Protein AF-0000000078807551 (afdb_homodimer)

Nearest PDB structures (foldseek):
  4gvl-assembly1_A  TM=4.756E-01  e=4.650E-05  Geobacter sulfurreducens PCA
  4gx5-assembly1_B  TM=4.744E-01  e=2.468E-04  Geobacter sulfurreducens PCA
  4gx2-assembly1_B  TM=4.753E-01  e=3.356E-04  Geobacter sulfurreducens PCA
  6s5e-assembly1_E-4  TM=8.526E-01  e=1.601E-02  Bacillus subtilis subsp. subtilis str. 168
  6s5o-assembly2_F-2  TM=6.908E-01  e=1.078E-02  Bacillus subtilis subsp. subtilis str. 168

InterPro domains:
  IPR006037 Regulator of K+ conductance, C-terminal [PF02080] (195-259)
  IPR006037 Regulator of K+ conductance, C-terminal [PF02080] (284-345)
  IPR006037 Regulator of K+ conductance, C-terminal [PS51202] (179-262)
  IPR006037 Regulator of K+ conductance, C-terminal [PS51202] (263-346)
  IPR006512 YidE/YbjL duplication [PF06826] (12-165)
  IPR006512 YidE/YbjL duplication [PF06826] (359-528)
  IPR006512 YidE/YbjL duplication [TIGR01625] (18-152)
  IPR006512 YidE/YbjL duplication [TIGR01625] (363-515)
  IPR036721 Regulator of K+ conductance, C-terminal domain superfamily [G3DSA:3.30.70.1450] (195-266)
  IPR036721 Regulator of K+ conductance, C-terminal domain superfamily [G3DSA:3.30.70.1450] (277-354)
  IPR036721 Regulator of K+ conductance, C-terminal domain superfamily [SSF116726] (196-261)
  IPR036721 Regulator of K+ conductance, C-terminal domain superfamily [SSF116726] (270-345)
  IPR050144 AAE Transporter [PTHR30445] (17-507)

Solvent-accessible surface area (backbone atoms only — not comparable to full-atom values): 51864 Å² total; per-residue (Å²): 107,67,69,64,42,46,67,33,48,54,50,39,48,27,44,30,47,29,52,5,46,59,55,8,66,48,63,58,95,84,45,56,52,36,78,54,26,20,30,58,43,13,22,55,42,2,55,74,67,38,65,44,55,64,63,52,15,51,41,11,42,53,42,22,40,31,38,50,15,38,69,26,11,71,54,36,65,61,45,43,70,75,47,31,66,64,46,43,50,45,25,50,47,24,46,50,42,24,50,49,48,38,54,52,48,26,70,74,68,70,51,56,51,39,34,44,36,5,21,52,16,10,13,30,45,31,67,69,31,35,54,50,29,30,67,67,52,72,36,72,47,9,58,52,26,17,61,56,6,28,55,36,20,48,53,46,40,31,52,47,61,68,43,44,41,63,77,67,70,50,59,59,61,59,51,51,48,50,50,47,48,52,52,38,58,74,39,46,67,66,44,73,45,25,30,37,30,67,36,72,89,40,48,75,34,27,44,56,76,65,35,51,42,82,75,31,62,24,41,69,62,35,32,33,51,98,88,42,65,44,70,63,48,60,76,39,61,40,45,81,72,25,35,34,31,32,29,21,28,67,68,16,46,51,45,40,31,73,57,38,24,50,76,43,89,66,76,81,77,69,48,95,60,41,44,78,45,78,36,36,29,57,34,70,87,50,44,66,37,32,50,46,77,63,39,44,45,82,75,38,53,26,44,68,60,30,32,31,48,97,87,38,61,37,76,68,37,54,78,40,56,35,49,80,64,28,31,35,33,35,38,22,35,55,68,23,46,51,51,50,31,61,66,29,44,44,40,71,67,62,53,50,57,74,71,62,51,50,55,25,43,47,46,40,51,3,46,55,51,5,66,44,72,48,71,44,94,90,77,49,71,48,55,57,33,62,68,42,13,21,26,51,42,22,24,52,44,18,48,64,35,57,61,88,91,42,57,37,72,70,33,68,58,56,37,51,47,46,25,51,52,8,42,52,37,22,35,35,17,54,16,7,57,42,19,53,44,47,64,59,42,50,68,68,64,35,67,61,57,45,51,52,15,43,45,33,35,48,49,16,53,51,51,37,51,49,45,36,50,70,71,66,58,52,55,68,52,46,46,54,10,28,50,20,11,31,34,44,24,64,66,23,40,52,42,54,50,73,69,33,99,56,62,53,28,56,32,31,18,62,66,24,27,63,55,28,52,54,51,45,41,51,49,41,50,48,43,52,72,69,47,128,110,66,70,63,42,46,68,33,49,54,48,38,50,28,43,32,48,29,51,5,45,59,54,7,67,47,65,57,96,83,43,56,52,37,78,54,26,20,31,57,42,14,23,55,41,3,55,74,66,38,64,44,55,64,62,51,15,53,42,10,41,53,42,22,40,30,37,50,15,39,69,25,11,70,54,35,66,60,44,43,70,74,47,31,66,63,47,44,51,45,24,50,47,24,47,50,42,23,50,49,48,39,54,52,47,25,68,73,68,70,52,55,52,40,34,42,38,5,21,51,16,9,13,29,46,32,68,70,31,36,54,50,29,29,68,67,53,73,36,73,48,9,58,54,26,18,62,58,6,28,56,38,20,47,53,47,42,31,51,47,60,68,43,44,41,65,76,66,70,50,58,60,60,59,50,51,50,50,50,48,49,52,51,38,57,74,39,45,67,65,44,72,45,26,29,37,31,66,35,72,89,39,49,74,33,28,42,55,76,64,35,50,42,83,74,32,62,23,42,70,61,34,33,34,50,97,89,44,65,45,72,64,51,59,75,38,63,39,45,80,72,24,35,34,31,32,30,21,28,67,67,17,45,52,46,40,31,72,57,38,22,50,76,43,90,63,74,82,78,70,46,95,60,39,44,77,46,80,36,35,28,55,33,71,86,50,45,68,37,33,51,47,76,62,40,43,46,80,76,38,52,25,45,68,60,30,32,31,49,96,86,38,61,37,76,68,40,53,77,40,57,36,48,81,65,26,30,36,33,34,39,24,35,55,67,22,46,52,51,48,31,61,65,28,45,45,40,71,66,63,53,52,57,74,70,62,51,50,55,25,42,46,45,40,52,3,45,57,52,5,65,43,73,48,72,44,94,89,77,49,71,47,53,57,34,62,68,43,13,21,26,51,42,22,24,52,44,17,49,64,35,58,61,87,90,41,56,38,72,70,32,69,56,57,36,51,47,46,25,49,52,9,43,52,35,22,35,35,16,53,17,7,57,41,19,53,45,47,64,59,43,50,70,68,63,35,68,61,57,45,50,51,14,44,46,33,36,48,49,18,51,52,50,37,52,51,45,37,50,70,72,66,58,53,56,68,50,44,45,53,10,28,49,20,12,30,33,45,24,64,64,23,40,51,42,53,51,72,68,33,98,56,61,51,28,58,32,31,18,62,66,26,29,62,55,28,52,54,50,45,39,51,49,41,50,47,43,55,72,68,47,126

pLDDT: mean 85.62, std 8.62, range [52.19, 97.56]

Secondary structure (DSSP, 8-state):
-HHHHTTSHHHHHHHHHHHHHHHHT-EETTEE-GGGHHHHHHHHHHHTT----HHHHHHHHHHHHHHHHHHHHHHHHHHHHHHHHHHHHHHHHHHHHHHHHHHHHHHHHT--HHHHHHHHHHHTT-HHHHHHHHHHH--THHHHHHHHHHHHHHHHHHHHHHHHHHHHT--HHHHHHHHHHHHHHHS---EEEEEEE--GGGTT-BHHHHTHHHHH--EEEEEEETTEEE---TTPBP-TT-EEEEEE-HHHHHHHHHHHEEEESS-PPPPTTEEEEEEEB--GGGTT-BGGGG-HHHHHS-EEEEEEETTEEE---TT-B--TT-EEEEEEEHHHHHHHHHHHB--HHHHH---SHHHHHHHHHHHHHHT--EEPTTS-EE--HHHHHHHHHHHHHHHH-EETTEE----HHHHHHHHHHHHHHHHHHHHHHHHHHHHHHHHHHHHHHHHHHHHHHHHHHHHHHHHHHHTS---HHHHHHHHHHHTT-HHHHHHHHHH-S-SHHHHHHHHHHHHHHHHHHHHHHHHHHH--/-HHHHHTSHHHHHHHHHHHHHHHHT-EETTEE-GGGHHHHHHHHHHHTT----HHHHHHHHHHHHHHHHHHHHHHHHHHHHHHHHHHHHHHHHHHHHHHHHHHHHHHHHT--HHHHHHHHHHHTT-HHHHHHHHHHH--THHHHHHHHHHHHHHHHHHHHHHHHHHHHT--HHHHHHHHHHHHHHHS---EEEEEEE--GGGTT-BHHHHTHHHHH--EEEEEEETTEEE---TTPBP-TT-EEEEEE-HHHHHHHHHHHEEEESS-PPPPTTEEEEEEEB--GGGTT-BGGGG-HHHHHS-EEEEEEETTEEE---TT-B--TT-EEEEEEEHHHHHHHHHHHB--HHHHH---SHHHHHHHHHHHHHHT--EEPTTS-EE--HHHHHHHHHHHHHHHH-EETTEE----HHHHHHHHHHHHHHHHHHHHHHHHHHHHHHHHHHHHHHHHHHHHHHHHHHHHHHHHHHHTS---HHHHHHHHHHHTT-HHHHHHHHHH-S-SHHHHHHHHHHHHHHHHHHHHHHHHHHH--

Organism: NCBI:txid997884

Sequence (1064 aa):
MLTDLLNSSYFALFLIVALGFMLGRIKIKGLSLDVSAVIFIALLFGHFGVIIPKELGNFGLVLFIFTIGIQAGPGFFDSFRSKGKTLILITMLIICSASLTAVGLKYAFDIDTPSVVGLIAGALTSTPGLAVAIDSTNSPMASIAYGIAYPFGVIGVILFVKLLPKIMRVNLDQEARRLEIERRGQFPELGTCIYRVTNPSVFGRSLMQINARAMTGAVISRLKHDEEISIPTAHTVLREGDYIQAVGSDESLNQLAVLIGKREEGELPLDKTQEIESLLLTKKDMINKQLGDLNLQRNFGCTVTRVRRSGIDLSPSPDLALKFGDKLMVVGEKEGIQGVARLLGNDAKKLSDTDFFPIAMGIVLGVLFGKLNISFPGGLSFSPGLTGGVLIVALVLSAVGKTGPILWSMSGPANQLLRQLGLLLFLAEVGTSAGKTLVATFQESGLLMFGVGAAITIVPMLVAVLVGRLVFKINVLDLLGTITGGMTSTPGLAAADSMVDSNIPSVAYATVYPIAMVFLILFIQIISTVVYMLTDLLNSSYFALFLIVALGFMLGRIKIKGLSLDVSAVIFIALLFGHFGVIIPKELGNFGLVLFIFTIGIQAGPGFFDSFRSKGKTLILITMLIICSASLTAVGLKYAFDIDTPSVVGLIAGALTSTPGLAVAIDSTNSPMASIAYGIAYPFGVIGVILFVKLLPKIMRVNLDQEARRLEIERRGQFPELGTCIYRVTNPSVFGRSLMQINARAMTGAVISRLKHDEEISIPTAHTVLREGDYIQAVGSDESLNQLAVLIGKREEGELPLDKTQEIESLLLTKKDMINKQLGDLNLQRNFGCTVTRVRRSGIDLSPSPDLALKFGDKLMVVGEKEGIQGVARLLGNDAKKLSDTDFFPIAMGIVLGVLFGKLNISFPGGLSFSPGLTGGVLIVALVLSAVGKTGPILWSMSGPANQLLRQLGLLLFLAEVGTSAGKTLVATFQESGLLMFGVGAAITIVPMLVAVLVGRLVFKINVLDLLGTITGGMTSTPGLAAADSMVDSNIPSVAYATVYPIAMVFLILFIQIISTVVY

Foldseek 3Di:
DVVVQLQDLVSVLVVLQVVQQVQQPDADPNFGLHSLSSLVSLLVVLLVPRFHDVVLQLVLLLLQLLLLLLVLQQCQVVCCVPCVVVLQVLLLLLLVQLLVLLLVVCVVPVPDLLLSQLLLCQLLVHPVSLVLSCVLQVDCNSVLSSLLLNVCSFVVLLVCLRCVCVVVVHAQAVLQVVVVVVVLVVVAPKDKWKFAFADPVQAFHFCLVLVLCVVQVKAWQWKDDPNDIAGGDRGDGDHHGIMIMIIGGPRSVVVVCVSGHDIDDDDDDDDPFKDKDKFFQADPVQAQQFPLVVPLCVPLVKDFRWKADPRHTDRRDRRDGDAHGIITTIIGGPRSVVVVNVVRVRDPVSQADDDCVLVVVLLVQLQVQQPDWDADPPGDTDGCHNSRSSSVSSSNQSNVQDDVPDGSHHHPVVSVVSNSSSLSSNSSNSSSVSSNCNVVSCVPVHPSSNVSSNCSNVVSLVVSVCCCCPPVNDDSLLSQLSSCLSSLHPSSLVSSCVSYVDSNSSSSSSSNNSVSNVVSSVSSSCSSPPPD/DVVVQLQDLVSVLVVLQVVQQVQQPDADPNFGLHNLSSLVSLLVVLLVPRFHDVVLQLVLLLLQLLLLLLVLQQCQVVCCVPCVVVLQVLLVLLLVQLLVLLLVVCVVPVPDLLLSQLLLCQLLVHPVSLVLSCVLQVDCNSVLSSLLLNVCSFVVLLVCLRCVCVVVVHQQAVLQVVVVVVVLVVVAPKDKWKFAFADPVQAFHFCLVLVLCVVQVKAWQWKDDPNDIAGGDRGDGDHHGIMIMIIGGPRSVVVVCVSGHDIDDDDDDADPQKDKDKFFQADPVQAQQFPLVVPLCVPLVKDFQWKADPRHTDRRDRRDGDAHGIITTIIGGPRSVVVVNVVRVRDPVSQADDDCVLVVVLLVQLQVQQPDWDADPPGDTDGCHNSRSSSVSSSNQSNVQDDVPDGSHHHPVVSVVSNSSSLSSNSSNSSSVSSNCNVVSCVPVHPSSNVSSNCSNVVSLVVSVCCCCPPVNDDSLLSQLSSCLSSLHPSSLVSSCVSYVDSNSSSSSSSNNSVSNVVSSVSSSCSSPPPD

Structure (mmCIF, N/CA/C/O backbone):
data_AF-0000000078807551-model_v1
#
loop_
_entity.id
_entity.type
_entity.pdbx_description
1 polymer 'AspT/YidE/YbjL antiporter duplication domain-containing protein'
#
loop_
_atom_site.group_PDB
_atom_site.id
_atom_site.type_symbol
_atom_site.label_atom_id
_atom_site.label_alt_id
_atom_site.label_comp_id
_atom_site.label_asym_id
_atom_site.label_entity_id
_atom_site.label_seq_id
_atom_site.pdbx_PDB_ins_code
_atom_site.Cartn_x
_atom_site.Cartn_y
_atom_site.Cartn_z
_atom_site.occupancy
_atom_site.B_iso_or_equiv
_atom_site.auth_seq_id
_atom_site.auth_comp_id
_atom_site.auth_asym_id
_atom_site.auth_atom_id
_atom_site.pdbx_PDB_model_num
ATOM 1 N N . MET A 1 1 ? 8.367 -13.047 -29.609 1 55.53 1 MET A N 1
ATOM 2 C CA . MET A 1 1 ? 8.883 -12.367 -28.422 1 55.53 1 MET A CA 1
ATOM 3 C C . MET A 1 1 ? 7.742 -11.977 -27.484 1 55.53 1 MET A C 1
ATOM 5 O O . MET A 1 1 ? 7.738 -12.352 -26.312 1 55.53 1 MET A O 1
ATOM 9 N N . LEU A 1 2 ? 6.77 -11.391 -28.062 1 61.69 2 LEU A N 1
ATOM 10 C CA . LEU A 1 2 ? 5.641 -10.977 -27.234 1 61.69 2 LEU A CA 1
ATOM 11 C C . LEU A 1 2 ? 4.836 -12.18 -26.766 1 61.69 2 LEU A C 1
ATOM 13 O O . LEU A 1 2 ? 4.383 -12.219 -25.625 1 61.69 2 LEU A O 1
ATOM 17 N N . THR A 1 3 ? 4.797 -13.125 -27.609 1 61.91 3 THR A N 1
ATOM 18 C CA . THR A 1 3 ? 4.027 -14.312 -27.234 1 61.91 3 THR A CA 1
ATOM 19 C C . THR A 1 3 ? 4.699 -15.062 -26.094 1 61.91 3 THR A C 1
ATOM 21 O O . THR A 1 3 ? 4.023 -15.578 -25.203 1 61.91 3 THR A O 1
ATOM 24 N N . ASP A 1 4 ? 5.988 -15.078 -26.125 1 70.25 4 ASP A N 1
ATOM 25 C CA . ASP A 1 4 ? 6.727 -15.727 -25.047 1 70.25 4 ASP A CA 1
ATOM 26 C C . ASP A 1 4 ? 6.613 -14.938 -23.75 1 70.25 4 ASP A C 1
ATOM 28 O O . ASP A 1 4 ? 6.547 -15.516 -22.656 1 70.25 4 ASP A O 1
ATOM 32 N N . LEU A 1 5 ? 6.504 -13.742 -24 1 73.69 5 LEU A N 1
ATOM 33 C CA . LEU A 1 5 ? 6.395 -12.867 -22.844 1 73.69 5 LEU A CA 1
ATOM 34 C C . LEU A 1 5 ? 5.027 -13 -22.172 1 73.69 5 LEU A C 1
ATOM 36 O O . LEU A 1 5 ? 4.918 -12.953 -20.953 1 73.69 5 LEU A O 1
ATOM 40 N N . LEU A 1 6 ? 4.141 -13.242 -23 1 77.19 6 LEU A N 1
ATOM 41 C CA . LEU A 1 6 ? 2.779 -13.359 -22.5 1 77.19 6 LEU A CA 1
ATOM 42 C C . LEU A 1 6 ? 2.594 -14.664 -21.719 1 77.19 6 LEU A C 1
ATOM 44 O O . LEU A 1 6 ? 1.623 -14.812 -20.984 1 77.19 6 LEU A O 1
ATOM 48 N N . ASN A 1 7 ? 3.576 -15.453 -21.797 1 73.5 7 ASN A N 1
ATOM 49 C CA . ASN A 1 7 ? 3.533 -16.688 -21.016 1 73.5 7 ASN A CA 1
ATOM 50 C C . ASN A 1 7 ? 4.039 -16.469 -19.594 1 73.5 7 ASN A C 1
ATOM 52 O O . ASN A 1 7 ? 3.822 -17.297 -18.719 1 73.5 7 ASN A O 1
ATOM 56 N N . SER A 1 8 ? 4.633 -15.359 -19.5 1 81.25 8 SER A N 1
ATOM 57 C CA . SER A 1 8 ? 5 -14.992 -18.125 1 81.25 8 SER A CA 1
ATOM 58 C C . SER A 1 8 ? 3.83 -14.344 -17.406 1 81.25 8 SER A C 1
ATOM 60 O O . SER A 1 8 ? 3.355 -13.273 -17.797 1 81.25 8 SER A O 1
ATOM 62 N N . SER A 1 9 ? 3.422 -14.945 -16.344 1 86.44 9 SER A N 1
ATOM 63 C CA . SER A 1 9 ? 2.215 -14.539 -15.633 1 86.44 9 SER A CA 1
ATOM 64 C C . SER A 1 9 ? 2.338 -13.109 -15.102 1 86.44 9 SER A C 1
ATOM 66 O O . SER A 1 9 ? 1.372 -12.352 -15.125 1 86.44 9 SER A O 1
ATOM 68 N N . TYR A 1 10 ? 3.557 -12.852 -14.68 1 86.44 10 TYR A N 1
ATOM 69 C CA . TYR A 1 10 ? 3.703 -11.523 -14.109 1 86.44 10 TYR A CA 1
ATOM 70 C C . TYR A 1 10 ? 3.637 -10.453 -15.188 1 86.44 10 TYR A C 1
ATOM 72 O O . TYR A 1 10 ? 3.049 -9.391 -14.984 1 86.44 10 TYR A O 1
ATOM 80 N N . PHE A 1 11 ? 4.176 -10.727 -16.328 1 91.12 11 PHE A N 1
ATOM 81 C CA . PHE A 1 11 ? 4.117 -9.758 -17.422 1 91.12 11 PHE A CA 1
ATOM 82 C C . PHE A 1 11 ? 2.688 -9.578 -17.906 1 91.12 11 PHE A C 1
ATOM 84 O O . PHE A 1 11 ? 2.221 -8.453 -18.078 1 91.12 11 PHE A O 1
ATOM 91 N N . ALA A 1 12 ? 2.08 -10.703 -18.188 1 93.44 12 ALA A N 1
ATOM 92 C CA . ALA A 1 12 ? 0.694 -10.656 -18.656 1 93.44 12 ALA A CA 1
ATOM 93 C C . ALA A 1 12 ? -0.189 -9.906 -17.656 1 93.44 12 ALA A C 1
ATOM 95 O O . ALA A 1 12 ? -1.047 -9.109 -18.062 1 93.44 12 ALA A O 1
ATOM 96 N N . LEU A 1 13 ? 0.034 -10.141 -16.391 1 94.38 13 LEU A N 1
ATOM 97 C CA . LEU A 1 13 ? -0.757 -9.516 -15.344 1 94.38 13 LEU A CA 1
ATOM 98 C C . LEU A 1 13 ? -0.626 -7.996 -15.398 1 94.38 13 LEU A C 1
ATOM 100 O O . LEU A 1 13 ? -1.632 -7.281 -15.438 1 94.38 13 LEU A O 1
ATOM 104 N N . PHE A 1 14 ? 0.566 -7.477 -15.438 1 94.44 14 PHE A N 1
ATOM 105 C CA . PHE A 1 14 ? 0.776 -6.035 -15.398 1 94.44 14 PHE A CA 1
ATOM 106 C C . PHE A 1 14 ? 0.363 -5.391 -16.719 1 94.44 14 PHE A C 1
ATOM 108 O O . PHE A 1 14 ? -0.115 -4.254 -16.734 1 94.44 14 PHE A O 1
ATOM 115 N N . LEU A 1 15 ? 0.512 -6.145 -17.766 1 94.75 15 LEU A N 1
ATOM 116 C CA . LEU A 1 15 ? 0.048 -5.633 -19.047 1 94.75 15 LEU A CA 1
ATOM 117 C C . LEU A 1 15 ? -1.472 -5.496 -19.062 1 94.75 15 LEU A C 1
ATOM 119 O O . LEU A 1 15 ? -2.004 -4.492 -19.547 1 94.75 15 LEU A O 1
ATOM 123 N N . ILE A 1 16 ? -2.146 -6.469 -18.594 1 95.19 16 ILE A N 1
ATOM 124 C CA . ILE A 1 16 ? -3.602 -6.445 -18.5 1 95.19 16 ILE A CA 1
ATOM 125 C C . ILE A 1 16 ? -4.047 -5.262 -17.641 1 95.19 16 ILE A C 1
ATOM 127 O O . ILE A 1 16 ? -4.977 -4.539 -18 1 95.19 16 ILE A O 1
ATOM 131 N N . VAL A 1 17 ? -3.377 -5.09 -16.531 1 94 17 VAL A N 1
ATOM 132 C CA . VAL A 1 17 ? -3.713 -4.008 -15.617 1 94 17 VAL A CA 1
ATOM 133 C C . VAL A 1 17 ? -3.469 -2.66 -16.297 1 94 17 VAL A C 1
ATOM 135 O O . VAL A 1 17 ? -4.316 -1.768 -16.234 1 94 17 VAL A O 1
ATOM 138 N N . ALA A 1 18 ? -2.334 -2.52 -16.969 1 93.75 18 ALA A N 1
ATOM 139 C CA . ALA A 1 18 ? -1.996 -1.268 -17.641 1 93.75 18 ALA A CA 1
ATOM 140 C C . ALA A 1 18 ? -3.004 -0.945 -18.75 1 93.75 18 ALA A C 1
ATOM 142 O O . ALA A 1 18 ? -3.51 0.177 -18.828 1 93.75 18 ALA A O 1
ATOM 143 N N . LEU A 1 19 ? -3.309 -1.896 -19.531 1 94.5 19 LEU A N 1
ATOM 144 C CA . LEU A 1 19 ? -4.266 -1.699 -20.609 1 94.5 19 LEU A CA 1
ATOM 145 C C . LEU A 1 19 ? -5.668 -1.467 -20.062 1 94.5 19 LEU A C 1
ATOM 147 O O . LEU A 1 19 ? -6.453 -0.717 -20.641 1 94.5 19 LEU A O 1
ATOM 151 N N . GLY A 1 20 ? -5.977 -2.148 -19 1 92.5 20 GLY A N 1
ATOM 152 C CA . GLY A 1 20 ? -7.262 -1.929 -18.359 1 92.5 20 GLY A CA 1
ATOM 153 C C . GLY A 1 20 ? -7.453 -0.5 -17.875 1 92.5 20 GLY A C 1
ATOM 154 O O . GLY A 1 20 ? -8.516 0.088 -18.094 1 92.5 20 GLY A O 1
ATOM 155 N N . PHE A 1 21 ? -6.434 0.027 -17.281 1 88.38 21 PHE A N 1
ATOM 156 C CA . PHE A 1 21 ? -6.508 1.411 -16.828 1 88.38 21 PHE A CA 1
ATOM 157 C C . PHE A 1 21 ? -6.641 2.361 -18.016 1 88.38 21 PHE A C 1
ATOM 159 O O . PHE A 1 21 ? -7.359 3.361 -17.938 1 88.38 21 PHE A O 1
ATOM 166 N N . MET A 1 22 ? -5.973 2.082 -19.062 1 90.44 22 MET A N 1
ATOM 167 C CA . MET A 1 22 ? -6.07 2.912 -20.266 1 90.44 22 MET A CA 1
ATOM 168 C C . MET A 1 22 ? -7.484 2.889 -20.828 1 90.44 22 MET A C 1
ATOM 170 O O . MET A 1 22 ? -8.039 3.934 -21.172 1 90.44 22 MET A O 1
ATOM 174 N N . LEU A 1 23 ? -8.039 1.742 -20.828 1 89.31 23 LEU A N 1
ATOM 175 C CA . LEU A 1 23 ? -9.414 1.6 -21.297 1 89.31 23 LEU A CA 1
ATOM 176 C C . LEU A 1 23 ? -10.391 2.254 -20.328 1 89.31 23 LEU A C 1
ATOM 178 O O . LEU A 1 23 ? -11.391 2.838 -20.75 1 89.31 23 LEU A O 1
ATOM 182 N N . GLY A 1 24 ? -10.148 2.119 -19.078 1 85.88 24 GLY A N 1
ATOM 183 C CA . GLY A 1 24 ? -11.039 2.629 -18.047 1 85.88 24 GLY A CA 1
ATOM 184 C C . GLY A 1 24 ? -11.125 4.145 -18.031 1 85.88 24 GLY A C 1
ATOM 185 O O . GLY A 1 24 ? -12.109 4.711 -17.547 1 85.88 24 GLY A O 1
ATOM 186 N N . ARG A 1 25 ? -10.148 4.816 -18.594 1 82.38 25 ARG A N 1
ATOM 187 C CA . ARG A 1 25 ? -10.117 6.277 -18.594 1 82.38 25 ARG A CA 1
ATOM 188 C C . ARG A 1 25 ? -10.953 6.844 -19.734 1 82.38 25 ARG A C 1
ATOM 190 O O . ARG A 1 25 ? -11.305 8.023 -19.719 1 82.38 25 ARG A O 1
ATOM 197 N N . ILE A 1 26 ? -11.273 6.023 -20.609 1 85.31 26 ILE A N 1
ATOM 198 C CA . ILE A 1 26 ? -12.078 6.465 -21.75 1 85.31 26 ILE A CA 1
ATOM 199 C C . ILE A 1 26 ? -13.531 6.629 -21.312 1 85.31 26 ILE A C 1
ATOM 201 O O . ILE A 1 26 ? -14.125 5.711 -20.734 1 85.31 26 ILE A O 1
ATOM 205 N N . LYS A 1 27 ? -14.016 7.801 -21.5 1 80.69 27 LYS A N 1
ATOM 206 C CA . LYS A 1 27 ? -15.406 8.086 -21.141 1 80.69 27 LYS A CA 1
ATOM 207 C C . LYS A 1 27 ? -16.328 7.949 -22.344 1 80.69 27 LYS A C 1
ATOM 209 O O . LYS A 1 27 ? -16.047 8.5 -23.406 1 80.69 27 LYS A O 1
ATOM 214 N N . ILE A 1 28 ? -17.203 7.035 -22.234 1 78.25 28 ILE A N 1
ATOM 215 C CA . ILE A 1 28 ? -18.234 6.891 -23.266 1 78.25 28 ILE A CA 1
ATOM 216 C C . ILE A 1 28 ? -19.578 7.363 -22.719 1 78.25 28 ILE A C 1
ATOM 218 O O . ILE A 1 28 ? -20.141 6.734 -21.828 1 78.25 28 ILE A O 1
ATOM 222 N N . 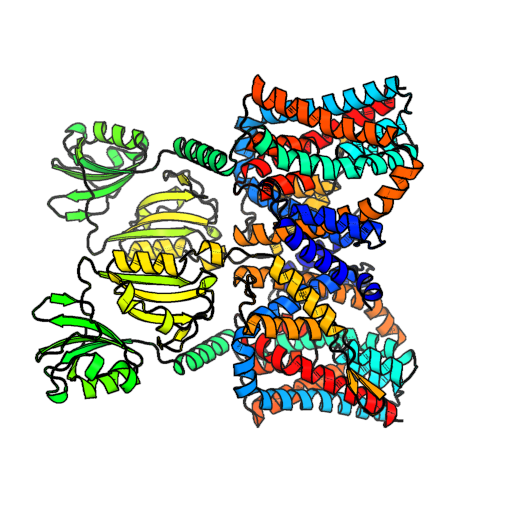LYS A 1 29 ? -20.125 8.398 -23.25 1 75.06 29 LYS A N 1
ATOM 223 C CA . LYS A 1 29 ? -21.391 9 -22.844 1 75.06 29 LYS A CA 1
ATOM 224 C C . LYS A 1 29 ? -21.375 9.336 -21.344 1 75.06 29 LYS A C 1
ATOM 226 O O . LYS A 1 29 ? -22.328 9.023 -20.625 1 75.06 29 LYS A O 1
ATOM 231 N N . GLY A 1 30 ? -20.25 9.703 -20.922 1 68.5 30 GLY A N 1
ATOM 232 C CA . GLY A 1 30 ? -20.125 10.172 -19.547 1 68.5 30 GLY A CA 1
ATOM 233 C C . GLY A 1 30 ? -19.828 9.055 -18.562 1 68.5 30 GLY A C 1
ATOM 234 O O . GLY A 1 30 ? -19.734 9.289 -17.359 1 68.5 30 GLY A O 1
ATOM 235 N N . LEU A 1 31 ? -19.734 7.848 -19.062 1 74.31 31 LEU A N 1
ATOM 236 C CA . LEU A 1 31 ? -19.484 6.711 -18.188 1 74.31 31 LEU A CA 1
ATOM 237 C C . LEU A 1 31 ? -18.062 6.168 -18.391 1 74.31 31 LEU A C 1
ATOM 239 O O . LEU A 1 31 ? -17.625 6.004 -19.516 1 74.31 31 LEU A O 1
ATOM 243 N N . SER A 1 32 ? -17.391 6.121 -17.312 1 80.19 32 SER A N 1
ATOM 244 C CA . SER A 1 32 ? -16.078 5.484 -17.344 1 80.19 32 SER A CA 1
ATOM 245 C C . SER A 1 32 ? -16.078 4.168 -16.578 1 80.19 32 SER A C 1
ATOM 247 O O . SER A 1 32 ? -16.75 4.047 -15.547 1 80.19 32 SER A O 1
ATOM 249 N N . LEU A 1 33 ? -15.43 3.154 -17.031 1 80.25 33 LEU A N 1
ATOM 250 C CA . LEU A 1 33 ? -15.367 1.856 -16.375 1 80.25 33 LEU A CA 1
ATOM 251 C C . LEU A 1 33 ? -14.32 1.86 -15.266 1 80.25 33 LEU A C 1
ATOM 253 O O . LEU A 1 33 ? -14.359 1.017 -14.367 1 80.25 33 LEU A O 1
ATOM 257 N N . ASP A 1 34 ? -13.422 2.77 -15.336 1 78.56 34 ASP A N 1
ATOM 258 C CA . ASP A 1 34 ? -12.367 2.887 -14.336 1 78.56 34 ASP A CA 1
ATOM 259 C C . ASP A 1 34 ? -11.664 1.548 -14.117 1 78.56 34 ASP A C 1
ATOM 261 O O . ASP A 1 34 ? -11.258 0.888 -15.078 1 78.56 34 ASP A O 1
ATOM 265 N N . VAL A 1 35 ? -11.531 1.117 -12.875 1 79.69 35 VAL A N 1
ATOM 266 C CA . VAL A 1 35 ? -10.766 -0.071 -12.508 1 79.69 35 VAL A CA 1
ATOM 267 C C . VAL A 1 35 ? -11.477 -1.319 -13.039 1 79.69 35 VAL A C 1
ATOM 269 O O . VAL A 1 35 ? -10.828 -2.334 -13.32 1 79.69 35 VAL A O 1
ATOM 272 N N . SER A 1 36 ? -12.766 -1.256 -13.289 1 81 36 SER A N 1
ATOM 273 C CA . SER A 1 36 ? -13.531 -2.406 -13.758 1 81 36 SER A CA 1
ATOM 274 C C . SER A 1 36 ? -13.172 -2.76 -15.195 1 81 36 SER A C 1
ATOM 276 O O . SER A 1 36 ? -13.453 -3.869 -15.656 1 81 36 SER A O 1
ATOM 278 N N . ALA A 1 37 ? -12.602 -1.865 -15.922 1 87.12 37 ALA A N 1
ATOM 279 C CA . ALA A 1 37 ? -12.203 -2.115 -17.312 1 87.12 37 ALA A CA 1
ATOM 280 C C . ALA A 1 37 ? -11.164 -3.229 -17.391 1 87.12 37 ALA A C 1
ATOM 282 O O . ALA A 1 37 ? -11.008 -3.859 -18.438 1 87.12 37 ALA A O 1
ATOM 283 N N . VAL A 1 38 ? -10.492 -3.461 -16.297 1 90.06 38 VAL A N 1
ATOM 284 C CA . VAL A 1 38 ? -9.445 -4.48 -16.25 1 90.06 38 VAL A CA 1
ATOM 285 C C . VAL A 1 38 ? -10.047 -5.852 -16.562 1 90.06 38 VAL A C 1
ATOM 287 O O . VAL A 1 38 ? -9.414 -6.684 -17.219 1 90.06 38 VAL A O 1
ATOM 290 N N . ILE A 1 39 ? -11.281 -6.051 -16.156 1 86.69 39 ILE A N 1
ATOM 291 C CA . ILE A 1 39 ? -11.898 -7.352 -16.375 1 86.69 39 ILE A CA 1
ATOM 292 C C . ILE A 1 39 ? -12.117 -7.586 -17.859 1 86.69 39 ILE A C 1
ATOM 294 O O . ILE A 1 39 ? -11.992 -8.719 -18.344 1 86.69 39 ILE A O 1
ATOM 298 N N . PHE A 1 40 ? -12.422 -6.621 -18.609 1 88.12 40 PHE A N 1
ATOM 299 C CA . PHE A 1 40 ? -12.688 -6.746 -20.047 1 88.12 40 PHE A CA 1
ATOM 300 C C . PHE A 1 40 ? -11.406 -7.047 -20.797 1 88.12 40 PHE A C 1
ATOM 302 O O . PHE A 1 40 ? -11.398 -7.863 -21.734 1 88.12 40 PHE A O 1
ATOM 309 N N . ILE A 1 41 ? -10.367 -6.367 -20.406 1 92.94 41 ILE A N 1
ATOM 310 C CA . ILE A 1 41 ? -9.078 -6.656 -21.016 1 92.94 41 ILE A CA 1
ATOM 311 C C . ILE A 1 41 ? -8.648 -8.078 -20.672 1 92.94 41 ILE A C 1
ATOM 313 O O . ILE A 1 41 ? -8.102 -8.797 -21.5 1 92.94 41 ILE A O 1
ATOM 317 N N . ALA A 1 42 ? -8.883 -8.422 -19.453 1 93 42 ALA A N 1
ATOM 318 C CA . ALA A 1 42 ? -8.547 -9.773 -19.016 1 93 42 ALA A CA 1
ATOM 319 C C . ALA A 1 42 ? -9.328 -10.82 -19.797 1 93 42 ALA A C 1
ATOM 321 O O . ALA A 1 42 ? -8.789 -11.867 -20.156 1 93 42 ALA A O 1
ATOM 322 N N . LEU A 1 43 ? -10.57 -10.531 -20.094 1 89.12 43 LEU A N 1
ATOM 323 C CA . LEU A 1 43 ? -11.406 -11.422 -20.891 1 89.12 43 LEU A CA 1
ATOM 324 C C . LEU A 1 43 ? -10.82 -11.602 -22.297 1 89.12 43 LEU A C 1
ATOM 326 O O . LEU A 1 43 ? -10.789 -12.719 -22.812 1 89.12 43 LEU A O 1
ATOM 330 N N . LEU A 1 44 ? -10.422 -10.539 -22.828 1 91.56 44 LEU A N 1
ATOM 331 C CA . LEU A 1 44 ? -9.828 -10.562 -24.172 1 91.56 44 LEU A CA 1
ATOM 332 C C . LEU A 1 44 ? -8.555 -11.406 -24.188 1 91.56 44 LEU A C 1
ATOM 334 O O . LEU A 1 44 ? -8.367 -12.234 -25.078 1 91.56 44 LEU A O 1
ATOM 338 N N . PHE A 1 45 ? -7.699 -11.227 -23.188 1 93.69 45 PHE A N 1
ATOM 339 C CA . PHE A 1 45 ? -6.457 -11.992 -23.109 1 93.69 45 PHE A CA 1
ATOM 340 C C . PHE A 1 45 ? -6.742 -13.461 -22.844 1 93.69 45 PHE A C 1
ATOM 342 O O . PHE A 1 45 ? -6.055 -14.336 -23.375 1 93.69 45 PHE A O 1
ATOM 349 N N . GLY A 1 46 ? -7.734 -13.688 -22 1 91.19 46 GLY A N 1
ATOM 350 C CA . GLY A 1 46 ? -8.141 -15.062 -21.766 1 91.19 46 GLY A CA 1
ATOM 351 C C . GLY A 1 46 ? -8.609 -15.773 -23.016 1 91.19 46 GLY A C 1
ATOM 352 O O . GLY A 1 46 ? -8.32 -16.953 -23.219 1 91.19 46 GLY A O 1
ATOM 353 N N . HIS A 1 47 ? -9.266 -15.07 -23.859 1 89.38 47 HIS A N 1
ATOM 354 C CA . HIS A 1 47 ? -9.734 -15.617 -25.125 1 89.38 47 HIS A CA 1
ATOM 355 C C . HIS A 1 47 ? -8.57 -16.031 -26.016 1 89.38 47 HIS A C 1
ATOM 357 O O . HIS A 1 47 ? -8.664 -17.016 -26.75 1 89.38 47 HIS A O 1
ATOM 363 N N . PHE A 1 48 ? -7.484 -15.328 -25.859 1 90.81 48 PHE A N 1
ATOM 364 C CA . PHE A 1 48 ? -6.316 -15.641 -26.672 1 90.81 48 PHE A CA 1
ATOM 365 C C . PHE A 1 48 ? -5.398 -16.625 -25.953 1 90.81 48 PHE A C 1
ATOM 367 O O . PHE A 1 48 ? -4.262 -16.844 -26.375 1 90.81 48 PHE A O 1
ATOM 374 N N . GLY A 1 49 ? -5.852 -17.094 -24.844 1 88.25 49 GLY A N 1
ATOM 375 C CA . GLY A 1 49 ? -5.16 -18.219 -24.234 1 88.25 49 GLY A CA 1
ATOM 376 C C . GLY A 1 49 ? -4.301 -17.828 -23.062 1 88.25 49 GLY A C 1
ATOM 377 O O . GLY A 1 49 ? -3.621 -18.672 -22.469 1 88.25 49 GLY A O 1
ATOM 378 N N . VAL A 1 50 ? -4.266 -16.609 -22.656 1 90.94 50 VAL A N 1
ATOM 379 C CA . VAL A 1 50 ? -3.49 -16.156 -21.516 1 90.94 50 VAL A CA 1
ATOM 380 C C . VAL A 1 50 ? -4.246 -16.484 -20.219 1 90.94 50 VAL A C 1
ATOM 382 O O . VAL A 1 50 ? -5.434 -16.172 -20.094 1 90.94 50 VAL A O 1
ATOM 385 N N . ILE A 1 51 ? -3.564 -17.156 -19.281 1 90.25 51 ILE A N 1
ATOM 386 C CA . ILE A 1 51 ? -4.211 -17.516 -18.031 1 90.25 51 ILE A CA 1
ATOM 387 C C . ILE A 1 51 ? -3.375 -17.016 -16.859 1 90.25 51 ILE A C 1
ATOM 389 O O . ILE A 1 51 ? -2.18 -17.297 -16.766 1 90.25 51 ILE A O 1
ATOM 393 N N . ILE A 1 52 ? -3.99 -16.234 -16.031 1 92.69 52 ILE A N 1
ATOM 394 C CA . ILE A 1 52 ? -3.365 -15.82 -14.781 1 92.69 52 ILE A CA 1
ATOM 395 C C . ILE A 1 52 ? -3.568 -16.906 -13.727 1 92.69 52 ILE A C 1
ATOM 397 O O . ILE A 1 52 ? -4.691 -17.359 -13.508 1 92.69 52 ILE A O 1
ATOM 401 N N . PRO A 1 53 ? -2.521 -17.297 -13.102 1 91.25 53 PRO A N 1
ATOM 402 C CA . PRO A 1 53 ? -2.623 -18.375 -12.125 1 91.25 53 PRO A CA 1
AT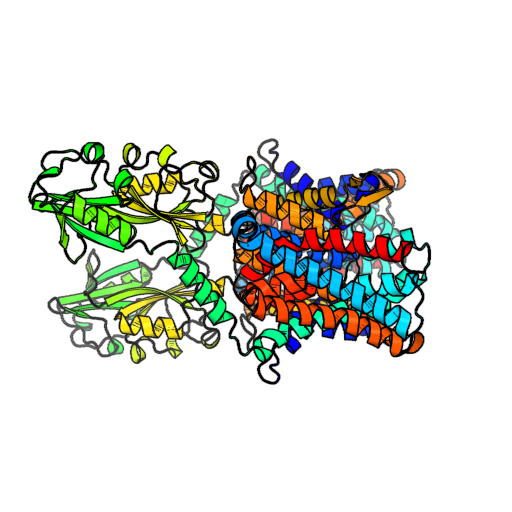OM 403 C C . PRO A 1 53 ? -3.609 -18.062 -11 1 91.25 53 PRO A C 1
ATOM 405 O O . PRO A 1 53 ? -3.674 -16.922 -10.531 1 91.25 53 PRO A O 1
ATOM 408 N N . LYS A 1 54 ? -4.312 -19.094 -10.555 1 90 54 LYS A N 1
ATOM 409 C CA . LYS A 1 54 ? -5.34 -18.969 -9.523 1 90 54 LYS A CA 1
ATOM 410 C C . LYS A 1 54 ? -4.742 -18.484 -8.203 1 90 54 LYS A C 1
ATOM 412 O O . LYS A 1 54 ? -5.406 -17.781 -7.438 1 90 54 LYS A O 1
ATOM 417 N N . GLU A 1 55 ? -3.496 -18.781 -7.992 1 91.25 55 GLU A N 1
ATOM 418 C CA . GLU A 1 55 ? -2.83 -18.391 -6.754 1 91.25 55 GLU A CA 1
ATOM 419 C C . GLU A 1 55 ? -2.727 -16.875 -6.641 1 91.25 55 GLU A C 1
ATOM 421 O O . GLU A 1 55 ? -2.873 -16.312 -5.551 1 91.25 55 GLU A O 1
ATOM 426 N N . LEU A 1 56 ? -2.484 -16.266 -7.773 1 92.88 56 LEU A N 1
ATOM 427 C CA . LEU A 1 56 ? -2.406 -14.805 -7.785 1 92.88 56 LEU A CA 1
ATOM 428 C C . LEU A 1 56 ? -3.779 -14.188 -7.555 1 92.88 56 LEU A C 1
ATOM 430 O O . LEU A 1 56 ? -3.902 -13.18 -6.848 1 92.88 56 LEU A O 1
ATOM 434 N N . GLY A 1 57 ? -4.785 -14.805 -8.172 1 91.94 57 GLY A N 1
ATOM 435 C CA . GLY A 1 57 ? -6.148 -14.336 -7.988 1 91.94 57 GLY A CA 1
ATOM 436 C C . GLY A 1 57 ? -6.645 -14.484 -6.562 1 91.94 57 GLY A C 1
ATOM 437 O O . GLY A 1 57 ? -7.246 -13.555 -6.012 1 91.94 57 GLY A O 1
ATOM 438 N N . ASN A 1 58 ? -6.402 -15.633 -5.969 1 90.88 58 ASN A N 1
ATOM 439 C CA . ASN A 1 58 ? -6.82 -15.883 -4.594 1 90.88 58 ASN A CA 1
ATOM 440 C C . ASN A 1 58 ? -6.094 -14.961 -3.615 1 90.88 58 ASN A C 1
ATOM 442 O O . ASN A 1 58 ? -6.688 -14.492 -2.645 1 90.88 58 ASN A O 1
ATOM 446 N N . PHE A 1 59 ? -4.855 -14.797 -3.908 1 93.69 59 PHE A N 1
ATOM 447 C CA . PHE A 1 59 ? -4.086 -13.859 -3.104 1 93.69 59 PHE A CA 1
ATOM 448 C C . PHE A 1 59 ? -4.695 -12.461 -3.172 1 93.69 59 PHE A C 1
ATOM 450 O O . PHE A 1 59 ? -4.863 -11.797 -2.146 1 93.69 59 PHE A O 1
ATOM 457 N N . GLY A 1 60 ? -5 -12.016 -4.371 1 93.12 60 GLY A N 1
ATOM 458 C CA . GLY A 1 60 ? -5.625 -10.719 -4.562 1 93.12 60 GLY A CA 1
ATOM 459 C C . GLY A 1 60 ? -6.984 -10.609 -3.896 1 93.12 60 GLY A C 1
ATOM 460 O O . GLY A 1 60 ? -7.293 -9.594 -3.266 1 93.12 60 GLY A O 1
ATOM 461 N N . LEU A 1 61 ? -7.746 -11.625 -3.982 1 90.19 61 LEU A N 1
ATOM 462 C CA . LEU A 1 61 ? -9.094 -11.656 -3.414 1 90.19 61 LEU A CA 1
ATOM 463 C C . LEU A 1 61 ? -9.039 -11.508 -1.897 1 90.19 61 LEU A C 1
ATOM 465 O O . LEU A 1 61 ? -9.805 -10.734 -1.318 1 90.19 61 LEU A O 1
ATOM 469 N N . VAL A 1 62 ? -8.156 -12.258 -1.302 1 92.44 62 VAL A N 1
ATOM 470 C CA . VAL A 1 62 ? -8.055 -12.242 0.154 1 92.44 62 VAL A CA 1
ATOM 471 C C . VAL A 1 62 ? -7.621 -10.852 0.622 1 92.44 62 VAL A C 1
ATOM 473 O O . VAL A 1 62 ? -8.148 -10.336 1.611 1 92.44 62 VAL A O 1
ATOM 476 N N . LEU A 1 63 ? -6.703 -10.273 -0.114 1 93.12 63 LEU A N 1
ATOM 477 C CA . LEU A 1 63 ? -6.242 -8.93 0.227 1 93.12 63 LEU A CA 1
ATOM 478 C C . LEU A 1 63 ? -7.371 -7.914 0.071 1 93.12 63 LEU A C 1
ATOM 480 O O . LEU A 1 63 ? -7.555 -7.047 0.929 1 93.12 63 LEU A O 1
ATOM 484 N N . PHE A 1 64 ? -8.086 -7.996 -0.976 1 90.5 64 PHE A N 1
ATOM 485 C CA . PHE A 1 64 ? -9.18 -7.086 -1.278 1 90.5 64 PHE A CA 1
ATOM 486 C C . PHE A 1 64 ? -10.266 -7.172 -0.209 1 90.5 64 PHE A C 1
ATOM 488 O O . PHE A 1 64 ? -10.68 -6.148 0.344 1 90.5 64 PHE A O 1
ATOM 495 N N . ILE A 1 65 ? -10.664 -8.336 0.084 1 89.31 65 ILE A N 1
ATOM 496 C CA . ILE A 1 65 ? -11.773 -8.555 1.005 1 89.31 65 ILE A CA 1
ATOM 497 C C . ILE A 1 65 ? -11.359 -8.164 2.42 1 89.31 65 ILE A C 1
ATOM 499 O O . ILE A 1 65 ? -12.156 -7.605 3.176 1 89.31 65 ILE A O 1
ATOM 503 N N . PHE A 1 66 ? -10.164 -8.516 2.764 1 92.69 66 PHE A N 1
ATOM 504 C CA . PHE A 1 66 ? -9.688 -8.156 4.094 1 92.69 66 PHE A CA 1
ATOM 505 C C . PHE A 1 66 ? -9.695 -6.648 4.285 1 92.69 66 PHE A C 1
ATOM 507 O O . PHE A 1 66 ? -10.109 -6.152 5.336 1 92.69 66 PHE A O 1
ATOM 514 N N . THR A 1 67 ? -9.25 -5.875 3.309 1 90.31 67 THR A N 1
ATOM 515 C CA . THR A 1 67 ? -9.195 -4.422 3.406 1 90.31 67 THR A CA 1
ATOM 516 C C . THR A 1 67 ? -10.602 -3.832 3.465 1 90.31 67 THR A C 1
ATOM 518 O O . THR A 1 67 ? -10.828 -2.824 4.137 1 90.31 67 THR A O 1
ATOM 521 N N . ILE A 1 68 ? -11.5 -4.426 2.783 1 84.88 68 ILE A N 1
ATOM 522 C CA . ILE A 1 68 ? -12.891 -4.004 2.846 1 84.88 68 ILE A CA 1
ATOM 523 C C . ILE A 1 68 ? -13.43 -4.203 4.262 1 84.88 68 ILE A C 1
ATOM 525 O O . ILE A 1 68 ? -14.125 -3.336 4.797 1 84.88 68 ILE A O 1
ATOM 529 N N . GLY A 1 69 ? -13.141 -5.363 4.789 1 87.88 69 GLY A N 1
ATOM 530 C CA . GLY A 1 69 ? -13.578 -5.648 6.148 1 87.88 69 GLY A CA 1
ATOM 531 C C . GLY A 1 69 ? -13.008 -4.684 7.168 1 87.88 69 GLY A C 1
ATOM 532 O O . GLY A 1 69 ? -13.727 -4.207 8.047 1 87.88 69 GLY A O 1
ATOM 533 N N . ILE A 1 70 ? -11.734 -4.406 7.02 1 87.5 70 ILE A N 1
ATOM 534 C CA . ILE A 1 70 ? -11.07 -3.5 7.949 1 87.5 70 ILE A CA 1
ATOM 535 C C . ILE A 1 70 ? -11.68 -2.107 7.844 1 87.5 70 ILE A C 1
ATOM 537 O O . ILE A 1 70 ? -11.844 -1.418 8.852 1 87.5 70 ILE A O 1
ATOM 541 N N . GLN A 1 71 ? -11.977 -1.69 6.699 1 81.56 71 GLN A N 1
ATOM 542 C CA . GLN A 1 71 ? -12.547 -0.367 6.477 1 81.56 71 GLN A CA 1
ATOM 543 C C . GLN A 1 71 ? -13.977 -0.288 7.02 1 81.56 71 GLN A C 1
ATOM 545 O O . GLN A 1 71 ? -14.383 0.748 7.547 1 81.56 71 GLN A O 1
ATOM 550 N N . ALA A 1 72 ? -14.719 -1.275 6.895 1 80.06 72 ALA A N 1
ATOM 551 C CA . ALA A 1 72 ? -16.141 -1.286 7.262 1 80.06 72 ALA A CA 1
ATOM 552 C C . ALA A 1 72 ? -16.312 -1.641 8.734 1 80.06 72 ALA A C 1
ATOM 554 O O . ALA A 1 72 ? -17.391 -1.406 9.305 1 80.06 72 ALA A O 1
ATOM 555 N N . GLY A 1 73 ? -15.336 -2.18 9.359 1 79.69 73 GLY A N 1
ATOM 556 C CA . GLY A 1 73 ? -15.422 -2.754 10.688 1 79.69 73 GLY A CA 1
ATOM 557 C C . GLY A 1 73 ? -15.984 -1.791 11.719 1 79.69 73 GLY A C 1
ATOM 558 O O . GLY A 1 73 ? -16.969 -2.104 12.398 1 79.69 73 GLY A O 1
ATOM 559 N N . PRO A 1 74 ? -15.469 -0.616 11.883 1 71.5 74 PRO A N 1
ATOM 560 C CA . PRO A 1 74 ? -15.898 0.312 12.93 1 71.5 74 PRO A CA 1
ATOM 561 C C . PRO A 1 74 ? -17.375 0.699 12.797 1 71.5 74 PRO A C 1
ATOM 563 O O . PRO A 1 74 ? -18.062 0.873 13.805 1 71.5 74 PRO A O 1
ATOM 566 N N . GLY A 1 75 ? -17.938 0.763 11.609 1 67.81 75 GLY A N 1
ATOM 567 C CA . GLY A 1 75 ? -19.328 1.161 11.43 1 67.81 75 GLY A CA 1
ATOM 568 C C . GLY A 1 75 ? -20.25 -0.01 11.164 1 67.81 75 GLY A C 1
ATOM 569 O O . GLY A 1 75 ? -21.469 0.167 11.031 1 67.81 75 GLY A O 1
ATOM 570 N N . PHE A 1 76 ? -19.766 -1.162 11.188 1 79.81 76 PHE A N 1
ATOM 571 C CA . PHE A 1 76 ? -20.531 -2.33 10.758 1 79.81 76 PHE A CA 1
ATOM 572 C C . PHE A 1 76 ? -21.656 -2.641 11.742 1 79.81 76 PHE A C 1
ATOM 574 O O . PHE A 1 76 ? -22.812 -2.801 11.352 1 79.81 76 PHE A O 1
ATOM 581 N N . PHE A 1 77 ? -21.422 -2.684 12.977 1 76.81 77 PHE A N 1
ATOM 582 C CA . PHE A 1 77 ? -22.406 -3.119 13.961 1 76.81 77 PHE A CA 1
ATOM 583 C C . PHE A 1 77 ? -23.484 -2.064 14.148 1 76.81 77 PHE A C 1
ATOM 585 O O . PHE A 1 77 ? -24.641 -2.396 14.383 1 76.81 77 PHE A O 1
ATOM 592 N N . ASP A 1 78 ? -23.078 -0.833 14.008 1 70.94 78 ASP A N 1
ATOM 593 C CA . ASP A 1 78 ? -24.062 0.242 14.055 1 70.94 78 ASP A CA 1
ATOM 594 C C . ASP A 1 78 ? -25 0.183 12.852 1 70.94 78 ASP A C 1
ATOM 596 O O . ASP A 1 78 ? -26.203 0.354 13 1 70.94 78 ASP A O 1
ATOM 600 N N . SER A 1 79 ? -24.406 -0.04 11.75 1 73.25 79 SER A N 1
ATOM 601 C CA . SER A 1 79 ? -25.203 -0.15 10.531 1 73.25 79 SER A CA 1
ATOM 602 C C . SER A 1 79 ? -26.109 -1.381 10.57 1 73.25 79 SER A C 1
ATOM 604 O O . SER A 1 79 ? -27.234 -1.345 10.086 1 73.25 79 SER A O 1
ATOM 606 N N . PHE A 1 80 ? -25.641 -2.455 11.047 1 83.44 80 PHE A N 1
ATOM 607 C CA . PHE A 1 80 ? -26.391 -3.697 11.156 1 83.44 80 PHE A CA 1
ATOM 608 C C . PHE A 1 80 ? -27.609 -3.521 12.062 1 83.44 80 PHE A C 1
ATOM 610 O O . PHE A 1 80 ? -28.688 -4.039 11.773 1 83.44 80 PHE A O 1
ATOM 617 N N . ARG A 1 81 ? -27.422 -2.758 13.078 1 82.12 81 ARG A N 1
ATOM 618 C CA . ARG A 1 81 ? -28.516 -2.523 14.031 1 82.12 81 ARG A CA 1
ATOM 619 C C . ARG A 1 81 ? -29.547 -1.561 13.453 1 82.12 81 ARG A C 1
ATOM 621 O O . ARG A 1 81 ? -30.75 -1.739 13.656 1 82.12 81 ARG A O 1
ATOM 628 N N . SER A 1 82 ? -29.109 -0.582 12.758 1 81.19 82 SER A N 1
ATOM 629 C CA . SER A 1 82 ? -30 0.468 12.289 1 81.19 82 SER A CA 1
ATOM 630 C C . SER A 1 82 ? -30.688 0.064 10.984 1 81.19 82 SER A C 1
ATOM 632 O O . SER A 1 82 ? -31.906 0.259 10.836 1 81.19 82 SER A O 1
ATOM 634 N N . LYS A 1 83 ? -29.938 -0.533 10.062 1 87.06 83 LYS A N 1
ATOM 635 C CA . LYS A 1 83 ? -30.484 -0.786 8.727 1 87.06 83 LYS A CA 1
ATOM 636 C C . LYS A 1 83 ? -30.406 -2.27 8.383 1 87.06 83 LYS A C 1
ATOM 638 O O . LYS A 1 83 ? -30.812 -2.674 7.285 1 87.06 83 LYS A O 1
ATOM 643 N N . GLY A 1 84 ? -29.984 -3.062 9.203 1 90.38 84 GLY A N 1
ATOM 644 C CA . GLY A 1 84 ? -29.719 -4.465 8.922 1 90.38 84 GLY A CA 1
ATOM 645 C C . GLY A 1 84 ? -30.969 -5.223 8.477 1 90.38 84 GLY A C 1
ATOM 646 O O . GLY A 1 84 ? -30.906 -6.012 7.535 1 90.38 84 GLY A O 1
ATOM 647 N N . LYS A 1 85 ? -32 -4.938 9.086 1 92.88 85 LYS A N 1
ATOM 648 C CA . LYS A 1 85 ? -33.219 -5.66 8.773 1 92.88 85 LYS A CA 1
ATOM 649 C C . LYS A 1 85 ? -33.688 -5.383 7.348 1 92.88 85 LYS A C 1
ATOM 651 O O . LYS A 1 85 ? -34.031 -6.309 6.609 1 92.88 85 LYS A O 1
ATOM 656 N N . THR A 1 86 ? -33.656 -4.18 6.996 1 94.75 86 THR A N 1
ATOM 657 C CA . THR A 1 86 ? -34.094 -3.785 5.66 1 94.75 86 THR A CA 1
ATOM 658 C C . THR A 1 86 ? -33.156 -4.367 4.594 1 94.75 86 THR A C 1
ATOM 660 O O . THR A 1 86 ? -33.625 -4.891 3.582 1 94.75 86 THR A O 1
ATOM 663 N N . LEU A 1 87 ? -31.922 -4.273 4.84 1 95 87 LEU A N 1
ATOM 664 C CA . LEU A 1 87 ? -30.938 -4.758 3.869 1 95 87 LEU A CA 1
ATOM 665 C C . LEU A 1 87 ? -31.016 -6.273 3.727 1 95 87 LEU A C 1
ATOM 667 O O . LEU A 1 87 ? -30.891 -6.805 2.621 1 95 87 LEU A O 1
ATOM 671 N N . ILE A 1 88 ? -31.281 -6.949 4.816 1 94.5 88 ILE A N 1
ATOM 672 C CA . ILE A 1 88 ? -31.406 -8.398 4.809 1 94.5 88 ILE A CA 1
ATOM 673 C C . ILE A 1 88 ? -32.656 -8.812 4.027 1 94.5 88 ILE A C 1
ATOM 675 O O . ILE A 1 88 ? -32.625 -9.781 3.271 1 94.5 88 ILE A O 1
ATOM 679 N N . LEU A 1 89 ? -33.656 -8.109 4.195 1 96 89 LEU A N 1
ATOM 680 C CA . LEU A 1 89 ? -34.906 -8.414 3.479 1 96 89 LEU A CA 1
ATOM 681 C C . LEU A 1 89 ? -34.719 -8.258 1.975 1 96 89 LEU A C 1
ATOM 683 O O . LEU A 1 89 ? -35.219 -9.062 1.192 1 96 89 LEU A O 1
ATOM 687 N N . ILE A 1 90 ? -34.094 -7.246 1.606 1 96.44 90 ILE A N 1
ATOM 688 C CA . ILE A 1 90 ? -33.812 -7.031 0.188 1 96.44 90 ILE A CA 1
ATOM 689 C C . ILE A 1 90 ? -32.938 -8.156 -0.343 1 96.44 90 ILE A C 1
ATOM 691 O O . ILE A 1 90 ? -33.125 -8.625 -1.469 1 96.44 90 ILE A O 1
ATOM 695 N N . THR A 1 91 ? -31.969 -8.57 0.454 1 96.12 91 THR A N 1
ATOM 696 C CA . THR A 1 91 ? -31.078 -9.664 0.076 1 96.12 91 THR A CA 1
ATOM 697 C C . THR A 1 91 ? -31.875 -10.961 -0.106 1 96.12 91 THR A C 1
ATOM 699 O O . THR A 1 91 ? -31.641 -11.703 -1.062 1 96.12 91 THR A O 1
ATOM 702 N N . MET A 1 92 ? -32.781 -11.195 0.764 1 96 92 MET A N 1
ATOM 703 C CA . MET A 1 92 ? -33.625 -12.359 0.642 1 96 92 MET A CA 1
ATOM 704 C C . MET A 1 92 ? -34.469 -12.289 -0.63 1 96 92 MET A C 1
ATOM 706 O O . MET A 1 92 ? -34.688 -13.305 -1.294 1 96 92 MET A O 1
ATOM 710 N N . LEU A 1 93 ? -34.875 -11.141 -0.89 1 96.56 93 LEU A N 1
ATOM 711 C CA . LEU A 1 93 ? -35.656 -10.945 -2.105 1 96.56 93 LEU A CA 1
ATOM 712 C C . LEU A 1 93 ? -34.812 -11.234 -3.346 1 96.56 93 LEU A C 1
ATOM 714 O O . LEU A 1 93 ? -35.344 -11.789 -4.324 1 96.56 93 LEU A O 1
ATOM 718 N N . ILE A 1 94 ? -33.625 -10.82 -3.367 1 97.19 94 ILE A N 1
ATOM 719 C CA . ILE A 1 94 ? -32.688 -11.062 -4.48 1 97.19 94 ILE A CA 1
ATOM 720 C C . ILE A 1 94 ? -32.531 -12.57 -4.695 1 97.19 94 ILE A C 1
ATOM 722 O O . ILE A 1 94 ? -32.719 -13.062 -5.809 1 97.19 94 ILE A O 1
ATOM 726 N N . ILE A 1 95 ? -32.281 -13.297 -3.641 1 96.44 95 ILE A N 1
ATOM 727 C CA . ILE A 1 95 ? -32.031 -14.734 -3.727 1 96.44 95 ILE A CA 1
ATOM 728 C C . ILE A 1 95 ? -33.312 -15.453 -4.121 1 96.44 95 ILE A C 1
ATOM 730 O O . ILE A 1 95 ? -33.312 -16.344 -4.98 1 96.44 95 ILE A O 1
ATOM 734 N N . CYS A 1 96 ? -34.406 -15.039 -3.547 1 96.75 96 CYS A N 1
ATOM 735 C CA . CYS A 1 96 ? -35.719 -15.648 -3.867 1 96.75 96 CYS A CA 1
ATOM 736 C C . CYS A 1 96 ? -36.094 -15.391 -5.32 1 96.75 96 CYS A C 1
ATOM 738 O O . CYS A 1 96 ? -36.562 -16.297 -6.012 1 96.75 96 CYS A O 1
ATOM 740 N N . SER A 1 97 ? -35.906 -14.195 -5.715 1 97.5 97 SER A N 1
ATOM 741 C CA . SER A 1 97 ? -36.25 -13.852 -7.094 1 97.5 97 SER A CA 1
ATOM 742 C C . SER A 1 97 ? -35.344 -14.578 -8.086 1 97.5 97 SER A C 1
ATOM 744 O O . SER A 1 97 ? -35.781 -14.992 -9.156 1 97.5 97 SER A O 1
ATOM 746 N N . ALA A 1 98 ? -34.062 -14.664 -7.797 1 97.31 98 ALA A N 1
ATOM 747 C CA . ALA A 1 98 ? -33.156 -15.422 -8.648 1 97.31 98 ALA A CA 1
ATOM 748 C C . ALA A 1 98 ? -33.562 -16.875 -8.758 1 97.31 98 ALA A C 1
ATOM 750 O O . ALA A 1 98 ? -33.594 -17.438 -9.852 1 97.31 98 ALA A O 1
ATOM 751 N N . SER A 1 99 ? -33.938 -17.484 -7.633 1 96.62 99 SER A N 1
ATOM 752 C CA . SER A 1 99 ? -34.375 -18.875 -7.586 1 96.62 99 SER A CA 1
ATOM 753 C C . SER A 1 99 ? -35.688 -19.078 -8.336 1 96.62 99 SER A C 1
ATOM 755 O O . SER A 1 99 ? -35.812 -20.047 -9.086 1 96.62 99 SER A O 1
ATOM 757 N N . LEU A 1 100 ? -36.562 -18.141 -8.141 1 96.81 100 LEU A N 1
ATOM 758 C CA . LEU A 1 100 ? -37.875 -18.234 -8.812 1 96.81 100 LEU A CA 1
ATOM 759 C C . LEU A 1 100 ? -37.688 -18.078 -10.32 1 96.81 100 LEU A C 1
ATOM 761 O O . LEU A 1 100 ? -38.375 -18.75 -11.102 1 96.81 100 LEU A O 1
ATOM 765 N N . THR A 1 101 ? -36.875 -17.156 -10.703 1 97.44 101 THR A N 1
ATOM 766 C CA . THR A 1 101 ? -36.594 -16.969 -12.117 1 97.44 101 THR A CA 1
ATOM 767 C C . THR A 1 101 ? -35.969 -18.234 -12.719 1 97.44 101 THR A C 1
ATOM 769 O O . THR A 1 101 ? -36.375 -18.656 -13.805 1 97.44 101 THR A O 1
ATOM 772 N N . ALA A 1 102 ? -35.062 -18.828 -12.039 1 96.88 102 ALA A N 1
ATOM 773 C CA . ALA A 1 102 ? -34.375 -20.031 -12.516 1 96.88 102 ALA A CA 1
ATOM 774 C C . ALA A 1 102 ? -35.375 -21.188 -12.633 1 96.88 102 ALA A C 1
ATOM 776 O O . ALA A 1 102 ? -35.375 -21.906 -13.641 1 96.88 102 ALA A O 1
ATOM 777 N N . VAL A 1 103 ? -36.188 -21.375 -11.57 1 96.19 103 VAL A N 1
ATOM 778 C CA . VAL A 1 103 ? -37.156 -22.469 -11.562 1 96.19 103 VAL A CA 1
ATOM 779 C C . VAL A 1 103 ? -38.219 -22.25 -12.641 1 96.19 103 VAL A C 1
ATOM 781 O O . VAL A 1 103 ? -38.625 -23.188 -13.312 1 96.19 103 VAL A O 1
ATOM 784 N N . GLY A 1 104 ? -38.656 -21 -12.766 1 96.56 104 GLY A N 1
ATOM 785 C CA . GLY A 1 104 ? -39.594 -20.688 -13.828 1 96.56 104 GLY A CA 1
ATOM 786 C C . GLY A 1 104 ? -39.062 -21 -15.211 1 96.56 104 GLY A C 1
ATOM 787 O O . GLY A 1 104 ? -39.781 -21.578 -16.047 1 96.56 104 GLY A O 1
ATOM 788 N N . LEU A 1 105 ? -37.844 -20.688 -15.461 1 95.56 105 LEU A N 1
ATOM 789 C CA . LEU A 1 105 ? -37.219 -20.922 -16.766 1 95.56 105 LEU A CA 1
ATOM 790 C C . LEU A 1 105 ? -36.906 -22.391 -16.969 1 95.56 105 LEU A C 1
ATOM 792 O O . LEU A 1 105 ? -36.875 -22.891 -18.094 1 95.56 105 LEU A O 1
ATOM 796 N N . LYS A 1 106 ? -36.594 -23.062 -15.844 1 95.12 106 LYS A N 1
ATOM 797 C CA . LYS A 1 106 ? -36.406 -24.516 -15.906 1 95.12 106 LYS A CA 1
ATOM 798 C C . LYS A 1 106 ? -37.594 -25.188 -16.547 1 95.12 106 LYS A C 1
ATOM 800 O O . LYS A 1 106 ? -37.469 -26.016 -17.453 1 95.12 106 LYS A O 1
ATOM 805 N N . TYR A 1 107 ? -38.781 -24.828 -16.078 1 94.88 107 TYR A N 1
ATOM 806 C CA . TYR A 1 107 ? -40.031 -25.453 -16.562 1 94.88 107 TYR A CA 1
ATOM 807 C C . TYR A 1 107 ? -40.406 -24.922 -17.938 1 94.88 107 TYR A C 1
ATOM 809 O O . TYR A 1 107 ? -40.969 -25.656 -18.75 1 94.88 107 TYR A O 1
ATOM 817 N N . ALA A 1 108 ? -40.062 -23.719 -18.25 1 94.81 108 ALA A N 1
ATOM 818 C CA . ALA A 1 108 ? -40.406 -23.125 -19.531 1 94.81 108 ALA A CA 1
ATOM 819 C C . ALA A 1 108 ? -39.562 -23.719 -20.656 1 94.81 108 ALA A C 1
ATOM 821 O O . ALA A 1 108 ? -40.031 -23.891 -21.781 1 94.81 108 ALA A O 1
ATOM 822 N N . PHE A 1 109 ? -38.281 -24.094 -20.375 1 93.19 109 PHE A N 1
ATOM 823 C CA . PHE A 1 109 ? -37.406 -24.531 -21.438 1 93.19 109 PHE A CA 1
ATOM 824 C C . PHE A 1 109 ? -36.906 -25.953 -21.188 1 93.19 109 PHE A C 1
ATOM 826 O O . PHE A 1 109 ? -36.031 -26.453 -21.875 1 93.19 109 PHE A O 1
ATOM 833 N N . ASP A 1 110 ? -37.375 -26.641 -20.172 1 91.81 110 ASP A N 1
ATOM 834 C CA . ASP A 1 110 ? -37.094 -28.031 -19.828 1 91.81 110 ASP A CA 1
ATOM 835 C C . ASP A 1 110 ? -35.594 -28.234 -19.578 1 91.81 110 ASP A C 1
ATOM 837 O O . ASP A 1 110 ? -34.969 -29.094 -20.188 1 91.81 110 ASP A O 1
ATOM 841 N N . ILE A 1 111 ? -35.094 -27.5 -18.672 1 93.06 111 ILE A N 1
ATOM 842 C CA . ILE A 1 111 ? -33.719 -27.594 -18.25 1 93.06 111 ILE A CA 1
ATOM 843 C C . ILE A 1 111 ? -33.594 -28.547 -17.047 1 93.06 111 ILE A C 1
ATOM 845 O O . ILE A 1 111 ? -34.469 -28.562 -16.188 1 93.06 111 ILE A O 1
ATOM 849 N N . ASP A 1 112 ? -32.625 -29.375 -17.031 1 93.06 112 ASP A N 1
ATOM 850 C CA . ASP A 1 112 ? -32.469 -30.328 -15.938 1 93.06 112 ASP A CA 1
ATOM 851 C C . ASP A 1 112 ? -32.094 -29.609 -14.633 1 93.06 112 ASP A C 1
ATOM 853 O O . ASP A 1 112 ? -31.562 -28.5 -14.648 1 93.06 112 ASP A O 1
ATOM 857 N N . THR A 1 113 ? -32.375 -30.219 -13.531 1 93.94 113 THR A N 1
ATOM 858 C CA . THR A 1 113 ? -32.219 -29.641 -12.203 1 93.94 113 THR A CA 1
ATOM 859 C C . THR A 1 113 ? -30.75 -29.328 -11.914 1 93.94 113 THR A C 1
ATOM 861 O O . THR A 1 113 ? -30.422 -28.25 -11.414 1 93.94 113 THR A O 1
ATOM 864 N N . PRO A 1 114 ? -29.828 -30.297 -12.25 1 93.25 114 PRO A N 1
ATOM 865 C CA . PRO A 1 114 ? -28.406 -29.984 -12 1 93.25 114 PRO A CA 1
ATOM 866 C C . PRO A 1 114 ? -27.953 -28.734 -12.75 1 93.25 114 PRO A C 1
ATOM 868 O O . PRO A 1 114 ? -27.203 -27.922 -12.195 1 93.25 114 PRO A O 1
ATOM 871 N N . SER A 1 115 ? -28.438 -28.516 -13.93 1 93.44 115 SER A N 1
ATOM 872 C CA . SER A 1 115 ? -28.062 -27.328 -14.711 1 93.44 115 SER A CA 1
ATOM 873 C C . SER A 1 115 ? -28.672 -26.062 -14.117 1 93.44 115 SER A C 1
ATOM 875 O O . SER A 1 115 ? -28.031 -25.016 -14.102 1 93.44 115 SER A O 1
ATOM 877 N N . VAL A 1 116 ? -29.812 -26.156 -13.617 1 94.75 116 VAL A N 1
ATOM 878 C CA . VAL A 1 116 ? -30.5 -24.984 -13.086 1 94.75 116 VAL A CA 1
ATOM 879 C C . VAL A 1 116 ? -29.781 -24.5 -11.828 1 94.75 116 VAL A C 1
ATOM 881 O O . VAL A 1 116 ? -29.562 -23.297 -11.656 1 94.75 116 VAL A O 1
ATOM 884 N N . VAL A 1 117 ? -29.484 -25.406 -10.945 1 94.38 117 VAL A N 1
ATOM 885 C CA . VAL A 1 117 ? -28.812 -25 -9.719 1 94.38 117 VAL A CA 1
ATOM 886 C C . VAL A 1 117 ? -27.391 -24.5 -10.031 1 94.38 117 VAL A C 1
ATOM 888 O O . VAL A 1 117 ? -26.875 -23.625 -9.352 1 94.38 117 VAL A O 1
ATOM 891 N N . GLY A 1 118 ? -26.766 -25.094 -10.992 1 92.88 118 GLY A N 1
ATOM 892 C CA . GLY A 1 118 ? -25.484 -24.578 -11.469 1 92.88 118 GLY A CA 1
ATOM 893 C C . GLY A 1 118 ? -25.594 -23.172 -12.039 1 92.88 118 GLY A C 1
ATOM 894 O O . GLY A 1 118 ? -24.719 -22.328 -11.805 1 92.88 118 GLY A O 1
ATOM 895 N N . LEU A 1 119 ? -26.672 -22.953 -12.797 1 94.44 119 LEU A N 1
ATOM 896 C CA . LEU A 1 119 ? -26.906 -21.625 -13.375 1 94.44 119 LEU A CA 1
ATOM 897 C C . LEU A 1 119 ? -27.109 -20.578 -12.281 1 94.44 119 LEU A C 1
ATOM 899 O O . LEU A 1 119 ? -26.625 -19.453 -12.391 1 94.44 119 LEU A O 1
ATOM 903 N N . ILE A 1 120 ? -27.781 -20.922 -11.25 1 95.69 120 ILE A N 1
ATOM 904 C CA . ILE A 1 120 ? -28.031 -20 -10.141 1 95.69 120 ILE A CA 1
ATOM 905 C C . ILE A 1 120 ? -26.703 -19.641 -9.477 1 95.69 120 ILE A C 1
ATOM 907 O O . ILE A 1 120 ? -26.406 -18.469 -9.25 1 95.69 120 ILE A O 1
ATOM 911 N N . ALA A 1 121 ? -25.906 -20.656 -9.195 1 93.25 121 ALA A N 1
ATOM 912 C CA . ALA A 1 121 ? -24.625 -20.453 -8.539 1 93.25 121 ALA A CA 1
ATOM 913 C C . ALA A 1 121 ? -23.703 -19.578 -9.391 1 93.25 121 ALA A C 1
ATOM 915 O O . ALA A 1 121 ? -23 -18.719 -8.875 1 93.25 121 ALA A O 1
ATOM 916 N N . GLY A 1 122 ? -23.734 -19.844 -10.664 1 92.12 122 GLY A N 1
ATOM 917 C CA . GLY A 1 122 ? -22.906 -19.062 -11.578 1 92.12 122 GLY A CA 1
ATOM 918 C C . GLY A 1 122 ? -23.391 -17.625 -11.742 1 92.12 122 GLY A C 1
ATOM 919 O O . GLY A 1 122 ? -22.594 -16.688 -11.703 1 92.12 122 GLY A O 1
ATOM 920 N N . ALA A 1 123 ? -24.688 -17.438 -11.906 1 94.69 123 ALA A N 1
ATOM 921 C CA . ALA A 1 123 ? -25.297 -16.125 -12.117 1 94.69 123 ALA A CA 1
ATOM 922 C C . ALA A 1 123 ? -25.109 -15.234 -10.891 1 94.69 123 ALA A C 1
ATOM 924 O O . ALA A 1 123 ? -24.969 -14.016 -11.016 1 94.69 123 ALA A O 1
ATOM 925 N N . LEU A 1 124 ? -25.047 -15.844 -9.758 1 94.62 124 LEU A N 1
ATOM 926 C CA . LEU A 1 124 ? -24.875 -15.086 -8.523 1 94.62 124 LEU A CA 1
ATOM 927 C C . LEU A 1 124 ? -23.438 -15.156 -8.039 1 94.62 124 LEU A C 1
ATOM 929 O O . LEU A 1 124 ? -23.125 -14.727 -6.926 1 94.62 124 LEU A O 1
ATOM 933 N N . THR A 1 125 ? -22.609 -15.711 -8.828 1 89.31 125 THR A N 1
ATOM 934 C CA . THR A 1 125 ? -21.172 -15.773 -8.617 1 89.31 125 THR A CA 1
ATOM 935 C C . THR A 1 125 ? -20.844 -16.359 -7.25 1 89.31 125 THR A C 1
ATOM 937 O O . THR A 1 125 ? -20.047 -15.805 -6.496 1 89.31 125 THR A O 1
ATOM 940 N N . SER A 1 126 ? -21.469 -17.5 -6.93 1 88.44 126 SER A N 1
ATOM 941 C CA . SER A 1 126 ? -21.266 -18.156 -5.641 1 88.44 126 SER A CA 1
ATOM 942 C C . SER A 1 126 ? -20.547 -19.484 -5.797 1 88.44 126 SER A C 1
ATOM 944 O O . SER A 1 126 ? -21.156 -20.5 -6.172 1 88.44 126 SER A O 1
ATOM 946 N N . THR A 1 127 ? -19.312 -19.547 -5.395 1 81.12 127 THR A N 1
ATOM 947 C CA . THR A 1 127 ? -18.531 -20.781 -5.449 1 81.12 127 THR A CA 1
ATOM 948 C C . THR A 1 127 ? -19.016 -21.781 -4.398 1 81.12 127 THR A C 1
ATOM 950 O O . THR A 1 127 ? -19.156 -22.969 -4.68 1 81.12 127 THR A O 1
ATOM 953 N N . PRO A 1 128 ? -19.312 -21.312 -3.225 1 80 128 PRO A N 1
ATOM 954 C CA . PRO A 1 128 ? -19.891 -22.266 -2.27 1 80 128 PRO A CA 1
ATOM 955 C C . PRO A 1 128 ? -21.234 -22.828 -2.74 1 80 128 PRO A C 1
ATOM 957 O O . PRO A 1 128 ? -21.531 -24 -2.473 1 80 128 PRO A O 1
ATOM 960 N N . GLY A 1 129 ? -21.984 -22.031 -3.367 1 86.5 129 GLY A N 1
ATOM 961 C CA . GLY A 1 129 ? -23.219 -22.531 -3.955 1 86.5 129 GLY A CA 1
ATOM 962 C C . GLY A 1 129 ? -23 -23.625 -4.98 1 86.5 129 GLY A C 1
ATOM 963 O O . GLY A 1 129 ? -23.75 -24.594 -5.039 1 86.5 129 GLY A O 1
ATOM 964 N N . LEU A 1 130 ? -21.969 -23.516 -5.73 1 87.12 130 LEU A N 1
ATOM 965 C CA . LEU A 1 130 ? -21.625 -24.531 -6.715 1 87.12 130 LEU A CA 1
ATOM 966 C C . LEU A 1 130 ? -21.266 -25.844 -6.031 1 87.12 130 LEU A C 1
ATOM 968 O O . LEU A 1 130 ? -21.656 -26.922 -6.484 1 87.12 130 LEU A O 1
ATOM 972 N N . ALA A 1 131 ? -20.531 -25.75 -4.988 1 80.5 131 ALA A N 1
ATOM 973 C CA . ALA A 1 131 ? -20.141 -26.938 -4.25 1 80.5 131 ALA A CA 1
ATOM 974 C C . ALA A 1 131 ? -21.359 -27.719 -3.775 1 80.5 131 ALA A C 1
ATOM 976 O O . ALA A 1 131 ? -21.391 -28.953 -3.9 1 80.5 131 ALA A O 1
ATOM 977 N N . VAL A 1 132 ? -22.297 -27.031 -3.295 1 83.06 132 VAL A N 1
ATOM 978 C CA . VAL A 1 132 ? -23.516 -27.672 -2.812 1 83.06 132 VAL A CA 1
ATOM 979 C C . VAL A 1 132 ? -24.312 -28.234 -3.99 1 83.06 132 VAL A C 1
ATOM 981 O O . VAL A 1 132 ? -24.906 -29.312 -3.887 1 83.06 132 VAL A O 1
ATOM 984 N N . ALA A 1 133 ? -24.281 -27.5 -5.055 1 88.69 133 ALA A N 1
ATOM 985 C CA . ALA A 1 133 ? -24.969 -27.969 -6.254 1 88.69 133 ALA A CA 1
ATOM 986 C C . ALA A 1 133 ? -24.375 -29.281 -6.742 1 88.69 133 ALA A C 1
ATOM 988 O O . ALA A 1 133 ? -25.109 -30.203 -7.109 1 88.69 133 ALA A O 1
ATOM 989 N N . ILE A 1 134 ? -23.141 -29.359 -6.773 1 85.69 134 ILE A N 1
ATOM 990 C CA . ILE A 1 134 ? -22.453 -30.578 -7.219 1 85.69 134 ILE A CA 1
ATOM 991 C C . ILE A 1 134 ? -22.734 -31.719 -6.246 1 85.69 134 ILE A C 1
ATOM 993 O O . ILE A 1 134 ? -23.078 -32.812 -6.66 1 85.69 134 ILE A O 1
ATOM 997 N N . ASP A 1 135 ? -22.672 -31.469 -4.984 1 81.31 135 ASP A N 1
ATOM 998 C CA . ASP A 1 135 ? -22.859 -32.469 -3.951 1 81.31 135 ASP A CA 1
ATOM 999 C C . ASP A 1 135 ? -24.297 -32.969 -3.92 1 81.31 135 ASP A C 1
ATOM 1001 O O . ASP A 1 135 ? -24.547 -34.156 -3.664 1 81.31 135 ASP A O 1
ATOM 1005 N N . SER A 1 136 ? -25.219 -32.156 -4.098 1 84.94 136 SER A N 1
ATOM 1006 C CA . SER A 1 136 ? -26.625 -32.5 -3.977 1 84.94 136 SER A CA 1
ATOM 1007 C C . SER A 1 136 ? -27.141 -33.219 -5.23 1 84.94 136 SER A C 1
ATOM 1009 O O . SER A 1 136 ? -28.047 -34.062 -5.152 1 84.94 136 SER A O 1
ATOM 1011 N N . THR A 1 137 ? -26.547 -32.875 -6.328 1 88.56 137 THR A N 1
ATOM 1012 C CA . THR A 1 137 ? -27.047 -33.438 -7.574 1 88.56 137 THR A CA 1
ATOM 1013 C C . THR A 1 137 ? -26.141 -34.594 -8.055 1 88.56 137 THR A C 1
ATOM 1015 O O . THR A 1 137 ? -26.547 -35.406 -8.891 1 88.56 137 THR A O 1
ATOM 1018 N N . ASN A 1 138 ? -24.875 -34.594 -7.645 1 83.25 138 ASN A N 1
ATOM 1019 C CA . ASN A 1 138 ? -23.859 -35.562 -8.078 1 83.25 138 ASN A CA 1
ATOM 1020 C C . ASN A 1 138 ? -23.75 -35.594 -9.594 1 83.25 138 ASN A C 1
ATOM 1022 O O . ASN A 1 138 ? -23.656 -36.688 -10.18 1 83.25 138 ASN A O 1
ATOM 1026 N N . SER A 1 139 ? -23.938 -34.438 -10.195 1 86.19 139 SER A N 1
ATOM 1027 C CA . SER A 1 139 ? -23.906 -34.344 -11.648 1 86.19 139 SER A CA 1
ATOM 1028 C C . SER A 1 139 ? -22.859 -33.312 -12.102 1 86.19 139 SER A C 1
ATOM 1030 O O . SER A 1 139 ? -22.703 -32.25 -11.477 1 86.19 139 SER A O 1
ATOM 1032 N N . PRO A 1 140 ? -22.141 -33.656 -13.156 1 85.44 140 PRO A N 1
ATOM 1033 C CA . PRO A 1 140 ? -21.203 -32.688 -13.719 1 85.44 140 PRO A CA 1
ATOM 1034 C C . PRO A 1 140 ? -21.891 -31.516 -14.422 1 85.44 140 PRO A C 1
ATOM 1036 O O . PRO A 1 140 ? -21.25 -30.5 -14.695 1 85.44 140 PRO A O 1
ATOM 1039 N N . MET A 1 141 ? -23.156 -31.656 -14.664 1 86.69 141 MET A N 1
ATOM 1040 C CA . MET A 1 141 ? -23.906 -30.625 -15.375 1 86.69 141 MET A CA 1
ATOM 1041 C C . MET A 1 141 ? -23.984 -29.344 -14.547 1 86.69 141 MET A C 1
ATOM 1043 O O . MET A 1 141 ? -24.047 -28.25 -15.102 1 86.69 141 MET A O 1
ATOM 1047 N N . ALA A 1 142 ? -23.906 -29.484 -13.273 1 89.5 142 ALA A N 1
ATOM 1048 C CA . ALA A 1 142 ? -23.938 -28.328 -12.391 1 89.5 142 ALA A CA 1
ATOM 1049 C C . ALA A 1 142 ? -22.703 -27.453 -12.609 1 89.5 142 ALA A C 1
ATOM 1051 O O . ALA A 1 142 ? -22.812 -26.219 -12.68 1 89.5 142 ALA A O 1
ATOM 1052 N N . SER A 1 143 ? -21.609 -28.094 -12.766 1 86.75 143 SER A N 1
ATOM 1053 C CA . SER A 1 143 ? -20.359 -27.375 -12.969 1 86.75 143 SER A CA 1
ATOM 1054 C C . SER A 1 143 ? -20.328 -26.703 -14.336 1 86.75 143 SER A C 1
ATOM 1056 O O . SER A 1 143 ? -19.844 -25.578 -14.469 1 86.75 143 SER A O 1
ATOM 1058 N N . ILE A 1 144 ? -20.797 -27.391 -15.273 1 83.19 144 ILE A N 1
ATOM 1059 C CA . ILE A 1 144 ? -20.828 -26.859 -16.625 1 83.19 144 ILE A CA 1
ATOM 1060 C C . ILE A 1 144 ? -21.75 -25.641 -16.688 1 83.19 144 ILE A C 1
ATOM 1062 O O . ILE A 1 144 ? -21.391 -24.594 -17.234 1 83.19 144 ILE A O 1
ATOM 1066 N N . ALA A 1 145 ? -22.875 -25.75 -16.109 1 89.62 145 ALA A N 1
ATOM 1067 C CA . ALA A 1 145 ? -23.859 -24.672 -16.094 1 89.62 145 ALA A CA 1
ATOM 1068 C C . ALA A 1 145 ? -23.328 -23.453 -15.328 1 89.62 145 ALA A C 1
ATOM 1070 O O . ALA A 1 145 ? -23.594 -22.312 -15.695 1 89.62 145 ALA A O 1
ATOM 1071 N N . TYR A 1 146 ? -22.625 -23.688 -14.273 1 88.69 146 TYR A N 1
ATOM 1072 C CA . TYR A 1 146 ? -21.953 -22.609 -13.547 1 88.69 146 TYR A CA 1
ATOM 1073 C C . TYR A 1 146 ? -21.047 -21.812 -14.469 1 88.69 146 TYR A C 1
ATOM 1075 O O . TYR A 1 146 ? -21.078 -20.578 -14.469 1 88.69 146 TYR A O 1
ATOM 1083 N N . GLY A 1 147 ? -20.297 -22.578 -15.227 1 83.38 147 GLY A N 1
ATOM 1084 C CA . GLY A 1 147 ? -19.375 -21.938 -16.156 1 83.38 147 GLY A CA 1
ATOM 1085 C C . GLY A 1 147 ? -20.062 -21.078 -17.203 1 83.38 147 GLY A C 1
ATOM 1086 O O . GLY A 1 147 ? -19.516 -20.047 -17.609 1 83.38 147 GLY A O 1
ATOM 1087 N N . ILE A 1 148 ? -21.188 -21.453 -17.562 1 86.25 148 ILE A N 1
ATOM 1088 C CA . ILE A 1 148 ? -21.953 -20.734 -18.578 1 86.25 148 ILE A CA 1
ATOM 1089 C C . ILE A 1 148 ? -22.484 -19.438 -18.016 1 86.25 148 ILE A C 1
ATOM 1091 O O . ILE A 1 148 ? -22.453 -18.391 -18.672 1 86.25 148 ILE A O 1
ATOM 1095 N N . ALA A 1 149 ? -22.922 -19.484 -16.844 1 91.12 149 ALA A N 1
ATOM 1096 C CA . ALA A 1 149 ? -23.609 -18.328 -16.266 1 91.12 149 ALA A CA 1
ATOM 1097 C C . ALA A 1 149 ? -22.625 -17.391 -15.586 1 91.12 149 ALA A C 1
ATOM 1099 O O . ALA A 1 149 ? -22.906 -16.188 -15.438 1 91.12 149 ALA A O 1
ATOM 1100 N N . TYR A 1 150 ? -21.484 -17.875 -15.234 1 86.06 150 TYR A N 1
ATOM 1101 C CA . TYR A 1 150 ? -20.531 -17.141 -14.406 1 86.06 150 TYR A CA 1
ATOM 1102 C C . TYR A 1 150 ? -20.109 -15.852 -15.094 1 86.06 150 TYR A C 1
ATOM 1104 O O . TYR A 1 150 ? -20.078 -14.789 -14.469 1 86.06 150 TYR A O 1
ATOM 1112 N N . PRO A 1 151 ? -19.766 -15.836 -16.406 1 83.69 151 PRO A N 1
ATOM 1113 C CA . PRO A 1 151 ? -19.359 -14.594 -17.062 1 83.69 151 PRO A CA 1
ATOM 1114 C C . PRO A 1 151 ? -20.422 -13.508 -16.984 1 83.69 151 PRO A C 1
ATOM 1116 O O . PRO A 1 151 ? -20.109 -12.328 -16.812 1 83.69 151 PRO A O 1
ATOM 1119 N N . PHE A 1 152 ? -21.609 -13.852 -16.984 1 84.75 152 PHE A N 1
ATOM 1120 C CA . PHE A 1 152 ? -22.688 -12.883 -16.891 1 84.75 152 PHE A CA 1
ATOM 1121 C C . PHE A 1 152 ? -22.859 -12.398 -15.461 1 84.75 152 PHE A C 1
ATOM 1123 O O . PHE A 1 152 ? -23.219 -11.242 -15.234 1 84.75 152 PHE A O 1
ATOM 1130 N N . GLY A 1 153 ? -22.672 -13.344 -14.602 1 88.31 153 GLY A N 1
ATOM 1131 C CA . GLY A 1 153 ? -22.719 -12.938 -13.203 1 88.31 153 GLY A CA 1
ATOM 1132 C C . GLY A 1 153 ? -21.656 -11.906 -12.852 1 88.31 153 GLY A C 1
ATOM 1133 O O . GLY A 1 153 ? -21.891 -11.055 -11.992 1 88.31 153 GLY A O 1
ATOM 1134 N N . VAL A 1 154 ? -20.609 -12.016 -13.562 1 87.31 154 VAL A N 1
ATOM 1135 C CA . VAL A 1 154 ? -19.516 -11.094 -13.273 1 87.31 154 VAL A CA 1
ATOM 1136 C C . VAL A 1 154 ? -19.703 -9.805 -14.062 1 87.31 154 VAL A C 1
ATOM 1138 O O . VAL A 1 154 ? -19.875 -8.727 -13.484 1 87.31 154 VAL A O 1
ATOM 1141 N N . ILE A 1 155 ? -19.844 -9.891 -15.398 1 87.5 155 ILE A N 1
ATOM 1142 C CA . ILE A 1 155 ? -19.938 -8.734 -16.281 1 87.5 155 ILE A CA 1
ATOM 1143 C C . ILE A 1 155 ? -21.281 -8.039 -16.094 1 87.5 155 ILE A C 1
ATOM 1145 O O . ILE A 1 155 ? -21.344 -6.809 -16.047 1 87.5 155 ILE A O 1
ATOM 1149 N N . GLY A 1 156 ? -22.281 -8.805 -16.031 1 91.38 156 GLY A N 1
ATOM 1150 C CA . GLY A 1 156 ? -23.625 -8.266 -15.891 1 91.38 156 GLY A CA 1
ATOM 1151 C C . GLY A 1 156 ? -23.797 -7.43 -14.641 1 91.38 156 GLY A C 1
ATOM 1152 O O . GLY A 1 156 ? -24.391 -6.352 -14.688 1 91.38 156 GLY A O 1
ATOM 1153 N N . VAL A 1 157 ? -23.297 -7.922 -13.586 1 93.44 157 VAL A N 1
ATOM 1154 C CA . VAL A 1 157 ? -23.422 -7.188 -12.328 1 93.44 157 VAL A CA 1
ATOM 1155 C C . VAL A 1 157 ? -22.609 -5.902 -12.391 1 93.44 157 VAL A C 1
ATOM 1157 O O . VAL A 1 157 ? -23.062 -4.848 -11.945 1 93.44 157 VAL A O 1
ATOM 1160 N N . ILE A 1 158 ? -21.391 -5.969 -12.93 1 91 158 ILE A N 1
ATOM 1161 C CA . ILE A 1 158 ? -20.531 -4.797 -13.047 1 91 158 ILE A CA 1
ATOM 1162 C C . ILE A 1 158 ? -21.234 -3.725 -13.875 1 91 158 ILE A C 1
ATOM 1164 O O . ILE A 1 158 ? -21.328 -2.566 -13.461 1 91 158 ILE A O 1
ATOM 1168 N N . LEU A 1 159 ? -21.781 -4.109 -14.992 1 91.31 159 LEU A N 1
ATOM 1169 C CA . LEU A 1 159 ? -22.422 -3.162 -15.883 1 91.31 159 LEU A CA 1
ATOM 1170 C C . LEU A 1 159 ? -23.688 -2.596 -15.25 1 91.31 159 LEU A C 1
ATOM 1172 O O . LEU A 1 159 ? -23.984 -1.407 -15.398 1 91.31 159 LEU A O 1
ATOM 1176 N N . PHE A 1 160 ? -24.406 -3.414 -14.609 1 94.56 160 PHE A N 1
ATOM 1177 C CA . PHE A 1 160 ? -25.641 -2.98 -13.945 1 94.56 160 PHE A CA 1
ATOM 1178 C C . PHE A 1 160 ? -25.328 -1.93 -12.883 1 94.56 160 PHE A C 1
ATOM 1180 O O . PHE A 1 160 ? -26 -0.893 -12.82 1 94.56 160 PHE A O 1
ATOM 1187 N N . VAL A 1 161 ? -24.344 -2.24 -12.094 1 93.38 161 VAL A N 1
ATOM 1188 C CA . VAL A 1 161 ? -23.953 -1.354 -11 1 93.38 161 VAL A CA 1
ATOM 1189 C C . VAL A 1 161 ? -23.438 -0.03 -11.57 1 93.38 161 VAL A C 1
ATOM 1191 O O . VAL A 1 161 ? -23.75 1.039 -11.031 1 93.38 161 VAL A O 1
ATOM 1194 N N . LYS A 1 162 ? -22.719 -0.059 -12.641 1 90.81 162 LYS A N 1
ATOM 1195 C CA . LYS A 1 162 ? -22.156 1.142 -13.242 1 90.81 162 LYS A CA 1
ATOM 1196 C C . LYS A 1 162 ? -23.234 1.987 -13.906 1 90.81 162 LYS A C 1
ATOM 1198 O O . LYS A 1 162 ? -23.156 3.217 -13.922 1 90.81 162 LYS A O 1
ATOM 1203 N N . LEU A 1 163 ? -24.281 1.37 -14.383 1 92.12 163 LEU A N 1
ATOM 1204 C CA . LEU A 1 163 ? -25.297 2.061 -15.148 1 92.12 163 LEU A CA 1
ATOM 1205 C C . LEU A 1 163 ? -26.438 2.525 -14.242 1 92.12 163 LEU A C 1
ATOM 1207 O O . LEU A 1 163 ? -27.172 3.463 -14.586 1 92.12 163 LEU A O 1
ATOM 1211 N N . LEU A 1 164 ? -26.578 1.951 -13.156 1 93.5 164 LEU A N 1
ATOM 1212 C CA . LEU A 1 164 ? -27.719 2.178 -12.281 1 93.5 164 LEU A CA 1
ATOM 1213 C C . LEU A 1 164 ? -27.828 3.646 -11.883 1 93.5 164 LEU A C 1
ATOM 1215 O O . LEU A 1 164 ? -28.891 4.25 -11.977 1 93.5 164 LEU A O 1
ATOM 1219 N N . PRO A 1 165 ? -26.719 4.293 -11.422 1 91.62 165 PRO A N 1
ATOM 1220 C CA . PRO A 1 165 ? -26.828 5.699 -11.031 1 91.62 165 PRO A CA 1
ATOM 1221 C C . PRO A 1 165 ? -27.25 6.602 -12.188 1 91.62 165 PRO A C 1
ATOM 1223 O O . PRO A 1 165 ? -27.969 7.582 -11.984 1 91.62 165 PRO A O 1
ATOM 1226 N N . LYS A 1 166 ? -26.859 6.281 -13.344 1 89.75 166 LYS A N 1
ATOM 1227 C CA . LYS A 1 166 ? -27.219 7.066 -14.516 1 89.75 166 LYS A CA 1
ATOM 1228 C C . LYS A 1 166 ? -28.688 6.883 -14.859 1 89.75 166 LYS A C 1
ATOM 1230 O O . LYS A 1 166 ? -29.375 7.844 -15.227 1 89.75 166 LYS A O 1
ATOM 1235 N N . ILE A 1 167 ? -29.109 5.66 -14.828 1 90.75 167 ILE A N 1
ATOM 1236 C CA . ILE A 1 167 ? -30.516 5.355 -15.125 1 90.75 167 ILE A CA 1
ATOM 1237 C C . ILE A 1 167 ? -31.422 6.047 -14.109 1 90.75 167 ILE A C 1
ATOM 1239 O O . ILE A 1 167 ? -32.469 6.562 -14.461 1 90.75 167 ILE A O 1
ATOM 1243 N N . MET A 1 168 ? -30.938 6.086 -12.898 1 91.69 168 MET A N 1
ATOM 1244 C CA . MET A 1 168 ? -31.719 6.711 -11.828 1 91.69 168 MET A CA 1
ATOM 1245 C C . MET A 1 168 ? -31.484 8.219 -11.797 1 91.69 168 MET A C 1
ATOM 1247 O O . MET A 1 168 ? -32.156 8.938 -11.078 1 91.69 168 MET A O 1
ATOM 1251 N N . ARG A 1 169 ? -30.562 8.773 -12.461 1 89.56 169 ARG A N 1
ATOM 1252 C CA . ARG A 1 169 ? -30.203 10.188 -12.539 1 89.56 169 ARG A CA 1
ATOM 1253 C C . ARG A 1 169 ? -29.797 10.719 -11.172 1 89.56 169 ARG A C 1
ATOM 1255 O O . ARG A 1 169 ? -30.297 11.758 -10.727 1 89.56 169 ARG A O 1
ATOM 1262 N N . VAL A 1 170 ? -29.016 9.906 -10.555 1 90.88 170 VAL A N 1
ATOM 1263 C CA . VAL A 1 170 ? -28.531 10.305 -9.234 1 90.88 170 VAL A CA 1
ATOM 1264 C C . VAL A 1 170 ? -27.016 10.5 -9.289 1 90.88 170 VAL A C 1
ATOM 1266 O O . VAL A 1 170 ? -26.297 9.727 -9.93 1 90.88 170 VAL A O 1
ATOM 1269 N N . ASN A 1 171 ? -26.562 11.555 -8.695 1 90.38 171 ASN A N 1
ATOM 1270 C CA . ASN A 1 171 ? -25.141 11.789 -8.508 1 90.38 171 ASN A CA 1
ATOM 1271 C C . ASN A 1 171 ? -24.641 11.172 -7.203 1 90.38 171 ASN A C 1
ATOM 1273 O O . ASN A 1 171 ? -24.984 11.633 -6.117 1 90.38 171 ASN A O 1
ATOM 1277 N N . LEU A 1 172 ? -23.797 10.195 -7.324 1 90.62 172 LEU A N 1
ATOM 1278 C CA . LEU A 1 172 ? -23.375 9.398 -6.176 1 90.62 172 LEU A CA 1
ATOM 1279 C C . LEU A 1 172 ? -22.562 10.242 -5.195 1 90.62 172 LEU A C 1
ATOM 1281 O O . LEU A 1 172 ? -22.688 10.07 -3.979 1 90.62 172 LEU A O 1
ATOM 1285 N N . ASP A 1 173 ? -21.828 11.141 -5.691 1 87.38 173 ASP A N 1
ATOM 1286 C CA . ASP A 1 173 ? -21.031 12 -4.82 1 87.38 173 ASP A CA 1
ATOM 1287 C C . ASP A 1 173 ? -21.906 12.938 -4.004 1 87.38 173 ASP A C 1
ATOM 1289 O O . ASP A 1 173 ? -21.656 13.164 -2.82 1 87.38 173 ASP A O 1
ATOM 1293 N N . GLN A 1 174 ? -22.828 13.461 -4.641 1 86.44 174 GLN A N 1
ATOM 1294 C CA . GLN A 1 174 ? -23.766 14.344 -3.951 1 86.44 174 GLN A CA 1
ATOM 1295 C C . GLN A 1 174 ? -24.562 13.578 -2.898 1 86.44 174 GLN A C 1
ATOM 1297 O O . GLN A 1 174 ? -24.828 14.102 -1.811 1 86.44 174 GLN A O 1
ATOM 1302 N N . GLU A 1 175 ? -24.906 12.383 -3.318 1 89.06 175 GLU A N 1
ATOM 1303 C CA . GLU A 1 175 ? -25.641 11.547 -2.373 1 89.06 175 GLU A CA 1
ATOM 1304 C C . GLU A 1 175 ? -24.797 11.203 -1.159 1 89.06 175 GLU A C 1
ATOM 1306 O O . GLU A 1 175 ? -25.281 11.195 -0.028 1 89.06 175 GLU A O 1
ATOM 1311 N N . ALA A 1 176 ? -23.578 10.906 -1.357 1 86.69 176 ALA A N 1
ATOM 1312 C CA . ALA A 1 176 ? -22.656 10.586 -0.273 1 86.69 176 ALA A CA 1
ATOM 1313 C C . ALA A 1 176 ? -22.469 11.781 0.659 1 86.69 176 ALA A C 1
ATOM 1315 O O . ALA A 1 176 ? -22.438 11.617 1.882 1 86.69 176 ALA A O 1
ATOM 1316 N N . ARG A 1 177 ? -22.391 12.93 0.065 1 79.5 177 ARG A N 1
ATOM 1317 C CA . ARG A 1 177 ? -22.219 14.156 0.845 1 79.5 177 ARG A CA 1
ATOM 1318 C C . ARG A 1 177 ? -23.484 14.445 1.664 1 79.5 177 ARG A C 1
ATOM 1320 O O . ARG A 1 177 ? -23.391 14.867 2.82 1 79.5 177 ARG A O 1
ATOM 1327 N N . ARG A 1 178 ? -24.531 14.273 1.019 1 81.06 178 ARG A N 1
ATOM 1328 C CA . ARG A 1 178 ? -25.797 14.492 1.707 1 81.06 178 ARG A CA 1
ATOM 1329 C C . ARG A 1 178 ? -25.938 13.562 2.912 1 81.06 178 ARG A C 1
ATOM 1331 O O . ARG A 1 178 ? -26.328 14 3.994 1 81.06 178 ARG A O 1
ATOM 1338 N N . LEU A 1 179 ? -25.578 12.383 2.721 1 79.81 179 LEU A N 1
ATOM 1339 C CA . LEU A 1 179 ? -25.688 11.398 3.791 1 79.81 179 LEU A CA 1
ATOM 1340 C C . LEU A 1 179 ? -24.688 11.695 4.902 1 79.81 179 LEU A C 1
ATOM 1342 O O . LEU A 1 179 ? -24.969 11.445 6.078 1 79.81 179 LEU A O 1
ATOM 1346 N N . GLU A 1 180 ? -23.594 12.148 4.477 1 73.38 180 GLU A N 1
ATOM 1347 C CA . GLU A 1 180 ? -22.594 12.562 5.457 1 73.38 180 GLU A CA 1
ATOM 1348 C C . GLU A 1 180 ? -23.094 13.734 6.293 1 73.38 180 GLU A C 1
ATOM 1350 O O . GLU A 1 180 ? -22.859 13.781 7.504 1 73.38 180 GLU A O 1
ATOM 1355 N N . ILE A 1 181 ? -23.703 14.664 5.613 1 64.81 181 ILE A N 1
ATOM 1356 C CA . ILE A 1 181 ? -24.266 15.828 6.289 1 64.81 181 ILE A CA 1
ATOM 1357 C C . ILE A 1 181 ? -25.391 15.383 7.23 1 64.81 181 ILE A C 1
ATOM 1359 O O . ILE A 1 181 ? -25.484 15.883 8.352 1 64.81 181 ILE A O 1
ATOM 1363 N N . GLU A 1 182 ? -26.109 14.477 6.711 1 67.5 182 GLU A N 1
ATOM 1364 C CA . GLU A 1 182 ? -27.188 13.953 7.539 1 67.5 182 GLU A CA 1
ATOM 1365 C C . GLU A 1 182 ? -26.641 13.234 8.766 1 67.5 182 GLU A C 1
ATOM 1367 O O . GLU A 1 182 ? -27.219 13.336 9.859 1 67.5 182 GLU A O 1
ATOM 1372 N N . ARG A 1 183 ? -25.625 12.539 8.539 1 63.47 183 ARG A N 1
ATOM 1373 C CA . ARG A 1 183 ? -24.984 11.828 9.648 1 63.47 183 ARG A CA 1
ATOM 1374 C C . ARG A 1 183 ? -24.359 12.805 10.633 1 63.47 183 ARG A C 1
ATOM 1376 O O . ARG A 1 183 ? -24.438 12.609 11.844 1 63.47 183 ARG A O 1
ATOM 1383 N N . ARG A 1 184 ? -23.719 13.727 10.031 1 57.72 184 ARG A N 1
ATOM 1384 C CA . ARG A 1 184 ? -23.109 14.773 10.852 1 57.72 184 ARG A CA 1
ATOM 1385 C C . ARG A 1 184 ? -24.172 15.539 11.625 1 57.72 184 ARG A C 1
ATOM 1387 O O . ARG A 1 184 ? -23.938 15.992 12.75 1 57.72 184 ARG A O 1
ATOM 1394 N N . GLY A 1 185 ? -25.172 15.742 10.867 1 52.38 185 GLY A N 1
ATOM 1395 C CA . GLY A 1 185 ? -26.281 16.406 11.516 1 52.38 185 GLY A CA 1
ATOM 1396 C C . GLY A 1 185 ? -26.766 15.703 12.766 1 52.38 185 GLY A C 1
ATOM 1397 O O . GLY A 1 185 ? -27.297 16.328 13.68 1 52.38 185 GLY A O 1
ATOM 1398 N N . GLN A 1 186 ? -26.625 14.375 12.711 1 53.84 186 GLN A N 1
ATOM 1399 C CA . GLN A 1 186 ? -26.984 13.625 13.914 1 53.84 186 GLN A CA 1
ATOM 1400 C C . GLN A 1 186 ? -25.984 13.898 15.047 1 53.84 186 GLN A C 1
ATOM 1402 O O . GLN A 1 186 ? -26.297 13.664 16.219 1 53.84 186 GLN A O 1
ATOM 1407 N N . PHE A 1 187 ? -24.828 14.211 14.555 1 52.31 187 PHE A N 1
ATOM 1408 C CA . PHE A 1 187 ? -23.844 14.68 15.523 1 52.31 187 PHE A CA 1
ATOM 1409 C C . PHE A 1 187 ? -23.672 16.188 15.422 1 52.31 187 PHE A C 1
ATOM 1411 O O . PHE A 1 187 ? -23.031 16.688 14.492 1 52.31 187 PHE A O 1
ATOM 1418 N N . PRO A 1 188 ? -24.484 16.922 16.031 1 54.12 188 PRO A N 1
ATOM 1419 C CA . PRO A 1 188 ? -24.5 18.375 15.891 1 54.12 188 PRO A CA 1
ATOM 1420 C C . PRO A 1 188 ? -23.109 19 15.938 1 54.12 188 PRO A C 1
ATOM 1422 O O . PRO A 1 188 ? -22.219 18.469 16.625 1 54.12 188 PRO A O 1
ATOM 1425 N N . GLU A 1 189 ? -22.75 19.734 14.852 1 62.22 189 GLU A N 1
ATOM 1426 C CA . GLU A 1 189 ? -21.5 20.469 14.883 1 62.22 189 GLU A CA 1
ATOM 1427 C C . GLU A 1 189 ? -21.312 21.188 16.219 1 62.22 189 GLU A C 1
ATOM 1429 O O . GLU A 1 189 ? -22.266 21.703 16.797 1 62.22 189 GLU A O 1
ATOM 1434 N N . LEU A 1 190 ? -20.203 20.875 16.797 1 71.75 190 LEU A N 1
ATOM 1435 C CA . LEU A 1 190 ? -19.922 21.547 18.062 1 71.75 190 LEU A CA 1
ATOM 1436 C C . LEU A 1 190 ? -19.5 23 17.828 1 71.75 190 LEU A C 1
ATOM 1438 O O . LEU A 1 190 ? -18.625 23.266 16.984 1 71.75 190 LEU A O 1
ATOM 1442 N N . GLY A 1 191 ? -20.312 23.891 18.203 1 74.94 191 GLY A N 1
ATOM 1443 C CA . GLY A 1 191 ? -19.984 25.297 18.109 1 74.94 191 GLY A CA 1
ATOM 1444 C C . GLY A 1 191 ? -19.422 25.859 19.406 1 74.94 191 GLY A C 1
ATOM 1445 O O . GLY A 1 191 ? -19.406 25.188 20.422 1 74.94 191 GLY A O 1
ATOM 1446 N N . THR A 1 192 ? -18.781 26.984 19.266 1 81.62 192 THR A N 1
ATOM 1447 C CA . THR A 1 192 ? -18.266 27.734 20.406 1 81.62 192 THR A CA 1
ATOM 1448 C C . THR A 1 192 ? -19.109 28.969 20.656 1 81.62 192 THR A C 1
ATOM 1450 O O . THR A 1 192 ? -19.5 29.672 19.719 1 81.62 192 THR A O 1
ATOM 1453 N N . CYS A 1 193 ? -19.562 29.125 21.875 1 86.44 193 CYS A N 1
ATOM 1454 C CA . CYS A 1 193 ? -20.359 30.297 22.266 1 86.44 193 CYS A CA 1
ATOM 1455 C C . CYS A 1 193 ? -19.844 30.891 23.578 1 86.44 193 CYS A C 1
ATOM 1457 O O . CYS A 1 193 ? -19.297 30.172 24.422 1 86.44 193 CYS A O 1
ATOM 1459 N N . ILE A 1 194 ? -19.984 32.188 23.703 1 91.5 194 ILE A N 1
ATOM 1460 C CA . ILE A 1 194 ? -19.641 32.875 24.922 1 91.5 194 ILE A CA 1
ATOM 1461 C C . ILE A 1 194 ? -20.922 33.188 25.703 1 91.5 194 ILE A C 1
ATOM 1463 O O . ILE A 1 194 ? -21.953 33.531 25.125 1 91.5 194 ILE A O 1
ATOM 1467 N N . TYR A 1 195 ? -20.766 33.031 26.984 1 92.44 195 TYR A N 1
ATOM 1468 C CA . TYR A 1 195 ? -21.891 33.344 27.875 1 92.44 195 TYR A CA 1
ATOM 1469 C C . TYR A 1 195 ? -21.469 34.312 28.969 1 92.44 195 TYR A C 1
ATOM 1471 O O . TYR A 1 195 ? -20.359 34.219 29.5 1 92.44 195 TYR A O 1
ATOM 1479 N N . ARG A 1 196 ? -22.328 35.281 29.203 1 93.31 196 ARG A N 1
ATOM 1480 C CA . ARG A 1 196 ? -22.172 36.094 30.391 1 93.31 196 ARG A CA 1
ATOM 1481 C C . ARG A 1 196 ? -22.984 35.531 31.562 1 93.31 196 ARG A C 1
ATOM 1483 O O . ARG A 1 196 ? -24.172 35.25 31.406 1 93.31 196 ARG A O 1
ATOM 1490 N N . VAL A 1 197 ? -22.312 35.375 32.656 1 93.94 197 VAL A N 1
ATOM 1491 C CA . VAL A 1 197 ? -22.969 34.781 33.812 1 93.94 197 VAL A CA 1
ATOM 1492 C C . VAL A 1 197 ? -23.938 35.812 34.406 1 93.94 197 VAL A C 1
ATOM 1494 O O . VAL A 1 197 ? -23.516 36.75 35.062 1 93.94 197 VAL A O 1
ATOM 1497 N N . THR A 1 198 ? -25.219 35.562 34.219 1 93.06 198 THR A N 1
ATOM 1498 C CA . THR A 1 198 ? -26.234 36.5 34.719 1 93.06 198 THR A CA 1
ATOM 1499 C C . THR A 1 198 ? -27.266 35.75 35.562 1 93.06 198 THR A C 1
ATOM 1501 O O . THR A 1 198 ? -28.094 36.375 36.25 1 93.06 198 THR A O 1
ATOM 1504 N N . ASN A 1 199 ? -27.25 34.469 35.562 1 91.94 199 ASN A N 1
ATOM 1505 C CA . ASN A 1 199 ? -28.203 33.719 36.344 1 91.94 199 ASN A CA 1
ATOM 1506 C C . ASN A 1 199 ? -27.781 33.625 37.812 1 91.94 199 ASN A C 1
ATOM 1508 O O . ASN A 1 199 ? -26.734 33.062 38.125 1 91.94 199 ASN A O 1
ATOM 1512 N N . PRO A 1 200 ? -28.578 34.062 38.656 1 90.69 200 PRO A N 1
ATOM 1513 C CA . PRO A 1 200 ? -28.219 34.094 40.094 1 90.69 200 PRO A CA 1
ATOM 1514 C C . PRO A 1 200 ? -28.078 32.688 40.688 1 90.69 200 PRO A C 1
ATOM 1516 O O . PRO A 1 200 ? -27.422 32.5 41.719 1 90.69 200 PRO A O 1
ATOM 1519 N N . SER A 1 201 ? -28.656 31.703 40.094 1 89.38 201 SER A N 1
ATOM 1520 C CA . SER A 1 201 ? -28.609 30.344 40.594 1 89.38 201 SER A CA 1
ATOM 1521 C C . SER A 1 201 ? -27.188 29.797 40.562 1 89.38 201 SER A C 1
ATOM 1523 O O . SER A 1 201 ? -26.859 28.844 41.281 1 89.38 201 SER A O 1
ATOM 1525 N N . VAL A 1 202 ? -26.406 30.344 39.781 1 90.81 202 VAL A N 1
ATOM 1526 C CA . VAL A 1 202 ? -25.078 29.781 39.625 1 90.81 202 VAL A CA 1
ATOM 1527 C C . VAL A 1 202 ? -24.047 30.688 40.312 1 90.81 202 VAL A C 1
ATOM 1529 O O . VAL A 1 202 ? -22.859 30.344 40.375 1 90.81 202 VAL A O 1
ATOM 1532 N N . PHE A 1 203 ? -24.5 31.797 40.875 1 90.25 203 PHE A N 1
ATOM 1533 C CA . PHE A 1 203 ? -23.578 32.719 41.531 1 90.25 203 PHE A CA 1
ATOM 1534 C C . PHE A 1 203 ? -22.938 32.062 42.75 1 90.25 203 PHE A C 1
ATOM 1536 O O . PHE A 1 203 ? -23.641 31.5 43.594 1 90.25 203 PHE A O 1
ATOM 1543 N N . GLY A 1 204 ? -21.609 32.094 42.781 1 89.56 204 GLY A N 1
ATOM 1544 C CA . GLY A 1 204 ? -20.891 31.609 43.938 1 89.56 204 GLY A CA 1
ATOM 1545 C C . GLY A 1 204 ? -20.781 30.094 43.969 1 89.56 204 GLY A C 1
ATOM 1546 O O . GLY A 1 204 ? -20.328 29.516 44.969 1 89.56 204 GLY A O 1
ATOM 1547 N N . ARG A 1 205 ? -21.156 29.453 43 1 90.88 205 ARG A N 1
ATOM 1548 C CA . ARG A 1 205 ? -21.062 28 42.906 1 90.88 205 ARG A CA 1
ATOM 1549 C C . ARG A 1 205 ? -19.906 27.562 42.031 1 90.88 205 ARG A C 1
ATOM 1551 O O . ARG A 1 205 ? -19.562 28.25 41.062 1 90.88 205 ARG A O 1
ATOM 1558 N N . SER A 1 206 ? -19.375 26.469 42.438 1 91.12 206 SER A N 1
ATOM 1559 C CA . SER A 1 206 ? -18.281 25.922 41.656 1 91.12 206 SER A CA 1
ATOM 1560 C C . SER A 1 206 ? -18.797 25.156 40.438 1 91.12 206 SER A C 1
ATOM 1562 O O . SER A 1 206 ? -19.953 24.734 40.406 1 91.12 206 SER A O 1
ATOM 1564 N N . LEU A 1 207 ? -17.953 25 39.469 1 87.31 207 LEU A N 1
ATOM 1565 C CA . LEU A 1 207 ? -18.344 24.297 38.25 1 87.31 207 LEU A CA 1
ATOM 1566 C C . LEU A 1 207 ? -18.703 22.844 38.562 1 87.31 207 LEU A C 1
ATOM 1568 O O . LEU A 1 207 ? -19.578 22.266 37.906 1 87.31 207 LEU A O 1
ATOM 1572 N N . MET A 1 208 ? -18.031 22.312 39.5 1 84.06 208 MET A N 1
ATOM 1573 C CA . MET A 1 208 ? -18.328 20.938 39.938 1 84.06 208 MET A CA 1
ATOM 1574 C C . MET A 1 208 ? -19.75 20.859 40.5 1 84.06 208 MET A C 1
ATOM 1576 O O . MET A 1 208 ? -20.469 19.891 40.25 1 84.06 208 MET A O 1
ATOM 1580 N N . GLN A 1 209 ? -20.125 21.859 41.219 1 85.88 209 GLN A N 1
ATOM 1581 C CA . GLN A 1 209 ? -21.453 21.906 41.812 1 85.88 209 GLN A CA 1
ATOM 1582 C C . GLN A 1 209 ? -22.531 22.125 40.781 1 85.88 209 GLN A C 1
ATOM 1584 O O . GLN A 1 209 ? -23.609 21.531 40.844 1 85.88 209 GLN A O 1
ATOM 1589 N N . ILE A 1 210 ? -22.219 22.891 39.844 1 85.31 210 ILE A N 1
ATOM 1590 C CA . ILE A 1 210 ? -23.172 23.188 38.781 1 85.31 210 ILE A CA 1
ATOM 1591 C C . ILE A 1 210 ? -23.312 22 37.844 1 85.31 210 ILE A C 1
ATOM 1593 O O . ILE A 1 210 ? -24.391 21.719 37.344 1 85.31 210 ILE A O 1
ATOM 1597 N N . ASN A 1 211 ? -22.234 21.188 37.688 1 82.38 211 ASN A N 1
ATOM 1598 C CA . ASN A 1 211 ? -22.156 20.031 36.812 1 82.38 211 ASN A CA 1
ATOM 1599 C C . ASN A 1 211 ? -22.766 20.328 35.438 1 82.38 211 ASN A C 1
ATOM 1601 O O . ASN A 1 211 ? -23.641 19.594 34.969 1 82.38 211 ASN A O 1
ATOM 1605 N N . ALA A 1 212 ? -22.375 21.422 34.906 1 80.31 212 ALA A N 1
ATOM 1606 C CA . ALA A 1 212 ? -22.938 21.922 33.625 1 80.31 212 ALA A CA 1
ATOM 1607 C C . ALA A 1 212 ? -22.766 20.906 32.531 1 80.31 212 ALA A C 1
ATOM 1609 O O . ALA A 1 212 ? -23.672 20.719 31.688 1 80.31 212 ALA A O 1
ATOM 1610 N N . ARG A 1 213 ? -21.703 20.219 32.5 1 80.31 213 ARG A N 1
ATOM 1611 C CA . ARG A 1 213 ? -21.438 19.25 31.438 1 80.31 213 ARG A CA 1
ATOM 1612 C C . ARG A 1 213 ? -22.453 18.109 31.484 1 80.31 213 ARG A C 1
ATOM 1614 O O . ARG A 1 213 ? -22.953 17.672 30.453 1 80.31 213 ARG A O 1
ATOM 1621 N N . ALA A 1 214 ? -22.625 17.625 32.656 1 77.38 214 ALA A N 1
ATOM 1622 C CA . ALA A 1 214 ? -23.562 16.516 32.812 1 77.38 214 ALA A CA 1
ATOM 1623 C C . ALA A 1 214 ? -24.984 16.938 32.469 1 77.38 214 ALA A C 1
ATOM 1625 O O . ALA A 1 214 ? -25.766 16.156 31.938 1 77.38 214 ALA A O 1
ATOM 1626 N N . MET A 1 215 ? -25.281 18.156 32.75 1 77.12 215 MET A N 1
ATOM 1627 C CA . MET A 1 215 ? -26.656 18.641 32.594 1 77.12 215 MET A CA 1
ATOM 1628 C C . MET A 1 215 ? -26.922 19.031 31.156 1 77.12 215 MET A C 1
ATOM 1630 O O . MET A 1 215 ? -28.016 18.797 30.625 1 77.12 215 MET A O 1
ATOM 1634 N N . THR A 1 216 ? -25.984 19.656 30.547 1 78.94 216 THR A N 1
ATOM 1635 C CA . THR A 1 216 ? -26.25 20.25 29.234 1 78.94 216 THR A CA 1
ATOM 1636 C C . THR A 1 216 ? -25.453 19.562 28.141 1 78.94 216 THR A C 1
ATOM 1638 O O . THR A 1 216 ? -25.797 19.625 26.969 1 78.94 216 THR A O 1
ATOM 1641 N N . GLY A 1 217 ? -24.375 18.922 28.516 1 77.38 217 GLY A N 1
ATOM 1642 C CA . GLY A 1 217 ? -23.484 18.328 27.547 1 77.38 217 GLY A CA 1
ATOM 1643 C C . GLY A 1 217 ? -22.438 19.297 27.016 1 77.38 217 GLY A C 1
ATOM 1644 O O . GLY A 1 217 ? -21.547 18.906 26.266 1 77.38 217 GLY A O 1
ATOM 1645 N N . ALA A 1 218 ? -22.531 20.547 27.375 1 83.5 218 ALA A N 1
ATOM 1646 C CA . ALA A 1 218 ? -21.562 21.547 26.922 1 83.5 218 ALA A CA 1
ATOM 1647 C C . ALA A 1 218 ? -20.312 21.547 27.797 1 83.5 218 ALA A C 1
ATOM 1649 O O . ALA A 1 218 ? -20.375 21.25 28.984 1 83.5 218 ALA A O 1
ATOM 1650 N N . VAL A 1 219 ? -19.219 21.797 27.156 1 84.44 219 VAL A N 1
ATOM 1651 C CA . VAL A 1 219 ? -17.953 21.844 27.859 1 84.44 219 VAL A CA 1
ATOM 1652 C C . VAL A 1 219 ? -17.469 23.281 27.969 1 84.44 219 VAL A C 1
ATOM 1654 O O . VAL A 1 219 ? -17.375 24 26.969 1 84.44 219 VAL A O 1
ATOM 1657 N N . ILE A 1 220 ? -17.266 23.703 29.156 1 87.12 220 ILE A N 1
ATOM 1658 C CA . ILE A 1 220 ? -16.719 25.031 29.391 1 87.12 220 ILE A CA 1
ATOM 1659 C C . ILE A 1 220 ? -15.203 25.016 29.203 1 87.12 220 ILE A C 1
ATOM 1661 O O . ILE A 1 220 ? -14.492 24.344 29.953 1 87.12 220 ILE A O 1
ATOM 1665 N N . SER A 1 221 ? -14.75 25.734 28.297 1 85.75 221 SER A N 1
ATOM 1666 C CA . SER A 1 221 ? -13.344 25.672 27.922 1 85.75 221 SER A CA 1
ATOM 1667 C C . SER A 1 221 ? -12.539 26.797 28.547 1 85.75 221 SER A C 1
ATOM 1669 O O . SER A 1 221 ? -11.344 26.641 28.812 1 85.75 221 SER A O 1
ATOM 1671 N N . ARG A 1 222 ? -13.227 28.016 28.688 1 88.62 222 ARG A N 1
ATOM 1672 C CA . ARG A 1 222 ? -12.516 29.188 29.203 1 88.62 222 ARG A CA 1
ATOM 1673 C C . ARG A 1 222 ? -13.43 30.047 30.078 1 88.62 222 ARG A C 1
ATOM 1675 O O . ARG A 1 222 ? -14.656 30.016 29.922 1 88.62 222 ARG A O 1
ATOM 1682 N N . LEU A 1 223 ? -12.789 30.734 31 1 89.5 223 LEU A N 1
ATOM 1683 C CA . LEU A 1 223 ? -13.484 31.656 31.891 1 89.5 223 LEU A CA 1
ATOM 1684 C C . LEU A 1 223 ? -12.734 32.969 32 1 89.5 223 LEU A C 1
ATOM 1686 O O . LEU A 1 223 ? -11.508 33 32.125 1 89.5 223 LEU A O 1
ATOM 1690 N N . LYS A 1 224 ? -13.391 34 31.734 1 89.56 224 LYS A N 1
ATOM 1691 C CA . LYS A 1 224 ? -12.828 35.344 31.891 1 89.56 224 LYS A CA 1
ATOM 1692 C C . LYS A 1 224 ? -13.43 36.062 33.094 1 89.56 224 LYS A C 1
ATOM 1694 O O . LYS A 1 224 ? -14.641 36.25 33.156 1 89.56 224 LYS A O 1
ATOM 1699 N N . HIS A 1 225 ? -12.578 36.281 34.125 1 88 225 HIS A N 1
ATOM 1700 C CA . HIS A 1 225 ? -12.938 37.062 35.312 1 88 225 HIS A CA 1
ATOM 1701 C C . HIS A 1 225 ? -12.141 38.344 35.344 1 88 225 HIS A C 1
ATOM 1703 O O . HIS A 1 225 ? -10.914 38.344 35.438 1 88 225 HIS A O 1
ATOM 1709 N N . ASP A 1 226 ? -12.742 39.469 35.5 1 81.88 226 ASP A N 1
ATOM 1710 C CA . ASP A 1 226 ? -12.086 40.781 35.594 1 81.88 226 ASP A CA 1
ATOM 1711 C C . ASP A 1 226 ? -10.953 40.906 34.594 1 81.88 226 ASP A C 1
ATOM 1713 O O . ASP A 1 226 ? -9.828 41.25 34.938 1 81.88 226 ASP A O 1
ATOM 1717 N N . GLU A 1 227 ? -10.977 40.5 33.406 1 79.88 227 GLU A N 1
ATOM 1718 C CA . GLU A 1 227 ? -10.086 40.656 32.281 1 79.88 227 GLU A CA 1
ATOM 1719 C C . GLU A 1 227 ? -9.062 39.5 32.219 1 79.88 227 GLU A C 1
ATOM 1721 O O . GLU A 1 227 ? -8.258 39.438 31.281 1 79.88 227 GLU A O 1
ATOM 1726 N N . GLU A 1 228 ? -9.102 38.688 33.25 1 83.31 228 GLU A N 1
ATOM 1727 C CA . GLU A 1 228 ? -8.188 37.562 33.25 1 83.31 228 GLU A CA 1
ATOM 1728 C C . GLU A 1 228 ? -8.867 36.312 32.688 1 83.31 228 GLU A C 1
ATOM 1730 O O . GLU A 1 228 ? -9.945 35.938 33.125 1 83.31 228 GLU A O 1
ATOM 1735 N N . ILE A 1 229 ? -8.242 35.812 31.75 1 84.06 229 ILE A N 1
ATOM 1736 C CA . ILE A 1 229 ? -8.773 34.625 31.109 1 84.06 229 ILE A CA 1
ATOM 1737 C C . ILE A 1 229 ? -8.047 33.406 31.656 1 84.06 229 ILE A C 1
ATOM 1739 O O . ILE A 1 229 ? -6.812 33.375 31.719 1 84.06 229 ILE A O 1
ATOM 1743 N N . SER A 1 230 ? -8.805 32.406 32.188 1 82.75 230 SER A N 1
ATOM 1744 C CA . SER A 1 230 ? -8.227 31.172 32.688 1 82.75 230 SER A CA 1
ATOM 1745 C C . SER A 1 230 ? -9 29.953 32.219 1 82.75 230 SER A C 1
ATOM 1747 O O . SER A 1 230 ? -10.125 30.078 31.75 1 82.75 230 SER A O 1
ATOM 1749 N N . ILE A 1 231 ? -8.344 28.859 32.344 1 83.44 231 ILE A N 1
ATOM 1750 C CA . ILE A 1 231 ? -8.992 27.578 32.094 1 83.44 231 ILE A CA 1
ATOM 1751 C C . ILE A 1 231 ? -9.695 27.078 33.344 1 83.44 231 ILE A C 1
ATOM 1753 O O . ILE A 1 231 ? -9.055 26.875 34.375 1 83.44 231 ILE A O 1
ATOM 1757 N N . PRO A 1 232 ? -10.938 26.891 33.156 1 83.88 232 PRO A N 1
ATOM 1758 C CA . PRO A 1 232 ? -11.695 26.531 34.375 1 83.88 232 PRO A CA 1
ATOM 1759 C C . PRO A 1 232 ? -11.398 25.125 34.844 1 83.88 232 PRO A C 1
ATOM 1761 O O . PRO A 1 232 ? -11.086 24.25 34.031 1 83.88 232 PRO A O 1
ATOM 1764 N N . THR A 1 233 ? -11.375 24.984 36.125 1 81.19 233 THR A N 1
ATOM 1765 C CA . THR A 1 233 ? -11.289 23.688 36.781 1 81.19 233 THR A CA 1
ATOM 1766 C C . THR A 1 233 ? -12.594 23.359 37.5 1 81.19 233 THR A C 1
ATOM 1768 O O . THR A 1 233 ? -13.523 24.172 37.531 1 81.19 233 THR A O 1
ATOM 1771 N N . ALA A 1 234 ? -12.594 22.125 38.062 1 80.94 234 ALA A N 1
ATOM 1772 C CA . ALA A 1 234 ? -13.789 21.703 38.781 1 80.94 234 ALA A CA 1
ATOM 1773 C C . ALA A 1 234 ? -14.07 22.641 39.969 1 80.94 234 ALA A C 1
ATOM 1775 O O . ALA A 1 234 ? -15.227 22.828 40.344 1 80.94 234 ALA A O 1
ATOM 1776 N N . HIS A 1 235 ? -13.086 23.328 40.438 1 83.88 235 HIS A N 1
ATOM 1777 C CA . HIS A 1 235 ? -13.219 24.141 41.656 1 83.88 235 HIS A CA 1
ATOM 1778 C C . HIS A 1 235 ? -13.422 25.609 41.281 1 83.88 235 HIS A C 1
ATOM 1780 O O . HIS A 1 235 ? -13.617 26.453 42.188 1 83.88 235 HIS A O 1
ATOM 1786 N N . THR A 1 236 ? -13.469 25.891 40.062 1 87.75 236 THR A N 1
ATOM 1787 C CA . THR A 1 236 ? -13.656 27.281 39.656 1 87.75 236 THR A CA 1
ATOM 1788 C C . THR A 1 236 ? -15.062 27.766 40 1 87.75 236 THR A C 1
ATOM 1790 O O . THR A 1 236 ? -16.047 27.094 39.688 1 87.75 236 THR A O 1
ATOM 1793 N N . VAL A 1 237 ? -15.133 28.906 40.688 1 91.38 237 VAL A N 1
ATOM 1794 C CA . VAL A 1 237 ? -16.406 29.469 41.125 1 91.38 237 VAL A CA 1
ATOM 1795 C C . VAL A 1 237 ? -16.859 30.547 40.125 1 91.38 237 VAL A C 1
ATOM 1797 O O . VAL A 1 237 ? -16.047 31.375 39.719 1 91.38 237 VAL A O 1
ATOM 1800 N N . LEU A 1 238 ? -18.078 30.469 39.812 1 92.25 238 LEU A N 1
ATOM 1801 C CA . LEU A 1 238 ? -18.641 31.438 38.875 1 92.25 238 LEU A CA 1
ATOM 1802 C C . LEU A 1 238 ? -19.188 32.656 39.625 1 92.25 238 LEU A C 1
ATOM 1804 O O . LEU A 1 238 ? -19.797 32.5 40.688 1 92.25 238 LEU A O 1
ATOM 1808 N N . ARG A 1 239 ? -18.891 33.812 39.125 1 93.06 239 ARG A N 1
ATOM 1809 C CA . ARG A 1 239 ? -19.359 35.062 39.688 1 93.06 239 ARG A CA 1
ATOM 1810 C C . ARG A 1 239 ? -20.188 35.844 38.688 1 93.06 239 ARG A C 1
ATOM 1812 O O . ARG A 1 239 ? -20.094 35.625 37.5 1 93.06 239 ARG A O 1
ATOM 1819 N N . GLU A 1 240 ? -20.953 36.688 39.344 1 91.19 240 GLU A N 1
ATOM 1820 C CA . GLU A 1 240 ? -21.766 37.562 38.5 1 91.19 240 GLU A CA 1
ATOM 1821 C C . GLU A 1 240 ? -20.906 38.375 37.562 1 91.19 240 GLU A C 1
ATOM 1823 O O . GLU A 1 240 ? -19.938 39 38 1 91.19 240 GLU A O 1
ATOM 1828 N N . GLY A 1 241 ? -21.234 38.344 36.25 1 90 241 GLY A N 1
ATOM 1829 C CA . GLY A 1 241 ? -20.531 39.156 35.281 1 90 241 GLY A CA 1
ATOM 1830 C C . GLY A 1 241 ? -19.375 38.438 34.594 1 90 241 GLY A C 1
ATOM 1831 O O . GLY A 1 241 ? -18.781 38.969 33.656 1 90 241 GLY A O 1
ATOM 1832 N N . ASP A 1 242 ? -19.125 37.25 35.094 1 91.88 242 ASP A N 1
ATOM 1833 C CA . ASP A 1 242 ? -18.078 36.469 34.438 1 91.88 242 ASP A CA 1
ATOM 1834 C C . ASP A 1 242 ? -18.469 36.062 33.031 1 91.88 242 ASP A C 1
ATOM 1836 O O . ASP A 1 242 ? -19.656 36 32.719 1 91.88 242 ASP A O 1
ATOM 1840 N N . TYR A 1 243 ? -17.438 35.906 32.156 1 92.31 243 TYR A N 1
ATOM 1841 C CA . TYR A 1 243 ? -17.656 35.375 30.828 1 92.31 243 TYR A CA 1
ATOM 1842 C C . TYR A 1 243 ? -17.109 33.969 30.703 1 92.31 243 TYR A C 1
ATOM 1844 O O . TYR A 1 243 ? -16.016 33.656 31.172 1 92.31 243 TYR A O 1
ATOM 1852 N N . ILE A 1 244 ? -17.969 33.125 30.188 1 91.31 244 ILE A N 1
ATOM 1853 C CA . ILE A 1 244 ? -17.5 31.75 29.984 1 91.31 244 ILE A CA 1
ATOM 1854 C C . ILE A 1 244 ? -17.641 31.375 28.516 1 91.31 244 ILE A C 1
ATOM 1856 O O . ILE A 1 244 ? -18.594 31.781 27.844 1 91.31 244 ILE A O 1
ATOM 1860 N N . GLN A 1 245 ? -16.625 30.734 28.016 1 90.81 245 GLN A N 1
ATOM 1861 C CA . GLN A 1 245 ? -16.688 30.156 26.688 1 90.81 245 GLN A CA 1
ATOM 1862 C C . GLN A 1 245 ? -16.938 28.641 26.75 1 90.81 245 GLN A C 1
ATOM 1864 O O . GLN A 1 245 ? -16.281 27.938 27.516 1 90.81 245 GLN A O 1
ATOM 1869 N N . ALA A 1 246 ? -17.922 28.203 26.094 1 88.5 246 ALA A N 1
ATOM 1870 C CA . ALA A 1 246 ? -18.281 26.797 26.109 1 88.5 246 ALA A CA 1
ATOM 1871 C C . ALA A 1 246 ? -18.375 26.234 24.688 1 88.5 246 ALA A C 1
ATOM 1873 O O . ALA A 1 246 ? -18.562 26.984 23.734 1 88.5 246 ALA A O 1
ATOM 1874 N N . VAL A 1 247 ? -18.078 24.969 24.578 1 85.62 247 VAL A N 1
ATOM 1875 C CA . VAL A 1 247 ? -18.156 24.234 23.328 1 85.62 247 VAL A CA 1
ATOM 1876 C C . VAL A 1 247 ? -19.203 23.125 23.422 1 85.62 247 VAL A C 1
ATOM 1878 O O . VAL A 1 247 ? -19.297 22.453 24.438 1 85.62 247 VAL A O 1
ATOM 1881 N N . GLY A 1 248 ? -20.078 23 22.453 1 80.12 248 GLY A N 1
ATOM 1882 C CA . GLY A 1 248 ? -21.109 21.969 22.438 1 80.12 248 GLY A CA 1
ATOM 1883 C C . GLY A 1 248 ? -22.031 22.078 21.25 1 80.12 248 GLY A C 1
ATOM 1884 O O . GLY A 1 248 ? -21.828 22.891 20.344 1 80.12 248 GLY A O 1
ATOM 1885 N N . SER A 1 249 ? -23.016 21.156 21.266 1 78.88 249 SER A N 1
ATOM 1886 C CA . SER A 1 249 ? -24.062 21.234 20.25 1 78.88 249 SER A CA 1
ATOM 1887 C C . SER A 1 249 ? -24.984 22.438 20.484 1 78.88 249 SER A C 1
ATOM 1889 O O . SER A 1 249 ? -24.984 23.016 21.578 1 78.88 249 SER A O 1
ATOM 1891 N N . ASP A 1 250 ? -25.703 22.781 19.453 1 81.69 250 ASP A N 1
ATOM 1892 C CA . ASP A 1 250 ? -26.641 23.891 19.594 1 81.69 250 ASP A CA 1
ATOM 1893 C C . ASP A 1 250 ? -27.609 23.656 20.734 1 81.69 250 ASP A C 1
ATOM 1895 O O . ASP A 1 250 ? -27.938 24.578 21.484 1 81.69 250 ASP A O 1
ATOM 1899 N N . GLU A 1 251 ? -27.984 22.438 20.812 1 82 251 GLU A N 1
ATOM 1900 C CA . GLU A 1 251 ? -28.906 22.094 21.891 1 82 251 GLU A CA 1
ATOM 1901 C C . GLU A 1 251 ? -28.219 22.234 23.25 1 82 251 GLU A C 1
ATOM 1903 O O . GLU A 1 251 ? -28.812 22.781 24.188 1 82 251 GLU A O 1
ATOM 1908 N N . SER A 1 252 ? -27.062 21.781 23.297 1 84.88 252 SER A N 1
ATOM 1909 C CA . SER A 1 252 ? -26.312 21.828 24.547 1 84.88 252 SER A CA 1
ATOM 1910 C C . SER A 1 252 ? -26.016 23.266 24.938 1 84.88 252 SER A C 1
ATOM 1912 O O . SER A 1 252 ? -26.109 23.625 26.125 1 84.88 252 SER A O 1
ATOM 1914 N N . LEU A 1 253 ? -25.656 24.031 23.984 1 87.88 253 LEU A N 1
ATOM 1915 C CA . LEU A 1 253 ? -25.312 25.422 24.25 1 87.88 253 LEU A CA 1
ATOM 1916 C C . LEU A 1 253 ? -26.547 26.219 24.641 1 87.88 253 LEU A C 1
ATOM 1918 O O . LEU A 1 253 ? -26.453 27.125 25.484 1 87.88 253 LEU A O 1
ATOM 1922 N N . ASN A 1 254 ? -27.641 25.859 24.078 1 87.81 254 ASN A N 1
ATOM 1923 C CA . ASN A 1 254 ? -28.891 26.5 24.484 1 87.81 254 ASN A CA 1
ATOM 1924 C C . ASN A 1 254 ? -29.266 26.156 25.922 1 87.81 254 ASN A C 1
ATOM 1926 O O . ASN A 1 254 ? -29.734 27.016 26.672 1 87.81 254 ASN A O 1
ATOM 1930 N N . GLN A 1 255 ? -29.062 25 26.234 1 89.19 255 GLN A N 1
ATOM 1931 C CA . GLN A 1 255 ? -29.344 24.578 27.594 1 89.19 255 GLN A CA 1
ATOM 1932 C C . GLN A 1 255 ? -28.391 25.266 28.578 1 89.19 255 GLN A C 1
ATOM 1934 O O . GLN A 1 255 ? -28.797 25.609 29.688 1 89.19 255 GLN A O 1
ATOM 1939 N N . LEU A 1 256 ? -27.234 25.391 28.156 1 91 256 LEU A N 1
ATOM 1940 C CA . LEU A 1 256 ? -26.266 26.062 29 1 91 256 LEU A CA 1
ATOM 1941 C C . LEU A 1 256 ? -26.656 27.531 29.219 1 91 256 LEU A C 1
ATOM 1943 O O . LEU A 1 256 ? -26.438 28.078 30.297 1 91 256 LEU A O 1
ATOM 1947 N N . ALA A 1 257 ? -27.188 28.125 28.219 1 90.75 257 ALA A N 1
ATOM 1948 C CA . ALA A 1 257 ? -27.641 29.5 28.312 1 90.75 257 ALA A CA 1
ATOM 1949 C C . ALA A 1 257 ? -28.703 29.656 29.391 1 90.75 257 ALA A C 1
ATOM 1951 O O . ALA A 1 257 ? -28.734 30.656 30.125 1 90.75 257 ALA A O 1
ATOM 1952 N N . VAL A 1 258 ? -29.531 28.688 29.469 1 89.69 258 VAL A N 1
ATOM 1953 C CA . VAL A 1 258 ? -30.594 28.688 30.469 1 89.69 258 VAL A CA 1
ATOM 1954 C C . VAL A 1 258 ? -30 28.531 31.859 1 89.69 258 VAL A C 1
ATOM 1956 O O . VAL A 1 258 ? -30.469 29.156 32.812 1 89.69 258 VAL A O 1
ATOM 1959 N N . LEU A 1 259 ? -28.984 27.828 31.906 1 90.31 259 LEU A N 1
ATOM 1960 C CA . LEU A 1 259 ? -28.375 27.5 33.188 1 90.31 259 LEU A CA 1
ATOM 1961 C C . LEU A 1 259 ? -27.484 28.641 33.656 1 90.31 259 LEU A C 1
ATOM 1963 O O . LEU A 1 259 ? -27.453 28.953 34.875 1 90.31 259 LEU A O 1
ATOM 1967 N N . ILE A 1 260 ? -26.719 29.25 32.781 1 90.62 260 ILE A N 1
ATOM 1968 C CA . ILE A 1 260 ? -25.641 30.156 33.156 1 90.62 260 ILE A CA 1
ATOM 1969 C C . ILE A 1 260 ? -26.078 31.594 32.938 1 90.62 260 ILE A C 1
ATOM 1971 O O . ILE A 1 260 ? -25.781 32.469 33.781 1 90.62 260 ILE A O 1
ATOM 1975 N N . GLY A 1 261 ? -26.625 31.844 31.734 1 88.88 261 GLY A N 1
ATOM 1976 C CA . GLY A 1 261 ? -26.984 33.25 31.484 1 88.88 261 GLY A CA 1
ATOM 1977 C C . GLY A 1 261 ? -27.125 33.562 30.016 1 88.88 261 GLY A C 1
ATOM 1978 O O . GLY A 1 261 ? -27.531 32.719 29.219 1 88.88 261 GLY A O 1
ATOM 1979 N N . LYS A 1 262 ? -26.797 34.844 29.703 1 89.56 262 LYS A N 1
ATOM 1980 C CA . LYS A 1 262 ? -27.062 35.406 28.375 1 89.56 262 LYS A CA 1
ATOM 1981 C C . LYS A 1 262 ? -25.969 35.031 27.391 1 89.56 262 LYS A C 1
ATOM 1983 O O . LYS A 1 262 ? -24.781 35.156 27.688 1 89.56 262 LYS A O 1
ATOM 1988 N N . ARG A 1 263 ? -26.375 34.562 26.234 1 89.62 263 ARG A N 1
ATOM 1989 C CA . ARG A 1 263 ? -25.453 34.219 25.141 1 89.62 263 ARG A CA 1
ATOM 1990 C C . ARG A 1 263 ? -24.953 35.5 24.453 1 89.62 263 ARG A C 1
ATOM 1992 O O . ARG A 1 263 ? -25.734 36.438 24.203 1 89.62 263 ARG A O 1
ATOM 1999 N N . GLU A 1 264 ? -23.688 35.594 24.359 1 84.75 264 GLU A N 1
ATOM 2000 C CA . GLU A 1 264 ? -23.078 36.719 23.656 1 84.75 264 GLU A CA 1
ATOM 2001 C C . GLU A 1 264 ? -22.312 36.25 22.422 1 84.75 264 GLU A C 1
ATOM 2003 O O . GLU A 1 264 ? -21.922 35.094 22.344 1 84.75 264 GLU A O 1
ATOM 2008 N N . GLU A 1 265 ? -22.234 37.156 21.469 1 77.25 265 GLU A N 1
ATOM 2009 C CA . GLU A 1 265 ? -21.484 36.844 20.266 1 77.25 265 GLU A CA 1
ATOM 2010 C C . GLU A 1 265 ? -20 37.125 20.438 1 77.25 265 GLU A C 1
ATOM 2012 O O . GLU A 1 265 ? -19.625 38.031 21.156 1 77.25 265 GLU A O 1
ATOM 2017 N N . GLY A 1 266 ? -19.188 36.219 19.938 1 72.81 266 GLY A N 1
ATOM 2018 C CA . GLY A 1 266 ? -17.75 36.438 19.922 1 72.81 266 GLY A CA 1
ATOM 2019 C C . GLY A 1 266 ? -16.969 35.25 20.453 1 72.81 266 GLY A C 1
ATOM 2020 O O . GLY A 1 266 ? -17.484 34.125 20.5 1 72.81 266 GLY A O 1
ATOM 2021 N N . GLU A 1 267 ? -15.602 35.344 20.547 1 74.88 267 GLU A N 1
ATOM 2022 C CA . GLU A 1 267 ? -14.688 34.375 21.125 1 74.88 267 GLU A CA 1
ATOM 2023 C C . GLU A 1 267 ? -13.75 35 22.141 1 74.88 267 GLU A C 1
ATOM 2025 O O . GLU A 1 267 ? -13.336 36.156 21.969 1 74.88 267 GLU A O 1
ATOM 2030 N N . LEU A 1 268 ? -13.727 34.344 23.266 1 77 268 LEU A N 1
ATOM 2031 C CA . LEU A 1 268 ? -12.742 34.812 24.25 1 77 268 LEU A CA 1
ATOM 2032 C C . LEU A 1 268 ? -11.32 34.562 23.734 1 77 268 LEU A C 1
ATOM 2034 O O . LEU A 1 268 ? -10.992 33.469 23.266 1 77 268 LEU A O 1
ATOM 2038 N N . PRO A 1 269 ? -10.555 35.688 23.609 1 70.94 269 PRO A N 1
ATOM 2039 C CA . PRO A 1 269 ? -9.172 35.5 23.156 1 70.94 269 PRO A CA 1
ATOM 2040 C C . PRO A 1 269 ? -8.375 34.562 24.047 1 70.94 269 PRO A C 1
ATOM 2042 O O . PRO A 1 269 ? -8.789 34.281 25.188 1 70.94 269 PRO A O 1
ATOM 2045 N N . LEU A 1 270 ? -7.383 33.844 23.453 1 67.12 270 LEU A N 1
ATOM 2046 C CA . LEU A 1 270 ? -6.461 33 24.219 1 67.12 270 LEU A CA 1
ATOM 2047 C C . LEU A 1 270 ? -5.383 33.844 24.875 1 67.12 270 LEU A C 1
ATOM 2049 O O . LEU A 1 270 ? -4.891 34.812 24.297 1 67.12 270 LEU A O 1
ATOM 2053 N N . ASP A 1 271 ? -5.336 33.594 26.172 1 63.12 271 ASP A N 1
ATOM 2054 C CA . ASP A 1 271 ? -4.191 34.25 26.812 1 63.12 271 ASP A CA 1
ATOM 2055 C C . ASP A 1 271 ? -2.883 33.812 26.172 1 63.12 271 ASP A C 1
ATOM 2057 O O . ASP A 1 271 ? -2.832 32.781 25.484 1 63.12 271 ASP A O 1
ATOM 2061 N N . LYS A 1 272 ? -1.832 34.594 26.203 1 61.69 272 LYS A N 1
ATOM 2062 C CA . LYS A 1 272 ? -0.518 34.406 25.594 1 61.69 272 LYS A CA 1
ATOM 2063 C C . LYS A 1 272 ? 0.025 33 25.859 1 61.69 272 LYS A C 1
ATOM 2065 O O . LYS A 1 272 ? 0.76 32.469 25.031 1 61.69 272 LYS A O 1
ATOM 2070 N N . THR A 1 273 ? -0.392 32.406 27.016 1 68.69 273 THR A N 1
ATOM 2071 C CA . THR A 1 273 ? 0.206 31.125 27.391 1 68.69 273 THR A CA 1
ATOM 2072 C C . THR A 1 273 ? -0.716 29.969 27.016 1 68.69 273 THR A C 1
ATOM 2074 O O . THR A 1 273 ? -0.331 28.812 27.125 1 68.69 273 THR A O 1
ATOM 2077 N N . GLN A 1 274 ? -1.901 30.359 26.609 1 77.88 274 GLN A N 1
ATOM 2078 C CA . GLN A 1 274 ? -2.869 29.312 26.297 1 77.88 274 GLN A CA 1
ATOM 2079 C C . GLN A 1 274 ? -2.941 29.062 24.797 1 77.88 274 GLN A C 1
ATOM 2081 O O . GLN A 1 274 ? -2.732 29.984 24 1 77.88 274 GLN A O 1
ATOM 2086 N N . GLU A 1 275 ? -3.07 27.766 24.438 1 81.19 275 GLU A N 1
ATOM 2087 C CA . GLU A 1 275 ? -3.166 27.391 23.031 1 81.19 275 GLU A CA 1
ATOM 2088 C C . GLU A 1 275 ? -4.242 26.328 22.812 1 81.19 275 GLU A C 1
ATOM 2090 O O . GLU A 1 275 ? -4.68 25.688 23.766 1 81.19 275 GLU A O 1
ATOM 2095 N N . ILE A 1 276 ? -4.82 26.344 21.703 1 81.19 276 ILE A N 1
ATOM 2096 C CA . ILE A 1 276 ? -5.676 25.281 21.219 1 81.19 276 ILE A CA 1
ATOM 2097 C C . ILE A 1 276 ? -4.922 24.438 20.188 1 81.19 276 ILE A C 1
ATOM 2099 O O . ILE A 1 276 ? -4.367 24.969 19.234 1 81.19 276 ILE A O 1
ATOM 2103 N N . GLU A 1 277 ? -4.824 23.094 20.5 1 85.69 277 GLU A N 1
ATOM 2104 C CA . GLU A 1 277 ? -4.117 22.234 19.562 1 85.69 277 GLU A CA 1
ATOM 2105 C C . GLU A 1 277 ? -4.906 20.953 19.281 1 85.69 277 GLU A C 1
ATOM 2107 O O . GLU A 1 277 ? -5.652 20.484 20.141 1 85.69 277 GLU A O 1
ATOM 2112 N N . SER A 1 278 ? -4.832 20.531 18.109 1 87.31 278 SER A N 1
ATOM 2113 C CA . SER A 1 278 ? -5.363 19.234 17.719 1 87.31 278 SER A CA 1
ATOM 2114 C C . SER A 1 278 ? -4.305 18.141 17.859 1 87.31 278 SER A C 1
ATOM 2116 O O . SER A 1 278 ? -3.271 18.188 17.188 1 87.31 278 SER A O 1
ATOM 2118 N N . LEU A 1 279 ? -4.574 17.219 18.828 1 89.06 279 LEU A N 1
ATOM 2119 C CA . LEU A 1 279 ? -3.602 16.156 19.094 1 89.06 279 LEU A CA 1
ATOM 2120 C C . LEU A 1 279 ? -4.09 14.82 18.562 1 89.06 279 LEU A C 1
ATOM 2122 O O . LEU A 1 279 ? -5.254 14.453 18.766 1 89.06 279 LEU A O 1
ATOM 2126 N N . LEU A 1 280 ? -3.141 14.102 17.953 1 85.56 280 LEU A N 1
ATOM 2127 C CA . LEU A 1 280 ? -3.455 12.82 17.344 1 85.56 280 LEU A CA 1
ATOM 2128 C C . LEU A 1 280 ? -3.123 11.664 18.281 1 85.56 280 LEU A C 1
ATOM 2130 O O . LEU A 1 280 ? -2.018 11.602 18.828 1 85.56 280 LEU A O 1
ATOM 2134 N N . LEU A 1 281 ? -4.121 10.844 18.469 1 87.62 281 LEU A N 1
ATOM 2135 C CA . LEU A 1 281 ? -3.852 9.672 19.281 1 87.62 281 LEU A CA 1
ATOM 2136 C C . LEU A 1 281 ? -3.113 8.602 18.484 1 87.62 281 LEU A C 1
ATOM 2138 O O . LEU A 1 281 ? -3.682 8.008 17.562 1 87.62 281 LEU A O 1
ATOM 2142 N N . THR A 1 282 ? -1.908 8.312 18.812 1 83.31 282 THR A N 1
ATOM 2143 C CA . THR A 1 282 ? -1.108 7.328 18.094 1 83.31 282 THR A CA 1
ATOM 2144 C C . THR A 1 282 ? -0.444 6.355 19.062 1 83.31 282 THR A C 1
ATOM 2146 O O . THR A 1 282 ? 0.149 5.359 18.641 1 83.31 282 THR A O 1
ATOM 2149 N N . LYS A 1 283 ? -0.546 6.707 20.281 1 84.38 283 LYS A N 1
ATOM 2150 C CA . LYS A 1 283 ? 0.023 5.797 21.266 1 84.38 283 LYS A CA 1
ATOM 2151 C C . LYS A 1 283 ? -0.904 4.609 21.516 1 84.38 283 LYS A C 1
ATOM 2153 O O . LYS A 1 283 ? -2.062 4.789 21.906 1 84.38 283 LYS A O 1
ATOM 2158 N N . LYS A 1 284 ? -0.466 3.438 21.469 1 79.94 284 LYS A N 1
ATOM 2159 C CA . LYS A 1 284 ? -1.257 2.211 21.531 1 79.94 284 LYS A CA 1
ATOM 2160 C C . LYS A 1 284 ? -1.829 1.996 22.922 1 79.94 284 LYS A C 1
ATOM 2162 O O . LYS A 1 284 ? -2.932 1.464 23.078 1 79.94 284 LYS A O 1
ATOM 2167 N N . ASP A 1 285 ? -1.127 2.445 23.891 1 83.62 285 ASP A N 1
ATOM 2168 C CA . ASP A 1 285 ? -1.529 2.197 25.266 1 83.62 285 ASP A CA 1
ATOM 2169 C C . ASP A 1 285 ? -2.799 2.971 25.625 1 83.62 285 ASP A C 1
ATOM 2171 O O . ASP A 1 285 ? -3.494 2.631 26.578 1 83.62 285 ASP A O 1
ATOM 2175 N N . MET A 1 286 ? -3.057 3.953 24.875 1 85.38 286 MET A N 1
ATOM 2176 C CA . MET A 1 286 ? -4.195 4.812 25.188 1 85.38 286 MET A CA 1
ATOM 2177 C C . MET A 1 286 ? -5.438 4.363 24.422 1 85.38 286 MET A C 1
ATOM 2179 O O . MET A 1 286 ? -6.539 4.859 24.672 1 85.38 286 MET A O 1
ATOM 2183 N N . ILE A 1 287 ? -5.242 3.398 23.609 1 82.62 287 ILE A N 1
ATOM 2184 C CA . ILE A 1 287 ? -6.355 2.936 22.781 1 82.62 287 ILE A CA 1
ATOM 2185 C C . ILE A 1 287 ? -7.363 2.188 23.656 1 82.62 287 ILE A C 1
ATOM 2187 O O . ILE A 1 287 ? -6.984 1.376 24.5 1 82.62 287 ILE A O 1
ATOM 2191 N N . ASN A 1 288 ? -8.641 2.447 23.469 1 81.06 288 ASN A N 1
ATOM 2192 C CA . ASN A 1 288 ? -9.797 1.848 24.141 1 81.06 288 ASN A CA 1
ATOM 2193 C C . ASN A 1 288 ? -9.93 2.332 25.578 1 81.06 288 ASN A C 1
ATOM 2195 O O . ASN A 1 288 ? -10.82 1.891 26.312 1 81.06 288 ASN A O 1
ATOM 2199 N N . LYS A 1 289 ? -9.031 3.25 25.984 1 85.94 289 LYS A N 1
ATOM 2200 C CA . LYS A 1 289 ? -9.234 3.898 27.281 1 85.94 289 LYS A CA 1
ATOM 2201 C C . LYS A 1 289 ? -10.305 4.977 27.188 1 85.94 289 LYS A C 1
ATOM 2203 O O . LYS A 1 289 ? -10.477 5.605 26.141 1 85.94 289 LYS A O 1
ATOM 2208 N N . GLN A 1 290 ? -10.93 5.051 28.219 1 89.69 290 GLN A N 1
ATOM 2209 C CA . GLN A 1 290 ? -11.961 6.082 28.25 1 89.69 290 GLN A CA 1
ATOM 2210 C C . GLN A 1 290 ? -11.352 7.457 28.5 1 89.69 290 GLN A C 1
ATOM 2212 O O . GLN A 1 290 ? -10.375 7.59 29.234 1 89.69 290 GLN A O 1
ATOM 2217 N N . LEU A 1 291 ? -11.891 8.422 27.875 1 86.81 291 LEU A N 1
ATOM 2218 C CA . LEU A 1 291 ? -11.391 9.789 27.984 1 86.81 291 LEU A CA 1
ATOM 2219 C C . LEU A 1 291 ? -11.352 10.234 29.438 1 86.81 291 LEU A C 1
ATOM 2221 O O . LEU A 1 291 ? -10.406 10.906 29.859 1 86.81 291 LEU A O 1
ATOM 2225 N N . GLY A 1 292 ? -12.344 9.859 30.203 1 83.56 292 GLY A N 1
ATOM 2226 C CA . GLY A 1 292 ? -12.414 10.211 31.609 1 83.56 292 GLY A CA 1
ATOM 2227 C C . GLY A 1 292 ? -11.273 9.641 32.438 1 83.56 292 GLY A C 1
ATOM 2228 O O . GLY A 1 292 ? -10.82 10.266 33.375 1 83.56 292 GLY A O 1
ATOM 2229 N N . ASP A 1 293 ? -10.812 8.508 32 1 85.88 293 ASP A N 1
ATOM 2230 C CA . ASP A 1 293 ? -9.758 7.812 32.75 1 85.88 293 ASP A CA 1
ATOM 2231 C C . ASP A 1 293 ? -8.422 8.539 32.594 1 85.88 293 ASP A C 1
ATOM 2233 O O . ASP A 1 293 ? -7.527 8.359 33.438 1 85.88 293 ASP A O 1
ATOM 2237 N N . LEU A 1 294 ? -8.305 9.328 31.641 1 87.25 294 LEU A N 1
ATOM 2238 C CA . LEU A 1 294 ? -7.043 10.023 31.391 1 87.25 294 LEU A CA 1
ATOM 2239 C C . LEU A 1 294 ? -6.922 11.25 32.281 1 87.25 294 LEU A C 1
ATOM 2241 O O . LEU A 1 294 ? -5.824 11.773 32.5 1 87.25 294 LEU A O 1
ATOM 2245 N N . ASN A 1 295 ? -7.965 11.711 32.906 1 81.69 295 ASN A N 1
ATOM 2246 C CA . ASN A 1 295 ? -7.992 12.867 33.781 1 81.69 295 ASN A CA 1
ATOM 2247 C C . ASN A 1 295 ? -7.066 13.977 33.281 1 81.69 295 ASN A C 1
ATOM 2249 O O . ASN A 1 295 ? -6.199 14.445 34.031 1 81.69 295 ASN A O 1
ATOM 2253 N N . LEU A 1 296 ? -7.301 14.438 32.125 1 86.44 296 LEU A N 1
ATOM 2254 C CA . LEU A 1 296 ? -6.414 15.375 31.438 1 86.44 296 LEU A CA 1
ATOM 2255 C C . LEU A 1 296 ? -6.457 16.75 32.125 1 86.44 296 LEU A C 1
ATOM 2257 O O . LEU A 1 296 ? -5.461 17.469 32.125 1 86.44 296 LEU A O 1
ATOM 2261 N N . GLN A 1 297 ? -7.586 17.078 32.656 1 81.56 297 GLN A N 1
ATOM 2262 C CA . GLN A 1 297 ? -7.723 18.359 33.344 1 81.56 297 GLN A CA 1
ATOM 2263 C C . GLN A 1 297 ? -6.934 18.391 34.625 1 81.56 297 GLN A C 1
ATOM 2265 O O . GLN A 1 297 ? -6.219 19.344 34.938 1 81.56 297 GLN A O 1
ATOM 2270 N N . ARG A 1 298 ? -7.078 17.344 35.281 1 78.62 298 ARG A N 1
ATOM 2271 C CA . ARG A 1 298 ? -6.418 17.266 36.594 1 78.62 298 ARG A CA 1
ATOM 2272 C C . ARG A 1 298 ? -4.91 17.109 36.438 1 78.62 298 ARG A C 1
ATOM 2274 O O . ARG A 1 298 ? -4.129 17.734 37.156 1 78.62 298 ARG A O 1
ATOM 2281 N N . ASN A 1 299 ? -4.504 16.312 35.531 1 84.12 299 ASN A N 1
ATOM 2282 C CA . ASN A 1 299 ? -3.1 15.93 35.438 1 84.12 299 ASN A CA 1
ATOM 2283 C C . ASN A 1 299 ? -2.311 16.938 34.594 1 84.12 299 ASN A C 1
ATOM 2285 O O . ASN A 1 299 ? -1.119 17.141 34.844 1 84.12 299 ASN A O 1
ATOM 2289 N N . PHE A 1 300 ? -2.941 17.547 33.625 1 87.81 300 PHE A N 1
ATOM 2290 C CA . PHE A 1 300 ? -2.188 18.359 32.688 1 87.81 300 PHE A CA 1
ATOM 2291 C C . PHE A 1 300 ? -2.789 19.766 32.594 1 87.81 300 PHE A C 1
ATOM 2293 O O . PHE A 1 300 ? -2.211 20.641 31.938 1 87.81 300 PHE A O 1
ATOM 2300 N N . GLY A 1 301 ? -3.953 19.984 33.156 1 82.19 301 GLY A N 1
ATOM 2301 C CA . GLY A 1 301 ? -4.617 21.266 33.031 1 82.19 301 GLY A CA 1
ATOM 2302 C C . GLY A 1 301 ? -5.184 21.531 31.656 1 82.19 301 GLY A C 1
ATOM 2303 O O . GLY A 1 301 ? -5.18 22.656 31.188 1 82.19 301 GLY A O 1
ATOM 2304 N N . CYS A 1 302 ? -5.508 20.484 30.984 1 87.5 302 CYS A N 1
ATOM 2305 C CA . CYS A 1 302 ? -6.027 20.609 29.625 1 87.5 302 CYS A CA 1
ATOM 2306 C C . CYS A 1 302 ? -7.461 20.094 29.547 1 87.5 302 CYS A C 1
ATOM 2308 O O . CYS A 1 302 ? -7.859 19.234 30.344 1 87.5 302 CYS A O 1
ATOM 2310 N N . THR A 1 303 ? -8.234 20.719 28.734 1 85.12 303 THR A N 1
ATOM 2311 C CA . THR A 1 303 ? -9.617 20.297 28.5 1 85.12 303 THR A CA 1
ATOM 2312 C C . THR A 1 303 ? -9.82 19.906 27.031 1 85.12 303 THR A C 1
ATOM 2314 O O . THR A 1 303 ? -9.375 20.625 26.125 1 85.12 303 THR A O 1
ATOM 2317 N N . VAL A 1 304 ? -10.445 18.734 26.875 1 88.81 304 VAL A N 1
ATOM 2318 C CA . VAL A 1 304 ? -10.781 18.297 25.516 1 88.81 304 VAL A CA 1
ATOM 2319 C C . VAL A 1 304 ? -12.141 18.859 25.109 1 88.81 304 VAL A C 1
ATOM 2321 O O . VAL A 1 304 ? -13.133 18.656 25.828 1 88.81 304 VAL A O 1
ATOM 2324 N N . THR A 1 305 ? -12.148 19.531 24.047 1 81.75 305 THR A N 1
ATOM 2325 C CA . THR A 1 305 ? -13.391 20.188 23.641 1 81.75 305 THR A CA 1
ATOM 2326 C C . THR A 1 305 ? -14.117 19.344 22.594 1 81.75 305 THR A C 1
ATOM 2328 O O . THR A 1 305 ? -15.344 19.422 22.469 1 81.75 305 THR A O 1
ATOM 2331 N N . ARG A 1 306 ? -13.336 18.625 21.828 1 84.12 306 ARG A N 1
ATOM 2332 C CA . ARG A 1 306 ? -13.914 17.781 20.797 1 84.12 306 ARG A CA 1
ATOM 2333 C C . ARG A 1 306 ? -12.984 16.625 20.438 1 84.12 306 ARG A C 1
ATOM 2335 O O . ARG A 1 306 ? -11.766 16.734 20.594 1 84.12 306 ARG A O 1
ATOM 2342 N N . VAL A 1 307 ? -13.609 15.523 20.109 1 83.44 307 VAL A N 1
ATOM 2343 C CA . VAL A 1 307 ? -12.883 14.375 19.594 1 83.44 307 VAL A CA 1
ATOM 2344 C C . VAL A 1 307 ? -13.352 14.078 18.172 1 83.44 307 VAL A C 1
ATOM 2346 O O . VAL A 1 307 ? -14.523 13.766 17.938 1 83.44 307 VAL A O 1
ATOM 2349 N N . ARG A 1 308 ? -12.461 14.266 17.281 1 78.25 308 ARG A N 1
ATOM 2350 C CA . ARG A 1 308 ? -12.789 13.992 15.891 1 78.25 308 ARG A CA 1
ATOM 2351 C C . ARG A 1 308 ? -12.367 12.578 15.5 1 78.25 308 ARG A C 1
ATOM 2353 O O . ARG A 1 308 ? -11.188 12.227 15.609 1 78.25 308 ARG A O 1
ATOM 2360 N N . ARG A 1 309 ? -13.406 11.852 15.141 1 71.69 309 ARG A N 1
ATOM 2361 C CA . ARG A 1 309 ? -13.195 10.477 14.695 1 71.69 309 ARG A CA 1
ATOM 2362 C C . ARG A 1 309 ? -13.75 10.266 13.289 1 71.69 309 ARG A C 1
ATOM 2364 O O . ARG A 1 309 ? -14.945 10.43 13.055 1 71.69 309 ARG A O 1
ATOM 2371 N N . SER A 1 310 ? -12.758 9.906 12.484 1 58.62 310 SER A N 1
ATOM 2372 C CA . SER A 1 310 ? -13.164 9.625 11.109 1 58.62 310 SER A CA 1
ATOM 2373 C C . SER A 1 310 ? -13.984 10.773 10.531 1 58.62 310 SER A C 1
ATOM 2375 O O . SER A 1 310 ? -15.047 10.555 9.945 1 58.62 310 SER A O 1
ATOM 2377 N N . GLY A 1 311 ? -13.602 12.016 10.953 1 57.06 311 GLY A N 1
ATOM 2378 C CA . GLY A 1 311 ? -14.211 13.203 10.383 1 57.06 311 GLY A CA 1
ATOM 2379 C C . GLY A 1 311 ? -15.414 13.695 11.164 1 57.06 311 GLY A C 1
ATOM 2380 O O . GLY A 1 311 ? -16 14.719 10.82 1 57.06 311 GLY A O 1
ATOM 2381 N N . ILE A 1 312 ? -15.828 12.969 12.203 1 60.66 312 ILE A N 1
ATOM 2382 C CA . ILE A 1 312 ? -16.984 13.352 13.016 1 60.66 312 ILE A CA 1
ATOM 2383 C C . ILE A 1 312 ? -16.5 13.898 14.359 1 60.66 312 ILE A C 1
ATOM 2385 O O . ILE A 1 312 ? -15.578 13.359 14.961 1 60.66 312 ILE A O 1
ATOM 2389 N N . ASP A 1 313 ? -17.062 15.039 14.648 1 67.25 313 ASP A N 1
ATOM 2390 C CA . ASP A 1 313 ? -16.766 15.594 15.969 1 67.25 313 ASP A CA 1
ATOM 2391 C C . ASP A 1 313 ? -17.656 14.961 17.047 1 67.25 313 ASP A C 1
ATOM 2393 O O . ASP A 1 313 ? -18.875 15.039 16.969 1 67.25 313 ASP A O 1
ATOM 2397 N N . LEU A 1 314 ? -17.031 14.258 17.906 1 73.81 314 LEU A N 1
ATOM 2398 C CA . LEU A 1 314 ? -17.703 13.656 19.047 1 73.81 314 LEU A CA 1
ATOM 2399 C C . LEU A 1 314 ? -17.547 14.523 20.297 1 73.81 314 LEU A C 1
ATOM 2401 O O . LEU A 1 314 ? -16.484 15.109 20.516 1 73.81 314 LEU A O 1
ATOM 2405 N N . SER A 1 315 ? -18.703 14.742 20.953 1 75.31 315 SER A N 1
ATOM 2406 C CA . SER A 1 315 ? -18.594 15.414 22.25 1 75.31 315 SER A CA 1
ATOM 2407 C C . SER A 1 315 ? -17.766 14.609 23.234 1 75.31 315 SER A C 1
ATOM 2409 O O . SER A 1 315 ? -17.953 13.398 23.359 1 75.31 315 SER A O 1
ATOM 2411 N N . PRO A 1 316 ? -16.859 15.281 23.734 1 78.62 316 PRO A N 1
ATOM 2412 C CA . PRO A 1 316 ? -16.031 14.562 24.703 1 78.62 316 PRO A CA 1
ATOM 2413 C C . PRO A 1 316 ? -16.812 14.133 25.953 1 78.62 316 PRO A C 1
ATOM 2415 O O . PRO A 1 316 ? -17.422 14.961 26.625 1 78.62 316 PRO A O 1
ATOM 2418 N N . SER A 1 317 ? -17.078 12.836 26.062 1 77.56 317 SER A N 1
ATOM 2419 C CA . SER A 1 317 ? -17.672 12.25 27.25 1 77.56 317 SER A CA 1
ATOM 2420 C C . SER A 1 317 ? -16.672 11.383 28 1 77.56 317 SER A C 1
ATOM 2422 O O . SER A 1 317 ? -15.75 10.82 27.391 1 77.56 317 SER A O 1
ATOM 2424 N N . PRO A 1 318 ? -16.859 11.43 29.344 1 77.88 318 PRO A N 1
ATOM 2425 C CA . PRO A 1 318 ? -15.938 10.594 30.125 1 77.88 318 PRO A CA 1
ATOM 2426 C C . PRO A 1 318 ? -15.953 9.133 29.703 1 77.88 318 PRO A C 1
ATOM 2428 O O . PRO A 1 318 ? -14.938 8.438 29.812 1 77.88 318 PRO A O 1
ATOM 2431 N N . ASP A 1 319 ? -17.031 8.695 29.141 1 79.44 319 ASP A N 1
ATOM 2432 C CA . ASP A 1 319 ? -17.172 7.289 28.781 1 79.44 319 ASP A CA 1
ATOM 2433 C C . ASP A 1 319 ? -16.734 7.043 27.344 1 79.44 319 ASP A C 1
ATOM 2435 O O . ASP A 1 319 ? -16.734 5.902 26.875 1 79.44 319 ASP A O 1
ATOM 2439 N N . LEU A 1 320 ? -16.297 8.078 26.719 1 82.75 320 LEU A N 1
ATOM 2440 C CA . LEU A 1 320 ? -15.875 7.918 25.328 1 82.75 320 LEU A CA 1
ATOM 2441 C C . LEU A 1 320 ? -14.562 7.152 25.25 1 82.75 320 LEU A C 1
ATOM 2443 O O . LEU A 1 320 ? -13.539 7.598 25.781 1 82.75 320 LEU A O 1
ATOM 2447 N N . ALA A 1 321 ? -14.633 5.969 24.641 1 84.56 321 ALA A N 1
ATOM 2448 C CA . ALA A 1 321 ? -13.422 5.176 24.438 1 84.56 321 ALA A CA 1
ATOM 2449 C C . ALA A 1 321 ? -12.602 5.73 23.281 1 84.56 321 ALA A C 1
ATOM 2451 O O . ALA A 1 321 ? -13.133 5.973 22.188 1 84.56 321 ALA A O 1
ATOM 2452 N N . LEU A 1 322 ? -11.375 5.898 23.562 1 86.19 322 LEU A N 1
ATOM 2453 C CA . LEU A 1 322 ? -10.492 6.473 22.562 1 86.19 322 LEU A CA 1
ATOM 2454 C C . LEU A 1 322 ? -10.039 5.414 21.562 1 86.19 322 LEU A C 1
ATOM 2456 O O . LEU A 1 322 ? -9.852 4.254 21.922 1 86.19 322 LEU A O 1
ATOM 2460 N N . LYS A 1 323 ? -9.953 5.773 20.406 1 78.44 323 LYS A N 1
ATOM 2461 C CA . LYS A 1 323 ? -9.523 4.891 19.328 1 78.44 323 LYS A CA 1
ATOM 2462 C C . LYS A 1 323 ? -8.305 5.461 18.609 1 78.44 323 LYS A C 1
ATOM 2464 O O . LYS A 1 323 ? -8.086 6.676 18.609 1 78.44 323 LYS A O 1
ATOM 2469 N N . PHE A 1 324 ? -7.555 4.531 17.984 1 76.56 324 PHE A N 1
ATOM 2470 C CA . PHE A 1 324 ? -6.379 4.941 17.234 1 76.56 324 PHE A CA 1
ATOM 2471 C C . PHE A 1 324 ? -6.762 5.906 16.109 1 76.56 324 PHE A C 1
ATOM 2473 O O . PHE A 1 324 ? -7.715 5.66 15.375 1 76.56 324 PHE A O 1
ATOM 2480 N N . GLY A 1 325 ? -6.023 7.047 16.078 1 77.25 325 GLY A N 1
ATOM 2481 C CA . GLY A 1 325 ? -6.262 8.016 15.016 1 77.25 325 GLY A CA 1
ATOM 2482 C C . GLY A 1 325 ? -7.234 9.109 15.414 1 77.25 325 GLY A C 1
ATOM 2483 O O . GLY A 1 325 ? -7.461 10.055 14.656 1 77.25 325 GLY A O 1
ATOM 2484 N N . ASP A 1 326 ? -7.801 9.016 16.594 1 80.69 326 ASP A N 1
ATOM 2485 C CA . ASP A 1 326 ? -8.656 10.086 17.094 1 80.69 326 ASP A CA 1
ATOM 2486 C C . ASP A 1 326 ? -7.883 11.391 17.219 1 80.69 326 ASP A C 1
ATOM 2488 O O . ASP A 1 326 ? -6.723 11.398 17.625 1 80.69 326 ASP A O 1
ATOM 2492 N N . LYS A 1 327 ? -8.523 12.391 16.734 1 84.56 327 LYS A N 1
ATOM 2493 C CA . LYS A 1 327 ? -7.961 13.727 16.938 1 84.56 327 LYS A CA 1
ATOM 2494 C C . LYS A 1 327 ? -8.656 14.445 18.078 1 84.56 327 LYS A C 1
ATOM 2496 O O . LYS A 1 327 ? -9.844 14.781 17.984 1 84.56 327 LYS A O 1
ATOM 2501 N N . LEU A 1 328 ? -7.898 14.68 19.078 1 89.06 328 LEU A N 1
ATOM 2502 C CA . LEU A 1 328 ? -8.445 15.383 20.25 1 89.06 328 LEU A CA 1
ATOM 2503 C C . LEU A 1 328 ? -8.102 16.859 20.203 1 89.06 328 LEU A C 1
ATOM 2505 O O . LEU A 1 328 ? -6.93 17.234 20.109 1 89.06 328 LEU A O 1
ATOM 2509 N N . MET A 1 329 ? -9.133 17.688 20.156 1 87.75 329 MET A N 1
ATOM 2510 C CA . MET A 1 329 ? -8.906 19.125 20.297 1 87.75 329 MET A CA 1
ATOM 2511 C C . MET A 1 329 ? -8.758 19.5 21.781 1 87.75 329 MET A C 1
ATOM 2513 O O . MET A 1 329 ? -9.703 19.359 22.547 1 87.75 329 MET A O 1
ATOM 2517 N N . VAL A 1 330 ? -7.582 20 22.062 1 89.25 330 VAL A N 1
ATOM 2518 C CA . VAL A 1 330 ? -7.238 20.234 23.453 1 89.25 330 VAL A CA 1
ATOM 2519 C C . VAL A 1 330 ? -6.941 21.719 23.672 1 89.25 330 VAL A C 1
ATOM 2521 O O . VAL A 1 330 ? -6.293 22.344 22.844 1 89.25 330 VAL A O 1
ATOM 2524 N N . VAL A 1 331 ? -7.555 22.297 24.703 1 86.12 331 VAL A N 1
ATOM 2525 C CA . VAL A 1 331 ? -7.289 23.656 25.141 1 86.12 331 VAL A CA 1
ATOM 2526 C C . VAL A 1 331 ? -6.547 23.641 26.469 1 86.12 331 VAL A C 1
ATOM 2528 O O . VAL A 1 331 ? -6.938 22.922 27.406 1 86.12 331 VAL A O 1
ATOM 2531 N N . GLY A 1 332 ? -5.441 24.297 26.5 1 85.5 332 GLY A N 1
ATOM 2532 C CA . GLY A 1 332 ? -4.656 24.359 27.719 1 85.5 332 GLY A CA 1
ATOM 2533 C C . GLY A 1 332 ? -3.387 25.188 27.578 1 85.5 332 GLY A C 1
ATOM 2534 O O . GLY A 1 332 ? -3.219 25.906 26.594 1 85.5 332 GLY A O 1
ATOM 2535 N N . GLU A 1 333 ? -2.666 25.125 28.672 1 81.81 333 GLU A N 1
ATOM 2536 C CA . GLU A 1 333 ? -1.361 25.781 28.625 1 81.81 333 GLU A CA 1
ATOM 2537 C C . GLU A 1 333 ? -0.388 25.016 27.734 1 81.81 333 GLU A C 1
ATOM 2539 O O . GLU A 1 333 ? -0.512 23.797 27.578 1 81.81 333 GLU A O 1
ATOM 2544 N N . LYS A 1 334 ? 0.516 25.703 27.203 1 84.62 334 LYS A N 1
ATOM 2545 C CA . LYS A 1 334 ? 1.475 25.109 26.266 1 84.62 334 LYS A CA 1
ATOM 2546 C C . LYS A 1 334 ? 2.17 23.906 26.875 1 84.62 334 LYS A C 1
ATOM 2548 O O . LYS A 1 334 ? 2.316 22.875 26.219 1 84.62 334 LYS A O 1
ATOM 2553 N N . GLU A 1 335 ? 2.533 24.031 28.078 1 84.56 335 GLU A N 1
ATOM 2554 C CA . GLU A 1 335 ? 3.225 22.938 28.734 1 84.56 335 GLU A CA 1
ATOM 2555 C C . GLU A 1 335 ? 2.301 21.734 28.922 1 84.56 335 GLU A C 1
ATOM 2557 O O . GLU A 1 335 ? 2.727 20.578 28.781 1 84.56 335 GLU A O 1
ATOM 2562 N N . GLY A 1 336 ? 1.14 22.062 29.359 1 88.06 336 GLY A N 1
ATOM 2563 C CA . GLY A 1 336 ? 0.164 20.984 29.516 1 88.06 336 GLY A CA 1
ATOM 2564 C C . GLY A 1 336 ? -0.141 20.266 28.203 1 88.06 336 GLY A C 1
ATOM 2565 O O . GLY A 1 336 ? -0.228 19.047 28.172 1 88.06 336 GLY A O 1
ATOM 2566 N N . ILE A 1 337 ? -0.227 21.047 27.203 1 89.5 337 ILE A N 1
ATOM 2567 C CA . ILE A 1 337 ? -0.543 20.484 25.891 1 89.5 337 ILE A CA 1
ATOM 2568 C C . ILE A 1 337 ? 0.597 19.578 25.422 1 89.5 337 ILE A C 1
ATOM 2570 O O . ILE A 1 337 ? 0.36 18.516 24.844 1 89.5 337 ILE A O 1
ATOM 2574 N N . GLN A 1 338 ? 1.74 19.953 25.734 1 89.12 338 GLN A N 1
ATOM 2575 C CA . GLN A 1 338 ? 2.889 19.125 25.391 1 89.12 338 GLN A CA 1
ATOM 2576 C C . GLN A 1 338 ? 2.865 17.797 26.156 1 89.12 338 GLN A C 1
ATOM 2578 O O . GLN A 1 338 ? 3.234 16.75 25.609 1 89.12 338 GLN A O 1
ATOM 2583 N N . GLY A 1 339 ? 2.479 17.938 27.344 1 89.38 339 GLY A N 1
ATOM 2584 C CA . GLY A 1 339 ? 2.32 16.719 28.125 1 89.38 339 GLY A CA 1
ATOM 2585 C C . GLY A 1 339 ? 1.273 15.781 27.562 1 89.38 339 GLY A C 1
ATOM 2586 O O . GLY A 1 339 ? 1.495 14.57 27.5 1 89.38 339 GLY A O 1
ATOM 2587 N N . VAL A 1 340 ? 0.179 16.375 27.172 1 90.88 340 VAL A N 1
ATOM 2588 C CA . VAL A 1 340 ? -0.898 15.578 26.594 1 90.88 340 VAL A CA 1
ATOM 2589 C C . VAL A 1 340 ? -0.447 14.992 25.266 1 90.88 340 VAL A C 1
ATOM 2591 O O . VAL A 1 340 ? -0.783 13.852 24.938 1 90.88 340 VAL A O 1
ATOM 2594 N N . ALA A 1 341 ? 0.255 15.719 24.531 1 89.88 341 ALA A N 1
ATOM 2595 C CA . ALA A 1 341 ? 0.769 15.258 23.234 1 89.88 341 ALA A CA 1
ATOM 2596 C C . ALA A 1 341 ? 1.666 14.031 23.422 1 89.88 341 ALA A C 1
ATOM 2598 O O . ALA A 1 341 ? 1.597 13.086 22.625 1 89.88 341 ALA A O 1
ATOM 2599 N N . ARG A 1 342 ? 2.436 14.047 24.453 1 89.19 342 ARG A N 1
ATOM 2600 C CA . ARG A 1 342 ? 3.301 12.914 24.75 1 89.19 342 ARG A CA 1
ATOM 2601 C C . ARG A 1 342 ? 2.482 11.695 25.172 1 89.19 342 ARG A C 1
ATOM 2603 O O . ARG A 1 342 ? 2.809 10.562 24.812 1 89.19 342 ARG A O 1
ATOM 2610 N N . LEU A 1 343 ? 1.518 12.047 25.922 1 89.31 343 LEU A N 1
ATOM 2611 C CA . LEU A 1 343 ? 0.649 10.977 26.406 1 89.31 343 LEU A CA 1
ATOM 2612 C C . LEU A 1 343 ? -0.078 10.305 25.25 1 89.31 343 LEU A C 1
ATOM 2614 O O . LEU A 1 343 ? -0.234 9.078 25.234 1 89.31 343 LEU A O 1
ATOM 2618 N N . LEU A 1 344 ? -0.463 11.094 24.25 1 90.31 344 LEU A N 1
ATOM 2619 C CA . LEU A 1 344 ? -1.264 10.594 23.141 1 90.31 344 LEU A CA 1
ATOM 2620 C C . LEU A 1 344 ? -0.372 10.133 21.984 1 90.31 344 LEU A C 1
ATOM 2622 O O . LEU A 1 344 ? -0.828 9.422 21.094 1 90.31 344 LEU A O 1
ATOM 2626 N N . GLY A 1 345 ? 0.969 10.375 22.047 1 85.31 345 GLY A N 1
ATOM 2627 C CA . GLY A 1 345 ? 1.897 10.047 20.969 1 85.31 345 GLY A CA 1
ATOM 2628 C C . GLY A 1 345 ? 1.995 11.133 19.922 1 85.31 345 GLY A C 1
ATOM 2629 O O . GLY A 1 345 ? 3.084 11.641 19.641 1 85.31 345 GLY A O 1
ATOM 2630 N N . ASN A 1 346 ? 0.845 11.672 19.344 1 84.56 346 ASN A N 1
ATOM 2631 C CA . ASN A 1 346 ? 0.713 12.773 18.391 1 84.56 346 ASN A CA 1
ATOM 2632 C C . ASN A 1 346 ? 1.729 12.656 17.266 1 84.56 346 ASN A C 1
ATOM 2634 O O . ASN A 1 346 ? 2.461 13.609 16.984 1 84.56 346 ASN A O 1
ATOM 2638 N N . ASP A 1 347 ? 1.908 11.492 16.703 1 76.19 347 ASP A N 1
ATOM 2639 C CA . ASP A 1 347 ? 2.848 11.211 15.625 1 76.19 347 ASP A CA 1
ATOM 2640 C C . ASP A 1 347 ? 2.109 10.828 14.344 1 76.19 347 ASP A C 1
ATOM 2642 O O . ASP A 1 347 ? 1.696 9.68 14.172 1 76.19 347 ASP A O 1
ATOM 2646 N N . ALA A 1 348 ? 2.062 11.82 13.508 1 64.44 348 ALA A N 1
ATOM 2647 C CA . ALA A 1 348 ? 1.331 11.609 12.258 1 64.44 348 ALA A CA 1
ATOM 2648 C C . ALA A 1 348 ? 1.994 10.531 11.406 1 64.44 348 ALA A C 1
ATOM 2650 O O . ALA A 1 348 ? 1.324 9.844 10.633 1 64.44 348 ALA A O 1
ATOM 2651 N N . LYS A 1 349 ? 3.26 10.43 11.562 1 62.03 349 LYS A N 1
ATOM 2652 C CA . LYS A 1 349 ? 3.986 9.43 10.781 1 62.03 349 LYS A CA 1
ATOM 2653 C C . LYS A 1 349 ? 3.539 8.016 11.148 1 62.03 349 LYS A C 1
ATOM 2655 O O . LYS A 1 349 ? 3.477 7.141 10.281 1 62.03 349 LYS A O 1
ATOM 2660 N N . LYS A 1 350 ? 3.219 7.855 12.344 1 65.44 350 LYS A N 1
ATOM 2661 C CA . LYS A 1 350 ? 2.826 6.535 12.82 1 65.44 350 LYS A CA 1
ATOM 2662 C C . LYS A 1 350 ? 1.465 6.129 12.266 1 65.44 350 LYS A C 1
ATOM 2664 O O . LYS A 1 350 ? 1.145 4.941 12.203 1 65.44 350 LYS A O 1
ATOM 2669 N N . LEU A 1 351 ? 0.726 7.16 11.984 1 61.12 351 LEU A N 1
ATOM 2670 C CA . LEU A 1 351 ? -0.583 6.871 11.406 1 61.12 351 LEU A CA 1
ATOM 2671 C C . LEU A 1 351 ? -0.443 6.234 10.023 1 61.12 351 LEU A C 1
ATOM 2673 O O . LEU A 1 351 ? -1.298 5.449 9.609 1 61.12 351 LEU A O 1
ATOM 2677 N N . SER A 1 352 ? 0.643 6.598 9.445 1 58.66 352 SER A N 1
ATOM 2678 C CA . SER A 1 352 ? 0.807 6.195 8.047 1 58.66 352 SER A CA 1
ATOM 2679 C C . SER A 1 352 ? 1.569 4.879 7.941 1 58.66 352 SER A C 1
ATOM 2681 O O . SER A 1 352 ? 1.48 4.184 6.926 1 58.66 352 SER A O 1
ATOM 2683 N N . ASP A 1 353 ? 2.217 4.59 9.008 1 61.41 353 ASP A N 1
ATOM 2684 C CA . ASP A 1 353 ? 3.064 3.408 8.906 1 61.41 353 ASP A CA 1
ATOM 2685 C C . ASP A 1 353 ? 2.23 2.129 8.961 1 61.41 353 ASP A C 1
ATOM 2687 O O . ASP A 1 353 ? 1.317 2.012 9.781 1 61.41 353 ASP A O 1
ATOM 2691 N N . THR A 1 354 ? 2.279 1.429 7.871 1 64.19 354 THR A N 1
ATOM 2692 C CA . THR A 1 354 ? 1.51 0.19 7.844 1 64.19 354 THR A CA 1
ATOM 2693 C C . THR A 1 354 ? 2.398 -1.006 8.172 1 64.19 354 THR A C 1
ATOM 2695 O O . THR A 1 354 ? 3.441 -1.202 7.547 1 64.19 354 THR A O 1
ATOM 2698 N N . ASP A 1 355 ? 2.027 -1.58 9.312 1 76 355 ASP A N 1
ATOM 2699 C CA . ASP A 1 355 ? 2.576 -2.879 9.688 1 76 355 ASP A CA 1
ATOM 2700 C C . ASP A 1 355 ? 1.847 -4.012 8.969 1 76 355 ASP A C 1
ATOM 2702 O O . ASP A 1 355 ? 0.615 -4.062 8.969 1 76 355 ASP A O 1
ATOM 2706 N N . PHE A 1 356 ? 2.637 -4.906 8.328 1 87.38 356 PHE A N 1
ATOM 2707 C CA . PHE A 1 356 ? 2.006 -5.965 7.547 1 87.38 356 PHE A CA 1
ATOM 2708 C C . PHE A 1 356 ? 1.631 -7.141 8.438 1 87.38 356 PHE A C 1
ATOM 2710 O O . PHE A 1 356 ? 0.88 -8.031 8.023 1 87.38 356 PHE A O 1
ATOM 2717 N N . PHE A 1 357 ? 2.129 -7.137 9.695 1 88.06 357 PHE A N 1
ATOM 2718 C CA . PHE A 1 357 ? 1.894 -8.266 10.586 1 88.06 357 PHE A CA 1
ATOM 2719 C C . PHE A 1 357 ? 0.406 -8.422 10.875 1 88.06 357 PHE A C 1
ATOM 2721 O O . PHE A 1 357 ? -0.148 -9.516 10.734 1 88.06 357 PHE A O 1
ATOM 2728 N N . PRO A 1 358 ? -0.263 -7.379 11.242 1 90.19 358 PRO A N 1
ATOM 2729 C CA . PRO A 1 358 ? -1.696 -7.527 11.508 1 90.19 358 PRO A CA 1
ATOM 2730 C C . PRO A 1 358 ? -2.475 -7.992 10.273 1 90.19 358 PRO A C 1
ATOM 2732 O O . PRO A 1 358 ? -3.467 -8.711 10.406 1 90.19 358 PRO A O 1
ATOM 2735 N N . ILE A 1 359 ? -2.08 -7.602 9.148 1 92.81 359 ILE A N 1
ATOM 2736 C CA . ILE A 1 359 ? -2.744 -8 7.914 1 92.81 359 ILE A CA 1
ATOM 2737 C C . ILE A 1 359 ? -2.572 -9.5 7.695 1 92.81 359 ILE A C 1
ATOM 2739 O O . ILE A 1 359 ? -3.547 -10.219 7.449 1 92.81 359 ILE A O 1
ATOM 2743 N N . ALA A 1 360 ? -1.331 -9.945 7.805 1 93.94 360 ALA A N 1
ATOM 2744 C CA . ALA A 1 360 ? -1.025 -11.359 7.609 1 93.94 360 ALA A CA 1
ATOM 2745 C C . ALA A 1 360 ? -1.758 -12.227 8.625 1 93.94 360 ALA A C 1
ATOM 2747 O O . ALA A 1 360 ? -2.367 -13.234 8.273 1 93.94 360 ALA A O 1
ATOM 2748 N N . MET A 1 361 ? -1.725 -11.797 9.836 1 93.69 361 MET A N 1
ATOM 2749 C CA . MET A 1 361 ? -2.365 -12.562 10.906 1 93.69 361 MET A CA 1
ATOM 2750 C C . MET A 1 361 ? -3.881 -12.57 10.734 1 93.69 361 MET A C 1
ATOM 2752 O O . MET A 1 361 ? -4.527 -13.602 10.93 1 93.69 361 MET A O 1
ATOM 2756 N N . GLY A 1 362 ? -4.414 -11.422 10.461 1 94.81 362 GLY A N 1
ATOM 2757 C CA . GLY A 1 362 ? -5.848 -11.344 10.227 1 94.81 362 GLY A CA 1
ATOM 2758 C C . GLY A 1 362 ? -6.32 -12.25 9.102 1 94.81 362 GLY A C 1
ATOM 2759 O O . GLY A 1 362 ? -7.359 -12.898 9.219 1 94.81 362 GLY A O 1
ATOM 2760 N N . ILE A 1 363 ? -5.598 -12.312 8.039 1 94.5 363 ILE A N 1
ATOM 2761 C CA . ILE A 1 363 ? -5.953 -13.141 6.895 1 94.5 363 ILE A CA 1
ATOM 2762 C C . ILE A 1 363 ? -5.848 -14.617 7.273 1 94.5 363 ILE A C 1
ATOM 2764 O O . ILE A 1 363 ? -6.707 -15.422 6.91 1 94.5 363 ILE A O 1
ATOM 2768 N N . VAL A 1 364 ? -4.758 -14.992 8.023 1 94.69 364 VAL A N 1
ATOM 2769 C CA . VAL A 1 364 ? -4.598 -16.375 8.469 1 94.69 364 VAL A CA 1
ATOM 2770 C C . VAL A 1 364 ? -5.812 -16.797 9.289 1 94.69 364 VAL A C 1
ATOM 2772 O O . VAL A 1 364 ? -6.391 -17.859 9.062 1 94.69 364 VAL A O 1
ATOM 2775 N N . LEU A 1 365 ? -6.195 -15.969 10.172 1 95.19 365 LEU A N 1
ATOM 2776 C CA . LEU A 1 365 ? -7.359 -16.25 11 1 95.19 365 LEU A CA 1
ATOM 2777 C C . LEU A 1 365 ? -8.625 -16.328 10.156 1 95.19 365 LEU A C 1
ATOM 2779 O O . LEU A 1 365 ? -9.5 -17.156 10.414 1 95.19 365 LEU A O 1
ATOM 2783 N N . GLY A 1 366 ? -8.734 -15.43 9.227 1 93.56 366 GLY A N 1
ATOM 2784 C CA . GLY A 1 366 ? -9.883 -15.43 8.336 1 93.56 366 GLY A CA 1
ATOM 2785 C C . GLY A 1 366 ? -10 -16.703 7.512 1 93.56 366 GLY A C 1
ATOM 2786 O O . GLY A 1 366 ? -11.086 -17.266 7.375 1 93.56 366 GLY A O 1
ATOM 2787 N N . VAL A 1 367 ? -8.891 -17.141 6.98 1 91.44 367 VAL A N 1
ATOM 2788 C CA . VAL A 1 367 ? -8.883 -18.359 6.18 1 91.44 367 VAL A CA 1
ATOM 2789 C C . VAL A 1 367 ? -9.234 -19.562 7.055 1 91.44 367 VAL A C 1
ATOM 2791 O O . VAL A 1 367 ? -9.984 -20.438 6.637 1 91.44 367 VAL A O 1
ATOM 2794 N N . LEU A 1 368 ? -8.719 -19.609 8.266 1 92.19 368 LEU A N 1
ATOM 2795 C CA . LEU A 1 368 ? -9.023 -20.688 9.195 1 92.19 368 LEU A CA 1
ATOM 2796 C C . LEU A 1 368 ? -10.508 -20.688 9.539 1 92.19 368 LEU A C 1
ATOM 2798 O O . LEU A 1 368 ? -11.133 -21.75 9.578 1 92.19 368 LEU A O 1
ATOM 2802 N N . PHE A 1 369 ? -11.016 -19.531 9.734 1 91.19 369 PHE A N 1
ATOM 2803 C CA . PHE A 1 369 ? -12.438 -19.422 10.031 1 91.19 369 PHE A CA 1
ATOM 2804 C C . PHE A 1 369 ? -13.273 -19.828 8.828 1 91.19 369 PHE A C 1
ATOM 2806 O O . PHE A 1 369 ? -14.352 -20.406 8.984 1 91.19 369 PHE A O 1
ATOM 2813 N N . GLY A 1 370 ? -12.852 -19.453 7.688 1 86.62 370 GLY A N 1
ATOM 2814 C CA . GLY A 1 370 ? -13.57 -19.781 6.465 1 86.62 370 GLY A CA 1
ATOM 2815 C C . GLY A 1 370 ? -13.656 -21.281 6.207 1 86.62 370 GLY A C 1
ATOM 2816 O O . GLY A 1 370 ? -14.57 -21.75 5.527 1 86.62 370 GLY A O 1
ATOM 2817 N N . LYS A 1 371 ? -12.766 -22.016 6.73 1 86.06 371 LYS A N 1
ATOM 2818 C CA . LYS A 1 371 ? -12.727 -23.453 6.484 1 86.06 371 LYS A CA 1
ATOM 2819 C C . LYS A 1 371 ? -13.469 -24.219 7.57 1 86.06 371 LYS A C 1
ATOM 2821 O O . LYS A 1 371 ? -13.648 -25.438 7.473 1 86.06 371 LYS A O 1
ATOM 2826 N N . LEU A 1 372 ? -13.938 -23.547 8.555 1 84.75 372 LEU A N 1
ATOM 2827 C CA . LEU A 1 372 ? -14.727 -24.203 9.594 1 84.75 372 LEU A CA 1
ATOM 2828 C C . LEU A 1 372 ? -16.062 -24.703 9.039 1 84.75 372 LEU A C 1
ATOM 2830 O O . LEU A 1 372 ? -16.75 -23.969 8.336 1 84.75 372 LEU A O 1
ATOM 2834 N N . ASN A 1 373 ? -16.266 -26.031 9.117 1 80.69 373 ASN A N 1
ATOM 2835 C CA . ASN A 1 373 ? -17.516 -26.641 8.672 1 80.69 373 ASN A CA 1
ATOM 2836 C C . ASN A 1 373 ? -18.516 -26.766 9.812 1 80.69 373 ASN A C 1
ATOM 2838 O O . ASN A 1 373 ? -18.266 -27.453 10.805 1 80.69 373 ASN A O 1
ATOM 2842 N N . ILE A 1 374 ? -19.578 -25.938 9.695 1 77.06 374 ILE A N 1
ATOM 2843 C CA . ILE A 1 374 ? -20.641 -26.016 10.688 1 77.06 374 ILE A CA 1
ATOM 2844 C C . ILE A 1 374 ? -21.734 -26.969 10.188 1 77.06 374 ILE A C 1
ATOM 2846 O O . ILE A 1 374 ? -22.328 -26.734 9.133 1 77.06 374 ILE A O 1
ATOM 2850 N N . SER A 1 375 ? -21.859 -28.125 10.82 1 76.75 375 SER A N 1
ATOM 2851 C CA . SER A 1 375 ? -22.844 -29.125 10.422 1 76.75 375 SER A CA 1
ATOM 2852 C C . SER A 1 375 ? -24.172 -28.906 11.164 1 76.75 375 SER A C 1
ATOM 2854 O O . SER A 1 375 ? -24.172 -28.672 12.375 1 76.75 375 SER A O 1
ATOM 2856 N N . PHE A 1 376 ? -25.172 -28.609 10.453 1 71.62 376 PHE A N 1
ATOM 2857 C CA . PHE A 1 376 ? -26.516 -28.5 11.023 1 71.62 376 PHE A CA 1
ATOM 2858 C C . PHE A 1 376 ? -27.203 -29.859 11.039 1 71.62 376 PHE A C 1
ATOM 2860 O O . PHE A 1 376 ? -26.844 -30.766 10.281 1 71.62 376 PHE A O 1
ATOM 2867 N N . PRO A 1 377 ? -28.156 -29.984 12.078 1 72.25 377 PRO A N 1
ATOM 2868 C CA . PRO A 1 377 ? -28.953 -31.219 12.062 1 72.25 377 PRO A CA 1
ATOM 2869 C C . PRO A 1 377 ? -29.719 -31.406 10.75 1 72.25 377 PRO A C 1
ATOM 2871 O O . PRO A 1 377 ? -30.203 -30.438 10.172 1 72.25 377 PRO A O 1
ATOM 2874 N N . GLY A 1 378 ? -29.656 -32.562 10.016 1 65 378 GLY A N 1
ATOM 2875 C CA . GLY A 1 378 ? -30.312 -32.844 8.75 1 65 378 GLY A CA 1
ATOM 2876 C C . GLY A 1 378 ? -29.344 -32.969 7.59 1 65 378 GLY A C 1
ATOM 2877 O O . GLY A 1 378 ? -29.766 -33.062 6.434 1 65 378 GLY A O 1
ATOM 2878 N N . GLY A 1 379 ? -28.031 -32.875 7.891 1 64.19 379 GLY A N 1
ATOM 2879 C CA . GLY A 1 379 ? -27.031 -33.188 6.875 1 64.19 379 GLY A CA 1
ATOM 2880 C C . GLY A 1 379 ? -26.516 -31.938 6.168 1 64.19 379 GLY A C 1
ATOM 2881 O O . GLY A 1 379 ? -25.703 -32.031 5.234 1 64.19 379 GLY A O 1
ATOM 2882 N N . LEU A 1 380 ? -27.062 -30.75 6.574 1 66.88 380 LEU A N 1
ATOM 2883 C CA . LEU A 1 380 ? -26.594 -29.531 5.922 1 66.88 380 LEU A CA 1
ATOM 2884 C C . LEU A 1 380 ? -25.281 -29.047 6.523 1 66.88 380 LEU A C 1
ATOM 2886 O O . LEU A 1 380 ? -25.109 -29.062 7.746 1 66.88 380 LEU A O 1
ATOM 2890 N N . SER A 1 381 ? -24.203 -29 5.707 1 73.25 381 SER A N 1
ATOM 2891 C CA . SER A 1 381 ? -22.938 -28.438 6.172 1 73.25 381 SER A CA 1
ATOM 2892 C C . SER A 1 381 ? -22.656 -27.078 5.527 1 73.25 381 SER A C 1
ATOM 2894 O O . SER A 1 381 ? -23 -26.859 4.359 1 73.25 381 SER A O 1
ATOM 2896 N N . PHE A 1 382 ? -22.359 -26.078 6.406 1 74.94 382 PHE A N 1
ATOM 2897 C CA . PHE A 1 382 ? -22.078 -24.719 5.93 1 74.94 382 PHE A CA 1
ATOM 2898 C C . PHE A 1 382 ? -20.656 -24.312 6.262 1 74.94 382 PHE A C 1
ATOM 2900 O O . PHE A 1 382 ? -20.156 -24.594 7.355 1 74.94 382 PHE A O 1
ATOM 2907 N N . SER A 1 383 ? -19.969 -23.844 5.258 1 80.25 383 SER A N 1
ATOM 2908 C CA . SER A 1 383 ? -18.688 -23.172 5.465 1 80.25 383 SER A CA 1
ATOM 2909 C C . SER A 1 383 ? -18.688 -21.766 4.867 1 80.25 383 SER A C 1
ATOM 2911 O O . SER A 1 383 ? -19.141 -21.578 3.74 1 80.25 383 SER A O 1
ATOM 2913 N N . PRO A 1 384 ? -18.281 -20.75 5.555 1 79.12 384 PRO A N 1
ATOM 2914 C CA . PRO A 1 384 ? -18.266 -19.375 5.027 1 79.12 384 PRO A CA 1
ATOM 2915 C C . PRO A 1 384 ? -17.391 -19.234 3.781 1 79.12 384 PRO A C 1
ATOM 2917 O O . PRO A 1 384 ? -17.562 -18.297 3 1 79.12 384 PRO A O 1
ATOM 2920 N N . GLY A 1 385 ? -16.516 -20.219 3.646 1 80.44 385 GLY A N 1
ATOM 2921 C CA . GLY A 1 385 ? -15.633 -20.109 2.502 1 80.44 385 GLY A CA 1
ATOM 2922 C C . GLY A 1 385 ? -14.531 -19.094 2.693 1 80.44 385 GLY A C 1
ATOM 2923 O O . GLY A 1 385 ? -14.445 -18.453 3.742 1 80.44 385 GLY A O 1
ATOM 2924 N N . LEU A 1 386 ? -13.742 -18.906 1.689 1 83.75 386 LEU A N 1
ATOM 2925 C CA . LEU A 1 386 ? -12.586 -18.016 1.746 1 83.75 386 LEU A CA 1
ATOM 2926 C C . LEU A 1 386 ? -13.016 -16.562 1.912 1 83.75 386 LEU A C 1
ATOM 2928 O O . LEU A 1 386 ? -12.547 -15.867 2.818 1 83.75 386 LEU A O 1
ATOM 2932 N N . THR A 1 387 ? -13.938 -16.094 1.061 1 82.94 387 THR A N 1
ATOM 2933 C CA . THR A 1 387 ? -14.383 -14.711 1.069 1 82.94 387 THR A CA 1
ATOM 2934 C C . THR A 1 387 ? -15.148 -14.391 2.352 1 82.94 387 THR A C 1
ATOM 2936 O O . THR A 1 387 ? -14.867 -13.398 3.018 1 82.94 387 THR A O 1
ATOM 2939 N N . GLY A 1 388 ? -16.062 -15.25 2.678 1 85.31 388 GLY A N 1
ATOM 2940 C CA . GLY A 1 388 ? -16.844 -15.039 3.883 1 85.31 388 GLY A CA 1
ATOM 2941 C C . GLY A 1 388 ? -16.016 -15.07 5.152 1 85.31 388 GLY A C 1
ATOM 2942 O O . GLY A 1 388 ? -16.219 -14.258 6.055 1 85.31 388 GLY A O 1
ATOM 2943 N N . GLY A 1 389 ? -15.172 -16 5.273 1 88.81 389 GLY A N 1
ATOM 2944 C CA . GLY A 1 389 ? -14.32 -16.109 6.449 1 88.81 389 GLY A CA 1
ATOM 2945 C C . GLY A 1 389 ? -13.43 -14.906 6.66 1 88.81 389 GLY A C 1
ATOM 2946 O O . GLY A 1 389 ? -13.398 -14.336 7.754 1 88.81 389 GLY A O 1
ATOM 2947 N N . VAL A 1 390 ? -12.734 -14.477 5.609 1 91.5 390 VAL A N 1
ATOM 2948 C CA . VAL A 1 390 ? -11.82 -13.344 5.695 1 91.5 390 VAL A CA 1
ATOM 2949 C C . VAL A 1 390 ? -12.602 -12.07 5.984 1 91.5 390 VAL A C 1
ATOM 2951 O O . VAL A 1 390 ? -12.156 -11.227 6.777 1 91.5 390 VAL A O 1
ATOM 2954 N N . LEU A 1 391 ? -13.742 -11.953 5.391 1 89.38 391 LEU A N 1
ATOM 2955 C CA . LEU A 1 391 ? -14.562 -10.758 5.59 1 89.38 391 LEU A CA 1
ATOM 2956 C C . LEU A 1 391 ? -15.031 -10.656 7.035 1 89.38 391 LEU A C 1
ATOM 2958 O O . LEU A 1 391 ? -14.867 -9.609 7.676 1 89.38 391 LEU A O 1
ATOM 2962 N N . ILE A 1 392 ? -15.555 -11.703 7.562 1 89.88 392 ILE A N 1
ATOM 2963 C CA . ILE A 1 392 ? -16.125 -11.703 8.906 1 89.88 392 ILE A CA 1
ATOM 2964 C C . ILE A 1 392 ? -15.023 -11.43 9.93 1 89.88 392 ILE A C 1
ATOM 2966 O O . ILE A 1 392 ? -15.203 -10.602 10.828 1 89.88 392 ILE A O 1
ATOM 2970 N N . VAL A 1 393 ? -13.969 -12.086 9.781 1 93.38 393 VAL A N 1
ATOM 2971 C CA . VAL A 1 393 ? -12.867 -11.922 10.734 1 93.38 393 VAL A CA 1
ATOM 2972 C C . VAL A 1 393 ? -12.336 -10.492 10.648 1 93.38 393 VAL A C 1
ATOM 2974 O O . VAL A 1 393 ? -12.047 -9.867 11.68 1 93.38 393 VAL A O 1
ATOM 2977 N N . ALA A 1 394 ? -12.172 -9.984 9.453 1 92.62 394 ALA A N 1
ATOM 2978 C CA . ALA A 1 394 ? -11.695 -8.617 9.273 1 92.62 394 ALA A CA 1
ATOM 2979 C C . ALA A 1 394 ? -12.641 -7.613 9.938 1 92.62 394 ALA A C 1
ATOM 2981 O O . ALA A 1 394 ? -12.195 -6.668 10.586 1 92.62 394 ALA A O 1
ATOM 2982 N N . LEU A 1 395 ? -13.922 -7.867 9.82 1 88.31 395 LEU A N 1
ATOM 2983 C CA . LEU A 1 395 ? -14.938 -7 10.414 1 88.31 395 LEU A CA 1
ATOM 2984 C C . LEU A 1 395 ? -14.844 -7.016 11.938 1 88.31 395 LEU A C 1
ATOM 2986 O O . LEU A 1 395 ? -14.852 -5.961 12.57 1 88.31 395 LEU A O 1
ATOM 2990 N N . VAL A 1 396 ? -14.711 -8.156 12.453 1 91.12 396 VAL A N 1
ATOM 2991 C CA . VAL A 1 396 ? -14.688 -8.328 13.906 1 91.12 396 VAL A CA 1
ATOM 2992 C C . VAL A 1 396 ? -13.406 -7.723 14.477 1 91.12 396 VAL A C 1
ATOM 2994 O O . VAL A 1 396 ? -13.445 -6.984 15.461 1 91.12 396 VAL A O 1
ATOM 2997 N N . LEU A 1 397 ? -12.305 -8.031 13.836 1 90.19 397 LEU A N 1
ATOM 2998 C CA . LEU A 1 397 ? -11.023 -7.52 14.32 1 90.19 397 LEU A CA 1
ATOM 2999 C C . LEU A 1 397 ? -10.984 -6 14.242 1 90.19 397 LEU A C 1
ATOM 3001 O O . LEU A 1 397 ? -10.484 -5.336 15.148 1 90.19 397 LEU A O 1
ATOM 3005 N N . SER A 1 398 ? -11.422 -5.496 13.18 1 86.75 398 SER A N 1
ATOM 3006 C CA . SER A 1 398 ? -11.438 -4.047 13 1 86.75 398 SER A CA 1
ATOM 3007 C C . SER A 1 398 ? -12.375 -3.373 14 1 86.75 398 SER A C 1
ATOM 3009 O O . SER A 1 398 ? -12.094 -2.273 14.477 1 86.75 398 SER A O 1
ATOM 3011 N N . ALA A 1 399 ? -13.477 -3.941 14.297 1 82.5 399 ALA A N 1
ATOM 3012 C CA . ALA A 1 399 ? -14.43 -3.41 15.266 1 82.5 399 ALA A CA 1
ATOM 3013 C C . ALA A 1 399 ? -13.828 -3.393 16.672 1 82.5 399 ALA A C 1
ATOM 3015 O O . ALA A 1 399 ? -14.062 -2.457 17.438 1 82.5 399 ALA A O 1
ATOM 3016 N N . VAL A 1 400 ? -13.102 -4.473 16.969 1 82.81 400 VAL A N 1
ATOM 3017 C CA . VAL A 1 400 ? -12.453 -4.547 18.266 1 82.81 400 VAL A CA 1
ATOM 3018 C C . VAL A 1 400 ? -11.336 -3.51 18.344 1 82.81 400 VAL A C 1
ATOM 3020 O O . VAL A 1 400 ? -11.109 -2.916 19.406 1 82.81 400 VAL A O 1
ATOM 3023 N N . GLY A 1 401 ? -10.672 -3.312 17.219 1 78.38 401 GLY A N 1
ATOM 3024 C CA . GLY A 1 401 ? -9.703 -2.234 17.125 1 78.38 401 GLY A CA 1
ATOM 3025 C C . GLY A 1 401 ? -8.305 -2.652 17.516 1 78.38 401 GLY A C 1
ATOM 3026 O O . GLY A 1 401 ? -7.34 -2.371 16.797 1 78.38 401 GLY A O 1
ATOM 3027 N N . LYS A 1 402 ? -8.125 -3.166 18.734 1 81.5 402 LYS A N 1
ATOM 3028 C CA . LYS A 1 402 ? -6.809 -3.564 19.219 1 81.5 402 LYS A CA 1
ATOM 3029 C C . LYS A 1 402 ? -6.902 -4.824 20.078 1 81.5 402 LYS A C 1
ATOM 3031 O O . LYS A 1 402 ? -7.836 -4.98 20.859 1 81.5 402 LYS A O 1
ATOM 3036 N N . THR A 1 403 ? -6.051 -5.773 19.781 1 83.88 403 THR A N 1
ATOM 3037 C CA . THR A 1 403 ? -5.902 -6.965 20.609 1 83.88 403 THR A CA 1
ATOM 3038 C C . THR A 1 403 ? -4.461 -7.121 21.078 1 83.88 403 THR A C 1
ATOM 3040 O O . THR A 1 403 ? -3.58 -7.48 20.297 1 83.88 403 THR A O 1
ATOM 3043 N N . GLY A 1 404 ? -4.238 -6.812 22.328 1 79.38 404 GLY A N 1
ATOM 3044 C CA . GLY A 1 404 ? -2.861 -6.801 22.797 1 79.38 404 GLY A CA 1
ATOM 3045 C C . GLY A 1 404 ? -2.014 -5.738 22.125 1 79.38 404 GLY A C 1
ATOM 3046 O O . GLY A 1 404 ? -2.389 -4.566 22.094 1 79.38 404 GLY A O 1
ATOM 3047 N N . PRO A 1 405 ? -0.925 -6.246 21.516 1 77.38 405 PRO A N 1
ATOM 3048 C CA . PRO A 1 405 ? -0.058 -5.27 20.859 1 77.38 405 PRO A CA 1
ATOM 3049 C C . PRO A 1 405 ? -0.427 -5.055 19.391 1 77.38 405 PRO A C 1
ATOM 3051 O O . PRO A 1 405 ? 0.152 -4.191 18.719 1 77.38 405 PRO A O 1
ATOM 3054 N N . ILE A 1 406 ? -1.411 -5.727 19 1 84.12 406 ILE A N 1
ATOM 3055 C CA . ILE A 1 406 ? -1.733 -5.703 17.578 1 84.12 406 ILE A CA 1
ATOM 3056 C C . ILE A 1 406 ? -2.855 -4.695 17.312 1 84.12 406 ILE A C 1
ATOM 3058 O O . ILE A 1 406 ? -3.912 -4.762 17.953 1 84.12 406 ILE A O 1
ATOM 3062 N N . LEU A 1 407 ? -2.598 -3.764 16.484 1 82 407 LEU A N 1
ATOM 3063 C CA . LEU A 1 407 ? -3.598 -2.795 16.047 1 82 407 LEU A CA 1
ATOM 3064 C C . LEU A 1 407 ? -4.277 -3.258 14.758 1 82 407 LEU A C 1
ATOM 3066 O O . LEU A 1 407 ? -3.607 -3.516 13.758 1 82 407 LEU A O 1
ATOM 3070 N N . TRP A 1 408 ? -5.582 -3.42 14.805 1 84.38 408 TRP A N 1
ATOM 3071 C CA . TRP A 1 408 ? -6.348 -3.908 13.656 1 84.38 408 TRP A CA 1
ATOM 3072 C C . TRP A 1 408 ? -6.926 -2.748 12.859 1 84.38 408 TRP A C 1
ATOM 3074 O O . TRP A 1 408 ? -8.141 -2.648 12.688 1 84.38 408 TRP A O 1
ATOM 3084 N N . SER A 1 409 ? -6.125 -1.851 12.43 1 79.06 409 SER A N 1
ATOM 3085 C CA . SER A 1 409 ? -6.508 -0.698 11.617 1 79.06 409 SER A CA 1
ATOM 3086 C C . SER A 1 409 ? -5.43 -0.365 10.586 1 79.06 409 SER A C 1
ATOM 3088 O O . SER A 1 409 ? -4.289 -0.816 10.711 1 79.06 409 SER A O 1
ATOM 3090 N N . MET A 1 410 ? -5.871 0.231 9.523 1 80.62 410 MET A N 1
ATOM 3091 C CA . MET A 1 410 ? -4.973 0.681 8.461 1 80.62 410 MET A CA 1
ATOM 3092 C C . MET A 1 410 ? -5.254 2.133 8.086 1 80.62 410 MET A C 1
ATOM 3094 O O . MET A 1 410 ? -6.395 2.592 8.18 1 80.62 410 MET A O 1
ATOM 3098 N N . SER A 1 411 ? -4.176 2.795 7.723 1 76.5 411 SER A N 1
ATOM 3099 C CA . SER A 1 411 ? -4.379 4.145 7.211 1 76.5 411 SER A CA 1
ATOM 3100 C C . SER A 1 411 ? -5.203 4.129 5.93 1 76.5 411 SER A C 1
ATOM 3102 O O . SER A 1 411 ? -5.223 3.131 5.207 1 76.5 411 SER A O 1
ATOM 3104 N N . GLY A 1 412 ? -5.879 5.219 5.707 1 77.94 412 GLY A N 1
ATOM 3105 C CA . GLY A 1 412 ? -6.723 5.324 4.523 1 77.94 412 GLY A CA 1
ATOM 3106 C C . GLY A 1 412 ? -5.984 5.02 3.236 1 77.94 412 GLY A C 1
ATOM 3107 O O . GLY A 1 412 ? -6.367 4.109 2.498 1 77.94 412 GLY A O 1
ATOM 3108 N N . PRO A 1 413 ? -4.887 5.695 3.07 1 77.06 413 PRO A N 1
ATOM 3109 C CA . PRO A 1 413 ? -4.145 5.477 1.827 1 77.06 413 PRO A CA 1
ATOM 3110 C C . PRO A 1 413 ? -3.596 4.055 1.709 1 77.06 413 PRO A C 1
ATOM 3112 O O . PRO A 1 413 ? -3.611 3.473 0.621 1 77.06 413 PRO A O 1
ATOM 3115 N N . ALA A 1 414 ? -3.15 3.518 2.789 1 83.75 414 ALA A N 1
ATOM 3116 C CA . ALA A 1 414 ? -2.625 2.154 2.77 1 83.75 414 ALA A CA 1
ATOM 3117 C C . ALA A 1 414 ? -3.721 1.148 2.432 1 83.75 414 ALA A C 1
ATOM 3119 O O . ALA A 1 414 ? -3.504 0.225 1.645 1 83.75 414 ALA A O 1
ATOM 3120 N N . ASN A 1 415 ? -4.836 1.316 3.059 1 87 415 ASN A N 1
ATOM 3121 C CA . ASN A 1 415 ? -5.973 0.44 2.801 1 87 415 ASN A CA 1
ATOM 3122 C C . ASN A 1 415 ? -6.414 0.506 1.342 1 87 415 ASN A C 1
ATOM 3124 O O . ASN A 1 415 ? -6.652 -0.527 0.713 1 87 415 ASN A O 1
ATOM 3128 N N . GLN A 1 416 ? -6.465 1.697 0.854 1 83.25 416 GLN A N 1
ATOM 3129 C CA . GLN A 1 416 ? -6.891 1.895 -0.526 1 83.25 416 GLN A CA 1
ATOM 3130 C C . GLN A 1 416 ? -5.914 1.25 -1.504 1 83.25 416 GLN A C 1
ATOM 3132 O O . GLN A 1 416 ? -6.324 0.659 -2.504 1 83.25 416 GLN A O 1
ATOM 3137 N N . LEU A 1 417 ? -4.699 1.396 -1.215 1 87.19 417 LEU A N 1
ATOM 3138 C CA . LEU A 1 417 ? -3.662 0.857 -2.09 1 87.19 417 LEU A CA 1
ATOM 3139 C C . LEU A 1 417 ? -3.723 -0.666 -2.131 1 87.19 417 LEU A C 1
ATOM 3141 O O . LEU A 1 417 ? -3.695 -1.265 -3.209 1 87.19 417 LEU A O 1
ATOM 3145 N N . LEU A 1 418 ? -3.77 -1.32 -1.01 1 90.75 418 LEU A N 1
ATOM 3146 C CA . LEU A 1 418 ? -3.822 -2.775 -0.94 1 90.75 418 LEU A CA 1
ATOM 3147 C C . LEU A 1 418 ? -5.125 -3.303 -1.529 1 90.75 418 LEU A C 1
ATOM 3149 O O . LEU A 1 418 ? -5.145 -4.359 -2.162 1 90.75 418 LEU A O 1
ATOM 3153 N N . ARG A 1 419 ? -6.164 -2.564 -1.259 1 87.75 419 ARG A N 1
ATOM 3154 C CA . ARG A 1 419 ? -7.465 -2.928 -1.811 1 87.75 419 ARG A CA 1
ATOM 3155 C C . ARG A 1 419 ? -7.434 -2.912 -3.336 1 87.75 419 ARG A C 1
ATOM 3157 O O . ARG A 1 419 ? -7.926 -3.842 -3.98 1 87.75 419 ARG A O 1
ATOM 3164 N N . GLN A 1 420 ? -6.891 -1.872 -3.846 1 87.5 420 GLN A N 1
ATOM 3165 C CA . GLN A 1 420 ? -6.805 -1.749 -5.297 1 87.5 420 GLN A CA 1
ATOM 3166 C C . GLN A 1 420 ? -5.914 -2.836 -5.891 1 87.5 420 GLN A C 1
ATOM 3168 O O . GLN A 1 420 ? -6.25 -3.426 -6.922 1 87.5 420 GLN A O 1
ATOM 3173 N N . LEU A 1 421 ? -4.816 -3.041 -5.281 1 92.38 421 LEU A N 1
ATOM 3174 C CA . LEU A 1 421 ? -3.918 -4.094 -5.738 1 92.38 421 LEU A CA 1
ATOM 3175 C C . LEU A 1 421 ? -4.617 -5.449 -5.727 1 92.38 421 LEU A C 1
ATOM 3177 O O . LEU A 1 421 ? -4.551 -6.199 -6.703 1 92.38 421 LEU A O 1
ATOM 3181 N N . GLY A 1 422 ? -5.227 -5.738 -4.594 1 92.56 422 GLY A N 1
ATOM 3182 C CA . GLY A 1 422 ? -5.953 -6.996 -4.484 1 92.56 422 GLY A CA 1
ATOM 3183 C C . GLY A 1 422 ? -7.031 -7.152 -5.539 1 92.56 422 GLY A C 1
ATOM 3184 O O . GLY A 1 422 ? -7.176 -8.219 -6.133 1 92.56 422 GLY A O 1
ATOM 3185 N N . LEU A 1 423 ? -7.738 -6.105 -5.781 1 88.06 423 LEU A N 1
ATOM 3186 C CA . LEU A 1 423 ? -8.812 -6.113 -6.766 1 88.06 423 LEU A CA 1
ATOM 3187 C C . LEU A 1 423 ? -8.266 -6.367 -8.164 1 88.06 423 LEU A C 1
ATOM 3189 O O . LEU A 1 423 ? -8.828 -7.164 -8.922 1 88.06 423 LEU A O 1
ATOM 3193 N N . LEU A 1 424 ? -7.246 -5.719 -8.508 1 91.19 424 LEU A N 1
ATOM 3194 C CA . LEU A 1 424 ? -6.664 -5.844 -9.836 1 91.19 424 LEU A CA 1
ATOM 3195 C C . LEU A 1 424 ? -6.188 -7.27 -10.094 1 91.19 424 LEU A C 1
ATOM 3197 O O . LEU A 1 424 ? -6.414 -7.82 -11.172 1 91.19 424 LEU A O 1
ATOM 3201 N N . LEU A 1 425 ? -5.52 -7.867 -9.094 1 93.25 425 LEU A N 1
ATOM 3202 C CA . LEU A 1 425 ? -5.059 -9.25 -9.219 1 93.25 425 LEU A CA 1
ATOM 3203 C C . LEU A 1 425 ? -6.238 -10.203 -9.367 1 93.25 425 LEU A C 1
ATOM 3205 O O . LEU A 1 425 ? -6.207 -11.109 -10.211 1 93.25 425 LEU A O 1
ATOM 3209 N N . PHE A 1 426 ? -7.199 -9.93 -8.586 1 89.56 426 PHE A N 1
ATOM 3210 C CA . PHE A 1 426 ? -8.391 -10.766 -8.586 1 89.56 426 PHE A CA 1
ATOM 3211 C C . PHE A 1 426 ? -9.125 -10.672 -9.914 1 89.56 426 PHE A C 1
ATOM 3213 O O . PHE A 1 426 ? -9.461 -11.695 -10.523 1 89.56 426 PHE A O 1
ATOM 3220 N N . LEU A 1 427 ? -9.375 -9.492 -10.445 1 87.12 427 LEU A N 1
ATOM 3221 C CA . LEU A 1 427 ? -10.109 -9.273 -11.688 1 87.12 427 LEU A CA 1
ATOM 3222 C C . LEU A 1 427 ? -9.344 -9.836 -12.883 1 87.12 427 LEU A C 1
ATOM 3224 O O . LEU A 1 427 ? -9.945 -10.352 -13.828 1 87.12 427 LEU A O 1
ATOM 3228 N N . ALA A 1 428 ? -8.047 -9.672 -12.828 1 92.69 428 ALA A N 1
ATOM 3229 C CA . ALA A 1 428 ? -7.234 -10.211 -13.914 1 92.69 428 ALA A CA 1
ATOM 3230 C C . ALA A 1 428 ? -7.359 -11.734 -13.992 1 92.69 428 ALA A C 1
ATOM 3232 O O . ALA A 1 428 ? -7.453 -12.297 -15.086 1 92.69 428 ALA A O 1
ATOM 3233 N N . GLU A 1 429 ? -7.312 -12.375 -12.836 1 91.12 429 GLU A N 1
ATOM 3234 C CA . GLU A 1 429 ? -7.426 -13.836 -12.789 1 91.12 429 GLU A CA 1
ATOM 3235 C C . GLU A 1 429 ? -8.812 -14.289 -13.219 1 91.12 429 GLU A C 1
ATOM 3237 O O . GLU A 1 429 ? -8.953 -15.18 -14.062 1 91.12 429 GLU A O 1
ATOM 3242 N N . VAL A 1 430 ? -9.859 -13.695 -12.68 1 85.31 430 VAL A N 1
ATOM 3243 C CA . VAL A 1 430 ? -11.234 -14.07 -12.977 1 85.31 430 VAL A CA 1
ATOM 3244 C C . VAL A 1 430 ? -11.539 -13.797 -14.453 1 85.31 430 VAL A C 1
ATOM 3246 O O . VAL A 1 430 ? -12.172 -14.609 -15.125 1 85.31 430 VAL A O 1
ATOM 3249 N N . GLY A 1 431 ? -11.102 -12.727 -14.945 1 87.62 431 GLY A N 1
ATOM 3250 C CA . GLY A 1 431 ? -11.328 -12.359 -16.328 1 87.62 431 GLY A CA 1
ATOM 3251 C C . GLY A 1 431 ? -10.68 -13.32 -17.312 1 87.62 431 GLY A C 1
ATOM 3252 O O . GLY A 1 431 ? -11.32 -13.758 -18.281 1 87.62 431 GLY A O 1
ATOM 3253 N N . THR A 1 432 ? -9.422 -13.633 -17.109 1 91.31 432 THR A N 1
ATOM 3254 C CA . THR A 1 432 ? -8.727 -14.523 -18.031 1 91.31 432 THR A CA 1
ATOM 3255 C C . THR A 1 432 ? -9.32 -15.922 -17.984 1 91.31 432 THR A C 1
ATOM 3257 O O . THR A 1 432 ? -9.414 -16.609 -19.016 1 91.31 432 THR A O 1
ATOM 3260 N N . SER A 1 433 ? -9.672 -16.344 -16.781 1 86.5 433 SER A N 1
ATOM 3261 C CA . SER A 1 433 ? -10.297 -17.656 -16.641 1 86.5 433 SER A CA 1
ATOM 3262 C C . SER A 1 433 ? -11.633 -17.703 -17.375 1 86.5 433 SER A C 1
ATOM 3264 O O . SER A 1 433 ? -11.953 -18.719 -18.016 1 86.5 433 SER A O 1
ATOM 3266 N N . ALA A 1 434 ? -12.414 -16.703 -17.25 1 81.62 434 ALA A N 1
ATOM 3267 C CA . ALA A 1 434 ? -13.711 -16.625 -17.922 1 81.62 434 ALA A CA 1
ATOM 3268 C C . ALA A 1 434 ? -13.523 -16.484 -19.438 1 81.62 434 ALA A C 1
ATOM 3270 O O . ALA A 1 434 ? -14.297 -17.047 -20.219 1 81.62 434 ALA A O 1
ATOM 3271 N N . GLY A 1 435 ? -12.57 -15.742 -19.859 1 85.38 435 GLY A N 1
ATOM 3272 C CA . GLY A 1 435 ? -12.328 -15.5 -21.266 1 85.38 435 GLY A CA 1
ATOM 3273 C C . GLY A 1 435 ? -11.922 -16.75 -22.031 1 85.38 435 GLY A C 1
ATOM 3274 O O . GLY A 1 435 ? -12.234 -16.891 -23.219 1 85.38 435 GLY A O 1
ATOM 3275 N N . LYS A 1 436 ? -11.219 -17.594 -21.344 1 85.38 436 LYS A N 1
ATOM 3276 C CA . LYS A 1 436 ? -10.75 -18.812 -21.984 1 85.38 436 LYS A CA 1
ATOM 3277 C C . LYS A 1 436 ? -11.914 -19.703 -22.422 1 85.38 436 LYS A C 1
ATOM 3279 O O . LYS A 1 436 ? -11.859 -20.359 -23.453 1 85.38 436 LYS A O 1
ATOM 3284 N N . THR A 1 437 ? -13.047 -19.688 -21.703 1 78.38 437 THR A N 1
ATOM 3285 C CA . THR A 1 437 ? -14.133 -20.625 -21.953 1 78.38 437 THR A CA 1
ATOM 3286 C C . THR A 1 437 ? -15.336 -19.906 -22.562 1 78.38 437 THR A C 1
ATOM 3288 O O . THR A 1 437 ? -16.266 -20.562 -23.062 1 78.38 437 THR A O 1
ATOM 3291 N N . LEU A 1 438 ? -15.336 -18.625 -22.562 1 79.81 438 LEU A N 1
ATOM 3292 C CA . LEU A 1 438 ? -16.516 -17.844 -22.922 1 79.81 438 LEU A CA 1
ATOM 3293 C C . LEU A 1 438 ? -16.984 -18.203 -24.328 1 79.81 438 LEU A C 1
ATOM 3295 O O . LEU A 1 438 ? -18.156 -18.531 -24.531 1 79.81 438 LEU A O 1
ATOM 3299 N N . VAL A 1 439 ? -16.156 -18.203 -25.312 1 79.88 439 VAL A N 1
ATOM 3300 C CA . VAL A 1 439 ? -16.531 -18.422 -26.703 1 79.88 439 VAL A CA 1
ATOM 3301 C C . VAL A 1 439 ? -16.891 -19.875 -26.922 1 79.88 439 VAL A C 1
ATOM 3303 O O . VAL A 1 439 ? -17.891 -20.188 -27.578 1 79.88 439 VAL A O 1
ATOM 3306 N N . ALA A 1 440 ? -16.109 -20.75 -26.328 1 78.56 440 ALA A N 1
ATOM 3307 C CA . ALA A 1 440 ? -16.375 -22.172 -26.469 1 78.56 440 ALA A CA 1
ATOM 3308 C C . ALA A 1 440 ? -17.719 -22.547 -25.844 1 78.56 440 ALA A C 1
ATOM 3310 O O . ALA A 1 440 ? -18.484 -23.344 -26.406 1 78.56 440 ALA A O 1
ATOM 3311 N N . THR A 1 441 ? -17.969 -21.969 -24.734 1 74.5 441 THR A N 1
ATOM 3312 C CA . THR A 1 441 ? -19.219 -22.234 -24.047 1 74.5 441 THR A CA 1
ATOM 3313 C C . THR A 1 441 ? -20.406 -21.688 -24.844 1 74.5 441 THR A C 1
ATOM 3315 O O . THR A 1 441 ? -21.453 -22.328 -24.922 1 74.5 441 THR A O 1
ATOM 3318 N N . PHE A 1 442 ? -20.25 -20.562 -25.375 1 77 442 PHE A N 1
ATOM 3319 C CA . PHE A 1 442 ? -21.297 -19.953 -26.188 1 77 442 PHE A CA 1
ATOM 3320 C C . PHE A 1 442 ? -21.609 -20.797 -27.406 1 77 442 PHE A C 1
ATOM 3322 O O . PHE A 1 442 ? -22.781 -20.953 -27.781 1 77 442 PHE A O 1
ATOM 3329 N N . GLN A 1 443 ? -20.625 -21.375 -27.953 1 78.19 443 GLN A N 1
ATOM 3330 C CA . GLN A 1 443 ? -20.797 -22.172 -29.156 1 78.19 443 GLN A CA 1
ATOM 3331 C C . GLN A 1 443 ? -21.375 -23.547 -28.844 1 78.19 443 GLN A C 1
ATOM 3333 O O . GLN A 1 443 ? -22.203 -24.062 -29.594 1 78.19 443 GLN A O 1
ATOM 3338 N N . GLU A 1 444 ? -21.016 -24.047 -27.656 1 75.81 444 GLU A N 1
ATOM 3339 C CA . GLU A 1 444 ? -21.406 -25.406 -27.328 1 75.81 444 GLU A CA 1
ATOM 3340 C C . GLU A 1 444 ? -22.797 -25.438 -26.672 1 75.81 444 GLU A C 1
ATOM 3342 O O . GLU A 1 444 ? -23.594 -26.344 -26.938 1 75.81 444 GLU A O 1
ATOM 3347 N N . SER A 1 445 ? -23.031 -24.688 -25.656 1 71.69 445 SER A N 1
ATOM 3348 C CA . SER A 1 445 ? -24.234 -24.781 -24.844 1 71.69 445 SER A CA 1
ATOM 3349 C C . SER A 1 445 ? -25.391 -23.984 -25.453 1 71.69 445 SER A C 1
ATOM 3351 O O . SER A 1 445 ? -26.547 -24.156 -25.078 1 71.69 445 SER A O 1
ATOM 3353 N N . GLY A 1 446 ? -25.156 -23.344 -26.422 1 72.19 446 GLY A N 1
ATOM 3354 C CA . GLY A 1 446 ? -26.203 -22.641 -27.156 1 72.19 446 GLY A CA 1
ATOM 3355 C C . GLY A 1 446 ? -26.625 -21.344 -26.516 1 72.19 446 GLY A C 1
ATOM 3356 O O . GLY A 1 446 ? -26.281 -21.078 -25.359 1 72.19 446 GLY A O 1
ATOM 3357 N N . LEU A 1 447 ? -27.375 -20.578 -27.109 1 82.06 447 LEU A N 1
ATOM 3358 C CA . LEU A 1 447 ? -27.844 -19.234 -26.797 1 82.06 447 LEU A CA 1
ATOM 3359 C C . LEU A 1 447 ? -28.891 -19.266 -25.688 1 82.06 447 LEU A C 1
ATOM 3361 O O . LEU A 1 447 ? -29.016 -18.312 -24.922 1 82.06 447 LEU A O 1
ATOM 3365 N N . LEU A 1 448 ? -29.453 -20.453 -25.516 1 86.12 448 LEU A N 1
ATOM 3366 C CA . LEU A 1 448 ? -30.547 -20.547 -24.547 1 86.12 448 LEU A CA 1
ATOM 3367 C C . LEU A 1 448 ? -30.016 -20.484 -23.125 1 86.12 448 LEU A C 1
ATOM 3369 O O . LEU A 1 448 ? -30.516 -19.719 -22.297 1 86.12 448 LEU A O 1
ATOM 3373 N N . MET A 1 449 ? -29 -21.359 -22.875 1 88.31 449 MET A N 1
ATOM 3374 C CA . MET A 1 449 ? -28.438 -21.391 -21.531 1 88.31 449 MET A CA 1
ATOM 3375 C C . MET A 1 449 ? -27.828 -20.031 -21.172 1 88.31 449 MET A C 1
ATOM 3377 O O . MET A 1 449 ? -27.891 -19.609 -20.016 1 88.31 449 MET A O 1
ATOM 3381 N N . PHE A 1 450 ? -27.328 -19.359 -22.141 1 88.5 450 PHE A N 1
ATOM 3382 C CA . PHE A 1 450 ? -26.766 -18.031 -21.938 1 88.5 450 PHE A CA 1
ATOM 3383 C C . PHE A 1 450 ? -27.859 -17.016 -21.594 1 88.5 450 PHE A C 1
ATOM 3385 O O . PHE A 1 450 ? -27.688 -16.188 -20.703 1 88.5 450 PHE A O 1
ATOM 3392 N N . GLY A 1 451 ? -28.875 -17.109 -22.312 1 91.12 451 GLY A N 1
ATOM 3393 C CA . GLY A 1 451 ? -30 -16.234 -22.047 1 91.12 451 GLY A CA 1
ATOM 3394 C C . GLY A 1 451 ? -30.609 -16.453 -20.672 1 91.12 451 GLY A C 1
ATOM 3395 O O . GLY A 1 451 ? -30.969 -15.484 -19.984 1 91.12 451 GLY A O 1
ATOM 3396 N N . VAL A 1 452 ? -30.734 -17.703 -20.281 1 93.56 452 VAL A N 1
ATOM 3397 C CA . VAL A 1 452 ? -31.281 -18.031 -18.969 1 93.56 452 VAL A CA 1
ATOM 3398 C C . VAL A 1 452 ? -30.344 -17.516 -17.875 1 93.56 452 VAL A C 1
ATOM 3400 O O . VAL A 1 452 ? -30.812 -16.953 -16.891 1 93.56 452 VAL A O 1
ATOM 3403 N N . GLY A 1 453 ? -29.031 -17.734 -18.062 1 92.94 453 GLY A N 1
ATOM 3404 C CA . GLY A 1 453 ? -28.062 -17.188 -17.125 1 92.94 453 GLY A CA 1
ATOM 3405 C C . GLY A 1 453 ? -28.141 -15.688 -16.984 1 92.94 453 GLY A C 1
ATOM 3406 O O . GLY A 1 453 ? -28.094 -15.164 -15.859 1 92.94 453 GLY A O 1
ATOM 3407 N N . ALA A 1 454 ? -28.312 -15.023 -18.078 1 93.94 454 ALA A N 1
ATOM 3408 C CA . ALA A 1 454 ? -28.438 -13.57 -18.062 1 93.94 454 ALA A CA 1
ATOM 3409 C C . ALA A 1 454 ? -29.703 -13.133 -17.328 1 93.94 454 ALA A C 1
ATOM 3411 O O . ALA A 1 454 ? -29.672 -12.148 -16.578 1 93.94 454 ALA A O 1
ATOM 3412 N N . ALA A 1 455 ? -30.75 -13.844 -17.516 1 96.5 455 ALA A N 1
ATOM 3413 C CA . ALA A 1 455 ? -32 -13.523 -16.859 1 96.5 455 ALA A CA 1
ATOM 3414 C C . ALA A 1 455 ? -31.906 -13.695 -15.352 1 96.5 455 ALA A C 1
ATOM 3416 O O . ALA A 1 455 ? -32.406 -12.867 -14.594 1 96.5 455 ALA A O 1
ATOM 3417 N N . ILE A 1 456 ? -31.266 -14.758 -14.961 1 96.69 456 ILE A N 1
ATOM 3418 C CA . ILE A 1 456 ? -31.109 -15.039 -13.539 1 96.69 456 ILE A CA 1
ATOM 3419 C C . ILE A 1 456 ? -30.234 -13.969 -12.891 1 96.69 456 ILE A C 1
ATOM 3421 O O . ILE A 1 456 ? -30.391 -13.664 -11.703 1 96.69 456 ILE A O 1
ATOM 3425 N N . THR A 1 457 ? -29.344 -13.344 -13.641 1 96.19 457 THR A N 1
ATOM 3426 C CA . THR A 1 457 ? -28.469 -12.281 -13.125 1 96.19 457 THR A CA 1
ATOM 3427 C C . THR A 1 457 ? -29.219 -10.953 -13.07 1 96.19 457 THR A C 1
ATOM 3429 O O . THR A 1 457 ? -29.172 -10.25 -12.062 1 96.19 457 THR A O 1
ATOM 3432 N N . ILE A 1 458 ? -30.031 -10.625 -14.055 1 97.06 458 ILE A N 1
ATOM 3433 C CA . ILE A 1 458 ? -30.578 -9.289 -14.242 1 97.06 458 ILE A CA 1
ATOM 3434 C C . ILE A 1 458 ? -31.875 -9.141 -13.438 1 97.06 458 ILE A C 1
ATOM 3436 O O . ILE A 1 458 ? -32.094 -8.117 -12.789 1 97.06 458 ILE A O 1
ATOM 3440 N N . VAL A 1 459 ? -32.688 -10.102 -13.43 1 97.44 459 VAL A N 1
ATOM 3441 C CA . VAL A 1 459 ? -34.031 -10.008 -12.859 1 97.44 459 VAL A CA 1
ATOM 3442 C C . VAL A 1 459 ? -33.938 -9.711 -11.359 1 97.44 459 VAL A C 1
ATOM 3444 O O . VAL A 1 459 ? -34.594 -8.781 -10.859 1 97.44 459 VAL A O 1
ATOM 3447 N N . PRO A 1 460 ? -33.156 -10.445 -10.641 1 97.31 460 PRO A N 1
ATOM 3448 C CA . PRO A 1 460 ? -33.094 -10.156 -9.203 1 97.31 460 PRO A CA 1
ATOM 3449 C C . PRO A 1 460 ? -32.594 -8.75 -8.914 1 97.31 460 PRO A C 1
ATOM 3451 O O . PRO A 1 460 ? -33.031 -8.125 -7.941 1 97.31 460 PRO A O 1
ATOM 3454 N N . MET A 1 461 ? -31.656 -8.266 -9.664 1 97.56 461 MET A N 1
ATOM 3455 C CA . MET A 1 461 ? -31.125 -6.922 -9.438 1 97.56 461 MET A CA 1
ATOM 3456 C C . MET A 1 461 ? -32.188 -5.867 -9.719 1 97.56 461 MET A C 1
ATOM 3458 O O . MET A 1 461 ? -32.312 -4.887 -8.984 1 97.56 461 MET A O 1
ATOM 3462 N N . LEU A 1 462 ? -33 -6.094 -10.727 1 97.38 462 LEU A N 1
ATOM 3463 C CA . LEU A 1 462 ? -34.094 -5.188 -11.039 1 97.38 462 LEU A CA 1
ATOM 3464 C C . LEU A 1 462 ? -35.125 -5.191 -9.93 1 97.38 462 LEU A C 1
ATOM 3466 O O . LEU A 1 462 ? -35.625 -4.137 -9.539 1 97.38 462 LEU A O 1
ATOM 3470 N N . VAL A 1 463 ? -35.469 -6.324 -9.461 1 97.31 463 VAL A N 1
ATOM 3471 C CA . VAL A 1 463 ? -36.438 -6.457 -8.375 1 97.31 463 VAL A CA 1
ATOM 3472 C C . VAL A 1 463 ? -35.906 -5.73 -7.133 1 97.31 463 VAL A C 1
ATOM 3474 O O . VAL A 1 463 ? -36.656 -5.031 -6.453 1 97.31 463 VAL A O 1
ATOM 3477 N N . ALA A 1 464 ? -34.688 -5.922 -6.859 1 96.81 464 ALA A N 1
ATOM 3478 C CA . ALA A 1 464 ? -34.062 -5.273 -5.699 1 96.81 464 ALA A CA 1
ATOM 3479 C C . ALA A 1 464 ? -34.156 -3.756 -5.812 1 96.81 464 ALA A C 1
ATOM 3481 O O . ALA A 1 464 ? -34.406 -3.064 -4.828 1 96.81 464 ALA A O 1
ATOM 3482 N N . VAL A 1 465 ? -33.906 -3.24 -7.023 1 97 465 VAL A N 1
ATOM 3483 C CA . VAL A 1 465 ? -33.938 -1.798 -7.238 1 97 465 VAL A CA 1
ATOM 3484 C C . VAL A 1 465 ? -35.375 -1.284 -7.055 1 97 465 VAL A C 1
ATOM 3486 O O . VAL A 1 465 ? -35.594 -0.267 -6.391 1 97 465 VAL A O 1
ATOM 3489 N N . LEU A 1 466 ? -36.281 -2.006 -7.582 1 96.38 466 LEU A N 1
ATOM 3490 C CA . LEU A 1 466 ? -37.688 -1.585 -7.52 1 96.38 466 LEU A CA 1
ATOM 3491 C C . LEU A 1 466 ? -38.188 -1.615 -6.082 1 96.38 466 LEU A C 1
ATOM 3493 O O . LEU A 1 466 ? -38.75 -0.632 -5.598 1 96.38 466 LEU A O 1
ATOM 3497 N N . VAL A 1 467 ? -37.938 -2.625 -5.387 1 96.19 467 VAL A N 1
ATOM 3498 C CA . VAL A 1 467 ? -38.438 -2.764 -4.023 1 96.19 467 VAL A CA 1
ATOM 3499 C C . VAL A 1 467 ? -37.625 -1.866 -3.088 1 96.19 467 VAL A C 1
ATOM 3501 O O . VAL A 1 467 ? -38.188 -1.262 -2.166 1 96.19 467 VAL A O 1
ATOM 3504 N N . GLY A 1 468 ? -36.344 -1.788 -3.289 1 95.25 468 GLY A N 1
ATOM 3505 C CA . GLY A 1 468 ? -35.5 -0.948 -2.463 1 95.25 468 GLY A CA 1
ATOM 3506 C C . GLY A 1 468 ? -35.844 0.524 -2.543 1 95.25 468 GLY A C 1
ATOM 3507 O O . GLY A 1 468 ? -35.875 1.219 -1.525 1 95.25 468 GLY A O 1
ATOM 3508 N N . ARG A 1 469 ? -36.156 0.941 -3.764 1 93.25 469 ARG A N 1
ATOM 3509 C CA . ARG A 1 469 ? -36.406 2.365 -3.965 1 93.25 469 ARG A CA 1
ATOM 3510 C C . ARG A 1 469 ? -37.875 2.707 -3.697 1 93.25 469 ARG A C 1
ATOM 3512 O O . ARG A 1 469 ? -38.188 3.781 -3.176 1 93.25 469 ARG A O 1
ATOM 3519 N N . LEU A 1 470 ? -38.75 1.886 -4.016 1 93.44 470 LEU A N 1
ATOM 3520 C CA . LEU A 1 470 ? -40.188 2.227 -3.963 1 93.44 470 LEU A CA 1
ATOM 3521 C C . LEU A 1 470 ? -40.781 1.818 -2.625 1 93.44 470 LEU A C 1
ATOM 3523 O O . LEU A 1 470 ? -41.656 2.508 -2.104 1 93.44 470 LEU A O 1
ATOM 3527 N N . VAL A 1 471 ? -40.344 0.744 -2.062 1 94.38 471 VAL A N 1
ATOM 3528 C CA . VAL A 1 471 ? -40.969 0.222 -0.853 1 94.38 471 VAL A CA 1
ATOM 3529 C C . VAL A 1 471 ? -40.188 0.643 0.373 1 94.38 471 VAL A C 1
ATOM 3531 O O . VAL A 1 471 ? -40.688 1.288 1.281 1 94.38 471 VAL A O 1
ATOM 3534 N N . PHE A 1 472 ? -38.906 0.389 0.335 1 94.25 472 PHE A N 1
ATOM 3535 C CA . PHE A 1 472 ? -38.094 0.626 1.521 1 94.25 472 PHE A CA 1
ATOM 3536 C C . PHE A 1 472 ? -37.438 2 1.463 1 94.25 472 PHE A C 1
ATOM 3538 O O . PHE A 1 472 ? -36.969 2.516 2.48 1 94.25 472 PHE A O 1
ATOM 3545 N N . LYS A 1 473 ? -37.312 2.627 0.311 1 93 473 LYS A N 1
ATOM 3546 C CA . LYS A 1 473 ? -36.781 3.975 0.1 1 93 473 LYS A CA 1
ATOM 3547 C C . LYS A 1 473 ? -35.375 4.105 0.651 1 93 473 LYS A C 1
ATOM 3549 O O . LYS A 1 473 ? -35.062 5.043 1.393 1 93 473 LYS A O 1
ATOM 3554 N N . ILE A 1 474 ? -34.625 3.168 0.364 1 92.12 474 ILE A N 1
ATOM 3555 C CA . ILE A 1 474 ? -33.25 3.221 0.81 1 92.12 474 ILE A CA 1
ATOM 3556 C C . ILE A 1 474 ? -32.406 4.055 -0.167 1 92.12 474 ILE A C 1
ATOM 3558 O O . ILE A 1 474 ? -32.812 4.227 -1.326 1 92.12 474 ILE A O 1
ATOM 3562 N N . ASN A 1 475 ? -31.328 4.609 0.335 1 92.25 475 ASN A N 1
ATOM 3563 C CA . ASN A 1 475 ? -30.469 5.414 -0.522 1 92.25 475 ASN A CA 1
ATOM 3564 C C . ASN A 1 475 ? -29.719 4.551 -1.533 1 92.25 475 ASN A C 1
ATOM 3566 O O . ASN A 1 475 ? -29.547 3.348 -1.323 1 92.25 475 ASN A O 1
ATOM 3570 N N . VAL A 1 476 ? -29.281 5.109 -2.576 1 94.75 476 VAL A N 1
ATOM 3571 C CA . VAL A 1 476 ? -28.703 4.41 -3.715 1 94.75 476 VAL A CA 1
ATOM 3572 C C . VAL A 1 476 ? -27.391 3.752 -3.299 1 94.75 476 VAL A C 1
ATOM 3574 O O . VAL A 1 476 ? -27.031 2.684 -3.803 1 94.75 476 VAL A O 1
ATOM 3577 N N . LEU A 1 477 ? -26.641 4.336 -2.354 1 94 477 LEU A N 1
ATOM 3578 C CA . LEU A 1 477 ? -25.359 3.789 -1.921 1 94 477 LEU A CA 1
ATOM 3579 C C . LEU A 1 477 ? -25.547 2.482 -1.16 1 94 477 LEU A C 1
ATOM 3581 O O . LEU A 1 477 ? -24.859 1.496 -1.421 1 94 477 LEU A O 1
ATOM 3585 N N . ASP A 1 478 ? -26.531 2.488 -0.321 1 93.88 478 ASP A N 1
ATOM 3586 C CA . ASP A 1 478 ? -26.891 1.258 0.378 1 93.88 478 ASP A CA 1
ATOM 3587 C C . ASP A 1 478 ? -27.406 0.202 -0.599 1 93.88 478 ASP A C 1
ATOM 3589 O O . ASP A 1 478 ? -27.125 -0.988 -0.438 1 93.88 478 ASP A O 1
ATOM 3593 N N . LEU A 1 479 ? -28.125 0.663 -1.496 1 96 479 LEU A N 1
ATOM 3594 C CA . LEU A 1 479 ? -28.703 -0.241 -2.484 1 96 479 LEU A CA 1
ATOM 3595 C C . LEU A 1 479 ? -27.609 -0.915 -3.309 1 96 479 LEU A C 1
ATOM 3597 O O . LEU A 1 479 ? -27.672 -2.119 -3.566 1 96 479 LEU A O 1
ATOM 3601 N N . LEU A 1 480 ? -26.656 -0.162 -3.777 1 96 480 LEU A N 1
ATOM 3602 C CA . LEU A 1 480 ? -25.547 -0.706 -4.555 1 96 480 LEU A CA 1
ATOM 3603 C C . LEU A 1 480 ? -24.797 -1.769 -3.758 1 96 480 LEU A C 1
ATOM 3605 O O . LEU A 1 480 ? -24.484 -2.84 -4.285 1 96 480 LEU A O 1
ATOM 3609 N N . GLY A 1 481 ? -24.516 -1.46 -2.508 1 94.62 481 GLY A N 1
ATOM 3610 C CA . GLY A 1 481 ? -23.875 -2.438 -1.648 1 94.62 481 GLY A CA 1
ATOM 3611 C C . GLY A 1 481 ? -24.703 -3.682 -1.419 1 94.62 481 GLY A C 1
ATOM 3612 O O . GLY A 1 481 ? -24.188 -4.797 -1.431 1 94.62 481 GLY A O 1
ATOM 3613 N N . THR A 1 482 ? -25.969 -3.492 -1.267 1 95.94 482 THR A N 1
ATOM 3614 C CA . THR A 1 482 ? -26.891 -4.598 -1 1 95.94 482 THR A CA 1
ATOM 3615 C C . THR A 1 482 ? -27.031 -5.492 -2.229 1 95.94 482 THR A C 1
ATOM 3617 O O . THR A 1 482 ? -27.047 -6.719 -2.109 1 95.94 482 THR A O 1
ATOM 3620 N N . ILE A 1 483 ? -27.109 -4.883 -3.348 1 96.94 483 ILE A N 1
ATOM 3621 C CA . ILE A 1 483 ? -27.234 -5.641 -4.586 1 96.94 483 ILE A CA 1
ATOM 3622 C C . ILE A 1 483 ? -25.984 -6.48 -4.812 1 96.94 483 ILE A C 1
ATOM 3624 O O . ILE A 1 483 ? -26.078 -7.68 -5.078 1 96.94 483 ILE A O 1
ATOM 3628 N N . THR A 1 484 ? -24.844 -5.898 -4.703 1 95.75 484 THR A N 1
ATOM 3629 C CA . THR A 1 484 ? -23.609 -6.621 -4.938 1 95.75 484 THR A CA 1
ATOM 3630 C C . THR A 1 484 ? -23.375 -7.68 -3.861 1 95.75 484 THR A C 1
ATOM 3632 O O . THR A 1 484 ? -22.875 -8.766 -4.148 1 95.75 484 THR A O 1
ATOM 3635 N N . GLY A 1 485 ? -23.75 -7.344 -2.662 1 93.88 485 GLY A N 1
ATOM 3636 C CA . GLY A 1 485 ? -23.688 -8.336 -1.6 1 93.88 485 GLY A CA 1
ATOM 3637 C C . GLY A 1 485 ? -24.672 -9.469 -1.779 1 93.88 485 GLY A C 1
ATOM 3638 O O . GLY A 1 485 ? -24.328 -10.641 -1.582 1 93.88 485 GLY A O 1
ATOM 3639 N N . GLY A 1 486 ? -25.844 -9.109 -2.164 1 95.19 486 GLY A N 1
ATOM 3640 C CA . GLY A 1 486 ? -26.875 -10.109 -2.4 1 95.19 486 GLY A CA 1
ATOM 3641 C C . GLY A 1 486 ? -26.562 -11.031 -3.564 1 95.19 486 GLY A C 1
ATOM 3642 O O . GLY A 1 486 ? -26.938 -12.203 -3.549 1 95.19 486 GLY A O 1
ATOM 3643 N N . MET A 1 487 ? -25.891 -10.461 -4.523 1 95.06 487 MET A N 1
ATOM 3644 C CA . MET A 1 487 ? -25.484 -11.234 -5.691 1 95.06 487 MET A CA 1
ATOM 3645 C C . MET A 1 487 ? -24.172 -11.969 -5.426 1 95.06 487 MET A C 1
ATOM 3647 O O . MET A 1 487 ? -23.656 -12.648 -6.312 1 95.06 487 MET A O 1
ATOM 3651 N N . THR A 1 488 ? -23.625 -11.797 -4.211 1 91.19 488 THR A N 1
ATOM 3652 C CA . THR A 1 488 ? -22.328 -12.359 -3.809 1 91.19 488 THR A CA 1
ATOM 3653 C C . THR A 1 488 ? -21.25 -12.016 -4.832 1 91.19 488 THR A C 1
ATOM 3655 O O . THR A 1 488 ? -20.438 -12.867 -5.184 1 91.19 488 THR A O 1
ATOM 3658 N N . SER A 1 489 ? -21.375 -10.82 -5.371 1 91.25 489 SER A N 1
ATOM 3659 C CA . SER A 1 489 ? -20.453 -10.398 -6.43 1 91.25 489 SER A CA 1
ATOM 3660 C C . SER A 1 489 ? -19.391 -9.461 -5.887 1 91.25 489 SER A C 1
ATOM 3662 O O . SER A 1 489 ? -19.625 -8.258 -5.738 1 91.25 489 SER A O 1
ATOM 3664 N N . THR A 1 490 ? -18.219 -10.023 -5.773 1 84.5 490 THR A N 1
ATOM 3665 C CA . THR A 1 490 ? -17.094 -9.211 -5.328 1 84.5 490 THR A CA 1
ATOM 3666 C C . THR A 1 490 ? -16.672 -8.219 -6.406 1 84.5 490 THR A C 1
ATOM 3668 O O . THR A 1 490 ? -16.422 -7.051 -6.117 1 84.5 490 THR A O 1
ATOM 3671 N N . PRO A 1 491 ? -16.672 -8.641 -7.676 1 85.44 491 PRO A N 1
ATOM 3672 C CA . PRO A 1 491 ? -16.375 -7.656 -8.727 1 85.44 491 PRO A CA 1
ATOM 3673 C C . PRO A 1 491 ? -17.406 -6.535 -8.781 1 85.44 491 PRO A C 1
ATOM 3675 O O . PRO A 1 491 ? -17.062 -5.395 -9.102 1 85.44 491 PRO A O 1
ATOM 3678 N N . GLY A 1 492 ? -18.578 -6.895 -8.516 1 91.44 492 GLY A N 1
ATOM 3679 C CA . GLY A 1 492 ? -19.609 -5.871 -8.453 1 91.44 492 GLY A CA 1
ATOM 3680 C C . GLY A 1 492 ? -19.359 -4.836 -7.371 1 91.44 492 GLY A C 1
ATOM 3681 O O . GLY A 1 492 ? -19.547 -3.639 -7.594 1 91.44 492 GLY A O 1
ATOM 3682 N N . LEU A 1 493 ? -18.969 -5.332 -6.262 1 89.75 493 LEU A N 1
ATOM 3683 C CA . LEU A 1 493 ? -18.641 -4.422 -5.172 1 89.75 493 LEU A CA 1
ATOM 3684 C C . LEU A 1 493 ? -17.469 -3.514 -5.562 1 89.75 493 LEU A C 1
ATOM 3686 O O . LEU A 1 493 ? -17.484 -2.322 -5.246 1 89.75 493 LEU A O 1
ATOM 3690 N N . ALA A 1 494 ? -16.578 -4.172 -6.16 1 84.56 494 ALA A N 1
ATOM 3691 C CA . ALA A 1 494 ? -15.422 -3.398 -6.613 1 84.56 494 ALA A CA 1
ATOM 3692 C C . ALA A 1 494 ? -15.852 -2.262 -7.535 1 84.56 494 ALA A C 1
ATOM 3694 O O . ALA A 1 494 ? -15.312 -1.155 -7.461 1 84.56 494 ALA A O 1
ATOM 3695 N N . ALA A 1 495 ? -16.734 -2.521 -8.375 1 87.31 495 ALA A N 1
ATOM 3696 C CA . ALA A 1 495 ? -17.266 -1.499 -9.273 1 87.31 495 ALA A CA 1
ATOM 3697 C C . ALA A 1 495 ? -17.969 -0.39 -8.492 1 87.31 495 ALA A C 1
ATOM 3699 O O . ALA A 1 495 ? -17.766 0.795 -8.766 1 87.31 495 ALA A O 1
ATOM 3700 N N . ALA A 1 496 ? -18.703 -0.765 -7.551 1 90.31 496 ALA A N 1
ATOM 3701 C CA . ALA A 1 496 ? -19.406 0.209 -6.73 1 90.31 496 ALA A CA 1
ATOM 3702 C C . ALA A 1 496 ? -18.438 1.068 -5.926 1 90.31 496 ALA A C 1
ATOM 3704 O O . ALA A 1 496 ? -18.641 2.277 -5.785 1 90.31 496 ALA A O 1
ATOM 3705 N N . ASP A 1 497 ? -17.453 0.421 -5.441 1 83.81 497 ASP A N 1
ATOM 3706 C CA . ASP A 1 497 ? -16.469 1.081 -4.582 1 83.81 497 ASP A CA 1
ATOM 3707 C C . ASP A 1 497 ? -15.648 2.102 -5.367 1 83.81 497 ASP A C 1
ATOM 3709 O O . ASP A 1 497 ? -15.219 3.119 -4.816 1 83.81 497 ASP A O 1
ATOM 3713 N N . SER A 1 498 ? -15.477 1.866 -6.551 1 79.31 498 SER A N 1
ATOM 3714 C CA . SER A 1 498 ? -14.664 2.756 -7.375 1 79.31 498 SER A CA 1
ATOM 3715 C C . SER A 1 498 ? -15.461 3.975 -7.824 1 79.31 498 SER A C 1
ATOM 3717 O O . SER A 1 498 ? -14.883 4.973 -8.266 1 79.31 498 SER A O 1
ATOM 3719 N N . MET A 1 499 ? -16.719 4.008 -7.613 1 86.75 499 MET A N 1
ATOM 3720 C CA . MET A 1 499 ? -17.578 5.047 -8.172 1 86.75 499 MET A CA 1
ATOM 3721 C C . MET A 1 499 ? -17.812 6.168 -7.156 1 86.75 499 MET A C 1
ATOM 3723 O O . MET A 1 499 ? -18.219 7.266 -7.523 1 86.75 499 MET A O 1
ATOM 3727 N N . VAL A 1 500 ? -17.516 5.824 -5.93 1 83.69 500 VAL A N 1
ATOM 3728 C CA . VAL A 1 500 ? -17.828 6.828 -4.914 1 83.69 500 VAL A CA 1
ATOM 3729 C C . VAL A 1 500 ? -16.797 6.738 -3.783 1 83.69 500 VAL A C 1
ATOM 3731 O O . VAL A 1 500 ? -16.359 5.645 -3.412 1 83.69 500 VAL A O 1
ATOM 3734 N N . ASP A 1 501 ? -16.484 7.891 -3.35 1 78.31 501 ASP A N 1
ATOM 3735 C CA . ASP A 1 501 ? -15.578 7.941 -2.209 1 78.31 501 ASP A CA 1
ATOM 3736 C C . ASP A 1 501 ? -16.344 7.848 -0.892 1 78.31 501 ASP A C 1
ATOM 3738 O O . ASP A 1 501 ? -16.375 8.805 -0.12 1 78.31 501 ASP A O 1
ATOM 3742 N N . SER A 1 502 ? -16.984 6.797 -0.678 1 82 502 SER A N 1
ATOM 3743 C CA . SER A 1 502 ? -17.766 6.512 0.523 1 82 502 SER A CA 1
ATOM 3744 C C . SER A 1 502 ? -17.688 5.031 0.888 1 82 502 SER A C 1
ATOM 3746 O O . SER A 1 502 ? -17.625 4.172 0.006 1 82 502 SER A O 1
ATOM 3748 N N . ASN A 1 503 ? -17.781 4.73 2.137 1 82.38 503 ASN A N 1
ATOM 3749 C CA . ASN A 1 503 ? -17.719 3.344 2.592 1 82.38 503 ASN A CA 1
ATOM 3750 C C . ASN A 1 503 ? -19.109 2.734 2.73 1 82.38 503 ASN A C 1
ATOM 3752 O O . ASN A 1 503 ? -19.25 1.566 3.1 1 82.38 503 ASN A O 1
ATOM 3756 N N . ILE A 1 504 ? -20.047 3.477 2.389 1 86.38 504 ILE A N 1
ATOM 3757 C CA . ILE A 1 504 ? -21.422 3.047 2.617 1 86.38 504 ILE A CA 1
ATOM 3758 C C . ILE A 1 504 ? -21.703 1.782 1.812 1 86.38 504 ILE A C 1
ATOM 3760 O O . ILE A 1 504 ? -22.25 0.811 2.342 1 86.38 504 ILE A O 1
ATOM 3764 N N . PRO A 1 505 ? -21.266 1.704 0.536 1 90.94 505 PRO A N 1
ATOM 3765 C CA . PRO A 1 505 ? -21.516 0.472 -0.215 1 90.94 505 PRO A CA 1
ATOM 3766 C C . PRO A 1 505 ? -20.781 -0.735 0.372 1 90.94 505 PRO A C 1
ATOM 3768 O O . PRO A 1 505 ? -21.344 -1.832 0.428 1 90.94 505 PRO A O 1
ATOM 3771 N N . SER A 1 506 ? -19.625 -0.537 0.828 1 87.81 506 SER A N 1
ATOM 3772 C CA . SER A 1 506 ? -18.844 -1.627 1.396 1 87.81 506 SER A CA 1
ATOM 3773 C C . SER A 1 506 ? -19.453 -2.137 2.693 1 87.81 506 SER A C 1
ATOM 3775 O O . SER A 1 506 ? -19.469 -3.342 2.953 1 87.81 506 SER A O 1
ATOM 3777 N N . VAL A 1 507 ? -19.938 -1.207 3.471 1 86.69 507 VAL A N 1
ATOM 3778 C CA . VAL A 1 507 ? -20.578 -1.582 4.727 1 86.69 507 VAL A CA 1
ATOM 3779 C C . VAL A 1 507 ? -21.859 -2.363 4.441 1 86.69 507 VAL A C 1
ATOM 3781 O O . VAL A 1 507 ? -22.141 -3.375 5.09 1 86.69 507 VAL A O 1
ATOM 3784 N N . ALA A 1 508 ? -22.609 -1.874 3.512 1 91.06 508 ALA A N 1
ATOM 3785 C CA . ALA A 1 508 ? -23.844 -2.564 3.121 1 91.06 508 ALA A CA 1
ATOM 3786 C C . ALA A 1 508 ? -23.531 -3.959 2.578 1 91.06 508 ALA A C 1
ATOM 3788 O O . ALA A 1 508 ? -24.234 -4.926 2.904 1 91.06 508 ALA A O 1
ATOM 3789 N N . TYR A 1 509 ? -22.547 -4.09 1.736 1 92.25 509 TYR A N 1
ATOM 3790 C CA . TYR A 1 509 ? -22.094 -5.371 1.208 1 92.25 509 TYR A CA 1
ATOM 3791 C C . TYR A 1 509 ? -21.719 -6.324 2.336 1 92.25 509 TYR A C 1
ATOM 3793 O O . TYR A 1 509 ? -22.156 -7.48 2.348 1 92.25 509 TYR A O 1
ATOM 3801 N N . ALA A 1 510 ? -20.984 -5.836 3.248 1 86.56 510 ALA A N 1
ATOM 3802 C CA . ALA A 1 510 ? -20.5 -6.652 4.359 1 86.56 510 ALA A CA 1
ATOM 3803 C C . ALA A 1 510 ? -21.672 -7.137 5.227 1 86.56 510 ALA A C 1
ATOM 3805 O O . ALA A 1 510 ? -21.625 -8.242 5.77 1 86.56 510 ALA A O 1
ATOM 3806 N N . THR A 1 511 ? -22.625 -6.344 5.305 1 86.81 511 THR A N 1
ATOM 3807 C CA . THR A 1 511 ? -23.781 -6.648 6.141 1 86.81 511 THR A CA 1
ATOM 3808 C C . THR A 1 511 ? -24.578 -7.805 5.555 1 86.81 511 THR A C 1
ATOM 3810 O O . THR A 1 511 ? -25.078 -8.656 6.289 1 86.81 511 THR A O 1
ATOM 3813 N N . VAL A 1 512 ? -24.609 -7.832 4.309 1 92.69 512 VAL A N 1
ATOM 3814 C CA . VAL A 1 512 ? -25.594 -8.75 3.732 1 92.69 512 VAL A CA 1
ATOM 3815 C C . VAL A 1 512 ? -24.875 -9.953 3.119 1 92.69 512 VAL A C 1
ATOM 3817 O O . VAL A 1 512 ? -25.484 -11.008 2.922 1 92.69 512 VAL A O 1
ATOM 3820 N N . TYR A 1 513 ? -23.656 -9.914 2.816 1 88.94 513 TYR A N 1
ATOM 3821 C CA . TYR A 1 513 ? -22.922 -10.953 2.1 1 88.94 513 TYR A CA 1
ATOM 3822 C C . TYR A 1 513 ? -23.016 -12.289 2.828 1 88.94 513 TYR A C 1
ATOM 3824 O O . TYR A 1 513 ? -23.359 -13.312 2.227 1 88.94 513 TYR A O 1
ATOM 3832 N N . PRO A 1 514 ? -22.719 -12.344 4.168 1 83.62 514 PRO A N 1
ATOM 3833 C CA . PRO A 1 514 ? -22.812 -13.633 4.859 1 83.62 514 PRO A CA 1
ATOM 3834 C C . PRO A 1 514 ? -24.219 -14.227 4.809 1 83.62 514 PRO A C 1
ATOM 3836 O O . PRO A 1 514 ? -24.375 -15.438 4.684 1 83.62 514 PRO A O 1
ATOM 3839 N N . ILE A 1 515 ? -25.125 -13.359 4.871 1 87.62 515 ILE A N 1
ATOM 3840 C CA . ILE A 1 515 ? -26.516 -13.797 4.844 1 87.62 515 ILE A CA 1
ATOM 3841 C C . ILE A 1 515 ? -26.859 -14.336 3.457 1 87.62 515 ILE A C 1
ATOM 3843 O O . ILE A 1 515 ? -27.5 -15.375 3.332 1 87.62 515 ILE A O 1
ATOM 3847 N N . ALA A 1 516 ? -26.438 -13.617 2.488 1 92.75 516 ALA A N 1
ATOM 3848 C CA . ALA A 1 516 ? -26.688 -14.047 1.11 1 92.75 516 ALA A CA 1
ATOM 3849 C C . ALA A 1 516 ? -26.078 -15.414 0.845 1 92.75 516 ALA A C 1
ATOM 3851 O O . ALA A 1 516 ? -26.688 -16.266 0.194 1 92.75 516 ALA A O 1
ATOM 3852 N N . MET A 1 517 ? -24.969 -15.672 1.336 1 87.12 517 MET A N 1
ATOM 3853 C CA . MET A 1 517 ? -24.281 -16.938 1.12 1 87.12 517 MET A CA 1
ATOM 3854 C C . MET A 1 517 ? -25.047 -18.094 1.743 1 87.12 517 MET A C 1
ATOM 3856 O O . MET A 1 517 ? -25.219 -19.141 1.111 1 87.12 517 MET A O 1
ATOM 3860 N N . VAL A 1 518 ? -25.484 -17.906 2.916 1 85.69 518 VAL A N 1
ATOM 3861 C CA . VAL A 1 518 ? -26.203 -18.953 3.641 1 85.69 518 VAL A CA 1
ATOM 3862 C C . VAL A 1 518 ? -27.531 -19.25 2.938 1 85.69 518 VAL A C 1
ATOM 3864 O O . VAL A 1 518 ? -27.844 -20.422 2.682 1 85.69 518 VAL A O 1
ATOM 3867 N N . PHE A 1 519 ? -28.203 -18.297 2.611 1 90.56 519 PHE A N 1
ATOM 3868 C CA . PHE A 1 519 ? -29.516 -18.484 2.004 1 90.56 519 PHE A CA 1
ATOM 3869 C C . PHE A 1 519 ? -29.391 -19.062 0.598 1 90.56 519 PHE A C 1
ATOM 3871 O O . PHE A 1 519 ? -30.219 -19.859 0.166 1 90.56 519 PHE A O 1
ATOM 3878 N N . LEU A 1 520 ? -28.406 -18.609 -0.103 1 92.12 520 LEU A N 1
ATOM 3879 C CA . LEU A 1 520 ? -28.203 -19.141 -1.443 1 92.12 520 LEU A CA 1
ATOM 3880 C C . LEU A 1 520 ? -27.922 -20.641 -1.396 1 92.12 520 LEU A C 1
ATOM 3882 O O . LEU A 1 520 ? -28.438 -21.391 -2.205 1 92.12 520 LEU A O 1
ATOM 3886 N N . ILE A 1 521 ? -27.094 -21.062 -0.473 1 86.56 521 ILE A N 1
ATOM 3887 C CA . ILE A 1 521 ? -26.781 -22.469 -0.288 1 86.56 521 ILE A CA 1
ATOM 3888 C C . ILE A 1 521 ? -28.047 -23.25 0.052 1 86.56 521 ILE A C 1
ATOM 3890 O O . ILE A 1 521 ? -28.297 -24.312 -0.511 1 86.56 521 ILE A O 1
ATOM 3894 N N . LEU A 1 522 ? -28.812 -22.703 0.927 1 87.06 522 LEU A N 1
ATOM 3895 C CA . LEU A 1 522 ? -30.047 -23.328 1.352 1 87.06 522 LEU A CA 1
ATOM 3896 C C . LEU A 1 522 ? -31.016 -23.469 0.181 1 87.06 522 LEU A C 1
ATOM 3898 O O . LEU A 1 522 ? -31.656 -24.516 0.009 1 87.06 522 LEU A O 1
ATOM 3902 N N . PHE A 1 523 ? -31.156 -22.484 -0.584 1 92.62 523 PHE A N 1
ATOM 3903 C CA . PHE A 1 523 ? -32.094 -22.5 -1.706 1 92.62 523 PHE A CA 1
ATOM 3904 C C . PHE A 1 523 ? -31.625 -23.484 -2.779 1 92.62 523 PHE A C 1
ATOM 3906 O O . PHE A 1 523 ? -32.438 -24.172 -3.389 1 92.62 523 PHE A O 1
ATOM 3913 N N . ILE A 1 524 ? -30.375 -23.5 -3.068 1 91.5 524 ILE A N 1
ATOM 3914 C CA . ILE A 1 524 ? -29.828 -24.438 -4.047 1 91.5 524 ILE A CA 1
ATOM 3915 C C . ILE A 1 524 ? -30.094 -25.859 -3.59 1 91.5 524 ILE A C 1
ATOM 3917 O O . ILE A 1 524 ? -30.484 -26.719 -4.391 1 91.5 524 ILE A O 1
ATOM 3921 N N . GLN A 1 525 ? -29.969 -26.109 -2.336 1 87.62 525 GLN A N 1
ATOM 3922 C CA . GLN A 1 525 ? -30.234 -27.438 -1.777 1 87.62 525 GLN A CA 1
ATOM 3923 C C . GLN A 1 525 ? -31.719 -27.781 -1.893 1 87.62 525 GLN A C 1
ATOM 3925 O O . GLN A 1 525 ? -32.062 -28.922 -2.238 1 87.62 525 GLN A O 1
ATOM 3930 N N . ILE A 1 526 ? -32.5 -26.859 -1.546 1 90.06 526 ILE A N 1
ATOM 3931 C CA . ILE A 1 526 ? -33.938 -27.078 -1.594 1 90.06 526 ILE A CA 1
ATOM 3932 C C . ILE A 1 526 ? -34.375 -27.359 -3.031 1 90.06 526 ILE A C 1
ATOM 3934 O O . ILE A 1 526 ? -35.125 -28.297 -3.285 1 90.06 526 ILE A O 1
ATOM 3938 N N . ILE A 1 527 ? -33.844 -26.578 -3.955 1 93.69 527 ILE A N 1
ATOM 3939 C CA . ILE A 1 527 ? -34.188 -26.75 -5.359 1 93.69 527 ILE A CA 1
ATOM 3940 C C . ILE A 1 527 ? -33.688 -28.109 -5.863 1 93.69 527 ILE A C 1
ATOM 3942 O O . ILE A 1 527 ? -34.375 -28.797 -6.613 1 93.69 527 ILE A O 1
ATOM 3946 N N . SER A 1 528 ? -32.594 -28.516 -5.465 1 91 528 SER A N 1
ATOM 3947 C CA . SER A 1 528 ? -31.984 -29.781 -5.883 1 91 528 SER A CA 1
ATOM 3948 C C . SER A 1 528 ? -32.812 -30.969 -5.375 1 91 528 SER A C 1
ATOM 3950 O O . SER A 1 528 ? -32.812 -32.031 -6 1 91 528 SER A O 1
ATOM 3952 N N . THR A 1 529 ? -33.5 -30.766 -4.266 1 85.5 529 THR A N 1
ATOM 3953 C CA . THR A 1 529 ? -34.188 -31.875 -3.639 1 85.5 529 THR A CA 1
ATOM 3954 C C . THR A 1 529 ? -35.688 -31.859 -4 1 85.5 529 THR A C 1
ATOM 3956 O O . THR A 1 529 ? -36.312 -32.906 -4.094 1 85.5 529 THR A O 1
ATOM 3959 N N . VAL A 1 530 ? -36.156 -30.625 -4.18 1 84.75 530 VAL A N 1
ATOM 3960 C CA . VAL A 1 530 ? -37.594 -30.531 -4.273 1 84.75 530 VAL A CA 1
ATOM 3961 C C . VAL A 1 530 ? -38.031 -30.391 -5.738 1 84.75 530 VAL A C 1
ATOM 3963 O O . VAL A 1 530 ? -39.125 -30.812 -6.121 1 84.75 530 VAL A O 1
ATOM 3966 N N . VAL A 1 531 ? -37.094 -29.828 -6.488 1 80.81 531 VAL A N 1
ATOM 3967 C CA . VAL A 1 531 ? -37.5 -29.516 -7.855 1 80.81 531 VAL A CA 1
ATOM 3968 C C . VAL A 1 531 ? -37 -30.594 -8.805 1 80.81 531 VAL A C 1
ATOM 3970 O O . VAL A 1 531 ? -35.812 -30.812 -8.938 1 80.81 531 VAL A O 1
ATOM 3973 N N . TYR A 1 532 ? -37.906 -31.438 -9.32 1 74.62 532 TYR A N 1
ATOM 3974 C CA . TYR A 1 532 ? -37.594 -32.562 -10.203 1 74.62 532 TYR A CA 1
ATOM 3975 C C . TYR A 1 532 ? -37.969 -32.25 -11.641 1 74.62 532 TYR A C 1
ATOM 3977 O O . TYR A 1 532 ? -38.969 -31.531 -11.891 1 74.62 532 TYR A O 1
ATOM 3985 N N . MET B 1 1 ? -6.457 -31.344 8.562 1 55.97 1 MET B N 1
ATOM 3986 C CA . MET B 1 1 ? -7.039 -30.031 8.297 1 55.97 1 MET B CA 1
ATOM 3987 C C . MET B 1 1 ? -5.949 -28.984 8.023 1 55.97 1 MET B C 1
ATOM 3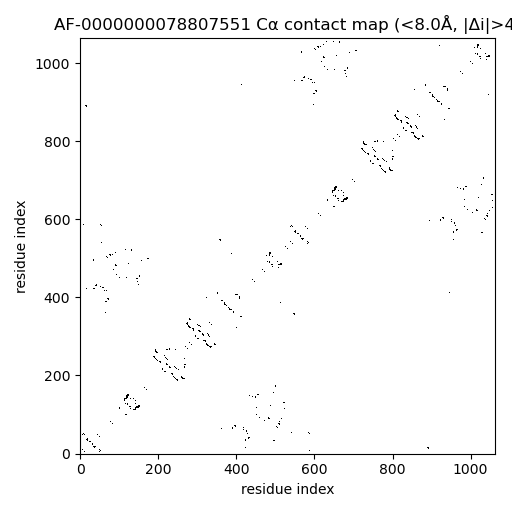989 O O . MET B 1 1 ? -5.957 -28.328 6.984 1 55.97 1 MET B O 1
ATOM 3993 N N . LEU B 1 2 ? -4.996 -29 8.867 1 61.81 2 LEU B N 1
ATOM 3994 C CA . LEU B 1 2 ? -3.914 -28.047 8.695 1 61.81 2 LEU B CA 1
ATOM 3995 C C . LEU B 1 2 ? -3.049 -28.406 7.492 1 61.81 2 LEU B C 1
ATOM 3997 O O . LEU B 1 2 ? -2.623 -27.531 6.734 1 61.81 2 LEU B O 1
ATOM 4001 N N . THR B 1 3 ? -2.938 -29.656 7.305 1 62.31 3 THR B N 1
ATOM 4002 C CA . THR B 1 3 ? -2.105 -30.094 6.188 1 62.31 3 THR B CA 1
ATOM 4003 C C . THR B 1 3 ? -2.762 -29.734 4.855 1 62.31 3 THR B C 1
ATOM 4005 O O . THR B 1 3 ? -2.08 -29.344 3.904 1 62.31 3 THR B O 1
ATOM 4008 N N . ASP B 1 4 ? -4.047 -29.844 4.832 1 70.19 4 ASP B N 1
ATOM 4009 C CA . ASP B 1 4 ? -4.773 -29.484 3.621 1 70.19 4 ASP B CA 1
ATOM 4010 C C . ASP B 1 4 ? -4.734 -27.969 3.395 1 70.19 4 ASP B C 1
ATOM 4012 O O . ASP B 1 4 ? -4.664 -27.516 2.252 1 70.19 4 ASP B O 1
ATOM 4016 N N . LEU B 1 5 ? -4.684 -27.391 4.461 1 73.62 5 LEU B N 1
ATOM 4017 C CA . LEU B 1 5 ? -4.652 -25.938 4.395 1 73.62 5 LEU B CA 1
ATOM 4018 C C . LEU B 1 5 ? -3.295 -25.438 3.906 1 73.62 5 LEU B C 1
ATOM 4020 O O . LEU B 1 5 ? -3.217 -24.469 3.154 1 73.62 5 LEU B O 1
ATOM 4024 N N . LEU B 1 6 ? -2.379 -26.188 4.277 1 77 6 LEU B N 1
ATOM 4025 C CA . LEU B 1 6 ? -1.024 -25.797 3.904 1 77 6 LEU B CA 1
ATOM 4026 C C . LEU B 1 6 ? -0.784 -26.031 2.414 1 77 6 LEU B C 1
ATOM 4028 O O . LEU B 1 6 ? 0.172 -25.5 1.847 1 77 6 LEU B O 1
ATOM 4032 N N . ASN B 1 7 ? -1.718 -26.656 1.826 1 73.38 7 ASN B N 1
ATOM 4033 C CA . ASN B 1 7 ? -1.622 -26.844 0.383 1 73.38 7 ASN B CA 1
ATOM 4034 C C . ASN B 1 7 ? -2.184 -25.641 -0.379 1 73.38 7 ASN B C 1
ATOM 4036 O O . ASN B 1 7 ? -1.945 -25.5 -1.58 1 73.38 7 ASN B O 1
ATOM 4040 N N . SER B 1 8 ? -2.85 -24.891 0.388 1 80.88 8 SER B N 1
ATOM 4041 C CA . SER B 1 8 ? -3.277 -23.641 -0.221 1 80.88 8 SER B CA 1
ATOM 4042 C C . SER B 1 8 ? -2.174 -22.594 -0.157 1 80.88 8 SER B C 1
ATOM 4044 O O . SER B 1 8 ? -1.763 -22.172 0.929 1 80.88 8 SER B O 1
ATOM 4046 N N . SER B 1 9 ? -1.753 -22.141 -1.285 1 86.25 9 SER B N 1
ATOM 4047 C CA . SER B 1 9 ? -0.591 -21.266 -1.396 1 86.25 9 SER B CA 1
ATOM 4048 C C . SER B 1 9 ? -0.817 -19.953 -0.657 1 86.25 9 SER B C 1
ATOM 4050 O O . SER B 1 9 ? 0.097 -19.438 -0.016 1 86.25 9 SER B O 1
ATOM 4052 N N . TYR B 1 10 ? -2.062 -19.547 -0.771 1 86.25 10 TYR B N 1
ATOM 4053 C CA . TYR B 1 10 ? -2.307 -18.266 -0.13 1 86.25 10 TYR B CA 1
ATOM 4054 C C . TYR B 1 10 ? -2.281 -18.391 1.389 1 86.25 10 TYR B C 1
ATOM 4056 O O . TYR B 1 10 ? -1.768 -17.516 2.086 1 86.25 10 TYR B O 1
ATOM 4064 N N . PHE B 1 11 ? -2.764 -19.469 1.906 1 91.12 11 PHE B N 1
ATOM 4065 C CA . PHE B 1 11 ? -2.736 -19.688 3.35 1 91.12 11 PHE B CA 1
ATOM 4066 C C . PHE B 1 11 ? -1.305 -19.859 3.844 1 91.12 11 PHE B C 1
ATOM 4068 O O . PHE B 1 11 ? -0.902 -19.219 4.824 1 91.12 11 PHE B O 1
ATOM 4075 N N . ALA B 1 12 ? -0.63 -20.75 3.189 1 93.31 12 ALA B N 1
ATOM 4076 C CA . ALA B 1 12 ? 0.761 -21 3.564 1 93.31 12 ALA B CA 1
ATOM 4077 C C . ALA B 1 12 ? 1.572 -19.703 3.525 1 93.31 12 ALA B C 1
ATOM 4079 O O . ALA B 1 12 ? 2.393 -19.453 4.41 1 93.31 12 ALA B O 1
ATOM 4080 N N . LEU B 1 13 ? 1.337 -18.891 2.518 1 94.38 13 LEU B N 1
ATOM 4081 C CA . LEU B 1 13 ? 2.061 -17.641 2.342 1 94.38 13 LEU B CA 1
ATOM 4082 C C . LEU B 1 13 ? 1.839 -16.719 3.533 1 94.38 13 LEU B C 1
ATOM 4084 O O . LEU B 1 13 ? 2.799 -16.234 4.133 1 94.38 13 LEU B O 1
ATOM 4088 N N . PHE B 1 14 ? 0.612 -16.5 3.922 1 94.44 14 PHE B N 1
ATOM 4089 C CA . PHE B 1 14 ? 0.313 -15.547 4.992 1 94.44 14 PHE B CA 1
ATOM 4090 C C . PHE B 1 14 ? 0.724 -16.109 6.344 1 94.44 14 PHE B C 1
ATOM 4092 O O . PHE B 1 14 ? 1.129 -15.375 7.242 1 94.44 14 PHE B O 1
ATOM 4099 N N . LEU B 1 15 ? 0.652 -17.406 6.438 1 94.69 15 LEU B N 1
ATOM 4100 C CA . LEU B 1 15 ? 1.12 -18.031 7.672 1 94.69 15 LEU B CA 1
ATOM 4101 C C . LEU B 1 15 ? 2.627 -17.875 7.828 1 94.69 15 LEU B C 1
ATOM 4103 O O . LEU B 1 15 ? 3.111 -17.562 8.914 1 94.69 15 LEU B O 1
ATOM 4107 N N . ILE B 1 16 ? 3.344 -18.078 6.801 1 95.19 16 ILE B N 1
ATOM 4108 C CA . ILE B 1 16 ? 4.793 -17.906 6.801 1 95.19 16 ILE B CA 1
ATOM 4109 C C . ILE B 1 16 ? 5.141 -16.469 7.168 1 95.19 16 ILE B C 1
ATOM 4111 O O . ILE B 1 16 ? 6.035 -16.234 7.977 1 95.19 16 ILE B O 1
ATOM 4115 N N . VAL B 1 17 ? 4.422 -15.555 6.57 1 94 17 VAL B N 1
ATOM 4116 C CA . VAL B 1 17 ? 4.668 -14.141 6.82 1 94 17 VAL B CA 1
ATOM 4117 C C . VAL B 1 17 ? 4.359 -13.812 8.281 1 94 17 VAL B C 1
ATOM 4119 O O . VAL B 1 17 ? 5.152 -13.148 8.953 1 94 17 VAL B O 1
ATOM 4122 N N . ALA B 1 18 ? 3.25 -14.305 8.789 1 93.69 18 ALA B N 1
ATOM 4123 C CA . ALA B 1 18 ? 2.855 -14.039 10.172 1 93.69 18 ALA B CA 1
ATOM 4124 C C . ALA B 1 18 ? 3.873 -14.609 11.156 1 93.69 18 ALA B C 1
ATOM 4126 O O . ALA B 1 18 ? 4.309 -13.922 12.078 1 93.69 18 ALA B O 1
ATOM 4127 N N . LEU B 1 19 ? 4.25 -15.805 10.93 1 94.44 19 LEU B N 1
ATOM 4128 C CA . LEU B 1 19 ? 5.227 -16.453 11.805 1 94.44 19 LEU B CA 1
ATOM 4129 C C . LEU B 1 19 ? 6.598 -15.789 11.672 1 94.44 19 LEU B C 1
ATOM 4131 O O . LEU B 1 19 ? 7.352 -15.711 12.641 1 94.44 19 LEU B O 1
ATOM 4135 N N . GLY B 1 20 ? 6.914 -15.398 10.477 1 92.56 20 GLY B N 1
ATOM 4136 C CA . GLY B 1 20 ? 8.164 -14.688 10.266 1 92.56 20 GLY B CA 1
ATOM 4137 C C . GLY B 1 20 ? 8.258 -13.398 11.062 1 92.56 20 GLY B C 1
ATOM 4138 O O . GLY B 1 20 ? 9.289 -13.117 11.672 1 92.56 20 GLY B O 1
ATOM 4139 N N . PHE B 1 21 ? 7.184 -12.664 11.055 1 88.5 21 PHE B N 1
ATOM 4140 C CA . PHE B 1 21 ? 7.16 -11.43 11.828 1 88.5 21 PHE B CA 1
ATOM 4141 C C . PHE B 1 21 ? 7.27 -11.711 13.32 1 88.5 21 PHE B C 1
ATOM 4143 O O . PHE B 1 21 ? 7.922 -10.969 14.055 1 88.5 21 PHE B O 1
ATOM 4150 N N . MET B 1 22 ? 6.648 -12.727 13.758 1 90.44 22 MET B N 1
ATOM 4151 C CA . MET B 1 22 ? 6.73 -13.109 15.164 1 90.44 22 MET B CA 1
ATOM 4152 C C . MET B 1 22 ? 8.164 -13.461 15.555 1 90.44 22 MET B C 1
ATOM 4154 O O . MET B 1 22 ? 8.656 -13.031 16.594 1 90.44 22 MET B O 1
ATOM 4158 N N . LEU B 1 23 ? 8.789 -14.172 14.695 1 89.25 23 LEU B N 1
ATOM 4159 C CA . LEU B 1 23 ? 10.18 -14.539 14.93 1 89.25 23 LEU B CA 1
ATOM 4160 C C . LEU B 1 23 ? 11.086 -13.32 14.836 1 89.25 23 LEU B C 1
ATOM 4162 O O . LEU B 1 23 ? 12.062 -13.211 15.586 1 89.25 23 LEU B O 1
ATOM 4166 N N . GLY B 1 24 ? 10.82 -12.469 13.922 1 85.81 24 GLY B N 1
ATOM 4167 C CA . GLY B 1 24 ? 11.648 -11.305 13.672 1 85.81 24 GLY B CA 1
ATOM 4168 C C . GLY B 1 24 ? 11.633 -10.312 14.82 1 85.81 24 GLY B C 1
ATOM 4169 O O . GLY B 1 24 ? 12.57 -9.516 14.969 1 85.81 24 GLY B O 1
ATOM 4170 N N . ARG B 1 25 ? 10.641 -10.367 15.664 1 82.38 25 ARG B N 1
ATOM 4171 C CA . ARG B 1 25 ? 10.516 -9.43 16.781 1 82.38 25 ARG B CA 1
ATOM 4172 C C . ARG B 1 25 ? 11.344 -9.891 17.969 1 82.38 25 ARG B C 1
ATOM 4174 O O . ARG B 1 25 ? 11.625 -9.102 18.875 1 82.38 25 ARG B O 1
ATOM 4181 N N . ILE B 1 26 ? 11.75 -11.07 17.922 1 85.25 26 ILE B N 1
ATOM 4182 C CA . ILE B 1 26 ? 12.555 -11.602 19.016 1 85.25 26 ILE B CA 1
ATOM 4183 C C . ILE B 1 26 ? 13.984 -11.07 18.906 1 85.25 26 ILE B C 1
ATOM 4185 O O . ILE B 1 26 ? 14.617 -11.188 17.859 1 85.25 26 ILE B O 1
ATOM 4189 N N . LYS B 1 27 ? 14.398 -10.422 19.938 1 80.38 27 LYS B N 1
ATOM 4190 C CA . LYS B 1 27 ? 15.75 -9.875 19.969 1 80.38 27 LYS B CA 1
ATOM 4191 C C . LYS B 1 27 ? 16.719 -10.836 20.672 1 80.38 27 LYS B C 1
ATOM 4193 O O . LYS B 1 27 ? 16.422 -11.32 21.766 1 80.38 27 LYS B O 1
ATOM 4198 N N . ILE B 1 28 ? 17.641 -11.289 19.922 1 78.06 28 ILE B N 1
ATOM 4199 C CA . ILE B 1 28 ? 18.703 -12.102 20.516 1 78.06 28 ILE B CA 1
ATOM 4200 C C . ILE B 1 28 ? 20 -11.305 20.562 1 78.06 28 ILE B C 1
ATOM 4202 O O . ILE B 1 28 ? 20.578 -10.984 19.516 1 78.06 28 ILE B O 1
ATOM 4206 N N . LYS B 1 29 ? 20.484 -10.992 21.719 1 75.31 29 LYS B N 1
ATOM 4207 C CA . LYS B 1 29 ? 21.703 -10.211 21.938 1 75.31 29 LYS B CA 1
ATOM 4208 C C . LYS B 1 29 ? 21.641 -8.867 21.234 1 75.31 29 LYS B C 1
ATOM 4210 O O . LYS B 1 29 ? 22.594 -8.461 20.562 1 75.31 29 LYS B O 1
ATOM 4215 N N . GLY B 1 30 ? 20.469 -8.367 21.203 1 68.5 30 GLY B N 1
ATOM 4216 C CA . GLY B 1 30 ? 20.266 -7.031 20.656 1 68.5 30 GLY B CA 1
ATOM 4217 C C . GLY B 1 30 ? 20.031 -7.02 19.156 1 68.5 30 GLY B C 1
ATOM 4218 O O . GLY B 1 30 ? 19.891 -5.957 18.562 1 68.5 30 GLY B O 1
ATOM 4219 N N . LEU B 1 31 ? 20.016 -8.172 18.562 1 74.12 31 LEU B N 1
ATOM 4220 C CA . LEU B 1 31 ? 19.812 -8.258 17.125 1 74.12 31 LEU B CA 1
ATOM 4221 C C . LEU B 1 31 ? 18.453 -8.844 16.797 1 74.12 31 LEU B C 1
ATOM 4223 O O . LEU B 1 31 ? 18.031 -9.844 17.406 1 74.12 31 LEU B O 1
ATOM 4227 N N . SER B 1 32 ? 17.734 -8.102 16.047 1 80.19 32 SER B N 1
ATOM 4228 C CA . SER B 1 32 ? 16.469 -8.625 15.555 1 80.19 32 SER B CA 1
ATOM 4229 C C . SER B 1 32 ? 16.531 -8.875 14.055 1 80.19 32 SER B C 1
ATOM 4231 O O . SER B 1 32 ? 17.188 -8.133 13.312 1 80.19 32 SER B O 1
ATOM 4233 N N . LEU B 1 33 ? 15.969 -9.922 13.562 1 80 33 LEU B N 1
ATOM 4234 C CA . LEU B 1 33 ? 15.969 -10.25 12.141 1 80 33 LEU B CA 1
ATOM 4235 C C . LEU B 1 33 ? 14.891 -9.469 11.398 1 80 33 LEU B C 1
ATOM 4237 O O . LEU B 1 33 ? 14.961 -9.32 10.172 1 80 33 LEU B O 1
ATOM 4241 N N . ASP B 1 34 ? 13.938 -8.992 12.109 1 78.62 34 ASP B N 1
ATOM 4242 C CA . ASP B 1 34 ? 12.844 -8.219 11.523 1 78.62 34 ASP B CA 1
ATOM 4243 C C . ASP B 1 34 ? 12.227 -8.953 10.336 1 78.62 34 ASP B C 1
ATOM 4245 O O . ASP B 1 34 ? 11.906 -10.141 10.438 1 78.62 34 ASP B O 1
ATOM 4249 N N . VAL B 1 35 ? 12.094 -8.289 9.195 1 79.5 35 VAL B N 1
ATOM 4250 C CA . VAL B 1 35 ? 11.398 -8.82 8.031 1 79.5 35 VAL B CA 1
ATOM 4251 C C . VAL B 1 35 ? 12.195 -9.984 7.438 1 79.5 35 VAL B C 1
ATOM 4253 O O . VAL B 1 35 ? 11.617 -10.883 6.82 1 79.5 35 VAL B O 1
ATOM 4256 N N . SER B 1 36 ? 13.484 -10.047 7.684 1 80.81 36 SER B N 1
ATOM 4257 C CA . SER B 1 36 ? 14.328 -11.102 7.129 1 80.81 36 SER B CA 1
ATOM 4258 C C . SER B 1 36 ? 14.031 -12.445 7.777 1 80.81 36 SER B C 1
ATOM 4260 O O . SER B 1 36 ? 14.391 -13.492 7.23 1 80.81 36 SER B O 1
ATOM 4262 N N . ALA B 1 37 ? 13.43 -12.461 8.906 1 87.06 37 ALA B N 1
ATOM 4263 C CA . ALA B 1 37 ? 13.086 -13.703 9.594 1 87.06 37 ALA B CA 1
ATOM 4264 C C . ALA B 1 37 ? 12.117 -14.539 8.766 1 87.06 37 ALA B C 1
ATOM 4266 O O . ALA B 1 37 ? 12.023 -15.758 8.945 1 87.06 37 ALA B O 1
ATOM 4267 N N . VAL B 1 38 ? 11.43 -13.906 7.871 1 90 38 VAL B N 1
ATOM 4268 C CA . VAL B 1 38 ? 10.445 -14.586 7.031 1 90 38 VAL B CA 1
ATOM 4269 C C . VAL B 1 38 ? 11.141 -15.664 6.195 1 90 38 VAL B C 1
ATOM 4271 O O . VAL B 1 38 ? 10.57 -16.734 5.961 1 90 38 VAL B O 1
ATOM 4274 N N . ILE B 1 39 ? 12.367 -15.406 5.812 1 86.69 39 ILE B N 1
ATOM 4275 C CA . ILE B 1 39 ? 13.078 -16.359 4.969 1 86.69 39 ILE B CA 1
ATOM 4276 C C . ILE B 1 39 ? 13.344 -17.641 5.758 1 86.69 39 ILE B C 1
ATOM 4278 O O . 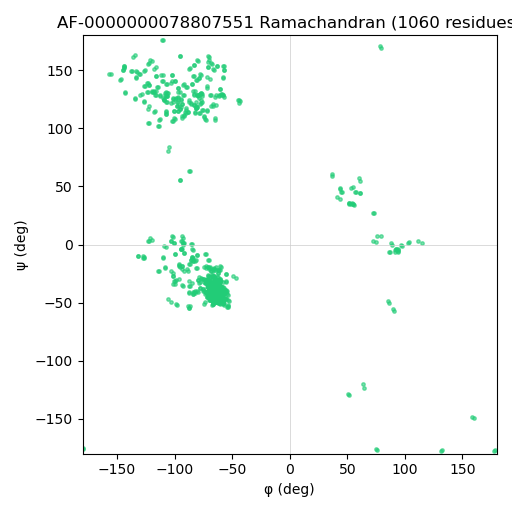ILE B 1 39 ? 13.305 -18.75 5.203 1 86.69 39 ILE B O 1
ATOM 4282 N N . PHE B 1 40 ? 13.609 -17.578 7 1 88.06 40 PHE B N 1
ATOM 4283 C CA . PHE B 1 40 ? 13.922 -18.734 7.828 1 88.06 40 PHE B CA 1
ATOM 4284 C C . PHE B 1 40 ? 12.68 -19.594 8.055 1 88.06 40 PHE B C 1
ATOM 4286 O O . PHE B 1 40 ? 12.75 -20.812 8.023 1 88.06 40 PHE B O 1
ATOM 4293 N N . ILE B 1 41 ? 11.602 -18.906 8.281 1 92.88 41 ILE B N 1
ATOM 4294 C CA . ILE B 1 41 ? 10.352 -19.656 8.422 1 92.88 41 ILE B CA 1
ATOM 4295 C C . ILE B 1 41 ? 9.992 -20.312 7.09 1 92.88 41 ILE B C 1
ATOM 4297 O O . ILE B 1 41 ? 9.516 -21.453 7.066 1 92.88 41 ILE B O 1
ATOM 4301 N N . ALA B 1 42 ? 10.211 -19.594 6.055 1 92.94 42 ALA B N 1
ATOM 4302 C CA . ALA B 1 42 ? 9.953 -20.141 4.727 1 92.94 42 ALA B CA 1
ATOM 4303 C C . ALA B 1 42 ? 10.82 -21.375 4.457 1 92.94 42 ALA B C 1
ATOM 4305 O O . ALA B 1 42 ? 10.359 -22.344 3.871 1 92.94 42 ALA B O 1
ATOM 4306 N N . LEU B 1 43 ? 12.047 -21.328 4.902 1 89 43 LEU B N 1
ATOM 4307 C CA . LEU B 1 43 ? 12.961 -22.469 4.758 1 89 43 LEU B CA 1
ATOM 4308 C C . LEU B 1 43 ? 12.422 -23.688 5.5 1 89 43 LEU B C 1
ATOM 4310 O O . LEU B 1 43 ? 12.477 -24.797 4.98 1 89 43 LEU B O 1
ATOM 4314 N N . LEU B 1 44 ? 11.969 -23.438 6.648 1 91.44 44 LEU B N 1
ATOM 4315 C CA . LEU B 1 44 ? 11.414 -24.516 7.473 1 91.44 44 LEU B CA 1
ATOM 4316 C C . LEU B 1 44 ? 10.203 -25.141 6.797 1 91.44 44 LEU B C 1
ATOM 4318 O O . LEU B 1 44 ? 10.086 -26.359 6.734 1 91.44 44 LEU B O 1
ATOM 4322 N N . PHE B 1 45 ? 9.305 -24.328 6.281 1 93.56 45 PHE B N 1
ATOM 4323 C CA . PHE B 1 45 ? 8.109 -24.828 5.609 1 93.56 45 PHE B CA 1
ATOM 4324 C C . PHE B 1 45 ? 8.477 -25.547 4.324 1 93.56 45 PHE B C 1
ATOM 4326 O O . PHE B 1 45 ? 7.859 -26.562 3.979 1 93.56 45 PHE B O 1
ATOM 4333 N N . GLY B 1 46 ? 9.461 -24.984 3.631 1 91.06 46 GLY B N 1
ATOM 4334 C CA . GLY B 1 46 ? 9.938 -25.672 2.438 1 91.06 46 GLY B CA 1
ATOM 4335 C C . GLY B 1 46 ? 10.484 -27.062 2.719 1 91.06 46 GLY B C 1
ATOM 4336 O O . GLY B 1 46 ? 10.289 -27.984 1.928 1 91.06 46 GLY B O 1
ATOM 4337 N N . HIS B 1 47 ? 11.125 -27.203 3.811 1 89.25 47 HIS B N 1
ATOM 4338 C CA . HIS B 1 47 ? 11.664 -28.5 4.227 1 89.25 47 HIS B CA 1
ATOM 4339 C C . HIS B 1 47 ? 10.555 -29.516 4.441 1 89.25 47 HIS B C 1
ATOM 4341 O O . HIS B 1 47 ? 10.727 -30.703 4.164 1 89.25 47 HIS B O 1
ATOM 4347 N N . PHE B 1 48 ? 9.422 -29.016 4.84 1 90.62 48 PHE B N 1
ATOM 4348 C CA . PHE B 1 48 ? 8.305 -29.906 5.094 1 90.62 48 PHE B CA 1
ATOM 4349 C C . PHE B 1 48 ? 7.426 -30.031 3.854 1 90.62 48 PHE B C 1
ATOM 4351 O O . PHE B 1 48 ? 6.312 -30.562 3.93 1 90.62 48 PHE B O 1
ATOM 4358 N N . GLY B 1 49 ? 7.871 -29.484 2.795 1 88.12 49 GLY B N 1
ATOM 4359 C CA . GLY B 1 49 ? 7.234 -29.781 1.523 1 88.12 49 GLY B CA 1
ATOM 4360 C C . GLY B 1 49 ? 6.32 -28.656 1.042 1 88.12 49 GLY B C 1
ATOM 4361 O O . GLY B 1 49 ? 5.68 -28.781 -0.004 1 88.12 49 GLY B O 1
ATOM 4362 N N . VAL B 1 50 ? 6.199 -27.578 1.727 1 90.81 50 VAL B N 1
ATOM 4363 C CA . VAL B 1 50 ? 5.367 -26.469 1.305 1 90.81 50 VAL B CA 1
ATOM 4364 C C . VAL B 1 50 ? 6.105 -25.641 0.251 1 90.81 50 VAL B C 1
ATOM 4366 O O . VAL B 1 50 ? 7.27 -25.281 0.437 1 90.81 50 VAL B O 1
ATOM 4369 N N . ILE B 1 51 ? 5.441 -25.391 -0.882 1 90.12 51 ILE B N 1
ATOM 4370 C CA . ILE B 1 51 ? 6.074 -24.625 -1.948 1 90.12 51 ILE B CA 1
ATOM 4371 C C . ILE B 1 51 ? 5.176 -23.453 -2.342 1 90.12 51 ILE B C 1
ATOM 4373 O O . ILE B 1 51 ? 4.004 -23.641 -2.668 1 90.12 51 ILE B O 1
ATOM 4377 N N . ILE B 1 52 ? 5.711 -22.297 -2.254 1 92.62 52 ILE B N 1
ATOM 4378 C CA . ILE B 1 52 ? 5.023 -21.109 -2.766 1 92.62 52 ILE B CA 1
ATOM 4379 C C . ILE B 1 52 ? 5.266 -20.984 -4.266 1 92.62 52 ILE B C 1
ATOM 4381 O O . ILE B 1 52 ? 6.41 -21.031 -4.727 1 92.62 52 ILE B O 1
ATOM 4385 N N . PRO B 1 53 ? 4.23 -20.828 -4.988 1 91.12 53 PRO B N 1
ATOM 4386 C CA . PRO B 1 53 ? 4.371 -20.766 -6.445 1 91.12 53 PRO B CA 1
ATOM 4387 C C . PRO B 1 53 ? 5.305 -19.641 -6.902 1 91.12 53 PRO B C 1
ATOM 4389 O O . PRO B 1 53 ? 5.285 -18.547 -6.336 1 91.12 53 PRO B O 1
ATOM 4392 N N . LYS B 1 54 ? 6.059 -19.922 -7.969 1 90 54 LYS B N 1
ATOM 4393 C CA . LYS B 1 54 ? 7.047 -18.984 -8.5 1 90 54 LYS B CA 1
ATOM 4394 C C . LYS B 1 54 ? 6.383 -17.703 -8.992 1 90 54 LYS B C 1
ATOM 4396 O O . LYS B 1 54 ? 6.98 -16.625 -8.945 1 90 54 LYS B O 1
ATOM 4401 N N . GLU B 1 55 ? 5.148 -17.797 -9.398 1 91.19 55 GLU B N 1
ATOM 4402 C CA . GLU B 1 55 ? 4.422 -16.641 -9.914 1 91.19 55 GLU B CA 1
ATOM 4403 C C . GLU B 1 55 ? 4.223 -15.594 -8.828 1 91.19 55 GLU B C 1
ATOM 4405 O O . GLU B 1 55 ? 4.305 -14.391 -9.094 1 91.19 55 GLU B O 1
ATOM 4410 N N . LEU B 1 56 ? 3.98 -16.078 -7.641 1 92.88 56 LEU B N 1
ATOM 4411 C CA . LEU B 1 56 ? 3.814 -15.164 -6.523 1 92.88 56 LEU B CA 1
ATOM 4412 C C . LEU B 1 56 ? 5.141 -14.508 -6.156 1 92.88 56 LEU B C 1
ATOM 4414 O O . LEU B 1 56 ? 5.184 -13.312 -5.84 1 92.88 56 LEU B O 1
ATOM 4418 N N . GLY B 1 57 ? 6.199 -15.312 -6.207 1 91.81 57 GLY B N 1
ATOM 4419 C CA . GLY B 1 57 ? 7.523 -14.789 -5.926 1 91.81 57 GLY B CA 1
ATOM 4420 C C . GLY B 1 57 ? 7.988 -13.758 -6.938 1 91.81 57 GLY B C 1
ATOM 4421 O O . GLY B 1 57 ? 8.516 -12.711 -6.566 1 91.81 57 GLY B O 1
ATOM 4422 N N . ASN B 1 58 ? 7.797 -14.055 -8.211 1 90.88 58 ASN B N 1
ATOM 4423 C CA . ASN B 1 58 ? 8.188 -13.133 -9.273 1 90.88 58 ASN B CA 1
ATOM 4424 C C . ASN B 1 58 ? 7.379 -11.844 -9.219 1 90.88 58 ASN B C 1
ATOM 4426 O O . ASN B 1 58 ? 7.914 -10.758 -9.469 1 90.88 58 ASN B O 1
ATOM 4430 N N . PHE B 1 59 ? 6.141 -12.047 -8.945 1 93.75 59 PHE B N 1
ATOM 4431 C CA . PHE B 1 59 ? 5.293 -10.875 -8.758 1 93.75 59 PHE B CA 1
ATOM 4432 C C . PHE B 1 59 ? 5.824 -9.992 -7.633 1 93.75 59 PHE B C 1
ATOM 4434 O O . PHE B 1 59 ? 5.922 -8.773 -7.781 1 93.75 59 PHE B O 1
ATOM 4441 N N . GLY B 1 60 ? 6.133 -10.609 -6.508 1 93.12 60 GLY B N 1
ATOM 4442 C CA . GLY B 1 60 ? 6.688 -9.883 -5.375 1 93.12 60 GLY B CA 1
ATOM 4443 C C . GLY B 1 60 ? 8.016 -9.219 -5.684 1 93.12 60 GLY B C 1
ATOM 4444 O O . GLY B 1 60 ? 8.242 -8.07 -5.309 1 93.12 60 GLY B O 1
ATOM 4445 N N . LEU B 1 61 ? 8.844 -9.898 -6.383 1 90.19 61 LEU B N 1
ATOM 4446 C CA . LEU B 1 61 ? 10.172 -9.398 -6.734 1 90.19 61 LEU B CA 1
ATOM 4447 C C . LEU B 1 61 ? 10.07 -8.148 -7.602 1 90.19 61 LEU B C 1
ATOM 4449 O O . LEU B 1 61 ? 10.766 -7.16 -7.355 1 90.19 61 LEU B O 1
ATOM 4453 N N . VAL B 1 62 ? 9.211 -8.227 -8.586 1 92.44 62 VAL B N 1
ATOM 4454 C CA . VAL B 1 62 ? 9.062 -7.105 -9.516 1 92.44 62 VAL B CA 1
ATOM 4455 C C . VAL B 1 62 ? 8.531 -5.883 -8.766 1 92.44 62 VAL B C 1
ATOM 4457 O O . VAL B 1 62 ? 8.992 -4.762 -8.992 1 92.44 62 VAL B O 1
ATOM 4460 N N . LEU B 1 63 ? 7.602 -6.133 -7.871 1 93.19 63 LEU B N 1
ATOM 4461 C CA . LEU B 1 63 ? 7.051 -5.039 -7.078 1 93.19 63 LEU B CA 1
ATOM 4462 C C . LEU B 1 63 ? 8.117 -4.438 -6.172 1 93.19 63 LEU B C 1
ATOM 4464 O O . LEU B 1 63 ? 8.219 -3.215 -6.055 1 93.19 63 LEU B O 1
ATOM 4468 N N . PHE B 1 64 ? 8.875 -5.246 -5.535 1 90.5 64 PHE B N 1
ATOM 4469 C CA . PHE B 1 64 ? 9.922 -4.828 -4.613 1 90.5 64 PHE B CA 1
ATOM 4470 C C . PHE B 1 64 ? 10.977 -3.996 -5.336 1 90.5 64 PHE B C 1
ATOM 4472 O O . PHE B 1 64 ? 11.312 -2.893 -4.902 1 90.5 64 PHE B O 1
ATOM 4479 N N . ILE B 1 65 ? 11.438 -4.492 -6.406 1 89.31 65 ILE B N 1
ATOM 4480 C CA . ILE B 1 65 ? 12.531 -3.861 -7.133 1 89.31 65 ILE B CA 1
ATOM 4481 C C . ILE B 1 65 ? 12.047 -2.553 -7.758 1 89.31 65 ILE B C 1
ATOM 4483 O O . ILE B 1 65 ? 12.789 -1.568 -7.801 1 89.31 65 ILE B O 1
ATOM 4487 N N . PHE B 1 66 ? 10.875 -2.59 -8.281 1 92.75 66 PHE B N 1
ATOM 4488 C CA . PHE B 1 66 ? 10.336 -1.374 -8.883 1 92.75 66 PHE B CA 1
ATOM 4489 C C . PHE B 1 66 ? 10.242 -0.256 -7.852 1 92.75 66 PHE B C 1
ATOM 4491 O O . PHE B 1 66 ? 10.594 0.891 -8.141 1 92.75 66 PHE B O 1
ATOM 4498 N N . THR B 1 67 ? 9.773 -0.534 -6.645 1 90.31 67 THR B N 1
ATOM 4499 C CA . THR B 1 67 ? 9.625 0.473 -5.598 1 90.31 67 THR B CA 1
ATOM 4500 C C . THR B 1 67 ? 10.992 0.983 -5.145 1 90.31 67 THR B C 1
ATOM 4502 O O . THR B 1 67 ? 11.141 2.158 -4.805 1 90.31 67 THR B O 1
ATOM 4505 N N . ILE B 1 68 ? 11.945 0.138 -5.133 1 84.81 68 ILE B N 1
ATOM 4506 C CA . ILE B 1 68 ? 13.305 0.545 -4.809 1 84.81 68 ILE B CA 1
ATOM 4507 C C . ILE B 1 68 ? 13.812 1.53 -5.859 1 84.81 68 ILE B C 1
ATOM 4509 O O . ILE B 1 68 ? 14.438 2.539 -5.523 1 84.81 68 ILE B O 1
ATOM 4513 N N . GLY B 1 69 ? 13.578 1.17 -7.098 1 88 69 GLY B N 1
ATOM 4514 C CA . GLY B 1 69 ? 13.992 2.053 -8.18 1 88 69 GLY B CA 1
ATOM 4515 C C . GLY B 1 69 ? 13.336 3.42 -8.117 1 88 69 GLY B C 1
ATOM 4516 O O . GLY B 1 69 ? 14 4.441 -8.297 1 88 69 GLY B O 1
ATOM 4517 N N . ILE B 1 70 ? 12.055 3.408 -7.836 1 87.56 70 ILE B N 1
ATOM 4518 C CA . ILE B 1 70 ? 11.305 4.656 -7.758 1 87.56 70 ILE B CA 1
ATOM 4519 C C . ILE B 1 70 ? 11.836 5.508 -6.609 1 87.56 70 ILE B C 1
ATOM 4521 O O . ILE B 1 70 ? 11.93 6.73 -6.723 1 87.56 70 ILE B O 1
ATOM 4525 N N . GLN B 1 71 ? 12.133 4.918 -5.547 1 81.69 71 GLN B N 1
ATOM 4526 C CA . GLN B 1 71 ? 12.633 5.629 -4.375 1 81.69 71 GLN B CA 1
ATOM 4527 C C . GLN B 1 71 ? 14.031 6.184 -4.621 1 81.69 71 GLN B C 1
ATOM 4529 O O . GLN B 1 71 ? 14.367 7.273 -4.152 1 81.69 71 GLN B O 1
ATOM 4534 N N . ALA B 1 72 ? 14.844 5.504 -5.281 1 80.25 72 ALA B N 1
ATOM 4535 C CA . ALA B 1 72 ? 16.25 5.863 -5.484 1 80.25 72 ALA B CA 1
ATOM 4536 C C . ALA B 1 72 ? 16.406 6.773 -6.699 1 80.25 72 ALA B C 1
ATOM 4538 O O . ALA B 1 72 ? 17.438 7.43 -6.859 1 80.25 72 ALA B O 1
ATOM 4539 N N . GLY B 1 73 ? 15.438 6.836 -7.539 1 79.75 73 GLY B N 1
ATOM 4540 C CA . GLY B 1 73 ? 15.516 7.492 -8.836 1 79.75 73 GLY B CA 1
ATOM 4541 C C . GLY B 1 73 ? 15.992 8.93 -8.742 1 79.75 73 GLY B C 1
ATOM 4542 O O . GLY B 1 73 ? 16.969 9.312 -9.398 1 79.75 73 GLY B O 1
ATOM 4543 N N . PRO B 1 74 ? 15.398 9.781 -7.949 1 71.56 74 PRO B N 1
ATOM 4544 C CA . PRO B 1 74 ? 15.75 11.203 -7.902 1 71.56 74 PRO B CA 1
ATOM 4545 C C . PRO B 1 74 ? 17.203 11.445 -7.488 1 71.56 74 PRO B C 1
ATOM 4547 O O . PRO B 1 74 ? 17.844 12.367 -7.984 1 71.56 74 PRO B O 1
ATOM 4550 N N . GLY B 1 75 ? 17.797 10.617 -6.664 1 67.94 75 GLY B N 1
ATOM 4551 C CA . GLY B 1 75 ? 19.156 10.82 -6.207 1 67.94 75 GLY B CA 1
ATOM 4552 C C . GLY B 1 75 ? 20.156 9.922 -6.906 1 67.94 75 GLY B C 1
ATOM 4553 O O . GLY B 1 75 ? 21.359 10.008 -6.656 1 67.94 75 GLY B O 1
ATOM 4554 N N . PHE B 1 76 ? 19.75 9.164 -7.82 1 80 76 PHE B N 1
ATOM 4555 C CA . PHE B 1 76 ? 20.594 8.133 -8.414 1 80 76 PHE B CA 1
ATOM 4556 C C . PHE B 1 76 ? 21.703 8.758 -9.258 1 80 76 PHE B C 1
ATOM 4558 O O . PHE B 1 76 ? 22.875 8.422 -9.094 1 80 76 PHE B O 1
ATOM 4565 N N . PHE B 1 77 ? 21.422 9.664 -10.086 1 76.69 77 PHE B N 1
ATOM 4566 C CA . PHE B 1 77 ? 22.406 10.203 -11.031 1 76.69 77 PHE B CA 1
ATOM 4567 C C . PHE B 1 77 ? 23.406 11.086 -10.312 1 76.69 77 PHE B C 1
ATOM 4569 O O . PHE B 1 77 ? 24.594 11.125 -10.68 1 76.69 77 PHE B O 1
ATOM 4576 N N . ASP B 1 78 ? 22.938 11.734 -9.289 1 71.12 78 ASP B N 1
ATOM 4577 C CA . ASP B 1 78 ? 23.844 12.523 -8.469 1 71.12 78 ASP B CA 1
ATOM 4578 C C . ASP B 1 78 ? 24.828 11.625 -7.715 1 71.12 78 ASP B C 1
ATOM 4580 O O . ASP B 1 78 ? 26.016 11.922 -7.645 1 71.12 78 ASP B O 1
ATOM 4584 N N . SER B 1 79 ? 24.281 10.602 -7.184 1 73.25 79 SER B N 1
ATOM 4585 C CA . SER B 1 79 ? 25.125 9.648 -6.461 1 73.25 79 SER B CA 1
ATOM 4586 C C . SER B 1 79 ? 26.094 8.945 -7.402 1 73.25 79 SER B C 1
ATOM 4588 O O . SER B 1 79 ? 27.234 8.672 -7.031 1 73.25 79 SER B O 1
ATOM 4590 N N . PHE B 1 80 ? 25.672 8.586 -8.547 1 83.38 80 PHE B N 1
ATOM 4591 C CA . PHE B 1 80 ? 26.5 7.914 -9.547 1 83.38 80 PHE B CA 1
ATOM 4592 C C . PHE B 1 80 ? 27.672 8.797 -9.969 1 83.38 80 PHE B C 1
ATOM 4594 O O . PHE B 1 80 ? 28.797 8.32 -10.141 1 83.38 80 PHE B O 1
ATOM 4601 N N . ARG B 1 81 ? 27.406 10.055 -10.039 1 82 81 ARG B N 1
ATOM 4602 C CA . ARG B 1 81 ? 28.438 11 -10.438 1 82 81 ARG B CA 1
ATOM 4603 C C . ARG B 1 81 ? 29.438 11.25 -9.305 1 82 81 ARG B C 1
ATOM 4605 O O . ARG B 1 81 ? 30.641 11.367 -9.539 1 82 81 ARG B O 1
ATOM 4612 N N . SER B 1 82 ? 28.953 11.312 -8.117 1 81.19 82 SER B N 1
ATOM 4613 C CA . SER B 1 82 ? 29.812 11.68 -6.988 1 81.19 82 SER B CA 1
ATOM 4614 C C . SER B 1 82 ? 30.562 10.469 -6.445 1 81.19 82 SER B C 1
ATOM 4616 O O . SER B 1 82 ? 31.75 10.555 -6.164 1 81.19 82 SER B O 1
ATOM 4618 N N . LYS B 1 83 ? 29.875 9.344 -6.316 1 87.06 83 LYS B N 1
ATOM 4619 C CA . LYS B 1 83 ? 30.484 8.195 -5.637 1 87.06 83 LYS B CA 1
ATOM 4620 C C . LYS B 1 83 ? 30.516 6.973 -6.547 1 87.06 83 LYS B C 1
ATOM 4622 O O . LYS B 1 83 ? 30.969 5.902 -6.141 1 87.06 83 LYS B O 1
ATOM 4627 N N . GLY B 1 84 ? 30.109 7.07 -7.695 1 90.19 84 GLY B N 1
ATOM 4628 C CA . GLY B 1 84 ? 29.938 5.938 -8.594 1 90.19 84 GLY B CA 1
ATOM 4629 C C . GLY B 1 84 ? 31.234 5.195 -8.852 1 90.19 84 GLY B C 1
ATOM 4630 O O . GLY B 1 84 ? 31.266 3.961 -8.852 1 90.19 84 GLY B O 1
ATOM 4631 N N . LYS B 1 85 ? 32.219 5.898 -9.016 1 92.88 85 LYS B N 1
ATOM 4632 C CA . LYS B 1 85 ? 33.5 5.273 -9.336 1 92.88 85 LYS B CA 1
ATOM 4633 C C . LYS B 1 85 ? 34 4.387 -8.188 1 92.88 85 LYS B C 1
ATOM 4635 O O . LYS B 1 85 ? 34.406 3.252 -8.414 1 92.88 85 LYS B O 1
ATOM 4640 N N . THR B 1 86 ? 33.906 4.883 -7.043 1 94.75 86 THR B N 1
ATOM 4641 C CA . THR B 1 86 ? 34.344 4.145 -5.867 1 94.75 86 THR B CA 1
ATOM 4642 C C . THR B 1 86 ? 33.5 2.896 -5.652 1 94.75 86 THR B C 1
ATOM 4644 O O . THR B 1 86 ? 34.031 1.814 -5.391 1 94.75 86 THR B O 1
ATOM 4647 N N . LEU B 1 87 ? 32.25 3.068 -5.762 1 95 87 LEU B N 1
ATOM 4648 C CA . LEU B 1 87 ? 31.328 1.954 -5.531 1 95 87 LEU B CA 1
ATOM 4649 C C . LEU B 1 87 ? 31.5 0.878 -6.598 1 95 87 LEU B C 1
ATOM 4651 O O . LEU B 1 87 ? 31.438 -0.316 -6.297 1 95 87 LEU B O 1
ATOM 4655 N N . ILE B 1 88 ? 31.766 1.296 -7.812 1 94.44 88 ILE B N 1
ATOM 4656 C CA . ILE B 1 88 ? 31.984 0.368 -8.914 1 94.44 88 ILE B CA 1
ATOM 4657 C C . ILE B 1 88 ? 33.281 -0.417 -8.695 1 94.44 88 ILE B C 1
ATOM 4659 O O . ILE B 1 88 ? 33.312 -1.622 -8.945 1 94.44 88 ILE B O 1
ATOM 4663 N N . LEU B 1 89 ? 34.25 0.22 -8.234 1 95.88 89 LEU B N 1
ATOM 4664 C CA . LEU B 1 89 ? 35.5 -0.445 -7.977 1 95.88 89 LEU B CA 1
ATOM 4665 C C . LEU B 1 89 ? 35.344 -1.505 -6.891 1 95.88 89 LEU B C 1
ATOM 4667 O O . LEU B 1 89 ? 35.938 -2.59 -6.992 1 95.88 89 LEU B O 1
ATOM 4671 N N . ILE B 1 90 ? 34.688 -1.184 -5.895 1 96.38 90 ILE B N 1
ATOM 4672 C CA . ILE B 1 90 ? 34.438 -2.148 -4.828 1 96.38 90 ILE B CA 1
ATOM 4673 C C . ILE B 1 90 ? 33.625 -3.33 -5.371 1 96.38 90 ILE B C 1
ATOM 4675 O O . ILE B 1 90 ? 33.875 -4.48 -5 1 96.38 90 ILE B O 1
ATOM 4679 N N . THR B 1 91 ? 32.688 -3.043 -6.219 1 96.06 91 THR B N 1
ATOM 4680 C CA . THR B 1 91 ? 31.875 -4.09 -6.84 1 96.06 91 THR B CA 1
ATOM 4681 C C . THR B 1 91 ? 32.75 -5.008 -7.691 1 96.06 91 THR B C 1
ATOM 4683 O O . THR B 1 91 ? 32.594 -6.23 -7.652 1 96.06 91 THR B O 1
ATOM 4686 N N . MET B 1 92 ? 33.625 -4.441 -8.414 1 95.94 92 MET B N 1
ATOM 4687 C CA . MET B 1 92 ? 34.562 -5.23 -9.203 1 95.94 92 MET B CA 1
ATOM 4688 C C . MET B 1 92 ? 35.438 -6.102 -8.305 1 95.94 92 MET B C 1
ATOM 4690 O O . MET B 1 92 ? 35.719 -7.25 -8.648 1 95.94 92 MET B O 1
ATOM 4694 N N . LEU B 1 93 ? 35.781 -5.539 -7.254 1 96.56 93 LEU B N 1
ATOM 4695 C CA . LEU B 1 93 ? 36.594 -6.293 -6.297 1 96.56 93 LEU B CA 1
ATOM 4696 C C . LEU B 1 93 ? 35.812 -7.48 -5.742 1 96.56 93 LEU B C 1
ATOM 4698 O O . LEU B 1 93 ? 36.375 -8.555 -5.523 1 96.56 93 LEU B O 1
ATOM 4702 N N . ILE B 1 94 ? 34.562 -7.305 -5.441 1 97.19 94 ILE B N 1
ATOM 4703 C CA . ILE B 1 94 ? 33.719 -8.367 -4.938 1 97.19 94 ILE B CA 1
ATOM 4704 C C . ILE B 1 94 ? 33.656 -9.508 -5.953 1 97.19 94 ILE B C 1
ATOM 4706 O O . ILE B 1 94 ? 33.875 -10.672 -5.609 1 97.19 94 ILE B O 1
ATOM 4710 N N . ILE B 1 95 ? 33.406 -9.188 -7.191 1 96.44 95 ILE B N 1
ATOM 4711 C CA . ILE B 1 95 ? 33.25 -10.188 -8.242 1 96.44 95 ILE B CA 1
ATOM 4712 C C . ILE B 1 95 ? 34.594 -10.883 -8.5 1 96.44 95 ILE B C 1
ATOM 4714 O O . ILE B 1 95 ? 34.625 -12.109 -8.625 1 96.44 95 ILE B O 1
ATOM 4718 N N . CYS B 1 96 ? 35.625 -10.102 -8.539 1 96.75 96 CYS B N 1
ATOM 4719 C CA . CYS B 1 96 ? 36.969 -10.656 -8.766 1 96.75 96 CYS B CA 1
ATOM 4720 C C . CYS B 1 96 ? 37.375 -11.578 -7.621 1 96.75 96 CYS B C 1
ATOM 4722 O O . CYS B 1 96 ? 37.906 -12.656 -7.848 1 96.75 96 CYS B O 1
ATOM 4724 N N . SER B 1 97 ? 37.125 -11.133 -6.449 1 97.5 97 SER B N 1
ATOM 4725 C CA . SER B 1 97 ? 37.469 -11.945 -5.289 1 97.5 97 SER B CA 1
ATOM 4726 C C . SER B 1 97 ? 36.656 -13.219 -5.234 1 97.5 97 SER B C 1
ATOM 4728 O O . SER B 1 97 ? 37.156 -14.273 -4.848 1 97.5 97 SER B O 1
ATOM 4730 N N . ALA B 1 98 ? 35.375 -13.133 -5.512 1 97.25 98 ALA B N 1
ATOM 4731 C CA . ALA B 1 98 ? 34.531 -14.328 -5.566 1 97.25 98 ALA B CA 1
ATOM 4732 C C . ALA B 1 98 ? 35.062 -15.32 -6.602 1 97.25 98 ALA B C 1
ATOM 4734 O O . ALA B 1 98 ? 35.125 -16.516 -6.328 1 97.25 98 ALA B O 1
ATOM 4735 N N . SER B 1 99 ? 35.406 -14.828 -7.773 1 96.56 99 SER B N 1
ATOM 4736 C CA . SER B 1 99 ? 35.938 -15.664 -8.859 1 96.56 99 SER B CA 1
ATOM 4737 C C . SER B 1 99 ? 37.281 -16.297 -8.5 1 96.56 99 SER B C 1
ATOM 4739 O O . SER B 1 99 ? 37.5 -17.469 -8.75 1 96.56 99 SER B O 1
ATOM 4741 N N . LEU B 1 100 ? 38.094 -15.484 -7.895 1 96.75 100 LEU B N 1
ATOM 4742 C CA . LEU B 1 100 ? 39.406 -15.984 -7.5 1 96.75 100 LEU B CA 1
ATOM 4743 C C . LEU B 1 100 ? 39.281 -17.031 -6.406 1 96.75 100 LEU B C 1
ATOM 4745 O O . LEU B 1 100 ? 40.031 -18.031 -6.402 1 96.75 100 LEU B O 1
ATOM 4749 N N . THR B 1 101 ? 38.438 -16.781 -5.473 1 97.38 101 THR B N 1
ATOM 4750 C CA . THR B 1 101 ? 38.156 -17.766 -4.426 1 97.38 101 THR B CA 1
ATOM 4751 C C . THR B 1 101 ? 37.656 -19.078 -5.023 1 97.38 101 THR B C 1
ATOM 4753 O O . THR B 1 101 ? 38.094 -20.156 -4.637 1 97.38 101 THR B O 1
ATOM 4756 N N . ALA B 1 102 ? 36.75 -19 -5.93 1 96.75 102 ALA B N 1
ATOM 4757 C CA . ALA B 1 102 ? 36.156 -20.172 -6.566 1 96.75 102 ALA B CA 1
ATOM 4758 C C . ALA B 1 102 ? 37.219 -20.953 -7.355 1 96.75 102 ALA B C 1
ATOM 4760 O O . ALA B 1 102 ? 37.281 -22.172 -7.246 1 96.75 102 ALA B O 1
ATOM 4761 N N . VAL B 1 103 ? 38 -20.203 -8.164 1 96.12 103 VAL B N 1
ATOM 4762 C CA . VAL B 1 103 ? 39.031 -20.844 -8.984 1 96.12 103 VAL B CA 1
ATOM 4763 C C . VAL B 1 103 ? 40.125 -21.453 -8.094 1 96.12 103 VAL B C 1
ATOM 4765 O O . VAL B 1 103 ? 40.625 -22.547 -8.367 1 96.12 103 VAL B O 1
ATOM 4768 N N . GLY B 1 104 ? 40.5 -20.734 -7.047 1 96.5 104 GLY B N 1
ATOM 4769 C CA . GLY B 1 104 ? 41.438 -21.281 -6.094 1 96.5 104 GLY B CA 1
ATOM 4770 C C . GLY B 1 104 ? 40.969 -22.578 -5.461 1 96.5 104 GLY B C 1
ATOM 4771 O O . GLY B 1 104 ? 41.75 -23.531 -5.34 1 96.5 104 GLY B O 1
ATOM 4772 N N . LEU B 1 105 ? 39.719 -22.641 -5.102 1 95.5 105 LEU B N 1
ATOM 4773 C CA . LEU B 1 105 ? 39.188 -23.828 -4.449 1 95.5 105 LEU B CA 1
ATOM 4774 C C . LEU B 1 105 ? 38.938 -24.938 -5.461 1 95.5 105 LEU B C 1
ATOM 4776 O O . LEU B 1 105 ? 39 -26.125 -5.109 1 95.5 105 LEU B O 1
ATOM 4780 N N . LYS B 1 106 ? 38.656 -24.531 -6.695 1 95 106 LYS B N 1
ATOM 4781 C CA . LYS B 1 106 ? 38.562 -25.516 -7.77 1 95 106 LYS B CA 1
ATOM 4782 C C . LYS B 1 106 ? 39.812 -26.375 -7.848 1 95 106 LYS B C 1
ATOM 4784 O O . LYS B 1 106 ? 39.75 -27.594 -7.891 1 95 106 LYS B O 1
ATOM 4789 N N . TYR B 1 107 ? 40.969 -25.703 -7.828 1 94.81 107 TYR B N 1
ATOM 4790 C CA . TYR B 1 107 ? 42.219 -26.406 -7.973 1 94.81 107 TYR B CA 1
ATOM 4791 C C . TYR B 1 107 ? 42.625 -27.078 -6.668 1 94.81 107 TYR B C 1
ATOM 4793 O O . TYR B 1 107 ? 43.25 -28.141 -6.684 1 94.81 107 TYR B O 1
ATOM 4801 N N . ALA B 1 108 ? 42.219 -26.562 -5.555 1 94.75 108 ALA B N 1
ATOM 4802 C CA . ALA B 1 108 ? 42.562 -27.156 -4.258 1 94.75 108 ALA B CA 1
ATOM 4803 C C . ALA B 1 108 ? 41.781 -28.438 -4.02 1 94.75 108 ALA B C 1
ATOM 4805 O O . ALA B 1 108 ? 42.312 -29.391 -3.416 1 94.75 108 ALA B O 1
ATOM 4806 N N . PHE B 1 109 ? 40.531 -28.547 -4.52 1 93.06 109 PHE B N 1
ATOM 4807 C CA . PHE B 1 109 ? 39.688 -29.703 -4.199 1 93.06 109 PHE B CA 1
ATOM 4808 C C . PHE B 1 109 ? 39.312 -30.453 -5.469 1 93.06 109 PHE B C 1
ATOM 4810 O O . PHE B 1 109 ? 38.469 -31.344 -5.426 1 93.06 109 PHE B O 1
ATOM 4817 N N . ASP B 1 110 ? 39.781 -30.094 -6.637 1 91.62 110 ASP B N 1
ATOM 4818 C CA . ASP B 1 110 ? 39.562 -30.75 -7.922 1 91.62 110 ASP B CA 1
ATOM 4819 C C . ASP B 1 110 ? 38.094 -30.766 -8.289 1 91.62 110 ASP B C 1
ATOM 4821 O O . ASP B 1 110 ? 37.5 -31.828 -8.555 1 91.62 110 ASP B O 1
ATOM 4825 N N . ILE B 1 111 ? 37.5 -29.625 -8.305 1 92.88 111 ILE B N 1
ATOM 4826 C CA . ILE B 1 111 ? 36.125 -29.453 -8.695 1 92.88 111 ILE B CA 1
ATOM 4827 C C . ILE B 1 111 ? 36.031 -29.156 -10.188 1 92.88 111 ILE B C 1
ATOM 4829 O O . ILE B 1 111 ? 36.875 -28.453 -10.742 1 92.88 111 ILE B O 1
ATOM 4833 N N . ASP B 1 112 ? 35.125 -29.719 -10.867 1 92.94 112 ASP B N 1
ATOM 4834 C CA . ASP B 1 112 ? 34.969 -29.516 -12.305 1 92.94 112 ASP B CA 1
ATOM 4835 C C . ASP B 1 112 ? 34.531 -28.078 -12.609 1 92.94 112 ASP B C 1
ATOM 4837 O O . ASP B 1 112 ? 33.938 -27.406 -11.766 1 92.94 112 ASP B O 1
ATOM 4841 N N . THR B 1 113 ? 34.812 -27.594 -13.773 1 93.75 113 THR B N 1
ATOM 4842 C CA . THR B 1 113 ? 34.562 -26.219 -14.188 1 93.75 113 THR B CA 1
ATOM 4843 C C . THR B 1 113 ? 33.094 -25.891 -14.18 1 93.75 113 THR B C 1
ATOM 4845 O O . THR B 1 113 ? 32.688 -24.844 -13.688 1 93.75 113 THR B O 1
ATOM 4848 N N . PRO B 1 114 ? 32.219 -26.844 -14.719 1 93 114 PRO B N 1
ATOM 4849 C CA . PRO B 1 114 ? 30.797 -26.531 -14.68 1 93 114 PRO B CA 1
ATOM 4850 C C . PRO B 1 114 ? 30.281 -26.328 -13.258 1 93 114 PRO B C 1
ATOM 4852 O O . PRO B 1 114 ? 29.469 -25.422 -13.008 1 93 114 PRO B O 1
ATOM 4855 N N . SER B 1 115 ? 30.781 -27.062 -12.312 1 93.31 115 SER B N 1
ATOM 4856 C CA . SER B 1 115 ? 30.375 -26.922 -10.922 1 93.31 115 SER B CA 1
ATOM 4857 C C . SER B 1 115 ? 30.875 -25.625 -10.32 1 93.31 115 SER B C 1
ATOM 4859 O O . SER B 1 115 ? 30.172 -24.969 -9.539 1 93.31 115 SER B O 1
ATOM 4861 N N . VAL B 1 116 ? 32 -25.219 -10.68 1 94.62 116 VAL B N 1
ATOM 4862 C CA . VAL B 1 116 ? 32.594 -24.016 -10.102 1 94.62 116 VAL B CA 1
ATOM 4863 C C . VAL B 1 116 ? 31.812 -22.781 -10.555 1 94.62 116 VAL B C 1
ATOM 4865 O O . VAL B 1 116 ? 31.516 -21.906 -9.75 1 94.62 116 VAL B O 1
ATOM 4868 N N . VAL B 1 117 ? 31.547 -22.703 -11.82 1 94.25 117 VAL B N 1
ATOM 4869 C CA . VAL B 1 117 ? 30.812 -21.547 -12.328 1 94.25 117 VAL B CA 1
ATOM 4870 C C . VAL B 1 117 ? 29.391 -21.562 -11.781 1 94.25 117 VAL B C 1
ATOM 4872 O O . VAL B 1 117 ? 28.797 -20.5 -11.562 1 94.25 117 VAL B O 1
ATOM 4875 N N . GLY B 1 118 ? 28.812 -22.719 -11.633 1 92.69 118 GLY B N 1
ATOM 4876 C CA . GLY B 1 118 ? 27.531 -22.828 -10.961 1 92.69 118 GLY B CA 1
ATOM 4877 C C . GLY B 1 118 ? 27.562 -22.359 -9.523 1 92.69 118 GLY B C 1
ATOM 4878 O O . GLY B 1 118 ? 26.641 -21.688 -9.055 1 92.69 118 GLY B O 1
ATOM 4879 N N . LEU B 1 119 ? 28.641 -22.734 -8.836 1 94.38 119 LEU B N 1
ATOM 4880 C CA . LEU B 1 119 ? 28.828 -22.312 -7.453 1 94.38 119 LEU B CA 1
ATOM 4881 C C . LEU B 1 119 ? 28.922 -20.797 -7.352 1 94.38 119 LEU B C 1
ATOM 4883 O O . LEU B 1 119 ? 28.375 -20.188 -6.43 1 94.38 119 LEU B O 1
ATOM 4887 N N . ILE B 1 120 ? 29.609 -20.172 -8.25 1 95.56 120 ILE B N 1
ATOM 4888 C CA . ILE B 1 120 ? 29.75 -18.719 -8.258 1 95.56 120 ILE B CA 1
ATOM 4889 C C . ILE B 1 120 ? 28.391 -18.062 -8.453 1 95.56 120 ILE B C 1
ATOM 4891 O O . ILE B 1 120 ? 28.016 -17.156 -7.699 1 95.56 120 ILE B O 1
ATOM 4895 N N . ALA B 1 121 ? 27.656 -18.547 -9.422 1 93.06 121 ALA B N 1
ATOM 4896 C CA . ALA B 1 121 ? 26.344 -18 -9.727 1 93.06 121 ALA B CA 1
ATOM 4897 C C . ALA B 1 121 ? 25.391 -18.141 -8.539 1 93.06 121 ALA B C 1
ATOM 4899 O O . ALA B 1 121 ? 24.625 -17.234 -8.227 1 93.06 121 ALA B O 1
ATOM 4900 N N . GLY B 1 122 ? 25.469 -19.281 -7.91 1 91.94 122 GLY B N 1
ATOM 4901 C CA . GLY B 1 122 ? 24.641 -19.531 -6.746 1 91.94 122 GLY B CA 1
ATOM 4902 C C . GLY B 1 122 ? 25.047 -18.703 -5.535 1 91.94 122 GLY B C 1
ATOM 4903 O O . GLY B 1 122 ? 24.188 -18.109 -4.867 1 91.94 122 GLY B O 1
ATOM 4904 N N . ALA B 1 123 ? 26.312 -18.641 -5.242 1 94.56 123 ALA B N 1
ATOM 4905 C CA . ALA B 1 123 ? 26.844 -17.906 -4.09 1 94.56 123 ALA B CA 1
ATOM 4906 C C . ALA B 1 123 ? 26.562 -16.422 -4.203 1 94.56 123 ALA B C 1
ATOM 4908 O O . ALA B 1 123 ? 26.359 -15.742 -3.193 1 94.56 123 ALA B O 1
ATOM 4909 N N . LEU B 1 124 ? 26.516 -15.938 -5.398 1 94.56 124 LEU B N 1
ATOM 4910 C CA . LEU B 1 124 ? 26.266 -14.516 -5.621 1 94.56 124 LEU B CA 1
ATOM 4911 C C . LEU B 1 124 ? 24.812 -14.281 -6.027 1 94.56 124 LEU B C 1
ATOM 4913 O O . LEU B 1 124 ? 24.453 -13.172 -6.422 1 94.56 124 LEU B O 1
ATOM 4917 N N . THR B 1 125 ? 24.047 -15.297 -5.973 1 89.19 125 THR B N 1
ATOM 4918 C CA . THR B 1 125 ? 22.609 -15.258 -6.195 1 89.19 125 THR B CA 1
ATOM 4919 C C . THR B 1 125 ? 22.281 -14.617 -7.539 1 89.19 125 THR B C 1
ATOM 4921 O O . THR B 1 125 ? 21.422 -13.734 -7.621 1 89.19 125 THR B O 1
ATOM 4924 N N . SER B 1 126 ? 22.953 -15.07 -8.602 1 88.31 126 SER B N 1
ATOM 4925 C CA . SER B 1 126 ? 22.766 -14.516 -9.93 1 88.31 126 SER B CA 1
ATOM 4926 C C . SER B 1 126 ? 22.125 -15.531 -10.875 1 88.31 126 SER B C 1
ATOM 4928 O O . SER B 1 126 ? 22.812 -16.422 -11.391 1 88.31 126 SER B O 1
ATOM 4930 N N . THR B 1 127 ? 20.891 -15.344 -11.203 1 80.88 127 THR B N 1
ATOM 4931 C CA . THR B 1 127 ? 20.188 -16.219 -12.133 1 80.88 127 THR B CA 1
ATOM 4932 C C . THR B 1 127 ? 20.703 -16.031 -13.555 1 80.88 127 THR B C 1
ATOM 4934 O O . THR B 1 127 ? 20.906 -17 -14.281 1 80.88 127 THR B O 1
ATOM 4937 N N . PRO B 1 128 ? 20.922 -14.82 -13.953 1 79.88 128 PRO B N 1
ATOM 4938 C CA . PRO B 1 128 ? 21.531 -14.656 -15.281 1 79.88 128 PRO B CA 1
ATOM 4939 C C . PRO B 1 128 ? 22.922 -15.305 -15.375 1 79.88 128 PRO B C 1
ATOM 4941 O O . PRO B 1 128 ? 23.297 -15.828 -16.422 1 79.88 128 PRO B O 1
ATOM 4944 N N . GLY B 1 129 ? 23.641 -15.227 -14.344 1 86.38 129 GLY B N 1
ATOM 4945 C CA . GLY B 1 129 ? 24.922 -15.922 -14.305 1 86.38 129 GLY B CA 1
ATOM 4946 C C . GLY B 1 129 ? 24.797 -17.422 -14.492 1 86.38 129 GLY B C 1
ATOM 4947 O O . GLY B 1 129 ? 25.625 -18.031 -15.172 1 86.38 129 GLY B O 1
ATOM 4948 N N . LEU B 1 130 ? 23.797 -17.969 -13.938 1 87 130 LEU B N 1
ATOM 4949 C CA . LEU B 1 130 ? 23.547 -19.406 -14.102 1 87 130 LEU B CA 1
ATOM 4950 C C . LEU B 1 130 ? 23.234 -19.75 -15.555 1 87 130 LEU B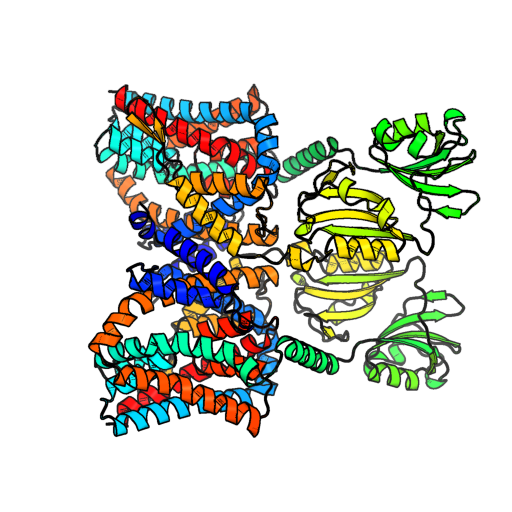 C 1
ATOM 4952 O O . LEU B 1 130 ? 23.703 -20.766 -16.078 1 87 130 LEU B O 1
ATOM 4956 N N . ALA B 1 131 ? 22.484 -18.922 -16.172 1 80.38 131 ALA B N 1
ATOM 4957 C CA . ALA B 1 131 ? 22.125 -19.156 -17.578 1 80.38 131 ALA B CA 1
ATOM 4958 C C . ALA B 1 131 ? 23.375 -19.219 -18.438 1 80.38 131 ALA B C 1
ATOM 4960 O O . ALA B 1 131 ? 23.5 -20.094 -19.297 1 80.38 131 ALA B O 1
ATOM 4961 N N . VAL B 1 132 ? 24.266 -18.359 -18.203 1 82.94 132 VAL B N 1
ATOM 4962 C CA . VAL B 1 132 ? 25.516 -18.312 -18.953 1 82.94 132 VAL B CA 1
ATOM 4963 C C . VAL B 1 132 ? 26.359 -19.531 -18.609 1 82.94 132 VAL B C 1
ATOM 4965 O O . VAL B 1 132 ? 27.016 -20.109 -19.484 1 82.94 132 VAL B O 1
ATOM 4968 N N . ALA B 1 133 ? 26.312 -19.875 -17.359 1 88.62 133 ALA B N 1
ATOM 4969 C CA . ALA B 1 133 ? 27.062 -21.047 -16.922 1 88.62 133 ALA B CA 1
ATOM 4970 C C . ALA B 1 133 ? 26.578 -22.312 -17.641 1 88.62 133 ALA B C 1
ATOM 4972 O O . ALA B 1 133 ? 27.375 -23.125 -18.078 1 88.62 133 ALA B O 1
ATOM 4973 N N . ILE B 1 134 ? 25.344 -22.453 -17.719 1 85.38 134 ILE B N 1
ATOM 4974 C CA . ILE B 1 134 ? 24.75 -23.609 -18.375 1 85.38 134 ILE B CA 1
ATOM 4975 C C . ILE B 1 134 ? 25.062 -23.578 -19.875 1 85.38 134 ILE B C 1
ATOM 4977 O O . ILE B 1 134 ? 25.484 -24.594 -20.453 1 85.38 134 ILE B O 1
ATOM 4981 N N . ASP B 1 135 ? 24.953 -22.469 -20.484 1 81.06 135 ASP B N 1
ATOM 4982 C CA . ASP B 1 135 ? 25.156 -22.312 -21.922 1 81.06 135 ASP B CA 1
ATOM 4983 C C . ASP B 1 135 ? 26.625 -22.516 -22.297 1 81.06 135 ASP B C 1
ATOM 4985 O O . ASP B 1 135 ? 26.938 -23.062 -23.359 1 81.06 135 ASP B O 1
ATOM 4989 N N . SER B 1 136 ? 27.516 -22.078 -21.516 1 84.69 136 SER B N 1
ATOM 4990 C CA . SER B 1 136 ? 28.938 -22.125 -21.812 1 84.69 136 SER B CA 1
ATOM 4991 C C . SER B 1 136 ? 29.516 -23.5 -21.547 1 84.69 136 SER B C 1
ATOM 4993 O O . SER B 1 136 ? 30.469 -23.922 -22.203 1 84.69 136 SER B O 1
ATOM 4995 N N . THR B 1 137 ? 28.938 -24.172 -20.594 1 88.31 137 THR B N 1
ATOM 4996 C CA . THR B 1 137 ? 29.516 -25.453 -20.219 1 88.31 137 THR B CA 1
ATOM 4997 C C . THR B 1 137 ? 28.688 -26.609 -20.797 1 88.31 137 THR B C 1
ATOM 4999 O O . THR B 1 137 ? 29.172 -27.734 -20.875 1 88.31 137 THR B O 1
ATOM 5002 N N . ASN B 1 138 ? 27.406 -26.375 -21.109 1 82.75 138 ASN B N 1
ATOM 5003 C CA . ASN B 1 138 ? 26.469 -27.375 -21.578 1 82.75 138 ASN B CA 1
ATOM 5004 C C . ASN B 1 138 ? 26.406 -28.578 -20.641 1 82.75 138 ASN B C 1
ATOM 5006 O O . ASN B 1 138 ? 26.375 -29.719 -21.094 1 82.75 138 ASN B O 1
ATOM 5010 N N . SER B 1 139 ? 26.547 -28.281 -19.375 1 85.75 139 SER B N 1
ATOM 5011 C CA . SER B 1 139 ? 26.547 -29.328 -18.344 1 85.75 139 SER B CA 1
ATOM 5012 C C . SER B 1 139 ? 25.453 -29.078 -17.297 1 85.75 139 SER B C 1
ATOM 5014 O O . SER B 1 139 ? 25.219 -27.938 -16.906 1 85.75 139 SER B O 1
ATOM 5016 N N . PRO B 1 140 ? 24.797 -30.141 -16.906 1 85.06 140 PRO B N 1
ATOM 5017 C CA . PRO B 1 140 ? 23.812 -30.016 -15.844 1 85.06 140 PRO B CA 1
ATOM 5018 C C . PRO B 1 140 ? 24.453 -29.766 -14.477 1 85.06 140 PRO B C 1
ATOM 5020 O O . PRO B 1 140 ? 23.766 -29.359 -13.531 1 85.06 140 PRO B O 1
ATOM 5023 N N . MET B 1 141 ? 25.719 -29.953 -14.391 1 86.25 141 MET B N 1
ATOM 5024 C CA . MET B 1 141 ? 26.422 -29.797 -13.117 1 86.25 141 MET B CA 1
ATOM 5025 C C . MET B 1 141 ? 26.406 -28.328 -12.672 1 86.25 141 MET B C 1
ATOM 5027 O O . MET B 1 141 ? 26.422 -28.047 -11.477 1 86.25 141 MET B O 1
ATOM 5031 N N . ALA B 1 142 ? 26.312 -27.453 -13.602 1 89.38 142 ALA B N 1
ATOM 5032 C CA . ALA B 1 142 ? 26.234 -26.031 -13.273 1 89.38 142 ALA B CA 1
ATOM 5033 C C . ALA B 1 142 ? 24.953 -25.719 -12.5 1 89.38 142 ALA B C 1
ATOM 5035 O O . ALA B 1 142 ? 25 -24.969 -11.516 1 89.38 142 ALA B O 1
ATOM 5036 N N . SER B 1 143 ? 23.922 -26.312 -12.914 1 86.5 143 SER B N 1
ATOM 5037 C CA . SER B 1 143 ? 22.625 -26.078 -12.266 1 86.5 143 SER B CA 1
ATOM 5038 C C . SER B 1 143 ? 22.594 -26.703 -10.875 1 86.5 143 SER B C 1
ATOM 5040 O O . SER B 1 143 ? 22.047 -26.109 -9.938 1 86.5 143 SER B O 1
ATOM 5042 N N . ILE B 1 144 ? 23.125 -27.828 -10.789 1 82.94 144 ILE B N 1
ATOM 5043 C CA . ILE B 1 144 ? 23.172 -28.516 -9.5 1 82.94 144 ILE B CA 1
ATOM 5044 C C . ILE B 1 144 ? 24.016 -27.719 -8.516 1 82.94 144 ILE B C 1
ATOM 5046 O O . ILE B 1 144 ? 23.625 -27.5 -7.371 1 82.94 144 ILE B O 1
ATOM 5050 N N . ALA B 1 145 ? 25.141 -27.297 -8.938 1 89.38 145 ALA B N 1
ATOM 5051 C CA . ALA B 1 145 ? 26.047 -26.531 -8.078 1 89.38 145 ALA B CA 1
ATOM 5052 C C . ALA B 1 145 ? 25.422 -25.203 -7.668 1 89.38 145 ALA B C 1
ATOM 5054 O O . ALA B 1 145 ? 25.641 -24.719 -6.547 1 89.38 145 ALA B O 1
ATOM 5055 N N . TYR B 1 146 ? 24.703 -24.578 -8.547 1 88.56 146 TYR B N 1
ATOM 5056 C CA . TYR B 1 146 ? 23.953 -23.375 -8.219 1 88.56 146 TYR B CA 1
ATOM 5057 C C . TYR B 1 146 ? 23.016 -23.625 -7.039 1 88.56 146 TYR B C 1
ATOM 5059 O O . TYR B 1 146 ? 22.984 -22.828 -6.094 1 88.56 146 TYR B O 1
ATOM 5067 N N . GLY B 1 147 ? 22.344 -24.734 -7.152 1 83.25 147 GLY B N 1
ATOM 5068 C CA . GLY B 1 147 ? 21.406 -25.094 -6.098 1 83.25 147 GLY B CA 1
ATOM 5069 C C . GLY B 1 147 ? 22.078 -25.297 -4.75 1 83.25 147 GLY B C 1
ATOM 5070 O O . GLY B 1 147 ? 21.484 -24.984 -3.711 1 83.25 147 GLY B O 1
ATOM 5071 N N . ILE B 1 148 ? 23.234 -25.734 -4.766 1 86.12 148 ILE B N 1
ATOM 5072 C CA . ILE B 1 148 ? 23.969 -26.016 -3.541 1 86.12 148 ILE B CA 1
ATOM 5073 C C . ILE B 1 148 ? 24.422 -24.703 -2.898 1 86.12 148 ILE B C 1
ATOM 5075 O O . ILE B 1 148 ? 24.344 -24.547 -1.677 1 86.12 148 ILE B O 1
ATOM 5079 N N . ALA B 1 149 ? 24.828 -23.828 -3.674 1 90.81 149 ALA B N 1
ATOM 5080 C CA . ALA B 1 149 ? 25.422 -22.594 -3.154 1 90.81 149 ALA B CA 1
ATOM 5081 C C . ALA B 1 149 ? 24.359 -21.531 -2.893 1 90.81 149 ALA B C 1
ATOM 5083 O O . ALA B 1 149 ? 24.562 -20.641 -2.066 1 90.81 149 ALA B O 1
ATOM 5084 N N . TYR B 1 150 ? 23.25 -21.641 -3.533 1 86 150 TYR B N 1
ATOM 5085 C CA . TYR B 1 150 ? 22.234 -20.594 -3.527 1 86 150 TYR B CA 1
ATOM 5086 C C . TYR B 1 150 ? 21.734 -20.328 -2.111 1 86 150 TYR B C 1
ATOM 5088 O O . TYR B 1 150 ? 21.641 -19.172 -1.698 1 86 150 TYR B O 1
ATOM 5096 N N . PRO B 1 151 ? 21.438 -21.344 -1.265 1 83.56 151 PRO B N 1
ATOM 5097 C CA . PRO B 1 151 ? 20.969 -21.062 0.098 1 83.56 151 PRO B CA 1
ATOM 5098 C C . PRO B 1 151 ? 21.969 -20.25 0.912 1 83.56 151 PRO B C 1
ATOM 5100 O O . PRO B 1 151 ? 21.578 -19.391 1.692 1 83.56 151 PRO B O 1
ATOM 5103 N N . PHE B 1 152 ? 23.172 -20.406 0.682 1 84.81 152 PHE B N 1
ATOM 5104 C CA . PHE B 1 152 ? 24.188 -19.656 1.398 1 84.81 152 PHE B CA 1
ATOM 5105 C C . PHE B 1 152 ? 24.297 -18.234 0.854 1 84.81 152 PHE B C 1
ATOM 5107 O O . PHE B 1 152 ? 24.562 -17.297 1.603 1 84.81 152 PHE B O 1
ATOM 5114 N N . GLY B 1 153 ? 24.141 -18.188 -0.435 1 88.31 153 GLY B N 1
ATOM 5115 C CA . GLY B 1 153 ? 24.125 -16.859 -1.021 1 88.31 153 GLY B CA 1
ATOM 5116 C C . GLY B 1 153 ? 23 -15.992 -0.486 1 88.31 153 GLY B C 1
ATOM 5117 O O . GLY B 1 153 ? 23.141 -14.766 -0.382 1 88.31 153 GLY B O 1
ATOM 5118 N N . VAL B 1 154 ? 21.984 -16.672 -0.138 1 87.25 154 VAL B N 1
ATOM 5119 C CA . VAL B 1 154 ? 20.828 -15.922 0.351 1 87.25 154 VAL B CA 1
ATOM 5120 C C . VAL B 1 154 ? 20.953 -15.688 1.854 1 87.25 154 VAL B C 1
ATOM 5122 O O . VAL B 1 154 ? 21.031 -14.547 2.307 1 87.25 154 VAL B O 1
ATOM 5125 N N . ILE B 1 155 ? 21.141 -16.75 2.646 1 87.44 155 ILE B N 1
ATOM 5126 C CA . ILE B 1 155 ? 21.172 -16.688 4.102 1 87.44 155 ILE B CA 1
ATOM 5127 C C . ILE B 1 155 ? 22.469 -16 4.543 1 87.44 155 ILE B C 1
ATOM 5129 O O . ILE B 1 155 ? 22.469 -15.18 5.457 1 87.44 155 ILE B O 1
ATOM 5133 N N . GLY B 1 156 ? 23.516 -16.391 3.945 1 91.44 156 GLY B N 1
ATOM 5134 C CA . GLY B 1 156 ? 24.812 -15.844 4.301 1 91.44 156 GLY B CA 1
ATOM 5135 C C . GLY B 1 156 ? 24.906 -14.336 4.141 1 91.44 156 GLY B C 1
ATOM 5136 O O . GLY B 1 156 ? 25.438 -13.648 5.012 1 91.44 156 GLY B O 1
ATOM 5137 N N . VAL B 1 157 ? 24.391 -13.883 3.072 1 93.5 157 VAL B N 1
ATOM 5138 C CA . VAL B 1 157 ? 24.453 -12.445 2.83 1 93.5 157 VAL B CA 1
ATOM 5139 C C . VAL B 1 157 ? 23.547 -11.711 3.83 1 93.5 157 VAL B C 1
ATOM 5141 O O . VAL B 1 157 ? 23.938 -10.664 4.363 1 93.5 157 VAL B O 1
ATOM 5144 N N . ILE B 1 158 ? 22.375 -12.242 4.094 1 90.88 158 ILE B N 1
ATOM 5145 C CA . ILE B 1 158 ? 21.438 -11.641 5.043 1 90.88 158 ILE B CA 1
ATOM 5146 C C . ILE B 1 158 ? 22.109 -11.539 6.418 1 90.88 158 ILE B C 1
ATOM 5148 O O . ILE B 1 158 ? 22.109 -10.477 7.039 1 90.88 158 ILE B O 1
ATOM 5152 N N . LEU B 1 159 ? 22.688 -12.609 6.855 1 91.25 159 LEU B N 1
ATOM 5153 C CA . LEU B 1 159 ? 23.312 -12.641 8.172 1 91.25 159 LEU B CA 1
ATOM 5154 C C . LEU B 1 159 ? 24.516 -11.711 8.234 1 91.25 159 LEU B C 1
ATOM 5156 O O . LEU B 1 159 ? 24.75 -11.047 9.242 1 91.25 159 LEU B O 1
ATOM 5160 N N . PHE B 1 160 ? 25.281 -11.711 7.215 1 94.5 160 PHE B N 1
ATOM 5161 C CA . PHE B 1 160 ? 26.453 -10.844 7.152 1 94.5 160 PHE B CA 1
ATOM 5162 C C . PHE B 1 160 ? 26.047 -9.383 7.262 1 94.5 160 PHE B C 1
ATOM 5164 O O . PHE B 1 160 ? 26.641 -8.625 8.031 1 94.5 160 PHE B O 1
ATOM 5171 N N . VAL B 1 161 ? 25.047 -9.031 6.484 1 93.31 161 VAL B N 1
ATOM 5172 C CA . VAL B 1 161 ? 24.578 -7.652 6.449 1 93.31 161 VAL B CA 1
ATOM 5173 C C . VAL B 1 161 ? 24 -7.266 7.812 1 93.31 161 VAL B C 1
ATOM 5175 O O . VAL B 1 161 ? 24.234 -6.152 8.297 1 93.31 161 VAL B O 1
ATOM 5178 N N . LYS B 1 162 ? 23.328 -8.148 8.461 1 90.69 162 LYS B N 1
ATOM 5179 C CA . LYS B 1 162 ? 22.703 -7.875 9.75 1 90.69 162 LYS B CA 1
ATOM 5180 C C . LYS B 1 162 ? 23.75 -7.766 10.852 1 90.69 162 LYS B C 1
ATOM 5182 O O . LYS B 1 162 ? 23.594 -6.996 11.805 1 90.69 162 LYS B O 1
ATOM 5187 N N . LEU B 1 163 ? 24.828 -8.469 10.719 1 92 163 LEU B N 1
ATOM 5188 C CA . LEU B 1 163 ? 25.844 -8.547 11.766 1 92 163 LEU B CA 1
ATOM 5189 C C . LEU B 1 163 ? 26.922 -7.488 11.57 1 92 163 LEU B C 1
ATOM 5191 O O . LEU B 1 163 ? 27.594 -7.098 12.523 1 92 163 LEU B O 1
ATOM 5195 N N . LEU B 1 164 ? 27.078 -7.027 10.43 1 93.38 164 LEU B N 1
ATOM 5196 C CA . LEU B 1 164 ? 28.172 -6.141 10.07 1 93.38 164 LEU B CA 1
ATOM 5197 C C . LEU B 1 164 ? 28.172 -4.887 10.938 1 93.38 164 LEU B C 1
ATOM 5199 O O . LEU B 1 164 ? 29.203 -4.504 11.492 1 93.38 164 LEU B O 1
ATOM 5203 N N . PRO B 1 165 ? 27.016 -4.191 11.109 1 91.56 165 PRO B N 1
ATOM 5204 C CA . PRO B 1 165 ? 27.031 -2.982 11.945 1 91.56 165 PRO B CA 1
ATOM 5205 C C . PRO B 1 165 ? 27.422 -3.264 13.391 1 91.56 165 PRO B C 1
ATOM 5207 O O . PRO B 1 165 ? 28.078 -2.434 14.031 1 91.56 165 PRO B O 1
ATOM 5210 N N . LYS B 1 166 ? 27.078 -4.367 13.883 1 89.56 166 LYS B N 1
ATOM 5211 C CA . LYS B 1 166 ? 27.438 -4.738 15.25 1 89.56 166 LYS B CA 1
ATOM 5212 C C . LYS B 1 166 ? 28.938 -5.023 15.375 1 89.56 166 LYS B C 1
ATOM 5214 O O . LYS B 1 166 ? 29.562 -4.641 16.359 1 89.56 166 LYS B O 1
ATOM 5219 N N . ILE B 1 167 ? 29.422 -5.758 14.422 1 90.62 167 ILE B N 1
ATOM 5220 C CA . ILE B 1 167 ? 30.844 -6.09 14.414 1 90.62 167 ILE B CA 1
ATOM 5221 C C . ILE B 1 167 ? 31.672 -4.812 14.312 1 90.62 167 ILE B C 1
ATOM 5223 O O . ILE B 1 167 ? 32.719 -4.688 14.961 1 90.62 167 ILE B O 1
ATOM 5227 N N . MET B 1 168 ? 31.141 -3.898 13.547 1 91.56 168 MET B N 1
ATOM 5228 C CA . MET B 1 168 ? 31.844 -2.633 13.359 1 91.56 168 MET B CA 1
ATOM 5229 C C . MET B 1 168 ? 31.516 -1.654 14.477 1 91.56 168 MET B C 1
ATOM 5231 O O . MET B 1 168 ? 32.156 -0.594 14.586 1 91.56 168 MET B O 1
ATOM 5235 N N . ARG B 1 169 ? 30.609 -1.849 15.305 1 89.19 169 ARG B N 1
ATOM 5236 C CA . ARG B 1 169 ? 30.172 -1.021 16.422 1 89.19 169 ARG B CA 1
ATOM 5237 C C . ARG B 1 169 ? 29.688 0.343 15.945 1 89.19 169 ARG B C 1
ATOM 5239 O O . ARG B 1 169 ? 30.109 1.376 16.469 1 89.19 169 ARG B O 1
ATOM 5246 N N . VAL B 1 170 ? 28.938 0.223 14.906 1 90.62 170 VAL B N 1
ATOM 5247 C CA . VAL B 1 170 ? 28.391 1.455 14.352 1 90.62 170 VAL B CA 1
ATOM 5248 C C . VAL B 1 170 ? 26.875 1.455 14.492 1 90.62 170 VAL B C 1
ATOM 5250 O O . VAL B 1 170 ? 26.219 0.423 14.305 1 90.62 170 VAL B O 1
ATOM 5253 N N . ASN B 1 171 ? 26.344 2.561 14.914 1 90.19 171 ASN B N 1
ATOM 5254 C CA . ASN B 1 171 ? 24.906 2.771 14.93 1 90.19 171 ASN B CA 1
ATOM 5255 C C . ASN B 1 171 ? 24.406 3.338 13.602 1 90.19 171 ASN B C 1
ATOM 5257 O O . ASN B 1 171 ? 24.688 4.488 13.266 1 90.19 171 ASN B O 1
ATOM 5261 N N . LEU B 1 172 ? 23.625 2.564 12.914 1 90.56 172 LEU B N 1
ATOM 5262 C CA . LEU B 1 172 ? 23.219 2.902 11.555 1 90.56 172 LEU B CA 1
ATOM 5263 C C . LEU B 1 172 ? 22.328 4.145 11.547 1 90.56 172 LEU B C 1
ATOM 5265 O O . LEU B 1 172 ? 22.422 4.977 10.641 1 90.56 172 LEU B O 1
ATOM 5269 N N . ASP B 1 173 ? 21.547 4.297 12.531 1 87.31 173 ASP B N 1
ATOM 5270 C CA . ASP B 1 173 ? 20.672 5.461 12.602 1 87.31 173 ASP B CA 1
ATOM 5271 C C . ASP B 1 173 ? 21.469 6.742 12.812 1 87.31 173 ASP B C 1
ATOM 5273 O O . ASP B 1 173 ? 21.172 7.777 12.219 1 87.31 173 ASP B O 1
ATOM 5277 N N . GLN B 1 174 ? 22.375 6.645 13.641 1 86.38 174 GLN B N 1
ATOM 5278 C CA . GLN B 1 174 ? 23.234 7.797 13.898 1 86.38 174 GLN B CA 1
ATOM 5279 C C . GLN B 1 174 ? 24.047 8.156 12.656 1 86.38 174 GLN B C 1
ATOM 5281 O O . GLN B 1 174 ? 24.25 9.344 12.359 1 86.38 174 GLN B O 1
ATOM 5286 N N . GLU B 1 175 ? 24.484 7.098 12.023 1 89.06 175 GLU B N 1
ATOM 5287 C CA . GLU B 1 175 ? 25.234 7.328 10.797 1 89.06 175 GLU B CA 1
ATOM 5288 C C . GLU B 1 175 ? 24.359 7.98 9.727 1 89.06 175 GLU B C 1
ATOM 5290 O O . GLU B 1 175 ? 24.812 8.875 9.016 1 89.06 175 GLU B O 1
ATOM 5295 N N . ALA B 1 176 ? 23.188 7.562 9.602 1 86.5 176 ALA B N 1
ATOM 5296 C CA . ALA B 1 176 ? 22.25 8.125 8.633 1 86.5 176 ALA B CA 1
ATOM 5297 C C . ALA B 1 176 ? 21.969 9.594 8.938 1 86.5 176 ALA B C 1
ATOM 5299 O O . ALA B 1 176 ? 21.891 10.422 8.031 1 86.5 176 ALA B O 1
ATOM 5300 N N . ARG B 1 177 ? 21.828 9.867 10.195 1 79.25 177 ARG B N 1
ATOM 5301 C CA . ARG B 1 177 ? 21.578 11.242 10.625 1 79.25 177 ARG B CA 1
ATOM 5302 C C . ARG B 1 177 ? 22.781 12.133 10.359 1 79.25 177 ARG B C 1
ATOM 5304 O O . ARG B 1 177 ? 22.641 13.281 9.93 1 79.25 177 ARG B O 1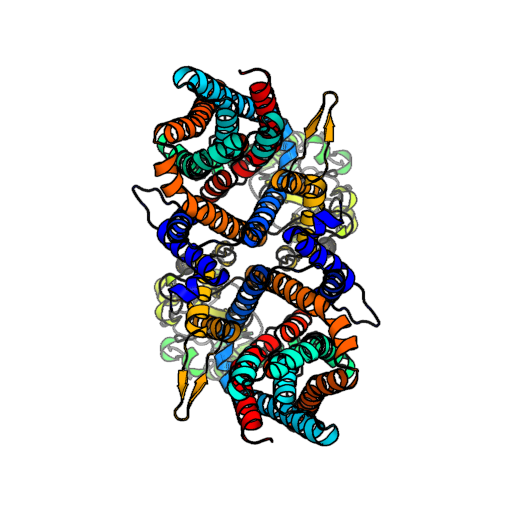
ATOM 5311 N N . ARG B 1 178 ? 23.859 11.594 10.672 1 81 178 ARG B N 1
ATOM 5312 C CA . ARG B 1 178 ? 25.094 12.336 10.43 1 81 178 ARG B CA 1
ATOM 5313 C C . ARG B 1 178 ? 25.25 12.672 8.953 1 81 178 ARG B C 1
ATOM 5315 O O . ARG B 1 178 ? 25.594 13.805 8.594 1 81 178 ARG B O 1
ATOM 5322 N N . LEU B 1 179 ? 24.969 11.75 8.156 1 79.75 179 LEU B N 1
ATOM 5323 C CA . LEU B 1 179 ? 25.109 11.945 6.715 1 79.75 179 LEU B CA 1
ATOM 5324 C C . LEU B 1 179 ? 24.062 12.922 6.199 1 79.75 179 LEU B C 1
ATOM 5326 O O . LEU B 1 179 ? 24.312 13.68 5.258 1 79.75 179 LEU B O 1
ATOM 5330 N N . GLU B 1 180 ? 22.953 12.812 6.801 1 73.19 180 GLU B N 1
ATOM 5331 C CA . GLU B 1 180 ? 21.906 13.766 6.453 1 73.19 180 GLU B CA 1
ATOM 5332 C C . GLU B 1 180 ? 22.297 15.188 6.828 1 73.19 180 GLU B C 1
ATOM 5334 O O . GLU B 1 180 ? 22.031 16.125 6.078 1 73.19 180 GLU B O 1
ATOM 5339 N N . ILE B 1 181 ? 22.875 15.305 7.984 1 64.75 181 ILE B N 1
ATOM 5340 C CA . ILE B 1 181 ? 23.344 16.594 8.453 1 64.75 181 ILE B CA 1
ATOM 5341 C C . ILE B 1 181 ? 24.453 17.109 7.543 1 64.75 181 ILE B C 1
ATOM 5343 O O . ILE B 1 181 ? 24.5 18.297 7.199 1 64.75 181 ILE B O 1
ATOM 5347 N N . GLU B 1 182 ? 25.25 16.172 7.199 1 67.31 182 GLU B N 1
ATOM 5348 C CA . GLU B 1 182 ? 26.328 16.531 6.293 1 67.31 182 GLU B CA 1
ATOM 5349 C C . GLU B 1 182 ? 25.797 16.984 4.938 1 67.31 182 GLU B C 1
ATOM 5351 O O . GLU B 1 182 ? 26.328 17.922 4.332 1 67.31 182 GLU B O 1
ATOM 5356 N N . ARG B 1 183 ? 24.828 16.297 4.527 1 63.38 183 ARG B N 1
ATOM 5357 C CA . ARG B 1 183 ? 24.203 16.641 3.256 1 63.38 183 ARG B CA 1
ATOM 5358 C C . ARG B 1 183 ? 23.484 17.984 3.352 1 63.38 183 ARG B C 1
ATOM 5360 O O . ARG B 1 183 ? 23.547 18.797 2.422 1 63.38 183 ARG B O 1
ATOM 5367 N N . ARG B 1 184 ? 22.812 18.062 4.422 1 57.22 184 ARG B N 1
ATOM 5368 C CA . ARG B 1 184 ? 22.125 19.328 4.68 1 57.22 184 ARG B CA 1
ATOM 5369 C C . ARG B 1 184 ? 23.109 20.484 4.793 1 57.22 184 ARG B C 1
ATOM 5371 O O . ARG B 1 184 ? 22.797 21.609 4.418 1 57.22 184 ARG B O 1
ATOM 5378 N N . GLY B 1 185 ? 24.125 20.094 5.453 1 52.53 185 GLY B N 1
ATOM 5379 C CA . GLY B 1 185 ? 25.172 21.094 5.574 1 52.53 185 GLY B CA 1
ATOM 5380 C C . GLY B 1 185 ? 25.656 21.625 4.234 1 52.53 185 GLY B C 1
ATOM 5381 O O . GLY B 1 185 ? 26.109 22.766 4.137 1 52.53 185 GLY B O 1
ATOM 5382 N N . GLN B 1 186 ? 25.578 20.719 3.256 1 53.94 186 GLN B N 1
ATOM 5383 C CA . GLN B 1 186 ? 25.938 21.188 1.917 1 53.94 186 GLN B CA 1
ATOM 5384 C C . GLN B 1 186 ? 24.891 22.156 1.38 1 53.94 186 GLN B C 1
ATOM 5386 O O . GLN B 1 186 ? 25.172 22.922 0.453 1 53.94 186 GLN B O 1
ATOM 5391 N N . PHE B 1 187 ? 23.75 21.922 1.906 1 52.19 187 PHE B N 1
ATOM 5392 C CA . PHE B 1 187 ? 22.703 22.891 1.63 1 52.19 187 PHE B CA 1
ATOM 5393 C C . PHE B 1 187 ? 22.422 23.766 2.855 1 52.19 187 PHE B C 1
ATOM 5395 O O . PHE B 1 187 ? 21.734 23.328 3.779 1 52.19 187 PHE B O 1
ATOM 5402 N N . PRO B 1 188 ? 23.188 24.719 3.088 1 53.84 188 PRO B N 1
ATOM 5403 C CA . PRO B 1 188 ? 23.109 25.531 4.305 1 53.84 188 PRO B CA 1
ATOM 5404 C C . PRO B 1 188 ? 21.672 25.891 4.695 1 53.84 188 PRO B C 1
ATOM 5406 O O . PRO B 1 188 ? 20.812 26.047 3.822 1 53.84 188 PRO B O 1
ATOM 5409 N N . GLU B 1 189 ? 21.312 25.516 5.941 1 62.03 189 GLU B N 1
ATOM 5410 C CA . GLU B 1 189 ? 20 25.922 6.457 1 62.03 189 GLU B CA 1
ATOM 5411 C C . GLU B 1 189 ? 19.734 27.391 6.141 1 62.03 189 GLU B C 1
ATOM 5413 O O . GLU B 1 189 ? 20.641 28.234 6.207 1 62.03 189 GLU B O 1
ATOM 5418 N N . LEU B 1 190 ? 18.641 27.578 5.492 1 71.44 190 LEU B N 1
ATOM 5419 C CA . LEU B 1 190 ? 18.281 28.953 5.191 1 71.44 190 LEU B CA 1
ATOM 5420 C C . LEU B 1 190 ? 17.766 29.672 6.441 1 71.44 190 LEU B C 1
ATOM 5422 O O . LEU B 1 190 ? 16.906 29.156 7.148 1 71.44 190 LEU B O 1
ATOM 5426 N N . GLY B 1 191 ? 18.531 30.578 6.918 1 74.75 191 GLY B N 1
ATOM 5427 C CA . GLY B 1 191 ? 18.109 31.391 8.055 1 74.75 191 GLY B CA 1
ATOM 5428 C C . GLY B 1 191 ? 17.484 32.719 7.641 1 74.75 191 GLY B C 1
ATOM 5429 O O . GLY B 1 191 ? 17.469 33.031 6.457 1 74.75 191 GLY B O 1
ATOM 5430 N N . THR B 1 192 ? 16.781 33.281 8.57 1 81.38 192 THR B N 1
ATOM 5431 C CA . THR B 1 192 ? 16.188 34.594 8.391 1 81.38 192 THR B CA 1
ATOM 5432 C C . THR B 1 192 ? 16.938 35.625 9.203 1 81.38 192 THR B C 1
ATOM 5434 O O . THR B 1 192 ? 17.312 35.406 10.359 1 81.38 192 THR B O 1
ATOM 5437 N N . CYS B 1 193 ? 17.344 36.688 8.555 1 86.44 193 CYS B N 1
ATOM 5438 C CA . CYS B 1 193 ? 18.047 37.781 9.227 1 86.44 193 CYS B CA 1
ATOM 5439 C C . CYS B 1 193 ? 17.469 39.125 8.828 1 86.44 193 CYS B C 1
ATOM 5441 O O . CYS B 1 193 ? 16.953 39.281 7.723 1 86.44 193 CYS B O 1
ATOM 5443 N N . ILE B 1 194 ? 17.531 40.094 9.742 1 91.5 194 ILE B N 1
ATOM 5444 C CA . ILE B 1 194 ? 17.109 41.438 9.484 1 91.5 194 ILE B CA 1
ATOM 5445 C C . ILE B 1 194 ? 18.344 42.344 9.266 1 91.5 194 ILE B C 1
ATOM 5447 O O . ILE B 1 194 ? 19.375 42.156 9.922 1 91.5 194 ILE B O 1
ATOM 5451 N N . TYR B 1 195 ? 18.172 43.188 8.312 1 92.38 195 TYR B N 1
ATOM 5452 C CA . TYR B 1 195 ? 19.25 44.125 8.016 1 92.38 195 TYR B CA 1
ATOM 5453 C C . TYR B 1 195 ? 18.734 45.562 8.047 1 92.38 195 TYR B C 1
ATOM 5455 O O . TYR B 1 195 ? 17.625 45.844 7.605 1 92.38 195 TYR B O 1
ATOM 5463 N N . ARG B 1 196 ? 19.516 46.438 8.664 1 93.19 196 ARG B N 1
ATOM 5464 C CA . ARG B 1 196 ? 19.281 47.844 8.523 1 93.19 196 ARG B CA 1
ATOM 5465 C C . ARG B 1 196 ? 20.094 48.438 7.367 1 93.19 196 ARG B C 1
ATOM 5467 O O . ARG B 1 196 ? 21.297 48.219 7.277 1 93.19 196 ARG B O 1
ATOM 5474 N N . VAL B 1 197 ? 19.391 49.125 6.543 1 93.88 197 VAL B N 1
ATOM 5475 C CA . VAL B 1 197 ? 20.047 49.688 5.363 1 93.88 197 VAL B CA 1
ATOM 5476 C C . VAL B 1 197 ? 20.938 50.844 5.773 1 93.88 197 VAL B C 1
ATOM 5478 O O . VAL B 1 197 ? 20.453 51.938 6.086 1 93.88 197 VAL B O 1
ATOM 5481 N N . THR B 1 198 ? 22.234 50.656 5.754 1 93 198 THR B N 1
ATOM 5482 C CA . THR B 1 198 ? 23.172 51.688 6.176 1 93 198 THR B CA 1
ATOM 5483 C C . THR B 1 198 ? 24.234 51.938 5.102 1 93 198 THR B C 1
ATOM 5485 O O . THR B 1 198 ? 25 52.875 5.18 1 93 198 THR B O 1
ATOM 5488 N N . ASN B 1 199 ? 24.297 51.094 4.141 1 91.88 199 ASN B N 1
ATOM 5489 C CA . ASN B 1 199 ? 25.266 51.25 3.072 1 91.88 199 ASN B CA 1
ATOM 5490 C C . ASN B 1 199 ? 24.828 52.312 2.051 1 91.88 199 ASN B C 1
ATOM 5492 O O . ASN B 1 199 ? 23.797 52.125 1.388 1 91.88 199 ASN B O 1
ATOM 5496 N N . PRO B 1 200 ? 25.547 53.281 1.86 1 90.56 200 PRO B N 1
ATOM 5497 C CA . PRO B 1 200 ? 25.156 54.375 0.948 1 90.56 200 PRO B CA 1
ATOM 5498 C C . PRO B 1 200 ? 25.094 53.906 -0.508 1 90.56 200 PRO B C 1
ATOM 5500 O O . PRO B 1 200 ? 24.422 54.562 -1.327 1 90.56 200 PRO B O 1
ATOM 5503 N N . SER B 1 201 ? 25.75 52.875 -0.862 1 89.31 201 SER B N 1
ATOM 5504 C CA . SER B 1 201 ? 25.766 52.375 -2.242 1 89.31 201 SER B CA 1
ATOM 5505 C C . SER B 1 201 ? 24.391 51.906 -2.686 1 89.31 201 SER B C 1
ATOM 5507 O O . SER B 1 201 ? 24.109 51.844 -3.883 1 89.31 201 SER B O 1
ATOM 5509 N N . VAL B 1 202 ? 23.609 51.656 -1.774 1 90.75 202 VAL B N 1
ATOM 5510 C CA . VAL B 1 202 ? 22.328 51.094 -2.145 1 90.75 202 VAL B CA 1
ATOM 5511 C C . VAL B 1 202 ? 21.219 52.125 -1.92 1 90.75 202 VAL B C 1
ATOM 5513 O O . VAL B 1 202 ? 20.062 51.875 -2.26 1 90.75 202 VAL B O 1
ATOM 5516 N N . PHE B 1 203 ? 21.578 53.281 -1.422 1 90.12 203 PHE B N 1
ATOM 5517 C CA . PHE B 1 203 ? 20.594 54.312 -1.175 1 90.12 203 PHE B CA 1
ATOM 5518 C C . PHE B 1 203 ? 19.953 54.781 -2.48 1 90.12 203 PHE B C 1
ATOM 5520 O O . PHE B 1 203 ? 20.656 55.125 -3.432 1 90.12 203 PHE B O 1
ATOM 5527 N N . GLY B 1 204 ? 18.625 54.781 -2.48 1 89.44 204 GLY B N 1
ATOM 5528 C CA . GLY B 1 204 ? 17.906 55.281 -3.625 1 89.44 204 GLY B CA 1
ATOM 5529 C C . GLY B 1 204 ? 17.891 54.344 -4.809 1 89.44 204 GLY B C 1
ATOM 5530 O O . GLY B 1 204 ? 17.453 54.719 -5.906 1 89.44 204 GLY B O 1
ATOM 5531 N N . ARG B 1 205 ? 18.344 53.219 -4.676 1 90.81 205 ARG B N 1
ATOM 5532 C CA . ARG B 1 205 ? 18.344 52.219 -5.75 1 90.81 205 ARG B CA 1
ATOM 5533 C C . ARG B 1 205 ? 17.234 51.188 -5.551 1 90.81 205 ARG B C 1
ATOM 5535 O O . ARG B 1 205 ? 16.875 50.875 -4.414 1 90.81 205 ARG B O 1
ATOM 5542 N N . SER B 1 206 ? 16.75 50.781 -6.68 1 91.06 206 SER B N 1
ATOM 5543 C CA . SER B 1 206 ? 15.711 49.75 -6.625 1 91.06 206 SER B CA 1
ATOM 5544 C C . SER B 1 206 ? 16.312 48.375 -6.418 1 91.06 206 SER B C 1
ATOM 5546 O O . SER B 1 206 ? 17.5 48.156 -6.688 1 91.06 206 SER B O 1
ATOM 5548 N N . LEU B 1 207 ? 15.531 47.469 -5.93 1 87.31 207 LEU B N 1
ATOM 5549 C CA . LEU B 1 207 ? 16 46.094 -5.676 1 87.31 207 LEU B CA 1
ATOM 5550 C C . LEU B 1 207 ? 16.438 45.438 -6.969 1 87.31 207 LEU B C 1
ATOM 5552 O O . LEU B 1 207 ? 17.359 44.625 -6.965 1 87.31 207 LEU B O 1
ATOM 5556 N N . MET B 1 208 ? 15.766 45.781 -8.023 1 84.06 208 MET B N 1
ATOM 5557 C CA . MET B 1 208 ? 16.141 45.25 -9.328 1 84.06 208 MET B CA 1
ATOM 5558 C C . MET B 1 208 ? 17.547 45.719 -9.727 1 84.06 208 MET B C 1
ATOM 5560 O O . MET B 1 208 ? 18.328 44.938 -10.281 1 84.06 208 MET B O 1
ATOM 5564 N N . GLN B 1 209 ? 17.828 46.938 -9.406 1 85.69 209 GLN B N 1
ATOM 5565 C CA . GLN B 1 209 ? 19.141 47.5 -9.719 1 85.69 209 GLN B CA 1
ATOM 5566 C C . GLN B 1 209 ? 20.234 46.906 -8.844 1 85.69 209 GLN B C 1
ATOM 5568 O O . GLN B 1 209 ? 21.344 46.656 -9.312 1 85.69 209 GLN B O 1
ATOM 5573 N N . ILE B 1 210 ? 19.906 46.656 -7.68 1 85.19 210 ILE B N 1
ATOM 5574 C CA . ILE B 1 210 ? 20.875 46.094 -6.738 1 85.19 210 ILE B CA 1
ATOM 5575 C C . ILE B 1 210 ? 21.094 44.625 -7.055 1 85.19 210 ILE B C 1
ATOM 5577 O O . ILE B 1 210 ? 22.219 44.125 -6.914 1 85.19 210 ILE B O 1
ATOM 5581 N N . ASN B 1 211 ? 20.078 43.938 -7.602 1 82.25 211 ASN B N 1
ATOM 5582 C CA . ASN B 1 211 ? 20.109 42.5 -7.926 1 82.25 211 ASN B CA 1
ATOM 5583 C C . ASN B 1 211 ? 20.734 41.688 -6.805 1 82.25 211 ASN B C 1
ATOM 5585 O O . ASN B 1 211 ? 21.656 40.906 -7.039 1 82.25 211 ASN B O 1
ATOM 5589 N N . ALA B 1 212 ? 20.281 41.938 -5.621 1 80 212 ALA B N 1
ATOM 5590 C CA . ALA B 1 212 ? 20.844 41.312 -4.414 1 80 212 ALA B CA 1
ATOM 5591 C C . ALA B 1 212 ? 20.766 39.812 -4.484 1 80 212 ALA B C 1
ATOM 5593 O O . ALA B 1 212 ? 21.703 39.094 -4.062 1 80 212 ALA B O 1
ATOM 5594 N N . ARG B 1 213 ? 19.766 39.281 -5.023 1 80.06 213 ARG B N 1
ATOM 5595 C CA . ARG B 1 213 ? 19.594 37.844 -5.098 1 80.06 213 ARG B CA 1
ATOM 5596 C C . ARG B 1 213 ? 20.672 37.219 -5.973 1 80.06 213 ARG B C 1
ATOM 5598 O O . ARG B 1 213 ? 21.234 36.156 -5.617 1 80.06 213 ARG B O 1
ATOM 5605 N N . ALA B 1 214 ? 20.844 37.812 -7.078 1 77.19 214 ALA B N 1
ATOM 5606 C CA . ALA B 1 214 ? 21.844 37.281 -8.008 1 77.19 214 ALA B CA 1
ATOM 5607 C C . ALA B 1 214 ? 23.25 37.375 -7.43 1 77.19 214 ALA B C 1
ATOM 5609 O O . ALA B 1 214 ? 24.094 36.5 -7.656 1 77.19 214 ALA B O 1
ATOM 5610 N N . MET B 1 215 ? 23.453 38.375 -6.66 1 77.06 215 MET B N 1
ATOM 5611 C CA . MET B 1 215 ? 24.797 38.656 -6.148 1 77.06 215 MET B CA 1
ATOM 5612 C C . MET B 1 215 ? 25.078 37.812 -4.902 1 77.06 215 MET B C 1
ATOM 5614 O O . MET B 1 215 ? 26.203 37.344 -4.715 1 77.06 215 MET B O 1
ATOM 5618 N N . THR B 1 216 ? 24.109 37.688 -4.066 1 78.69 216 THR B N 1
ATOM 5619 C CA . THR B 1 216 ? 24.391 37.094 -2.768 1 78.69 216 THR B CA 1
ATOM 5620 C C . THR B 1 216 ? 23.656 35.75 -2.629 1 78.69 216 THR B C 1
ATOM 5622 O O . THR B 1 216 ? 24.031 34.906 -1.813 1 78.69 216 THR B O 1
ATOM 5625 N N . GLY B 1 217 ? 22.625 35.562 -3.373 1 77.31 217 GLY B N 1
ATOM 5626 C CA . GLY B 1 217 ? 21.797 34.375 -3.234 1 77.31 217 GLY B CA 1
ATOM 5627 C C . GLY B 1 217 ? 20.703 34.531 -2.191 1 77.31 217 GLY B C 1
ATOM 5628 O O . GLY B 1 217 ? 19.859 33.656 -2.029 1 77.31 217 GLY B O 1
ATOM 5629 N N . ALA B 1 218 ? 20.703 35.625 -1.458 1 83.06 218 ALA B N 1
ATOM 5630 C CA . ALA B 1 218 ? 19.703 35.844 -0.425 1 83.06 218 ALA B CA 1
ATOM 5631 C C . ALA B 1 218 ? 18.422 36.438 -1.026 1 83.06 218 ALA B C 1
ATOM 5633 O O . ALA B 1 218 ? 18.484 37.156 -2.016 1 83.06 218 ALA B O 1
ATOM 5634 N N . VAL B 1 219 ? 17.328 36.031 -0.45 1 83.94 219 VAL B N 1
ATOM 5635 C CA . VAL B 1 219 ? 16.047 36.531 -0.912 1 83.94 219 VAL B CA 1
ATOM 5636 C C . VAL B 1 219 ? 15.469 37.531 0.112 1 83.94 219 VAL B C 1
ATOM 5638 O O . VAL B 1 219 ? 15.352 37.188 1.294 1 83.94 219 VAL B O 1
ATOM 5641 N N . ILE B 1 220 ? 15.211 38.688 -0.338 1 87 220 ILE B N 1
ATOM 5642 C CA . ILE B 1 220 ? 14.586 39.688 0.525 1 87 220 ILE B CA 1
ATOM 5643 C C . ILE B 1 220 ? 13.078 39.438 0.578 1 87 220 ILE B C 1
ATOM 5645 O O . ILE B 1 220 ? 12.391 39.531 -0.444 1 87 220 ILE B O 1
ATOM 5649 N N . SER B 1 221 ? 12.594 39.188 1.696 1 85.5 221 SER B N 1
ATOM 5650 C CA . SER B 1 221 ? 11.203 38.75 1.835 1 85.5 221 SER B CA 1
ATOM 5651 C C . SER B 1 221 ? 10.312 39.906 2.283 1 85.5 221 SER B C 1
ATOM 5653 O O . SER B 1 221 ? 9.125 39.938 1.95 1 85.5 221 SER B O 1
ATOM 5655 N N . ARG B 1 222 ? 10.914 40.812 3.141 1 88.31 222 ARG B N 1
ATOM 5656 C CA . ARG B 1 222 ? 10.117 41.906 3.68 1 88.31 222 ARG B CA 1
ATOM 5657 C C . ARG B 1 222 ? 10.961 43.188 3.811 1 88.31 222 ARG B C 1
ATOM 5659 O O . ARG B 1 222 ? 12.18 43.125 3.936 1 88.31 222 ARG B O 1
ATOM 5666 N N . LEU B 1 223 ? 10.242 44.312 3.736 1 89.38 223 LEU B N 1
ATOM 5667 C CA . LEU B 1 223 ? 10.859 45.625 3.898 1 89.38 223 LEU B CA 1
ATOM 5668 C C . LEU B 1 223 ? 10.023 46.5 4.82 1 89.38 223 LEU B C 1
ATOM 5670 O O . LEU B 1 223 ? 8.797 46.531 4.711 1 89.38 223 LEU B O 1
ATOM 5674 N N . LYS B 1 224 ? 10.625 47 5.793 1 89.5 224 LYS B N 1
ATOM 5675 C CA . LYS B 1 224 ? 9.969 47.938 6.695 1 89.5 224 LYS B CA 1
ATOM 5676 C C . LYS B 1 224 ? 10.492 49.344 6.484 1 89.5 224 LYS B C 1
ATOM 5678 O O . LYS B 1 224 ? 11.688 49.594 6.641 1 89.5 224 LYS B O 1
ATOM 5683 N N . HIS B 1 225 ? 9.602 50.219 5.969 1 87.81 225 HIS B N 1
ATOM 5684 C CA . HIS B 1 225 ? 9.883 51.625 5.828 1 87.81 225 HIS B CA 1
ATOM 5685 C C . HIS B 1 225 ? 9.008 52.469 6.77 1 87.81 225 HIS B C 1
ATOM 5687 O O . HIS B 1 225 ? 7.777 52.438 6.66 1 87.81 225 HIS B O 1
ATOM 5693 N N . ASP B 1 226 ? 9.523 53.344 7.574 1 81.88 226 ASP B N 1
ATOM 5694 C CA . ASP B 1 226 ? 8.789 54.219 8.484 1 81.88 226 ASP B CA 1
ATOM 5695 C C . ASP B 1 226 ? 7.68 53.438 9.203 1 81.88 226 ASP B C 1
ATOM 5697 O O . ASP B 1 226 ? 6.523 53.875 9.211 1 81.88 226 ASP B O 1
ATOM 5701 N N . GLU B 1 227 ? 7.762 52.281 9.625 1 79.81 227 GLU B N 1
ATOM 5702 C CA . GLU B 1 227 ? 6.895 51.438 10.453 1 79.81 227 GLU B CA 1
ATOM 5703 C C . GLU B 1 227 ? 5.945 50.625 9.586 1 79.81 227 GLU B C 1
ATOM 5705 O O . GLU B 1 227 ? 5.176 49.812 10.102 1 79.81 227 GLU B O 1
ATOM 5710 N N . GLU B 1 228 ? 6.004 50.906 8.289 1 83.12 228 GLU B N 1
ATOM 5711 C CA . GLU B 1 228 ? 5.164 50.125 7.391 1 83.12 228 GLU B CA 1
ATOM 5712 C C . GLU B 1 228 ? 5.934 48.938 6.816 1 83.12 228 GLU B C 1
ATOM 5714 O O . GLU B 1 228 ? 7.023 49.094 6.262 1 83.12 228 GLU B O 1
ATOM 5719 N N . ILE B 1 229 ? 5.371 47.844 7.027 1 84 229 ILE B N 1
ATOM 5720 C CA . ILE B 1 229 ? 5.988 46.625 6.527 1 84 229 ILE B CA 1
ATOM 5721 C C . ILE B 1 229 ? 5.328 46.219 5.215 1 84 229 ILE B C 1
ATOM 5723 O O . ILE B 1 229 ? 4.098 46.156 5.125 1 84 229 ILE B O 1
ATOM 5727 N N . SER B 1 230 ? 6.133 46.031 4.152 1 82.69 230 SER B N 1
ATOM 5728 C CA . SER B 1 230 ? 5.613 45.625 2.854 1 82.69 230 SER B CA 1
ATOM 5729 C C . SER B 1 230 ? 6.477 44.531 2.242 1 82.69 230 SER B C 1
ATOM 5731 O O . SER B 1 230 ? 7.613 44.312 2.674 1 82.69 230 SER B O 1
ATOM 5733 N N . ILE B 1 231 ? 5.895 43.844 1.295 1 83.06 231 ILE B N 1
ATOM 5734 C CA . ILE B 1 231 ? 6.633 42.875 0.508 1 83.06 231 ILE B CA 1
ATOM 5735 C C . ILE B 1 231 ? 7.328 43.562 -0.661 1 83.06 231 ILE B C 1
ATOM 5737 O O . ILE B 1 231 ? 6.672 44.188 -1.498 1 83.06 231 ILE B O 1
ATOM 5741 N N . PRO B 1 232 ? 8.586 43.406 -0.653 1 83.62 232 PRO B N 1
ATOM 5742 C CA . PRO B 1 232 ? 9.328 44.125 -1.677 1 83.62 232 PRO B CA 1
ATOM 5743 C C . PRO B 1 232 ? 9.102 43.594 -3.082 1 83.62 232 PRO B C 1
ATOM 5745 O O . PRO B 1 232 ? 8.867 42.375 -3.246 1 83.62 232 PRO B O 1
ATOM 5748 N N . THR B 1 233 ? 9.055 44.469 -4.016 1 81.06 233 THR B N 1
ATOM 5749 C CA . THR B 1 233 ? 9.031 44.156 -5.438 1 81.06 233 THR B CA 1
ATOM 5750 C C . THR B 1 233 ? 10.336 44.562 -6.113 1 81.06 233 THR B C 1
ATOM 5752 O O . THR B 1 233 ? 11.211 45.156 -5.473 1 81.06 233 THR B O 1
ATOM 5755 N N . ALA B 1 234 ? 10.391 44.219 -7.395 1 80.88 234 ALA B N 1
ATOM 5756 C CA . ALA B 1 234 ? 11.586 44.562 -8.148 1 80.88 234 ALA B CA 1
ATOM 5757 C C . ALA B 1 234 ? 11.781 46.094 -8.18 1 80.88 234 ALA B C 1
ATOM 5759 O O . ALA B 1 234 ? 12.906 46.562 -8.242 1 80.88 234 ALA B O 1
ATOM 5760 N N . HIS B 1 235 ? 10.742 46.844 -7.98 1 83.62 235 HIS B N 1
ATOM 5761 C CA . HIS B 1 235 ? 10.789 48.281 -8.125 1 83.62 235 HIS B CA 1
ATOM 5762 C C . HIS B 1 235 ? 10.906 48.969 -6.77 1 83.62 235 HIS B C 1
ATOM 5764 O O . HIS B 1 235 ? 11.023 50.188 -6.695 1 83.62 235 HIS B O 1
ATOM 5770 N N . THR B 1 236 ? 10.969 48.188 -5.762 1 87.75 236 THR B N 1
ATOM 5771 C CA . THR B 1 236 ? 11.078 48.781 -4.434 1 87.75 236 THR B CA 1
ATOM 5772 C C . THR B 1 236 ? 12.445 49.469 -4.25 1 87.75 236 THR B C 1
ATOM 5774 O O . THR B 1 236 ? 13.477 48.844 -4.535 1 87.75 236 THR B O 1
ATOM 5777 N N . VAL B 1 237 ? 12.43 50.719 -3.82 1 91.38 237 VAL B N 1
ATOM 5778 C CA . VAL B 1 237 ? 13.648 51.5 -3.621 1 91.38 237 VAL B CA 1
ATOM 5779 C C . VAL B 1 237 ? 14.055 51.438 -2.15 1 91.38 237 VAL B C 1
ATOM 5781 O O . VAL B 1 237 ? 13.211 51.594 -1.262 1 91.38 237 VAL B O 1
ATOM 5784 N N . LEU B 1 238 ? 15.289 51.219 -1.96 1 92.25 238 LEU B N 1
ATOM 5785 C CA . LEU B 1 238 ? 15.82 51.188 -0.601 1 92.25 238 LEU B CA 1
ATOM 5786 C C . LEU B 1 238 ? 16.266 52.562 -0.137 1 92.25 238 LEU B C 1
ATOM 5788 O O . LEU B 1 238 ? 16.859 53.312 -0.913 1 92.25 238 LEU B O 1
ATOM 5792 N N . ARG B 1 239 ? 15.898 52.875 1.062 1 92.88 239 ARG B N 1
ATOM 5793 C CA . ARG B 1 239 ? 16.281 54.156 1.655 1 92.88 239 ARG B CA 1
ATOM 5794 C C . ARG B 1 239 ? 17.078 53.938 2.934 1 92.88 239 ARG B C 1
ATOM 5796 O O . ARG B 1 239 ? 17.047 52.875 3.533 1 92.88 239 ARG B O 1
ATOM 5803 N N . GLU B 1 240 ? 17.781 55.031 3.199 1 91.44 240 GLU B N 1
ATOM 5804 C CA . GLU B 1 240 ? 18.562 54.969 4.426 1 91.44 240 GLU B CA 1
ATOM 5805 C C . GLU B 1 240 ? 17.672 54.75 5.645 1 91.44 240 GLU B C 1
ATOM 5807 O O . GLU B 1 240 ? 16.656 55.406 5.809 1 91.44 240 GLU B O 1
ATOM 5812 N N . GLY B 1 241 ? 18.047 53.719 6.461 1 89.94 241 GLY B N 1
ATOM 5813 C CA . GLY B 1 241 ? 17.312 53.438 7.695 1 89.94 241 GLY B CA 1
ATOM 5814 C C . GLY B 1 241 ? 16.234 52.406 7.547 1 89.94 241 GLY B C 1
ATOM 5815 O O . GLY B 1 241 ? 15.633 51.969 8.539 1 89.94 241 GLY B O 1
ATOM 5816 N N . ASP B 1 242 ? 16.031 52 6.312 1 91.81 242 ASP B N 1
ATOM 5817 C CA . ASP B 1 242 ? 15.055 50.938 6.082 1 91.81 242 ASP B CA 1
ATOM 5818 C C . ASP B 1 242 ? 15.516 49.625 6.707 1 91.81 242 ASP B C 1
ATOM 5820 O O . ASP B 1 242 ? 16.719 49.406 6.887 1 91.81 242 ASP B O 1
ATOM 5824 N N . TYR B 1 243 ? 14.531 48.812 7.109 1 92.25 243 TYR B N 1
ATOM 5825 C CA . TYR B 1 243 ? 14.828 47.438 7.559 1 92.25 243 TYR B CA 1
ATOM 5826 C C . TYR B 1 243 ? 14.367 46.406 6.527 1 92.25 243 TYR B C 1
ATOM 5828 O O . TYR B 1 243 ? 13.273 46.531 5.973 1 92.25 243 TYR B O 1
ATOM 5836 N N . ILE B 1 244 ? 15.273 45.531 6.242 1 91.25 244 ILE B N 1
ATOM 5837 C CA . ILE B 1 244 ? 14.906 44.469 5.309 1 91.25 244 ILE B CA 1
ATOM 5838 C C . ILE B 1 244 ? 15.102 43.094 5.973 1 91.25 244 ILE B C 1
ATOM 5840 O O . ILE B 1 244 ? 16.047 42.906 6.746 1 91.25 244 ILE B O 1
ATOM 5844 N N . GLN B 1 245 ? 14.164 42.25 5.77 1 90.75 245 GLN B N 1
ATOM 5845 C CA . GLN B 1 245 ? 14.289 40.875 6.176 1 90.75 245 GLN B CA 1
ATOM 5846 C C . GLN B 1 245 ? 14.633 39.969 4.984 1 90.75 245 GLN B C 1
ATOM 5848 O O . GLN B 1 245 ? 14 40.062 3.932 1 90.75 245 GLN B O 1
ATOM 5853 N N . ALA B 1 246 ? 15.656 39.25 5.105 1 88.38 246 ALA B N 1
ATOM 5854 C CA . ALA B 1 246 ? 16.109 38.375 4.02 1 88.38 246 ALA B CA 1
ATOM 5855 C C . ALA B 1 246 ? 16.266 36.938 4.5 1 88.38 246 ALA B C 1
ATOM 5857 O O . ALA B 1 246 ? 16.438 36.688 5.695 1 88.38 246 ALA B O 1
ATOM 5858 N N . VAL B 1 247 ? 16.062 36.031 3.592 1 85.44 247 VAL B N 1
ATOM 5859 C CA . VAL B 1 247 ? 16.219 34.625 3.844 1 85.44 247 VAL B CA 1
ATOM 5860 C C . VAL B 1 247 ? 17.328 34.031 2.957 1 85.44 247 VAL B C 1
ATOM 5862 O O . VAL B 1 247 ? 17.438 34.406 1.78 1 85.44 247 VAL B O 1
ATOM 5865 N N . GLY B 1 248 ? 18.25 33.281 3.506 1 80 248 GLY B N 1
ATOM 5866 C CA . GLY B 1 248 ? 19.328 32.656 2.754 1 80 248 GLY B CA 1
ATOM 5867 C C . GLY B 1 248 ? 20.297 31.875 3.625 1 80 248 GLY B C 1
ATOM 5868 O O . GLY B 1 248 ? 20.047 31.703 4.82 1 80 248 GLY B O 1
ATOM 5869 N N . SER B 1 249 ? 21.312 31.359 2.938 1 78.75 249 SER B N 1
ATOM 5870 C CA . SER B 1 249 ? 22.391 30.688 3.676 1 78.75 249 SER B CA 1
ATOM 5871 C C . SER B 1 249 ? 23.219 31.688 4.465 1 78.75 249 SER B C 1
ATOM 5873 O O . SER B 1 249 ? 23.156 32.906 4.215 1 78.75 249 SER B O 1
ATOM 5875 N N . ASP B 1 250 ? 23.938 31.172 5.43 1 81.5 250 ASP B N 1
ATOM 5876 C CA . ASP B 1 250 ? 24.797 32.031 6.227 1 81.5 250 ASP B CA 1
ATOM 5877 C C . ASP B 1 250 ? 25.75 32.844 5.34 1 81.5 250 ASP B C 1
ATOM 5879 O O . ASP B 1 250 ? 26 34.031 5.578 1 81.5 250 ASP B O 1
ATOM 5883 N N . GLU B 1 251 ? 26.203 32.125 4.375 1 82.12 251 GLU B N 1
ATOM 5884 C CA . GLU B 1 251 ? 27.109 32.781 3.449 1 82.12 251 GLU B CA 1
ATOM 5885 C C . GLU B 1 251 ? 26.391 33.875 2.658 1 82.12 251 GLU B C 1
ATOM 5887 O O . GLU B 1 251 ? 26.906 34.969 2.488 1 82.12 251 GLU B O 1
ATOM 5892 N N . SER B 1 252 ? 25.25 33.562 2.23 1 84.81 252 SER B N 1
ATOM 5893 C CA . SER B 1 252 ? 24.469 34.5 1.448 1 84.81 252 SER B CA 1
ATOM 5894 C C . SER B 1 252 ? 24.062 35.719 2.291 1 84.81 252 SER B C 1
ATOM 5896 O O . SER B 1 252 ? 24.094 36.844 1.817 1 84.81 252 SER B O 1
ATOM 5898 N N . LEU B 1 253 ? 23.703 35.438 3.473 1 87.81 253 LEU B N 1
ATOM 5899 C CA . LEU B 1 253 ? 23.25 36.5 4.367 1 87.81 253 LEU B CA 1
ATOM 5900 C C . LEU B 1 253 ? 24.422 37.406 4.766 1 87.81 253 LEU B C 1
ATOM 5902 O O . LEU B 1 253 ? 24.25 38.594 4.922 1 87.81 253 LEU B O 1
ATOM 5906 N N . ASN B 1 254 ? 25.547 36.812 4.891 1 87.75 254 ASN B N 1
ATOM 5907 C CA . ASN B 1 254 ? 26.75 37.594 5.168 1 87.75 254 ASN B CA 1
ATOM 5908 C C . ASN B 1 254 ? 27.094 38.5 3.99 1 87.75 254 ASN B C 1
ATOM 5910 O O . ASN B 1 254 ? 27.484 39.656 4.184 1 87.75 254 ASN B O 1
ATOM 5914 N N . GLN B 1 255 ? 26.953 38 2.893 1 89 255 GLN B N 1
ATOM 5915 C CA . GLN B 1 255 ? 27.219 38.781 1.696 1 89 255 GLN B CA 1
ATOM 5916 C C . GLN B 1 255 ? 26.203 39.906 1.559 1 89 255 GLN B C 1
ATOM 5918 O O . GLN B 1 255 ? 26.562 41 1.123 1 89 255 GLN B O 1
ATOM 5923 N N . LEU B 1 256 ? 25.062 39.594 1.909 1 90.88 256 LEU B N 1
ATOM 5924 C CA . LEU B 1 256 ? 24.031 40.625 1.852 1 90.88 256 LEU B CA 1
ATOM 5925 C C . LEU B 1 256 ? 24.312 41.75 2.85 1 90.88 256 LEU B C 1
ATOM 5927 O O . LEU B 1 256 ? 24.031 42.906 2.576 1 90.88 256 LEU B O 1
ATOM 5931 N N . ALA B 1 257 ? 24.828 41.375 3.963 1 90.69 257 ALA B N 1
ATOM 5932 C CA . ALA B 1 257 ? 25.203 42.375 4.973 1 90.69 257 ALA B CA 1
ATOM 5933 C C . ALA B 1 257 ? 26.219 43.375 4.426 1 90.69 257 ALA B C 1
ATOM 5935 O O . ALA B 1 257 ? 26.156 44.562 4.73 1 90.69 257 ALA B O 1
ATOM 5936 N N . VAL B 1 258 ? 27.109 42.875 3.664 1 89.62 258 VAL B N 1
ATOM 5937 C CA . VAL B 1 258 ? 28.141 43.688 3.064 1 89.62 258 VAL B CA 1
ATOM 5938 C C . VAL B 1 258 ? 27.516 44.625 2.029 1 89.62 258 VAL B C 1
ATOM 5940 O O . VAL B 1 258 ? 27.906 45.781 1.904 1 89.62 258 VAL B O 1
ATOM 5943 N N . LEU B 1 259 ? 26.547 44.156 1.428 1 90.31 259 LEU B N 1
ATOM 5944 C CA . LEU B 1 259 ? 25.922 44.906 0.336 1 90.31 259 LEU B CA 1
ATOM 5945 C C . LEU B 1 259 ? 24.938 45.938 0.874 1 90.31 259 LEU B C 1
ATOM 5947 O O . LEU B 1 259 ? 24.859 47.031 0.347 1 90.31 259 LEU B O 1
ATOM 5951 N N . ILE B 1 260 ? 24.188 45.594 1.887 1 90.69 260 ILE B N 1
ATOM 5952 C CA . ILE B 1 260 ? 23.031 46.406 2.301 1 90.69 260 ILE B CA 1
ATOM 5953 C C . ILE B 1 260 ? 23.375 47.156 3.57 1 90.69 260 ILE B C 1
ATOM 5955 O O . ILE B 1 260 ? 23.016 48.344 3.705 1 90.69 260 ILE B O 1
ATOM 5959 N N . GLY B 1 261 ? 23.953 46.438 4.547 1 88.69 261 GLY B N 1
ATOM 5960 C CA . GLY B 1 261 ? 24.234 47.156 5.781 1 88.69 261 GLY B CA 1
ATOM 5961 C C . GLY B 1 261 ? 24.391 46.25 6.98 1 88.69 261 GLY B C 1
ATOM 5962 O O . GLY B 1 261 ? 24.875 45.125 6.848 1 88.69 261 GLY B O 1
ATOM 5963 N N . LYS B 1 262 ? 24 46.781 8.148 1 89.44 262 LYS B N 1
ATOM 5964 C CA . LYS B 1 262 ? 24.266 46.156 9.43 1 89.44 262 LYS B CA 1
ATOM 5965 C C . LYS B 1 262 ? 23.219 45.094 9.758 1 89.44 262 LYS B C 1
ATOM 5967 O O . LYS B 1 262 ? 22.031 45.344 9.617 1 89.44 262 LYS B O 1
ATOM 5972 N N . ARG B 1 263 ? 23.688 43.938 10.164 1 89.62 263 ARG B N 1
ATOM 5973 C CA . ARG B 1 263 ? 22.812 42.844 10.594 1 89.62 263 ARG B CA 1
ATOM 5974 C C . ARG B 1 263 ? 22.25 43.094 11.984 1 89.62 263 ARG B C 1
ATOM 5976 O O . ARG B 1 263 ? 22.969 43.531 12.875 1 89.62 263 ARG B O 1
ATOM 5983 N N . GLU B 1 264 ? 21 42.969 12.062 1 84.81 264 GLU B N 1
ATOM 5984 C CA . GLU B 1 264 ? 20.328 43.125 13.359 1 84.81 264 GLU B CA 1
ATOM 5985 C C . GLU B 1 264 ? 19.625 41.844 13.766 1 84.81 264 GLU B C 1
ATOM 5987 O O . GLU B 1 264 ? 19.281 41.031 12.914 1 84.81 264 GLU B O 1
ATOM 5992 N N . GLU B 1 265 ? 19.531 41.688 15.078 1 77.19 265 GLU B N 1
ATOM 5993 C CA . GLU B 1 265 ? 18.844 40.5 15.586 1 77.19 265 GLU B CA 1
ATOM 5994 C C . GLU B 1 265 ? 17.328 40.719 15.648 1 77.19 265 GLU B C 1
ATOM 5996 O O . GLU B 1 265 ? 16.875 41.844 15.883 1 77.19 265 GLU B O 1
ATOM 6001 N N . GLY B 1 266 ? 16.578 39.719 15.25 1 72.88 266 GLY B N 1
ATOM 6002 C CA . GLY B 1 266 ? 15.133 39.75 15.375 1 72.88 266 GLY B CA 1
ATOM 6003 C C . GLY B 1 266 ? 14.414 39.344 14.102 1 72.88 266 GLY B C 1
ATOM 6004 O O . GLY B 1 266 ? 14.992 38.688 13.234 1 72.88 266 GLY B O 1
ATOM 6005 N N . GLU B 1 267 ? 13.047 39.406 14.086 1 74.62 267 GLU B N 1
ATOM 6006 C CA . GLU B 1 267 ? 12.18 39.156 12.93 1 74.62 267 GLU B CA 1
ATOM 6007 C C . GLU B 1 267 ? 11.18 40.281 12.742 1 74.62 267 GLU B C 1
ATOM 6009 O O . GLU B 1 267 ? 10.695 40.875 13.719 1 74.62 267 GLU B O 1
ATOM 6014 N N . LEU B 1 268 ? 11.172 40.75 11.5 1 76.56 268 LEU B N 1
ATOM 6015 C CA . LEU B 1 268 ? 10.133 41.719 11.203 1 76.56 268 LEU B CA 1
ATOM 6016 C C . LEU B 1 268 ? 8.742 41.094 11.312 1 76.56 268 LEU B C 1
ATOM 6018 O O . LEU B 1 268 ? 8.5 40 10.766 1 76.56 268 LEU B O 1
ATOM 6022 N N . PRO B 1 269 ? 7.914 41.656 12.219 1 70.5 269 PRO B N 1
ATOM 6023 C CA . PRO B 1 269 ? 6.559 41.094 12.336 1 70.5 269 PRO B CA 1
ATOM 6024 C C . PRO B 1 269 ? 5.793 41.125 11.016 1 70.5 269 PRO B C 1
ATOM 6026 O O . PRO B 1 269 ? 6.18 41.844 10.086 1 70.5 269 PRO B O 1
ATOM 6029 N N . LEU B 1 270 ? 4.875 40.156 10.797 1 66.44 270 LEU B N 1
ATOM 6030 C CA . LEU B 1 270 ? 3.986 40.125 9.641 1 66.44 270 LEU B CA 1
ATOM 6031 C C . LEU B 1 270 ? 2.834 41.125 9.828 1 66.44 270 LEU B C 1
ATOM 6033 O O . LEU B 1 270 ? 2.287 41.25 10.93 1 66.44 270 LEU B O 1
ATOM 6037 N N . ASP B 1 271 ? 2.781 41.969 8.82 1 62.41 271 ASP B N 1
ATOM 6038 C CA . ASP B 1 271 ? 1.58 42.812 8.875 1 62.41 271 ASP B CA 1
ATOM 6039 C C . ASP B 1 271 ? 0.319 41.938 8.906 1 62.41 271 ASP B C 1
ATOM 6041 O O . ASP B 1 271 ? 0.354 40.781 8.539 1 62.41 271 ASP B O 1
ATOM 6045 N N . LYS B 1 272 ? -0.773 42.406 9.461 1 61.19 272 LYS B N 1
ATOM 6046 C CA . LYS B 1 272 ? -2.053 41.719 9.68 1 61.19 272 LYS B CA 1
ATOM 6047 C C . LYS B 1 272 ? -2.518 41.031 8.414 1 61.19 272 LYS B C 1
ATOM 6049 O O . LYS B 1 272 ? -3.193 40 8.492 1 61.19 272 LYS B O 1
ATOM 6054 N N . THR B 1 273 ? -2.098 41.562 7.223 1 68.31 273 THR B N 1
ATOM 6055 C CA . THR B 1 273 ? -2.625 41 5.984 1 68.31 273 THR B CA 1
ATOM 6056 C C . THR B 1 273 ? -1.624 40.031 5.359 1 68.31 273 THR B C 1
ATOM 6058 O O . THR B 1 273 ? -1.944 39.344 4.395 1 68.31 273 THR B O 1
ATOM 6061 N N . GLN B 1 274 ? -0.44 40.031 5.953 1 77.5 274 GLN B N 1
ATOM 6062 C CA . GLN B 1 274 ? 0.597 39.188 5.379 1 77.5 274 GLN B CA 1
ATOM 6063 C C . GLN B 1 274 ? 0.728 37.875 6.148 1 77.5 274 GLN B C 1
ATOM 6065 O O . GLN B 1 274 ? 0.484 37.844 7.359 1 77.5 274 GLN B O 1
ATOM 6070 N N . GLU B 1 275 ? 0.941 36.781 5.375 1 81 275 GLU B N 1
ATOM 6071 C CA . GLU B 1 275 ? 1.1 35.5 6 1 81 275 GLU B CA 1
ATOM 6072 C C . GLU B 1 275 ? 2.242 34.688 5.355 1 81 275 GLU B C 1
ATOM 6074 O O . GLU B 1 275 ? 2.691 35.031 4.258 1 81 275 GLU B O 1
ATOM 6079 N N . ILE B 1 276 ? 2.854 33.906 6.094 1 80.81 276 ILE B N 1
ATOM 6080 C CA . ILE B 1 276 ? 3.789 32.906 5.613 1 80.81 276 ILE B CA 1
ATOM 6081 C C . ILE B 1 276 ? 3.115 31.531 5.605 1 80.81 276 ILE B C 1
ATOM 6083 O O . ILE B 1 276 ? 2.561 31.094 6.621 1 80.81 276 ILE B O 1
ATOM 6087 N N . GLU B 1 277 ? 3.094 30.906 4.375 1 85.5 277 GLU B N 1
ATOM 6088 C CA . GLU B 1 277 ? 2.465 29.594 4.293 1 85.5 277 GLU B CA 1
ATOM 6089 C C . GLU B 1 277 ? 3.34 28.609 3.52 1 85.5 277 GLU B C 1
ATOM 6091 O O . GLU B 1 277 ? 4.094 29.016 2.631 1 85.5 277 GLU B O 1
ATOM 6096 N N . SER B 1 278 ? 3.322 27.422 3.943 1 87.25 278 SER B N 1
ATOM 6097 C CA . SER B 1 278 ? 3.943 26.328 3.203 1 87.25 278 SER B CA 1
ATOM 6098 C C . SER B 1 278 ? 2.951 25.672 2.25 1 87.25 278 SER B C 1
ATOM 6100 O O . SER B 1 278 ? 1.93 25.141 2.684 1 87.25 278 SER B O 1
ATOM 6102 N N . LEU B 1 279 ? 3.252 25.828 0.935 1 89.06 279 LEU B N 1
ATOM 6103 C CA . LEU B 1 279 ? 2.338 25.297 -0.075 1 89.06 279 LEU B CA 1
ATOM 6104 C C . LEU B 1 279 ? 2.924 24.062 -0.751 1 89.06 279 LEU B C 1
ATOM 6106 O O . LEU B 1 279 ? 4.102 24.062 -1.121 1 89.06 279 LEU B O 1
ATOM 6110 N N . LEU B 1 280 ? 2.041 23.078 -0.939 1 85.5 280 LEU B N 1
ATOM 6111 C CA . LEU B 1 280 ? 2.451 21.797 -1.517 1 85.5 280 LEU B CA 1
ATOM 6112 C C . LEU B 1 280 ? 2.168 21.766 -3.014 1 85.5 280 LEU B C 1
ATOM 6114 O O . LEU B 1 280 ? 1.054 22.062 -3.447 1 85.5 280 LEU B O 1
ATOM 6118 N N . LEU B 1 281 ? 3.213 21.453 -3.734 1 87.62 281 LEU B N 1
ATOM 6119 C CA . LEU B 1 281 ? 2.996 21.312 -5.172 1 87.62 281 LEU B CA 1
ATOM 6120 C C . LEU B 1 281 ? 2.348 19.969 -5.492 1 87.62 281 LEU B C 1
ATOM 6122 O O . LEU B 1 281 ? 2.977 18.922 -5.344 1 87.62 281 LEU B O 1
ATOM 6126 N N . THR B 1 282 ? 1.153 19.953 -5.961 1 83 282 THR B N 1
ATOM 6127 C CA . THR B 1 282 ? 0.437 18.719 -6.273 1 83 282 THR B CA 1
ATOM 6128 C C . THR B 1 282 ? -0.193 18.797 -7.66 1 83 282 THR B C 1
ATOM 6130 O O . THR B 1 282 ? -0.716 17.812 -8.172 1 83 282 THR B O 1
ATOM 6133 N N . LYS B 1 283 ? -0.137 19.969 -8.164 1 84.38 283 LYS B N 1
ATOM 6134 C CA . LYS B 1 283 ? -0.677 20.109 -9.516 1 84.38 283 LYS B CA 1
ATOM 6135 C C . LYS B 1 283 ? 0.312 19.594 -10.555 1 84.38 283 LYS B C 1
ATOM 6137 O O . LYS B 1 283 ? 1.446 20.078 -10.633 1 84.38 283 LYS B O 1
ATOM 6142 N N . LYS B 1 284 ? -0.065 18.781 -11.438 1 79.62 284 LYS B N 1
ATOM 6143 C CA . LYS B 1 284 ? 0.795 18.094 -12.391 1 79.62 284 LYS B CA 1
ATOM 6144 C C . LYS B 1 284 ? 1.343 19.062 -13.438 1 79.62 284 LYS B C 1
ATOM 6146 O O . LYS B 1 284 ? 2.471 18.906 -13.906 1 79.62 284 LYS B O 1
ATOM 6151 N N . ASP B 1 285 ? 0.59 20.047 -13.734 1 83.44 285 ASP B N 1
ATOM 6152 C CA . ASP B 1 285 ? 0.97 20.969 -14.805 1 83.44 285 ASP B CA 1
ATOM 6153 C C . ASP B 1 285 ? 2.18 21.812 -14.391 1 83.44 285 ASP B C 1
ATOM 6155 O O . ASP B 1 285 ? 2.869 22.375 -15.25 1 83.44 285 ASP B O 1
ATOM 6159 N N . MET B 1 286 ? 2.398 21.875 -13.156 1 85.25 286 MET B N 1
ATOM 6160 C CA . MET B 1 286 ? 3.475 22.734 -12.664 1 85.25 286 MET B CA 1
ATOM 6161 C C . MET B 1 286 ? 4.762 21.938 -12.484 1 85.25 286 MET B C 1
ATOM 6163 O O . MET B 1 286 ? 5.824 22.516 -12.242 1 85.25 286 MET B O 1
ATOM 6167 N N . ILE B 1 287 ? 4.645 20.672 -12.711 1 82.38 287 ILE B N 1
ATOM 6168 C CA . ILE B 1 287 ? 5.805 19.812 -12.5 1 82.38 287 ILE B CA 1
ATOM 6169 C C . ILE B 1 287 ? 6.836 20.062 -13.602 1 82.38 287 ILE B C 1
ATOM 6171 O O . ILE B 1 287 ? 6.484 20.172 -14.781 1 82.38 287 ILE B O 1
ATOM 6175 N N . ASN B 1 288 ? 8.094 20.188 -13.25 1 80.88 288 ASN B N 1
ATOM 6176 C CA . ASN B 1 288 ? 9.266 20.375 -14.094 1 80.88 288 ASN B CA 1
ATOM 6177 C C . ASN B 1 288 ? 9.336 21.812 -14.641 1 80.88 288 ASN B C 1
ATOM 6179 O O . ASN B 1 288 ? 10.234 22.141 -15.414 1 80.88 288 ASN B O 1
ATOM 6183 N N . LYS B 1 289 ? 8.367 22.641 -14.234 1 85.56 289 LYS B N 1
ATOM 6184 C CA . LYS B 1 289 ? 8.492 24.062 -14.555 1 85.56 289 LYS B CA 1
ATOM 6185 C C . LYS B 1 289 ? 9.5 24.75 -13.641 1 85.56 289 LYS B C 1
ATOM 6187 O O . LYS B 1 289 ? 9.664 24.359 -12.477 1 85.56 289 LYS B O 1
ATOM 6192 N N . GLN B 1 290 ? 10.078 25.609 -14.219 1 89.44 290 GLN B N 1
ATOM 6193 C CA . GLN B 1 290 ? 11.047 26.359 -13.422 1 89.44 290 GLN B CA 1
ATOM 6194 C C . GLN B 1 290 ? 10.352 27.391 -12.539 1 89.44 290 GLN B C 1
ATOM 6196 O O . GLN B 1 290 ? 9.344 27.984 -12.945 1 89.44 290 GLN B O 1
ATOM 6201 N N . LEU B 1 291 ? 10.836 27.578 -11.383 1 86.75 291 LEU B N 1
ATOM 6202 C CA . LEU B 1 291 ? 10.25 28.5 -10.422 1 86.75 291 LEU B CA 1
ATOM 6203 C C . LEU B 1 291 ? 10.141 29.906 -11.016 1 86.75 291 LEU B C 1
ATOM 6205 O O . LEU B 1 291 ? 9.148 30.594 -10.797 1 86.75 291 LEU B O 1
ATOM 6209 N N . GLY B 1 292 ? 11.141 30.297 -11.758 1 83.25 292 GLY B N 1
ATOM 6210 C CA . GLY B 1 292 ? 11.148 31.609 -12.391 1 83.25 292 GLY B CA 1
ATOM 6211 C C . GLY B 1 292 ? 10.023 31.797 -13.383 1 83.25 292 GLY B C 1
ATOM 6212 O O . GLY B 1 292 ? 9.5 32.906 -13.539 1 83.25 292 GLY B O 1
ATOM 6213 N N . ASP B 1 293 ? 9.641 30.734 -14.008 1 85.62 293 ASP B N 1
ATOM 6214 C CA . ASP B 1 293 ? 8.617 30.781 -15.047 1 85.62 293 ASP B CA 1
ATOM 6215 C C . ASP B 1 293 ? 7.242 31.078 -14.438 1 85.62 293 ASP B C 1
ATOM 6217 O O . ASP B 1 293 ? 6.336 31.531 -15.141 1 85.62 293 ASP B O 1
ATOM 6221 N N . LEU B 1 294 ? 7.102 30.828 -13.203 1 87.25 294 LEU B N 1
ATOM 6222 C CA . LEU B 1 294 ? 5.809 31.016 -12.555 1 87.25 294 LEU B CA 1
ATOM 6223 C C . LEU B 1 294 ? 5.59 32.469 -12.188 1 87.25 294 LEU B C 1
ATOM 6225 O O . LEU B 1 294 ? 4.453 32.906 -11.953 1 87.25 294 LEU B O 1
ATOM 6229 N N . ASN B 1 295 ? 6.578 33.281 -12.219 1 81.5 295 ASN B N 1
ATOM 6230 C CA . ASN B 1 295 ? 6.508 34.719 -11.898 1 81.5 295 ASN B CA 1
ATOM 6231 C C . ASN B 1 295 ? 5.527 34.969 -10.758 1 81.5 295 ASN B C 1
ATOM 6233 O O . ASN B 1 295 ? 4.613 35.781 -10.898 1 81.5 295 ASN B O 1
ATOM 6237 N N . LEU B 1 296 ? 5.773 34.406 -9.633 1 86.31 296 LEU B N 1
ATOM 6238 C CA . LEU B 1 296 ? 4.844 34.438 -8.508 1 86.31 296 LEU B CA 1
ATOM 6239 C C . LEU B 1 296 ? 4.785 35.844 -7.895 1 86.31 296 LEU B C 1
ATOM 6241 O O . LEU B 1 296 ? 3.748 36.25 -7.375 1 86.31 296 LEU B O 1
ATOM 6245 N N . GLN B 1 297 ? 5.867 36.531 -7.949 1 81.31 297 GLN B N 1
ATOM 6246 C CA . GLN B 1 297 ? 5.906 37.875 -7.398 1 81.31 297 GLN B CA 1
ATOM 6247 C C . GLN B 1 297 ? 5.082 38.844 -8.242 1 81.31 297 GLN B C 1
ATOM 6249 O O . GLN B 1 297 ? 4.301 39.625 -7.715 1 81.31 297 GLN B O 1
ATOM 6254 N N . ARG B 1 298 ? 5.266 38.688 -9.453 1 78.44 298 ARG B N 1
ATOM 6255 C CA . ARG B 1 298 ? 4.574 39.594 -10.367 1 78.44 298 ARG B CA 1
ATOM 6256 C C . ARG B 1 298 ? 3.086 39.25 -10.43 1 78.44 298 ARG B C 1
ATOM 6258 O O . ARG B 1 298 ? 2.25 40.156 -10.43 1 78.44 298 ARG B O 1
ATOM 6265 N N . ASN B 1 299 ? 2.76 38.062 -10.484 1 83.88 299 ASN B N 1
ATOM 6266 C CA . ASN B 1 299 ? 1.387 37.625 -10.742 1 83.88 299 ASN B CA 1
ATOM 6267 C C . ASN B 1 299 ? 0.561 37.594 -9.461 1 83.88 299 ASN B C 1
ATOM 6269 O O . ASN B 1 299 ? -0.647 37.844 -9.484 1 83.88 299 ASN B O 1
ATOM 6273 N N . PHE B 1 300 ? 1.184 37.281 -8.344 1 87.56 300 PHE B N 1
ATOM 6274 C CA . PHE B 1 300 ? 0.406 37.031 -7.137 1 87.56 300 PHE B CA 1
ATOM 6275 C C . PHE B 1 300 ? 0.925 37.906 -5.98 1 87.56 300 PHE B C 1
ATOM 6277 O O . PHE B 1 300 ? 0.31 37.938 -4.914 1 87.56 300 PHE B O 1
ATOM 6284 N N . GLY B 1 301 ? 2.061 38.531 -6.16 1 82 301 GLY B N 1
ATOM 6285 C CA . GLY B 1 301 ? 2.65 39.312 -5.082 1 82 301 GLY B CA 1
ATOM 6286 C C . GLY B 1 301 ? 3.234 38.469 -3.977 1 82 301 GLY B C 1
ATOM 6287 O O . GLY B 1 301 ? 3.174 38.812 -2.801 1 82 301 GLY B O 1
ATOM 6288 N N . CYS B 1 302 ? 3.627 37.312 -4.316 1 87.25 302 CYS B N 1
ATOM 6289 C CA . CYS B 1 302 ? 4.176 36.375 -3.34 1 87.25 302 CYS B CA 1
ATOM 6290 C C . CYS B 1 302 ? 5.641 36.062 -3.641 1 87.25 302 CYS B C 1
ATOM 6292 O O . CYS B 1 302 ? 6.07 36.125 -4.793 1 87.25 302 CYS B O 1
ATOM 6294 N N . THR B 1 303 ? 6.41 35.875 -2.619 1 84.75 303 THR B N 1
ATOM 6295 C CA . THR B 1 303 ? 7.816 35.531 -2.746 1 84.75 303 THR B CA 1
ATOM 6296 C C . THR B 1 303 ? 8.086 34.156 -2.1 1 84.75 303 THR B C 1
ATOM 6298 O O . THR B 1 303 ? 7.617 33.906 -0.991 1 84.75 303 THR B O 1
ATOM 6301 N N . VAL B 1 304 ? 8.789 33.344 -2.9 1 88.56 304 VAL B N 1
ATOM 6302 C CA . VAL B 1 304 ? 9.188 32.031 -2.359 1 88.56 304 VAL B CA 1
ATOM 6303 C C . VAL B 1 304 ? 10.516 32.156 -1.629 1 88.56 304 VAL B C 1
ATOM 6305 O O . VAL B 1 304 ? 11.508 32.656 -2.201 1 88.56 304 VAL B O 1
ATOM 6308 N N . THR B 1 305 ? 10.516 31.797 -0.416 1 81.5 305 THR B N 1
ATOM 6309 C CA . THR B 1 305 ? 11.727 31.969 0.38 1 81.5 305 THR B CA 1
ATOM 6310 C C . THR B 1 305 ? 12.539 30.672 0.425 1 81.5 305 THR B C 1
ATOM 6312 O O . THR B 1 305 ? 13.758 30.703 0.589 1 81.5 305 THR B O 1
ATOM 6315 N N . ARG B 1 306 ? 11.844 29.578 0.335 1 84 306 ARG B N 1
ATOM 6316 C CA . ARG B 1 306 ? 12.508 28.281 0.359 1 84 306 ARG B CA 1
ATOM 6317 C C . ARG B 1 306 ? 11.656 27.203 -0.306 1 84 306 ARG B C 1
ATOM 6319 O O . ARG B 1 306 ? 10.422 27.312 -0.334 1 84 306 ARG B O 1
ATOM 6326 N N . VAL B 1 307 ? 12.336 26.281 -0.921 1 83.38 307 VAL B N 1
ATOM 6327 C CA . VAL B 1 307 ? 11.695 25.094 -1.482 1 83.38 307 VAL B CA 1
ATOM 6328 C C . VAL B 1 307 ? 12.219 23.844 -0.781 1 83.38 307 VAL B C 1
ATOM 6330 O O . VAL B 1 307 ? 13.414 23.547 -0.838 1 83.38 307 VAL B O 1
ATOM 6333 N N . ARG B 1 308 ? 11.328 23.219 -0.115 1 78 308 ARG B N 1
ATOM 6334 C CA . ARG B 1 308 ? 11.711 22 0.578 1 78 308 ARG B CA 1
ATOM 6335 C C . ARG B 1 308 ? 11.383 20.766 -0.263 1 78 308 ARG B C 1
ATOM 6337 O O . ARG B 1 308 ? 10.227 20.547 -0.643 1 78 308 ARG B O 1
ATOM 6344 N N . ARG B 1 309 ? 12.492 20.078 -0.534 1 71.06 309 ARG B N 1
ATOM 6345 C CA . ARG B 1 309 ? 12.383 18.859 -1.309 1 71.06 309 ARG B CA 1
ATOM 6346 C C . ARG B 1 309 ? 12.977 17.672 -0.551 1 71.06 309 ARG B C 1
ATOM 6348 O O . ARG B 1 309 ? 14.172 17.672 -0.237 1 71.06 309 ARG B O 1
ATOM 6355 N N . SER B 1 310 ? 12.102 16.766 -0.271 1 57.75 310 SER B N 1
ATOM 6356 C CA . SER B 1 310 ? 12.562 15.57 0.412 1 57.75 310 SER B CA 1
ATOM 6357 C C . SER B 1 310 ? 13.328 15.914 1.688 1 57.75 310 SER B C 1
ATOM 6359 O O . SER B 1 310 ? 14.414 15.383 1.931 1 57.75 310 SER B O 1
ATOM 6361 N N . GLY B 1 311 ? 12.805 16.984 2.273 1 56.78 311 GLY B N 1
ATOM 6362 C CA . GLY B 1 311 ? 13.352 17.344 3.572 1 56.78 311 GLY B CA 1
ATOM 6363 C C . GLY B 1 311 ? 14.5 18.344 3.482 1 56.78 311 GLY B C 1
ATOM 6364 O O . GLY B 1 311 ? 15.039 18.766 4.504 1 56.78 311 GLY B O 1
ATOM 6365 N N . ILE B 1 312 ? 14.922 18.719 2.258 1 60.72 312 ILE B N 1
ATOM 6366 C CA . ILE B 1 312 ? 16.016 19.656 2.066 1 60.72 312 ILE B CA 1
ATOM 6367 C C . ILE B 1 312 ? 15.477 21 1.61 1 60.72 312 ILE B C 1
ATOM 6369 O O . ILE B 1 312 ? 14.562 21.062 0.782 1 60.72 312 ILE B O 1
ATOM 6373 N N . ASP B 1 313 ? 15.953 22 2.314 1 67.19 313 ASP B N 1
ATOM 6374 C CA . ASP B 1 313 ? 15.578 23.344 1.887 1 67.19 313 ASP B CA 1
ATOM 6375 C C . ASP B 1 313 ? 16.469 23.828 0.741 1 67.19 313 ASP B C 1
ATOM 6377 O O . ASP B 1 313 ? 17.688 23.906 0.887 1 67.19 313 ASP B O 1
ATOM 6381 N N . LEU B 1 314 ? 15.875 23.984 -0.38 1 73.69 314 LEU B N 1
ATOM 6382 C CA . LEU B 1 314 ? 16.547 24.531 -1.552 1 73.69 314 LEU B CA 1
ATOM 6383 C C . LEU B 1 314 ? 16.297 26.031 -1.685 1 73.69 314 LEU B C 1
ATOM 6385 O O . LEU B 1 314 ? 15.195 26.5 -1.406 1 73.69 314 LEU B O 1
ATOM 6389 N N . SER B 1 315 ? 17.422 26.75 -1.9 1 75.31 315 SER B N 1
ATOM 6390 C CA . SER B 1 315 ? 17.234 28.156 -2.209 1 75.31 315 SER B CA 1
ATOM 6391 C C . SER B 1 315 ? 16.438 28.344 -3.488 1 75.31 315 SER B C 1
ATOM 6393 O O . SER B 1 315 ? 16.703 27.688 -4.496 1 75.31 315 SER B O 1
ATOM 6395 N N . PRO B 1 316 ? 15.484 29.109 -3.32 1 78.44 316 PRO B N 1
ATOM 6396 C CA . PRO B 1 316 ? 14.68 29.344 -4.52 1 78.44 316 PRO B CA 1
ATOM 6397 C C . PRO B 1 316 ? 15.461 30.062 -5.625 1 78.44 316 PRO B C 1
ATOM 6399 O O . PRO B 1 316 ? 16.047 31.125 -5.387 1 78.44 316 PRO B O 1
ATOM 6402 N N . SER B 1 317 ? 15.773 29.344 -6.684 1 77.56 317 SER B N 1
ATOM 6403 C CA . SER B 1 317 ? 16.375 29.906 -7.879 1 77.56 317 SER B CA 1
ATOM 6404 C C . SER B 1 317 ? 15.422 29.859 -9.062 1 77.56 317 SER B C 1
ATOM 6406 O O . SER B 1 317 ? 14.555 28.984 -9.133 1 77.56 317 SER B O 1
ATOM 6408 N N . PRO B 1 318 ? 15.57 30.922 -9.875 1 77.44 318 PRO B N 1
ATOM 6409 C CA . PRO B 1 318 ? 14.68 30.938 -11.047 1 77.44 318 PRO B CA 1
ATOM 6410 C C . PRO B 1 318 ? 14.805 29.672 -11.891 1 77.44 318 PRO B C 1
ATOM 6412 O O . PRO B 1 318 ? 13.836 29.25 -12.523 1 77.44 318 PRO B O 1
ATOM 6415 N N . ASP B 1 319 ? 15.914 29.031 -11.836 1 78.94 319 ASP B N 1
ATOM 6416 C CA . ASP B 1 319 ? 16.156 27.859 -12.68 1 78.94 319 ASP B CA 1
ATOM 6417 C C . ASP B 1 319 ? 15.773 26.578 -11.953 1 78.94 319 ASP B C 1
ATOM 6419 O O . ASP B 1 319 ? 15.867 25.484 -12.523 1 78.94 319 ASP B O 1
ATOM 6423 N N . LEU B 1 320 ? 15.289 26.734 -10.781 1 82.81 320 LEU B N 1
ATOM 6424 C CA . LEU B 1 320 ? 14.914 25.547 -10.023 1 82.81 320 LEU B CA 1
ATOM 6425 C C . LEU B 1 320 ? 13.656 24.922 -10.602 1 82.81 320 LEU B C 1
ATOM 6427 O O . LEU B 1 320 ? 12.594 25.547 -10.625 1 82.81 320 LEU B O 1
ATOM 6431 N N . ALA B 1 321 ? 13.812 23.703 -11.125 1 84.38 321 ALA B N 1
ATOM 6432 C CA . ALA B 1 321 ? 12.664 22.969 -11.633 1 84.38 321 ALA B CA 1
ATOM 6433 C C . ALA B 1 321 ? 11.836 22.375 -10.492 1 84.38 321 ALA B C 1
ATOM 6435 O O . ALA B 1 321 ? 12.383 21.734 -9.594 1 84.38 321 ALA B O 1
ATOM 6436 N N . LEU B 1 322 ? 10.602 22.625 -10.578 1 86.12 322 LEU B N 1
ATOM 6437 C CA . LEU B 1 322 ? 9.711 22.172 -9.516 1 86.12 322 LEU B CA 1
ATOM 6438 C C . LEU B 1 322 ? 9.359 20.703 -9.695 1 86.12 322 LEU B C 1
ATOM 6440 O O . LEU B 1 322 ? 9.242 20.219 -10.828 1 86.12 322 LEU B O 1
ATOM 6444 N N . LYS B 1 323 ? 9.281 20.047 -8.688 1 78.56 323 LYS B N 1
ATOM 6445 C CA . LYS B 1 323 ? 8.93 18.625 -8.688 1 78.56 323 LYS B CA 1
ATOM 6446 C C . LYS B 1 323 ? 7.699 18.359 -7.82 1 78.56 323 LYS B C 1
ATOM 6448 O O . LYS B 1 323 ? 7.406 19.125 -6.898 1 78.56 323 LYS B O 1
ATOM 6453 N N . PHE B 1 324 ? 7.031 17.25 -8.164 1 76.5 324 PHE B N 1
ATOM 6454 C CA . PHE B 1 324 ? 5.852 16.859 -7.398 1 76.5 324 PHE B CA 1
ATOM 6455 C C . PHE B 1 324 ? 6.207 16.641 -5.93 1 76.5 324 PHE B C 1
ATOM 6457 O O . PHE B 1 324 ? 7.195 15.984 -5.617 1 76.5 324 PHE B O 1
ATOM 6464 N N . GLY B 1 325 ? 5.391 17.297 -5.051 1 77.38 325 GLY B N 1
ATOM 6465 C CA . GLY B 1 325 ? 5.598 17.109 -3.623 1 77.38 325 GLY B CA 1
ATOM 6466 C C . GLY B 1 325 ? 6.496 18.172 -3.016 1 77.38 325 GLY B C 1
ATOM 6467 O O . GLY B 1 325 ? 6.688 18.219 -1.799 1 77.38 325 GLY B O 1
ATOM 6468 N N . ASP B 1 326 ? 7.031 19.047 -3.82 1 80.75 326 ASP B N 1
ATOM 6469 C CA . ASP B 1 326 ? 7.805 20.172 -3.299 1 80.75 326 ASP B CA 1
ATOM 6470 C C . ASP B 1 326 ? 6.949 21.062 -2.395 1 80.75 326 ASP B C 1
ATOM 6472 O O . ASP B 1 326 ? 5.781 21.312 -2.689 1 80.75 326 ASP B O 1
ATOM 6476 N N . LYS B 1 327 ? 7.535 21.375 -1.297 1 84.31 327 LYS B N 1
ATOM 6477 C CA . LYS B 1 327 ? 6.887 22.344 -0.423 1 84.31 327 LYS B CA 1
ATOM 6478 C C . LYS B 1 327 ? 7.512 23.734 -0.589 1 84.31 327 LYS B C 1
ATOM 6480 O O . LYS B 1 327 ? 8.672 23.938 -0.235 1 84.31 327 LYS B O 1
ATOM 6485 N N . LEU B 1 328 ? 6.715 24.609 -1.077 1 88.94 328 LEU B N 1
ATOM 6486 C CA . LEU B 1 328 ? 7.188 25.969 -1.271 1 88.94 328 LEU B CA 1
ATOM 6487 C C . LEU B 1 328 ? 6.758 26.875 -0.113 1 88.94 328 LEU B C 1
ATOM 6489 O O . LEU B 1 328 ? 5.566 26.969 0.191 1 88.94 328 LEU B O 1
ATOM 6493 N N . MET B 1 329 ? 7.734 27.438 0.58 1 87.56 329 MET B N 1
ATOM 6494 C CA . MET B 1 329 ? 7.418 28.453 1.575 1 87.56 329 MET B CA 1
ATOM 6495 C C . MET B 1 329 ? 7.207 29.812 0.912 1 87.56 329 MET B C 1
ATOM 6497 O O . MET B 1 329 ? 8.133 30.375 0.334 1 87.56 329 MET B O 1
ATOM 6501 N N . VAL B 1 330 ? 5.988 30.266 1.082 1 89.06 330 VAL B N 1
ATOM 6502 C CA . VAL B 1 330 ? 5.598 31.469 0.352 1 89.06 330 VAL B CA 1
ATOM 6503 C C . VAL B 1 330 ? 5.203 32.562 1.337 1 89.06 330 VAL B C 1
ATOM 6505 O O . VAL B 1 330 ? 4.543 32.312 2.342 1 89.06 330 VAL B O 1
ATOM 6508 N N . VAL B 1 331 ? 5.742 33.781 1.141 1 85.94 331 VAL B N 1
ATOM 6509 C CA . VAL B 1 331 ? 5.379 34.969 1.902 1 85.94 331 VAL B CA 1
ATOM 6510 C C . VAL B 1 331 ? 4.605 35.938 1.01 1 85.94 331 VAL B C 1
ATOM 6512 O O . VAL B 1 331 ? 5.012 36.188 -0.122 1 85.94 331 VAL B O 1
ATOM 6515 N N . GLY B 1 332 ? 3.459 36.312 1.475 1 85.25 332 GLY B N 1
ATOM 6516 C CA . GLY B 1 332 ? 2.635 37.219 0.719 1 85.25 332 GLY B CA 1
ATOM 6517 C C . GLY B 1 332 ? 1.324 37.562 1.407 1 85.25 332 GLY B C 1
ATOM 6518 O O . GLY B 1 332 ? 1.144 37.25 2.588 1 85.25 332 GLY B O 1
ATOM 6519 N N . GLU B 1 333 ? 0.574 38.312 0.644 1 81.69 333 GLU B N 1
ATOM 6520 C CA . GLU B 1 333 ? -0.766 38.625 1.139 1 81.69 333 GLU B CA 1
ATOM 6521 C C . GLU B 1 333 ? -1.664 37.375 1.087 1 81.69 333 GLU B C 1
ATOM 6523 O O . GLU B 1 333 ? -1.458 36.5 0.259 1 81.69 333 GLU B O 1
ATOM 6528 N N . LYS B 1 334 ? -2.578 37.375 1.937 1 84.38 334 LYS B N 1
ATOM 6529 C CA . LYS B 1 334 ? -3.473 36.219 2.061 1 84.38 334 LYS B CA 1
ATOM 6530 C C . LYS B 1 334 ? -4.109 35.875 0.719 1 84.38 334 LYS B C 1
ATOM 6532 O O . LYS B 1 334 ? -4.18 34.688 0.346 1 84.38 334 LYS B O 1
ATOM 6537 N N . GLU B 1 335 ? -4.523 36.844 0.033 1 84.31 335 GLU B N 1
ATOM 6538 C CA . GLU B 1 335 ? -5.164 36.625 -1.258 1 84.31 335 GLU B CA 1
ATOM 6539 C C . GLU B 1 335 ? -4.172 36.031 -2.268 1 84.31 335 GLU B C 1
ATOM 6541 O O . GLU B 1 335 ? -4.523 35.156 -3.062 1 84.31 335 GLU B O 1
ATOM 6546 N N . GLY B 1 336 ? -3.035 36.656 -2.273 1 87.88 336 GLY B N 1
ATOM 6547 C CA . GLY B 1 336 ? -2 36.156 -3.158 1 87.88 336 GLY B CA 1
ATOM 6548 C C . GLY B 1 336 ? -1.617 34.719 -2.863 1 87.88 336 GLY B C 1
ATOM 6549 O O . GLY B 1 336 ? -1.454 33.906 -3.781 1 87.88 336 GLY B O 1
ATOM 6550 N N . ILE B 1 337 ? -1.546 34.438 -1.625 1 89.44 337 ILE B N 1
ATOM 6551 C CA . ILE B 1 337 ? -1.16 33.094 -1.209 1 89.44 337 ILE B CA 1
ATOM 6552 C C . ILE B 1 337 ? -2.23 32.094 -1.639 1 89.44 337 ILE B C 1
ATOM 6554 O O . ILE B 1 337 ? -1.913 30.984 -2.062 1 89.44 337 ILE B O 1
ATOM 6558 N N . GLN B 1 338 ? -3.404 32.5 -1.578 1 89.06 338 GLN B N 1
ATOM 6559 C CA . GLN B 1 338 ? -4.488 31.625 -2.027 1 89.06 338 GLN B CA 1
ATOM 6560 C C . GLN B 1 338 ? -4.402 31.375 -3.529 1 89.06 338 GLN B C 1
ATOM 6562 O O . GLN B 1 338 ? -4.695 30.266 -3.994 1 89.06 338 GLN B O 1
ATOM 6567 N N . GLY B 1 339 ? -4.062 32.406 -4.184 1 89.31 339 GLY B N 1
ATOM 6568 C CA . GLY B 1 339 ? -3.85 32.25 -5.609 1 89.31 339 GLY B CA 1
ATOM 6569 C C . GLY B 1 339 ? -2.732 31.266 -5.941 1 89.31 339 GLY B C 1
ATOM 6570 O O . GLY B 1 339 ? -2.875 30.422 -6.828 1 89.31 339 GLY B O 1
ATOM 6571 N N . VAL B 1 340 ? -1.669 31.406 -5.207 1 90.81 340 VAL B N 1
ATOM 6572 C CA . VAL B 1 340 ? -0.528 30.531 -5.414 1 90.81 340 VAL B CA 1
ATOM 6573 C C . VAL B 1 340 ? -0.905 29.094 -5.02 1 90.81 340 VAL B C 1
ATOM 6575 O O . VAL B 1 340 ? -0.489 28.141 -5.672 1 90.81 340 VAL B O 1
ATOM 6578 N N . ALA B 1 341 ? -1.624 28.953 -4.004 1 89.81 341 ALA B N 1
ATOM 6579 C CA . ALA B 1 341 ? -2.07 27.641 -3.549 1 89.81 341 ALA B CA 1
ATOM 6580 C C . ALA B 1 341 ? -2.895 26.938 -4.625 1 89.81 341 ALA B C 1
ATOM 6582 O O . ALA B 1 341 ? -2.744 25.734 -4.848 1 89.81 341 ALA B O 1
ATOM 6583 N N . ARG B 1 342 ? -3.693 27.688 -5.301 1 89 342 ARG B N 1
ATOM 6584 C CA . ARG B 1 342 ? -4.496 27.141 -6.391 1 89 342 ARG B CA 1
ATOM 6585 C C . ARG B 1 342 ? -3.615 26.75 -7.57 1 89 342 ARG B C 1
ATOM 6587 O O . ARG B 1 342 ? -3.861 25.719 -8.219 1 89 342 ARG B O 1
ATOM 6594 N N . LEU B 1 343 ? -2.691 27.594 -7.766 1 89.19 343 LEU B N 1
ATOM 6595 C CA . LEU B 1 343 ? -1.773 27.328 -8.867 1 89.19 343 LEU B CA 1
ATOM 6596 C C . LEU B 1 343 ? -0.974 26.062 -8.617 1 89.19 343 LEU B C 1
ATOM 6598 O O . LEU B 1 343 ? -0.745 25.266 -9.539 1 89.19 343 LEU B O 1
ATOM 6602 N N . LEU B 1 344 ? -0.613 25.828 -7.359 1 90.31 344 LEU B N 1
ATOM 6603 C CA . LEU B 1 344 ? 0.249 24.703 -7.004 1 90.31 344 LEU B CA 1
ATOM 6604 C C . LEU B 1 344 ? -0.58 23.469 -6.648 1 90.31 344 LEU B C 1
ATOM 6606 O O . LEU B 1 344 ? -0.055 22.359 -6.602 1 90.31 344 LEU B O 1
ATOM 6610 N N . GLY B 1 345 ? -1.931 23.578 -6.543 1 85.25 345 GLY B N 1
ATOM 6611 C CA . GLY B 1 345 ? -2.807 22.5 -6.133 1 85.25 345 GLY B CA 1
ATOM 6612 C C . GLY B 1 345 ? -2.941 22.375 -4.629 1 85.25 345 GLY B C 1
ATOM 6613 O O . GLY B 1 345 ? -4.051 22.438 -4.09 1 85.25 345 GLY B O 1
ATOM 6614 N N . ASN B 1 346 ? -1.813 22.359 -3.805 1 84.5 346 ASN B N 1
ATOM 6615 C CA . ASN B 1 346 ? -1.722 22.344 -2.348 1 84.5 346 ASN B CA 1
ATOM 6616 C C . ASN B 1 346 ? -2.699 21.344 -1.737 1 84.5 346 ASN B C 1
ATOM 6618 O O . ASN B 1 346 ? -3.482 21.688 -0.853 1 84.5 346 ASN B O 1
ATOM 6622 N N . ASP B 1 347 ? -2.789 20.156 -2.277 1 76.25 347 ASP B N 1
ATOM 6623 C CA . ASP B 1 347 ? -3.68 19.094 -1.828 1 76.25 347 ASP B CA 1
ATOM 6624 C C . ASP B 1 347 ? -2.885 17.922 -1.269 1 76.25 347 ASP B C 1
ATOM 6626 O O . ASP B 1 347 ? -2.393 17.078 -2.027 1 76.25 347 ASP B O 1
ATOM 6630 N N . ALA B 1 348 ? -2.877 17.891 0.021 1 64.5 348 ALA B N 1
ATOM 6631 C CA . ALA B 1 348 ? -2.104 16.859 0.688 1 64.5 348 ALA B CA 1
ATOM 6632 C C . ALA B 1 348 ? -2.676 15.469 0.389 1 64.5 348 ALA B C 1
ATOM 6634 O O . ALA B 1 348 ? -1.942 14.477 0.375 1 64.5 348 ALA B O 1
ATOM 6635 N N . LYS B 1 349 ? -3.945 15.445 0.166 1 61.72 349 LYS B N 1
ATOM 6636 C CA . LYS B 1 349 ? -4.59 14.172 -0.12 1 61.72 349 LYS B CA 1
ATOM 6637 C C . LYS B 1 349 ? -4.066 13.57 -1.421 1 61.72 349 LYS B C 1
ATOM 6639 O O . LYS B 1 349 ? -3.92 12.352 -1.534 1 61.72 349 LYS B O 1
ATOM 6644 N N . LYS B 1 350 ? -3.766 14.406 -2.305 1 65.44 350 LYS B N 1
ATOM 6645 C CA . LYS B 1 350 ? -3.305 13.953 -3.615 1 65.44 350 LYS B CA 1
ATOM 6646 C C . LYS B 1 350 ? -1.905 13.352 -3.527 1 65.44 350 LYS B C 1
ATOM 6648 O O . LYS B 1 350 ? -1.513 12.555 -4.383 1 65.44 350 LYS B O 1
ATOM 6653 N N . LEU B 1 351 ? -1.224 13.836 -2.547 1 61.22 351 LEU B N 1
ATOM 6654 C CA . LEU B 1 351 ? 0.118 13.289 -2.359 1 61.22 351 LEU B CA 1
ATOM 6655 C C . LEU B 1 351 ? 0.06 11.82 -1.956 1 61.22 351 LEU B C 1
ATOM 6657 O O . LEU B 1 351 ? 0.97 11.055 -2.27 1 61.22 351 LEU B O 1
ATOM 6661 N N . SER B 1 352 ? -1.027 11.539 -1.33 1 58.78 352 SER B N 1
ATOM 6662 C CA . SER B 1 352 ? -1.124 10.211 -0.744 1 58.78 352 SER B CA 1
ATOM 6663 C C . SER B 1 352 ? -1.803 9.234 -1.698 1 58.78 352 SER B C 1
ATOM 6665 O O . SER B 1 352 ? -1.643 8.016 -1.569 1 58.78 352 SER B O 1
ATOM 6667 N N . ASP B 1 353 ? -2.469 9.812 -2.617 1 61.53 353 ASP B N 1
ATOM 6668 C CA . ASP B 1 353 ? -3.242 8.922 -3.48 1 61.53 353 ASP B CA 1
ATOM 6669 C C . ASP B 1 353 ? -2.336 8.203 -4.473 1 61.53 353 ASP B C 1
ATOM 6671 O O . ASP B 1 353 ? -1.448 8.812 -5.07 1 61.53 353 ASP B O 1
ATOM 6675 N N . THR B 1 354 ? -2.299 6.918 -4.309 1 64.25 354 THR B N 1
ATOM 6676 C CA . THR B 1 354 ? -1.452 6.156 -5.219 1 64.25 354 THR B CA 1
ATOM 6677 C C . THR B 1 354 ? -2.273 5.586 -6.371 1 64.25 354 THR B C 1
ATOM 6679 O O . THR B 1 354 ? -3.279 4.906 -6.145 1 64.25 354 THR B O 1
ATOM 6682 N N . ASP B 1 355 ? -1.904 6.113 -7.527 1 75.88 355 ASP B N 1
ATOM 6683 C CA . ASP B 1 355 ? -2.379 5.535 -8.781 1 75.88 355 ASP B CA 1
ATOM 6684 C C . ASP B 1 355 ? -1.562 4.305 -9.164 1 75.88 355 ASP B C 1
ATOM 6686 O O . ASP B 1 355 ? -0.329 4.344 -9.164 1 75.88 355 ASP B O 1
ATOM 6690 N N . PHE B 1 356 ? -2.279 3.191 -9.461 1 87.31 356 PHE B N 1
ATOM 6691 C CA . PHE B 1 356 ? -1.561 1.957 -9.75 1 87.31 356 PHE B CA 1
ATOM 6692 C C . PHE B 1 356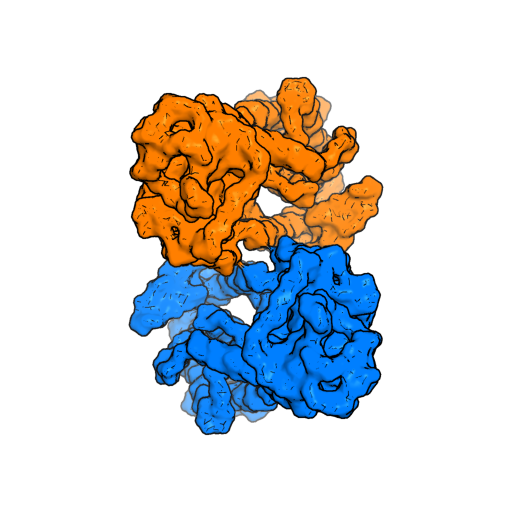 ? -1.144 1.904 -11.211 1 87.31 356 PHE B C 1
ATOM 6694 O O . PHE B 1 356 ? -0.328 1.065 -11.602 1 87.31 356 PHE B O 1
ATOM 6701 N N . PHE B 1 357 ? -1.669 2.838 -12.031 1 88.12 357 PHE B N 1
ATOM 6702 C CA . PHE B 1 357 ? -1.389 2.811 -13.461 1 88.12 357 PHE B CA 1
ATOM 6703 C C . PHE B 1 357 ? 0.097 3.021 -13.727 1 88.12 357 PHE B C 1
ATOM 6705 O O . PHE B 1 357 ? 0.72 2.246 -14.453 1 88.12 357 PHE B O 1
ATOM 6712 N N . PRO B 1 358 ? 0.684 4.016 -13.141 1 90.25 358 PRO B N 1
ATOM 6713 C CA . PRO B 1 358 ? 2.115 4.207 -13.383 1 90.25 358 PRO B CA 1
ATOM 6714 C C . PRO B 1 358 ? 2.955 3.016 -12.922 1 90.25 358 PRO B C 1
ATOM 6716 O O . PRO B 1 358 ? 3.984 2.711 -13.531 1 90.25 358 PRO B O 1
ATOM 6719 N N . ILE B 1 359 ? 2.564 2.381 -11.914 1 92.88 359 ILE B N 1
ATOM 6720 C CA . ILE B 1 359 ? 3.283 1.221 -11.398 1 92.88 359 ILE B CA 1
ATOM 6721 C C . ILE B 1 359 ? 3.209 0.08 -12.414 1 92.88 359 ILE B C 1
ATOM 6723 O O . ILE B 1 359 ? 4.23 -0.508 -12.773 1 92.88 359 ILE B O 1
ATOM 6727 N N . ALA B 1 360 ? 1.998 -0.195 -12.859 1 94 360 ALA B N 1
ATOM 6728 C CA . ALA B 1 360 ? 1.783 -1.271 -13.82 1 94 360 ALA B CA 1
ATOM 6729 C C . ALA B 1 360 ? 2.537 -1.001 -15.125 1 94 360 ALA B C 1
ATOM 6731 O O . ALA B 1 360 ? 3.217 -1.886 -15.648 1 94 360 ALA B O 1
ATOM 6732 N N . MET B 1 361 ? 2.443 0.199 -15.578 1 93.75 361 MET B N 1
ATOM 6733 C CA . MET B 1 361 ? 3.1 0.566 -16.828 1 93.75 361 MET B CA 1
ATOM 6734 C C . MET B 1 361 ? 4.617 0.52 -16.688 1 93.75 361 MET B C 1
ATOM 6736 O O . MET B 1 361 ? 5.316 0.053 -17.578 1 93.75 361 MET B O 1
ATOM 6740 N N . GLY B 1 362 ? 5.09 1.078 -15.617 1 94.81 362 GLY B N 1
ATOM 6741 C CA . GLY B 1 362 ? 6.523 1.036 -15.359 1 94.81 362 GLY B CA 1
ATOM 6742 C C . GLY B 1 362 ? 7.078 -0.375 -15.32 1 94.81 362 GLY B C 1
ATOM 6743 O O . GLY B 1 362 ? 8.156 -0.64 -15.859 1 94.81 362 GLY B O 1
ATOM 6744 N N . ILE B 1 363 ? 6.379 -1.264 -14.695 1 94.56 363 ILE B N 1
ATOM 6745 C CA . ILE B 1 363 ? 6.82 -2.65 -14.586 1 94.56 363 ILE B CA 1
ATOM 6746 C C . ILE B 1 363 ? 6.793 -3.312 -15.961 1 94.56 363 ILE B C 1
ATOM 6748 O O . ILE B 1 363 ? 7.711 -4.055 -16.312 1 94.56 363 ILE B O 1
ATOM 6752 N N . VAL B 1 364 ? 5.719 -3.053 -16.766 1 94.75 364 VAL B N 1
ATOM 6753 C CA . VAL B 1 364 ? 5.629 -3.604 -18.109 1 94.75 364 VAL B CA 1
ATOM 6754 C C . VAL B 1 364 ? 6.844 -3.168 -18.938 1 94.75 364 VAL B C 1
ATOM 6756 O O . VAL B 1 364 ? 7.488 -3.99 -19.578 1 94.75 364 VAL B O 1
ATOM 6759 N N . LEU B 1 365 ? 7.148 -1.939 -18.859 1 95.25 365 LEU B N 1
ATOM 6760 C CA . LEU B 1 365 ? 8.305 -1.414 -19.578 1 95.25 365 LEU B CA 1
ATOM 6761 C C . LEU B 1 365 ? 9.594 -2.031 -19.047 1 95.25 365 LEU B C 1
ATOM 6763 O O . LEU B 1 365 ? 10.516 -2.316 -19.828 1 95.25 365 LEU B O 1
ATOM 6767 N N . GLY B 1 366 ? 9.672 -2.166 -17.766 1 93.56 366 GLY B N 1
ATOM 6768 C CA . GLY B 1 366 ? 10.844 -2.783 -17.156 1 93.56 366 GLY B CA 1
ATOM 6769 C C . GLY B 1 366 ? 11.062 -4.219 -17.594 1 93.56 366 GLY B C 1
ATOM 6770 O O . GLY B 1 366 ? 12.188 -4.613 -17.906 1 93.56 366 GLY B O 1
ATOM 6771 N N . VAL B 1 367 ? 10 -4.965 -17.641 1 91.44 367 VAL B N 1
ATOM 6772 C CA . VAL B 1 367 ? 10.086 -6.359 -18.047 1 91.44 367 VAL B CA 1
ATOM 6773 C C . VAL B 1 367 ? 10.484 -6.434 -19.531 1 91.44 367 VAL B C 1
ATOM 6775 O O . VAL B 1 367 ? 11.297 -7.277 -19.922 1 91.44 367 VAL B O 1
ATOM 6778 N N . LEU B 1 368 ? 9.938 -5.57 -20.359 1 92.25 368 LEU B N 1
ATOM 6779 C CA . LEU B 1 368 ? 10.281 -5.523 -21.766 1 92.25 368 LEU B CA 1
ATOM 6780 C C . LEU B 1 368 ? 11.75 -5.176 -21.953 1 92.25 368 LEU B C 1
ATOM 6782 O O . LEU B 1 368 ? 12.438 -5.789 -22.781 1 92.25 368 LEU B O 1
ATOM 6786 N N . PHE B 1 369 ? 12.188 -4.254 -21.172 1 91.25 369 PHE B N 1
ATOM 6787 C CA . PHE B 1 369 ? 13.586 -3.871 -21.25 1 91.25 369 PHE B CA 1
ATOM 6788 C C . PHE B 1 369 ? 14.484 -5.008 -20.766 1 91.25 369 PHE B C 1
ATOM 6790 O O . PHE B 1 369 ? 15.586 -5.195 -21.281 1 91.25 369 PHE B O 1
ATOM 6797 N N . GLY B 1 370 ? 14.07 -5.664 -19.75 1 86.75 370 GLY B N 1
ATOM 6798 C CA . GLY B 1 370 ? 14.836 -6.766 -19.203 1 86.75 370 GLY B CA 1
ATOM 6799 C C . GLY B 1 370 ? 15.023 -7.914 -20.172 1 86.75 370 GLY B C 1
ATOM 6800 O O . GLY B 1 370 ? 15.984 -8.68 -20.062 1 86.75 370 GLY B O 1
ATOM 6801 N N . LYS B 1 371 ? 14.164 -8.039 -21.109 1 86.12 371 LYS B N 1
ATOM 6802 C CA . LYS B 1 371 ? 14.219 -9.148 -22.047 1 86.12 371 LYS B CA 1
ATOM 6803 C C . LYS B 1 371 ? 14.984 -8.766 -23.312 1 86.12 371 LYS B C 1
ATOM 6805 O O . LYS B 1 371 ? 15.242 -9.609 -24.172 1 86.12 371 LYS B O 1
ATOM 6810 N N . LEU B 1 372 ? 15.391 -7.555 -23.406 1 84.88 372 LEU B N 1
ATOM 6811 C CA . LEU B 1 372 ? 16.188 -7.129 -24.562 1 84.88 372 LEU B CA 1
ATOM 6812 C C . LEU B 1 372 ? 17.562 -7.793 -24.531 1 84.88 372 LEU B C 1
ATOM 6814 O O . LEU B 1 372 ? 18.234 -7.809 -23.5 1 84.88 372 LEU B O 1
ATOM 6818 N N . ASN B 1 373 ? 17.828 -8.578 -25.594 1 80.81 373 ASN B N 1
ATOM 6819 C CA . ASN B 1 373 ? 19.141 -9.227 -25.734 1 80.81 373 ASN B CA 1
ATOM 6820 C C . ASN B 1 373 ? 20.109 -8.359 -26.531 1 80.81 373 ASN B C 1
ATOM 6822 O O . ASN B 1 373 ? 19.875 -8.062 -27.703 1 80.81 373 ASN B O 1
ATOM 6826 N N . ILE B 1 374 ? 21.125 -7.855 -25.797 1 77.12 374 ILE B N 1
ATOM 6827 C CA . ILE B 1 374 ? 22.172 -7.082 -26.453 1 77.12 374 ILE B CA 1
ATOM 6828 C C . ILE B 1 374 ? 23.328 -7.996 -26.828 1 77.12 374 ILE B C 1
ATOM 6830 O O . ILE B 1 374 ? 23.938 -8.633 -25.969 1 77.12 374 ILE B O 1
ATOM 6834 N N . SER B 1 375 ? 23.5 -8.25 -28.125 1 76.81 375 SER B N 1
ATOM 6835 C CA . SER B 1 375 ? 24.562 -9.125 -28.594 1 76.81 375 SER B CA 1
ATOM 6836 C C . SER B 1 375 ? 25.844 -8.344 -28.875 1 76.81 375 SER B C 1
ATOM 6838 O O . SER B 1 375 ? 25.797 -7.266 -29.469 1 76.81 375 SER B O 1
ATOM 6840 N N . PHE B 1 376 ? 26.859 -8.648 -28.172 1 72.06 376 PHE B N 1
ATOM 6841 C CA . PHE B 1 376 ? 28.172 -8.062 -28.406 1 72.06 376 PHE B CA 1
ATOM 6842 C C . PHE B 1 376 ? 28.938 -8.875 -29.438 1 72.06 376 PHE B C 1
ATOM 6844 O O . PHE B 1 376 ? 28.656 -10.055 -29.656 1 72.06 376 PHE B O 1
ATOM 6851 N N . PRO B 1 377 ? 29.875 -8.109 -30.203 1 72.25 377 PRO B N 1
ATOM 6852 C CA . PRO B 1 377 ? 30.734 -8.859 -31.109 1 72.25 377 PRO B CA 1
ATOM 6853 C C . PRO B 1 377 ? 31.547 -9.945 -30.391 1 72.25 377 PRO B C 1
ATOM 6855 O O . PRO B 1 377 ? 32 -9.75 -29.266 1 72.25 377 PRO B O 1
ATOM 6858 N N . GLY B 1 378 ? 31.562 -11.25 -30.781 1 64.81 378 GLY B N 1
ATOM 6859 C CA . GLY B 1 378 ? 32.281 -12.359 -30.172 1 64.81 378 GLY B CA 1
ATOM 6860 C C . GLY B 1 378 ? 31.344 -13.398 -29.578 1 64.81 378 GLY B C 1
ATOM 6861 O O . GLY B 1 378 ? 31.797 -14.312 -28.875 1 64.81 378 GLY B O 1
ATOM 6862 N N . GLY B 1 379 ? 30.016 -13.18 -29.719 1 64.25 379 GLY B N 1
ATOM 6863 C CA . GLY B 1 379 ? 29.062 -14.203 -29.328 1 64.25 379 GLY B CA 1
ATOM 6864 C C . GLY B 1 379 ? 28.484 -13.984 -27.938 1 64.25 379 GLY B C 1
ATOM 6865 O O . GLY B 1 379 ? 27.703 -14.805 -27.453 1 64.25 379 GLY B O 1
ATOM 6866 N N . LEU B 1 380 ? 28.953 -12.891 -27.266 1 66.81 380 LEU B N 1
ATOM 6867 C CA . LEU B 1 380 ? 28.438 -12.633 -25.922 1 66.81 380 LEU B CA 1
ATOM 6868 C C . LEU B 1 380 ? 27.078 -11.945 -25.984 1 66.81 380 LEU B C 1
ATOM 6870 O O . LEU B 1 380 ? 26.875 -11.023 -26.781 1 66.81 380 LEU B O 1
ATOM 6874 N N . SER B 1 381 ? 26.031 -12.594 -25.453 1 73.19 381 SER B N 1
ATOM 6875 C CA . SER B 1 381 ? 24.719 -11.961 -25.359 1 73.19 381 SER B CA 1
ATOM 6876 C C . SER B 1 381 ? 24.375 -11.609 -23.906 1 73.19 381 SER B C 1
ATOM 6878 O O . SER B 1 381 ? 24.719 -12.352 -22.984 1 73.19 381 SER B O 1
ATOM 6880 N N . PHE B 1 382 ? 23.984 -10.312 -23.703 1 75.12 382 PHE B N 1
ATOM 6881 C CA . PHE B 1 382 ? 23.656 -9.836 -22.375 1 75.12 382 PHE B CA 1
ATOM 6882 C C . PHE B 1 382 ? 22.188 -9.398 -22.312 1 75.12 382 PHE B C 1
ATOM 6884 O O . PHE B 1 382 ? 21.688 -8.773 -23.234 1 75.12 382 PHE B O 1
ATOM 6891 N N . SER B 1 383 ? 21.5 -9.906 -21.344 1 80.38 383 SER B N 1
ATOM 6892 C CA . SER B 1 383 ? 20.172 -9.398 -21 1 80.38 383 SER B CA 1
ATOM 6893 C C . SER B 1 383 ? 20.109 -8.961 -19.547 1 80.38 383 SER B C 1
ATOM 6895 O O . SER B 1 383 ? 20.578 -9.672 -18.656 1 80.38 383 SER B O 1
ATOM 6897 N N . PRO B 1 384 ? 19.609 -7.801 -19.219 1 79.25 384 PRO B N 1
ATOM 6898 C CA . PRO B 1 384 ? 19.531 -7.332 -17.828 1 79.25 384 PRO B CA 1
ATOM 6899 C C . PRO B 1 384 ? 18.688 -8.242 -16.953 1 79.25 384 PRO B C 1
ATOM 6901 O O . PRO B 1 384 ? 18.828 -8.234 -15.719 1 79.25 384 PRO B O 1
ATOM 6904 N N . GLY B 1 385 ? 17.891 -9.031 -17.625 1 80.69 385 GLY B N 1
ATOM 6905 C CA . GLY B 1 385 ? 17.016 -9.898 -16.844 1 80.69 385 GLY B CA 1
ATOM 6906 C C . GLY B 1 385 ? 15.852 -9.164 -16.219 1 80.69 385 GLY B C 1
ATOM 6907 O O . GLY B 1 385 ? 15.695 -7.953 -16.406 1 80.69 385 GLY B O 1
ATOM 6908 N N . LEU B 1 386 ? 15.086 -9.859 -15.453 1 83.75 386 LEU B N 1
ATOM 6909 C CA . LEU B 1 386 ? 13.883 -9.32 -14.844 1 83.75 386 LEU B CA 1
ATOM 6910 C C . LEU B 1 386 ? 14.219 -8.234 -13.828 1 83.75 386 LEU B C 1
ATOM 6912 O O . LEU B 1 386 ? 13.688 -7.125 -13.891 1 83.75 386 LEU B O 1
ATOM 6916 N N . THR B 1 387 ? 15.133 -8.531 -12.891 1 82.75 387 THR B N 1
ATOM 6917 C CA . THR B 1 387 ? 15.484 -7.609 -11.82 1 82.75 387 THR B CA 1
ATOM 6918 C C . THR B 1 387 ? 16.203 -6.375 -12.375 1 82.75 387 THR B C 1
ATOM 6920 O O . THR B 1 387 ? 15.836 -5.246 -12.047 1 82.75 387 THR B O 1
ATOM 6923 N N . GLY B 1 388 ? 17.172 -6.621 -13.219 1 85.31 388 GLY B N 1
ATOM 6924 C CA . GLY B 1 388 ? 17.906 -5.512 -13.797 1 85.31 388 GLY B CA 1
ATOM 6925 C C . GLY B 1 388 ? 17.047 -4.613 -14.664 1 85.31 388 GLY B C 1
ATOM 6926 O O . GLY B 1 388 ? 17.172 -3.389 -14.609 1 85.31 388 GLY B O 1
ATOM 6927 N N . GLY B 1 389 ? 16.234 -5.168 -15.492 1 88.75 389 GLY B N 1
ATOM 6928 C CA . GLY B 1 389 ? 15.367 -4.395 -16.359 1 88.75 389 GLY B CA 1
ATOM 6929 C C . GLY B 1 389 ? 14.398 -3.512 -15.586 1 88.75 389 GLY B C 1
ATOM 6930 O O . GLY B 1 389 ? 14.297 -2.314 -15.859 1 88.75 389 GLY B O 1
ATOM 6931 N N . VAL B 1 390 ? 13.703 -4.082 -14.602 1 91.5 390 VAL B N 1
ATOM 6932 C CA . VAL B 1 390 ? 12.719 -3.346 -13.82 1 91.5 390 VAL B CA 1
ATOM 6933 C C . VAL B 1 390 ? 13.414 -2.258 -13 1 91.5 390 VAL B C 1
ATOM 6935 O O . VAL B 1 390 ? 12.898 -1.143 -12.883 1 91.5 390 VAL B O 1
ATOM 6938 N N . LEU B 1 391 ? 14.57 -2.566 -12.492 1 89.38 391 LEU B N 1
ATOM 6939 C CA . LEU B 1 391 ? 15.305 -1.601 -11.688 1 89.38 391 LEU B CA 1
ATOM 6940 C C . LEU B 1 391 ? 15.727 -0.4 -12.523 1 89.38 391 LEU B C 1
ATOM 6942 O O . LEU B 1 391 ? 15.484 0.747 -12.141 1 89.38 391 LEU B O 1
ATOM 6946 N N . ILE B 1 392 ? 16.312 -0.642 -13.656 1 89.94 392 ILE B N 1
ATOM 6947 C CA . ILE B 1 392 ? 16.844 0.423 -14.5 1 89.94 392 ILE B CA 1
ATOM 6948 C C . ILE B 1 392 ? 15.695 1.315 -14.984 1 89.94 392 ILE B C 1
ATOM 6950 O O . ILE B 1 392 ? 15.797 2.543 -14.922 1 89.94 392 ILE B O 1
ATOM 6954 N N . VAL B 1 393 ? 14.68 0.716 -15.43 1 93.38 393 VAL B N 1
ATOM 6955 C CA . VAL B 1 393 ? 13.547 1.483 -15.945 1 93.38 393 VAL B CA 1
ATOM 6956 C C . VAL B 1 393 ? 12.93 2.305 -14.812 1 93.38 393 VAL B C 1
ATOM 6958 O O . VAL B 1 393 ? 12.578 3.471 -15.008 1 93.38 393 VAL B O 1
ATOM 6961 N N . ALA B 1 394 ? 12.773 1.705 -13.656 1 92.75 394 ALA B N 1
ATOM 6962 C CA . ALA B 1 394 ? 12.211 2.422 -12.508 1 92.75 394 ALA B CA 1
ATOM 6963 C C . ALA B 1 394 ? 13.078 3.623 -12.141 1 92.75 394 ALA B C 1
ATOM 6965 O O . ALA B 1 394 ? 12.555 4.703 -11.844 1 92.75 394 ALA B O 1
ATOM 6966 N N . LEU B 1 395 ? 14.383 3.453 -12.211 1 88.44 395 LEU B N 1
ATOM 6967 C CA . LEU B 1 395 ? 15.32 4.527 -11.898 1 88.44 395 LEU B CA 1
ATOM 6968 C C . LEU B 1 395 ? 15.18 5.676 -12.898 1 88.44 395 LEU B C 1
ATOM 6970 O O . LEU B 1 395 ? 15.102 6.84 -12.5 1 88.44 395 LEU B O 1
ATOM 6974 N N . VAL B 1 396 ? 15.109 5.336 -14.109 1 91.19 396 VAL B N 1
ATOM 6975 C CA . VAL B 1 396 ? 15.055 6.336 -15.172 1 91.19 396 VAL B CA 1
ATOM 6976 C C . VAL B 1 396 ? 13.727 7.082 -15.117 1 91.19 396 VAL B C 1
ATOM 6978 O O . VAL B 1 396 ? 13.688 8.312 -15.188 1 91.19 396 VAL B O 1
ATOM 6981 N N . LEU B 1 397 ? 12.664 6.324 -14.977 1 90.44 397 LEU B N 1
ATOM 6982 C CA . LEU B 1 397 ? 11.344 6.945 -14.938 1 90.44 397 LEU B CA 1
ATOM 6983 C C . LEU B 1 397 ? 11.211 7.855 -13.727 1 90.44 397 LEU B C 1
ATOM 6985 O O . LEU B 1 397 ? 10.648 8.945 -13.82 1 90.44 397 LEU B O 1
ATOM 6989 N N . SER B 1 398 ? 11.641 7.395 -12.641 1 86.81 398 SER B N 1
ATOM 6990 C CA . SER B 1 398 ? 11.562 8.188 -11.422 1 86.81 398 SER B CA 1
ATOM 6991 C C . SER B 1 398 ? 12.43 9.438 -11.523 1 86.81 398 SER B C 1
ATOM 6993 O O . SER B 1 398 ? 12.07 10.492 -11 1 86.81 398 SER B O 1
ATOM 6995 N N . ALA B 1 399 ? 13.555 9.375 -12.117 1 82.56 399 ALA B N 1
ATOM 6996 C CA . ALA B 1 399 ? 14.445 10.516 -12.305 1 82.56 399 ALA B CA 1
ATOM 6997 C C . ALA B 1 399 ? 13.812 11.562 -13.219 1 82.56 399 ALA B C 1
ATOM 6999 O O . ALA B 1 399 ? 13.961 12.766 -12.984 1 82.56 399 ALA B O 1
ATOM 7000 N N . VAL B 1 400 ? 13.156 11.039 -14.25 1 83 400 VAL B N 1
ATOM 7001 C CA . VAL B 1 400 ? 12.477 11.953 -15.164 1 83 400 VAL B CA 1
ATOM 7002 C C . VAL B 1 400 ? 11.297 12.609 -14.461 1 83 400 VAL B C 1
ATOM 7004 O O . VAL B 1 400 ? 11.008 13.789 -14.688 1 83 400 VAL B O 1
ATOM 7007 N N . GLY B 1 401 ? 10.648 11.844 -13.602 1 78.56 401 GLY B N 1
ATOM 7008 C CA . GLY B 1 401 ? 9.617 12.391 -12.734 1 78.56 401 GLY B CA 1
ATOM 7009 C C . GLY B 1 401 ? 8.234 12.344 -13.352 1 78.56 401 GLY B C 1
ATOM 7010 O O . GLY B 1 401 ? 7.273 11.922 -12.703 1 78.56 401 GLY B O 1
ATOM 7011 N N . LYS B 1 402 ? 8.062 12.922 -14.523 1 81.5 402 LYS B N 1
ATOM 7012 C CA . LYS B 1 402 ? 6.758 12.961 -15.188 1 81.5 402 LYS B CA 1
ATOM 7013 C C . LYS B 1 402 ? 6.902 12.812 -16.703 1 81.5 402 LYS B C 1
ATOM 7015 O O . LYS B 1 402 ? 7.82 13.383 -17.297 1 81.5 402 LYS B O 1
ATOM 7020 N N . THR B 1 403 ? 6.141 11.938 -17.25 1 83.94 403 THR B N 1
ATOM 7021 C CA . THR B 1 403 ? 6.047 11.805 -18.703 1 83.94 403 THR B CA 1
ATOM 7022 C C . THR B 1 403 ? 4.605 11.984 -19.172 1 83.94 403 THR B C 1
ATOM 7024 O O . THR B 1 403 ? 3.768 11.102 -18.969 1 83.94 403 THR B O 1
ATOM 7027 N N . GLY B 1 404 ? 4.324 13.125 -19.75 1 79.88 404 GLY B N 1
ATOM 7028 C CA . GLY B 1 404 ? 2.941 13.43 -20.094 1 79.88 404 GLY B CA 1
ATOM 7029 C C . GLY B 1 404 ? 2.041 13.531 -18.875 1 79.88 404 GLY B C 1
ATOM 7030 O O . GLY B 1 404 ? 2.342 14.266 -17.938 1 79.88 404 GLY B O 1
ATOM 7031 N N . PRO B 1 405 ? 1.021 12.648 -18.875 1 77.25 405 PRO B N 1
ATOM 7032 C CA . PRO B 1 405 ? 0.118 12.719 -17.734 1 77.25 405 PRO B CA 1
ATOM 7033 C C . PRO B 1 405 ? 0.51 11.766 -16.609 1 77.25 405 PRO B C 1
ATOM 7035 O O . PRO B 1 405 ? -0.106 11.773 -15.539 1 77.25 405 PRO B O 1
ATOM 7038 N N . ILE B 1 406 ? 1.53 11.086 -16.844 1 84.19 406 ILE B N 1
ATOM 7039 C CA . ILE B 1 406 ? 1.886 10.031 -15.898 1 84.19 406 ILE B CA 1
ATOM 7040 C C . ILE B 1 406 ? 2.949 10.547 -14.93 1 84.19 406 ILE B C 1
ATOM 7042 O O . ILE B 1 406 ? 3.992 11.055 -15.352 1 84.19 406 ILE B O 1
ATOM 7046 N N . LEU B 1 407 ? 2.652 10.484 -13.703 1 82 407 LEU B N 1
ATOM 7047 C CA . LEU B 1 407 ? 3.602 10.836 -12.648 1 82 407 LEU B CA 1
ATOM 7048 C C . LEU B 1 407 ? 4.348 9.594 -12.156 1 82 407 LEU B C 1
ATOM 7050 O O . LEU B 1 407 ? 3.725 8.617 -11.734 1 82 407 LEU B O 1
ATOM 7054 N N . TRP B 1 408 ? 5.652 9.609 -12.273 1 84.62 408 TRP B N 1
ATOM 7055 C CA . TRP B 1 408 ? 6.48 8.469 -11.891 1 84.62 408 TRP B CA 1
ATOM 7056 C C . TRP B 1 408 ? 7.008 8.633 -10.469 1 84.62 408 TRP B C 1
ATOM 7058 O O . TRP B 1 408 ? 8.219 8.641 -10.25 1 84.62 408 TRP B O 1
ATOM 7068 N N . SER B 1 409 ? 6.168 8.82 -9.539 1 79.19 409 SER B N 1
ATOM 7069 C CA . SER B 1 409 ? 6.496 8.969 -8.125 1 79.19 409 SER B CA 1
ATOM 7070 C C . SER B 1 409 ? 5.43 8.328 -7.238 1 79.19 409 SER B C 1
ATOM 7072 O O . SER B 1 409 ? 4.32 8.055 -7.695 1 79.19 409 SER B O 1
ATOM 7074 N N . MET B 1 410 ? 5.859 7.93 -6.074 1 80.69 410 MET B N 1
ATOM 7075 C CA . MET B 1 410 ? 4.965 7.355 -5.07 1 80.69 410 MET B CA 1
ATOM 7076 C C . MET B 1 410 ? 5.168 8.023 -3.715 1 80.69 410 MET B C 1
ATOM 7078 O O . MET B 1 410 ? 6.277 8.453 -3.393 1 80.69 410 MET B O 1
ATOM 7082 N N . SER B 1 411 ? 4.062 8.102 -3.008 1 76.69 411 SER B N 1
ATOM 7083 C CA . SER B 1 411 ? 4.203 8.586 -1.639 1 76.69 411 SER B CA 1
ATOM 7084 C C . SER B 1 411 ? 5.062 7.648 -0.803 1 76.69 411 SER B C 1
ATOM 7086 O O . SER B 1 411 ? 5.164 6.457 -1.104 1 76.69 411 SER B O 1
ATOM 7088 N N . GLY B 1 412 ? 5.676 8.211 0.201 1 78.06 412 GLY B N 1
ATOM 7089 C CA . GLY B 1 412 ? 6.547 7.434 1.066 1 78.06 412 GLY B CA 1
ATOM 7090 C C . GLY B 1 412 ? 5.867 6.203 1.643 1 78.06 412 GLY B C 1
ATOM 7091 O O . GLY B 1 412 ? 6.324 5.078 1.432 1 78.06 412 GLY B O 1
ATOM 7092 N N . PRO B 1 413 ? 4.738 6.441 2.238 1 77.06 413 PRO B N 1
ATOM 7093 C CA . PRO B 1 413 ? 4.047 5.305 2.854 1 77.06 413 PRO B CA 1
ATOM 7094 C C . PRO B 1 413 ? 3.59 4.27 1.829 1 77.06 413 PRO B C 1
ATOM 7096 O O . PRO B 1 413 ? 3.67 3.064 2.084 1 77.06 413 PRO B O 1
ATOM 7099 N N . ALA B 1 414 ? 3.143 4.723 0.709 1 83.88 414 ALA B N 1
ATOM 7100 C CA . ALA B 1 414 ? 2.701 3.803 -0.335 1 83.88 414 ALA B CA 1
ATOM 7101 C C . ALA B 1 414 ? 3.865 2.967 -0.858 1 83.88 414 ALA B C 1
ATOM 7103 O O . ALA B 1 414 ? 3.727 1.758 -1.062 1 83.88 414 ALA B O 1
ATOM 7104 N N . ASN B 1 415 ? 4.949 3.621 -1.107 1 87.06 415 ASN B N 1
ATOM 7105 C CA . ASN B 1 415 ? 6.145 2.932 -1.582 1 87.06 415 ASN B CA 1
ATOM 7106 C C . ASN B 1 415 ? 6.621 1.885 -0.58 1 87.06 415 ASN B C 1
ATOM 7108 O O . ASN B 1 415 ? 6.941 0.757 -0.959 1 87.06 415 ASN B O 1
ATOM 7112 N N . GLN B 1 416 ? 6.609 2.281 0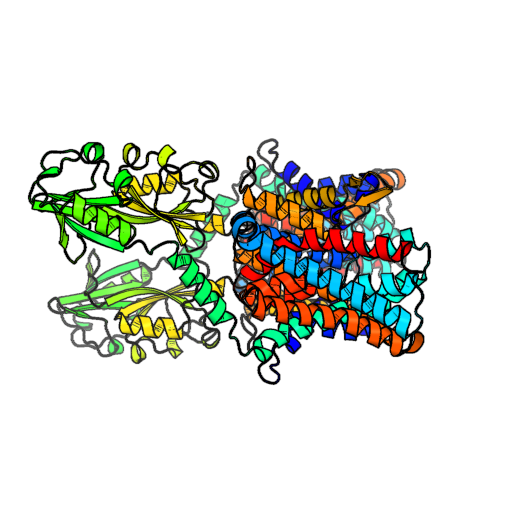.648 1 83.38 416 GLN B N 1
ATOM 7113 C CA . GLN B 1 416 ? 7.066 1.377 1.699 1 83.38 416 GLN B CA 1
ATOM 7114 C C . GLN B 1 416 ? 6.156 0.157 1.808 1 83.38 416 GLN B C 1
ATOM 7116 O O . GLN B 1 416 ? 6.629 -0.963 2.006 1 83.38 416 GLN B O 1
ATOM 7121 N N . LEU B 1 417 ? 4.926 0.397 1.704 1 87.19 417 LEU B N 1
ATOM 7122 C CA . LEU B 1 417 ? 3.949 -0.681 1.825 1 87.19 417 LEU B CA 1
ATOM 7123 C C . LEU B 1 417 ? 4.105 -1.686 0.689 1 87.19 417 LEU B C 1
ATOM 7125 O O . LEU B 1 417 ? 4.141 -2.896 0.924 1 87.19 417 LEU B O 1
ATOM 7129 N N . LEU B 1 418 ? 4.16 -1.243 -0.529 1 90.81 418 LEU B N 1
ATOM 7130 C CA . LEU B 1 418 ? 4.301 -2.119 -1.687 1 90.81 418 LEU B CA 1
ATOM 7131 C C . LEU B 1 418 ? 5.648 -2.83 -1.671 1 90.81 418 LEU B C 1
ATOM 7133 O O . LEU B 1 418 ? 5.746 -3.992 -2.072 1 90.81 418 LEU B O 1
ATOM 7137 N N . ARG B 1 419 ? 6.633 -2.09 -1.249 1 87.75 419 ARG B N 1
ATOM 7138 C CA . ARG B 1 419 ? 7.969 -2.668 -1.134 1 87.75 419 ARG B CA 1
ATOM 7139 C C . ARG B 1 419 ? 7.98 -3.826 -0.141 1 87.75 419 ARG B C 1
ATOM 7141 O O . ARG B 1 419 ? 8.547 -4.887 -0.421 1 87.75 419 ARG B O 1
ATOM 7148 N N . GLN B 1 420 ? 7.391 -3.576 0.964 1 87.5 420 GLN B N 1
ATOM 7149 C CA . GLN B 1 420 ? 7.336 -4.613 1.99 1 87.5 420 GLN B CA 1
ATOM 7150 C C . GLN B 1 420 ? 6.527 -5.816 1.517 1 87.5 420 GLN B C 1
ATOM 7152 O O . GLN B 1 420 ? 6.926 -6.961 1.737 1 87.5 420 GLN B O 1
ATOM 7157 N N . LEU B 1 421 ? 5.426 -5.551 0.935 1 92.44 421 LEU B N 1
ATOM 7158 C CA . LEU B 1 421 ? 4.605 -6.633 0.4 1 92.44 421 LEU B CA 1
ATOM 7159 C C . LEU B 1 421 ? 5.387 -7.453 -0.624 1 92.44 421 LEU B C 1
ATOM 7161 O O . LEU B 1 421 ? 5.391 -8.68 -0.567 1 92.44 421 LEU B O 1
ATOM 7165 N N . GLY B 1 422 ? 5.98 -6.734 -1.558 1 92.62 422 GLY B N 1
ATOM 7166 C CA . GLY B 1 422 ? 6.777 -7.414 -2.566 1 92.62 422 GLY B CA 1
ATOM 7167 C C . GLY B 1 422 ? 7.891 -8.258 -1.976 1 92.62 422 GLY B C 1
ATOM 7168 O O . GLY B 1 422 ? 8.117 -9.391 -2.406 1 92.62 422 GLY B O 1
ATOM 7169 N N . LEU B 1 423 ? 8.539 -7.73 -1.002 1 88 423 LEU B N 1
ATOM 7170 C CA . LEU B 1 423 ? 9.648 -8.422 -0.345 1 88 423 LEU B CA 1
ATOM 7171 C C . LEU B 1 423 ? 9.156 -9.688 0.35 1 88 423 LEU B C 1
ATOM 7173 O O . LEU B 1 423 ? 9.789 -10.742 0.248 1 88 423 LEU B O 1
ATOM 7177 N N . LEU B 1 424 ? 8.109 -9.578 1.034 1 91.12 424 LEU B N 1
ATOM 7178 C CA . LEU B 1 424 ? 7.57 -10.711 1.78 1 91.12 424 LEU B CA 1
ATOM 7179 C C . LEU B 1 424 ? 7.191 -11.852 0.841 1 91.12 424 LEU B C 1
ATOM 7181 O O . LEU B 1 424 ? 7.48 -13.016 1.122 1 91.12 424 LEU B O 1
ATOM 7185 N N . LEU B 1 425 ? 6.527 -11.523 -0.278 1 93.19 425 LEU B N 1
ATOM 7186 C CA . LEU B 1 425 ? 6.152 -12.531 -1.261 1 93.19 425 LEU B CA 1
ATOM 7187 C C . LEU B 1 425 ? 7.391 -13.188 -1.862 1 93.19 425 LEU B C 1
ATOM 7189 O O . LEU B 1 425 ? 7.438 -14.414 -2.016 1 93.19 425 LEU B O 1
ATOM 7193 N N . PHE B 1 426 ? 8.328 -12.359 -2.131 1 89.38 426 PHE B N 1
ATOM 7194 C CA . PHE B 1 426 ? 9.562 -12.82 -2.742 1 89.38 426 PHE B CA 1
ATOM 7195 C C . PHE B 1 426 ? 10.328 -13.734 -1.791 1 89.38 426 PHE B C 1
ATOM 7197 O O . PHE B 1 426 ? 10.742 -14.828 -2.172 1 89.38 426 PHE B O 1
ATOM 7204 N N . LEU B 1 427 ? 10.516 -13.367 -0.54 1 87 427 LEU B N 1
ATOM 7205 C CA . LEU B 1 427 ? 11.273 -14.133 0.446 1 87 427 LEU B CA 1
ATOM 7206 C C . LEU B 1 427 ? 10.578 -15.445 0.764 1 87 427 LEU B C 1
ATOM 7208 O O . LEU B 1 427 ? 11.234 -16.469 0.998 1 87 427 LEU B O 1
ATOM 7212 N N . ALA B 1 428 ? 9.266 -15.383 0.818 1 92.62 428 ALA B N 1
ATOM 7213 C CA . ALA B 1 428 ? 8.516 -16.609 1.081 1 92.62 428 ALA B CA 1
ATOM 7214 C C . ALA B 1 428 ? 8.734 -17.625 -0.027 1 92.62 428 ALA B C 1
ATOM 7216 O O . ALA B 1 428 ? 8.898 -18.828 0.245 1 92.62 428 ALA B O 1
ATOM 7217 N N . GLU B 1 429 ? 8.695 -17.172 -1.275 1 90.94 429 GLU B N 1
ATOM 7218 C CA . GLU B 1 429 ? 8.898 -18.062 -2.41 1 90.94 429 GLU B CA 1
ATOM 7219 C C . GLU B 1 429 ? 10.328 -18.594 -2.443 1 90.94 429 GLU B C 1
ATOM 7221 O O . GLU B 1 429 ? 10.539 -19.812 -2.574 1 90.94 429 GLU B O 1
ATOM 7226 N N . VAL B 1 430 ? 11.32 -17.734 -2.312 1 85.19 430 VAL B N 1
ATOM 7227 C CA . VAL B 1 430 ? 12.719 -18.125 -2.365 1 85.19 430 VAL B CA 1
ATOM 7228 C C . VAL B 1 430 ? 13.047 -19.047 -1.196 1 85.19 430 VAL B C 1
ATOM 7230 O O . VAL B 1 430 ? 13.75 -20.047 -1.363 1 85.19 430 VAL B O 1
ATOM 7233 N N . GLY B 1 431 ? 12.562 -18.766 -0.074 1 87.56 431 GLY B N 1
ATOM 7234 C CA . GLY B 1 431 ? 12.812 -19.578 1.105 1 87.56 431 GLY B CA 1
ATOM 7235 C C . GLY B 1 431 ? 12.25 -20.984 0.99 1 87.56 431 GLY B C 1
ATOM 7236 O O . GLY B 1 431 ? 12.945 -21.953 1.291 1 87.56 431 GLY B O 1
ATOM 7237 N N . THR B 1 432 ? 11.008 -21.109 0.585 1 91.19 432 THR B N 1
ATOM 7238 C CA . THR B 1 432 ? 10.398 -22.422 0.481 1 91.19 432 THR B CA 1
ATOM 7239 C C . THR B 1 432 ? 11.078 -23.25 -0.61 1 91.19 432 THR B C 1
ATOM 7241 O O . THR B 1 432 ? 11.242 -24.469 -0.465 1 91.19 432 THR B O 1
ATOM 7244 N N . SER B 1 433 ? 11.422 -22.578 -1.688 1 86.31 433 SER B N 1
ATOM 7245 C CA . SER B 1 433 ? 12.117 -23.266 -2.768 1 86.31 433 SER B CA 1
ATOM 7246 C C . SER B 1 433 ? 13.477 -23.781 -2.307 1 86.31 433 SER B C 1
ATOM 7248 O O . SER B 1 433 ? 13.875 -24.906 -2.65 1 86.31 433 SER B O 1
ATOM 7250 N N . ALA B 1 434 ? 14.195 -22.984 -1.603 1 81.31 434 ALA B N 1
ATOM 7251 C CA . ALA B 1 434 ? 15.5 -23.375 -1.069 1 81.31 434 ALA B CA 1
ATOM 7252 C C . ALA B 1 434 ? 15.352 -24.453 0.006 1 81.31 434 ALA B C 1
ATOM 7254 O O . ALA B 1 434 ? 16.172 -25.359 0.098 1 81.31 434 ALA B O 1
ATOM 7255 N N . GLY B 1 435 ? 14.359 -24.359 0.826 1 85.25 435 GLY B N 1
ATOM 7256 C CA . GLY B 1 435 ? 14.148 -25.297 1.915 1 85.25 435 GLY B CA 1
ATOM 7257 C C . GLY B 1 435 ? 13.844 -26.719 1.437 1 85.25 435 GLY B C 1
ATOM 7258 O O . GLY B 1 435 ? 14.203 -27.688 2.102 1 85.25 435 GLY B O 1
ATOM 7259 N N . LYS B 1 436 ? 13.18 -26.781 0.338 1 85.12 436 LYS B N 1
ATOM 7260 C CA . LYS B 1 436 ? 12.805 -28.078 -0.205 1 85.12 436 LYS B CA 1
ATOM 7261 C C . LYS B 1 436 ? 14.039 -28.906 -0.567 1 85.12 436 LYS B C 1
ATOM 7263 O O . LYS B 1 436 ? 14.055 -30.125 -0.391 1 85.12 436 LYS B O 1
ATOM 7268 N N . THR B 1 437 ? 15.141 -28.281 -0.984 1 78.06 437 THR B N 1
ATOM 7269 C CA . THR B 1 437 ? 16.281 -29 -1.509 1 78.06 437 THR B CA 1
ATOM 7270 C C . THR B 1 437 ? 17.469 -28.938 -0.538 1 78.06 437 THR B C 1
ATOM 7272 O O . THR B 1 437 ? 18.438 -29.672 -0.683 1 78.06 437 THR B O 1
ATOM 7275 N N . LEU B 1 438 ? 17.375 -28.109 0.456 1 79.56 438 LEU B N 1
ATOM 7276 C CA . LEU B 1 438 ? 18.516 -27.812 1.32 1 79.56 438 LEU B CA 1
ATOM 7277 C C . LEU B 1 438 ? 19.047 -29.094 1.974 1 79.56 438 LEU B C 1
ATOM 7279 O O . LEU B 1 438 ? 20.234 -29.391 1.877 1 79.56 438 LEU B O 1
ATOM 7283 N N . VAL B 1 439 ? 18.25 -29.875 2.562 1 79.5 439 VAL B N 1
ATOM 7284 C CA . VAL B 1 439 ? 18.672 -31.062 3.312 1 79.5 439 VAL B CA 1
ATOM 7285 C C . VAL B 1 439 ? 19.125 -32.156 2.346 1 79.5 439 VAL B C 1
ATOM 7287 O O . VAL B 1 439 ? 20.156 -32.781 2.562 1 79.5 439 VAL B O 1
ATOM 7290 N N . ALA B 1 440 ? 18.375 -32.281 1.285 1 78.12 440 ALA B N 1
ATOM 7291 C CA . ALA B 1 440 ? 18.734 -33.312 0.295 1 78.12 440 ALA B CA 1
ATOM 7292 C C . ALA B 1 440 ? 20.078 -33 -0.355 1 78.12 440 ALA B C 1
ATOM 7294 O O . ALA B 1 440 ? 20.891 -33.906 -0.576 1 78.12 440 ALA B O 1
ATOM 7295 N N . THR B 1 441 ? 20.266 -31.766 -0.627 1 74.31 441 THR B N 1
ATOM 7296 C CA . THR B 1 441 ? 21.516 -31.344 -1.253 1 74.31 441 THR B CA 1
ATOM 7297 C C . THR B 1 441 ? 22.688 -31.516 -0.293 1 74.31 441 THR B C 1
ATOM 7299 O O . THR B 1 441 ? 23.781 -31.938 -0.702 1 74.31 441 THR B O 1
ATOM 7302 N N . PHE B 1 442 ? 22.469 -31.219 0.916 1 76.69 442 PHE B N 1
ATOM 7303 C CA . PHE B 1 442 ? 23.5 -31.375 1.932 1 76.69 442 PHE B CA 1
ATOM 7304 C C . PHE B 1 442 ? 23.906 -32.844 2.08 1 76.69 442 PHE B C 1
ATOM 7306 O O . PHE B 1 442 ? 25.094 -33.156 2.229 1 76.69 442 PHE B O 1
ATOM 7313 N N . GLN B 1 443 ? 22.969 -33.688 1.958 1 77.94 443 GLN B N 1
ATOM 7314 C CA . GLN B 1 443 ? 23.219 -35.094 2.137 1 77.94 443 GLN B CA 1
ATOM 7315 C C . GLN B 1 443 ? 23.875 -35.688 0.898 1 77.94 443 GLN B C 1
ATOM 7317 O O . GLN B 1 443 ? 24.766 -36.562 1.011 1 77.94 443 GLN B O 1
ATOM 7322 N N . GLU B 1 444 ? 23.516 -35.156 -0.248 1 75.56 444 GLU B N 1
ATOM 7323 C CA . GLU B 1 444 ? 23.984 -35.75 -1.494 1 75.56 444 GLU B CA 1
ATOM 7324 C C . GLU B 1 444 ? 25.344 -35.188 -1.898 1 75.56 444 GLU B C 1
ATOM 7326 O O . GLU B 1 444 ? 26.188 -35.906 -2.408 1 75.56 444 GLU B O 1
ATOM 7331 N N . SER B 1 445 ? 25.516 -33.906 -1.983 1 71.69 445 SER B N 1
ATOM 7332 C CA . SER B 1 445 ? 26.688 -33.281 -2.549 1 71.69 445 SER B CA 1
ATOM 7333 C C . SER B 1 445 ? 27.812 -33.156 -1.518 1 71.69 445 SER B C 1
ATOM 7335 O O . SER B 1 445 ? 28.969 -32.906 -1.87 1 71.69 445 SER B O 1
ATOM 7337 N N . GLY B 1 446 ? 27.578 -33.5 -0.4 1 72.06 446 GLY B N 1
ATOM 7338 C CA . GLY B 1 446 ? 28.609 -33.531 0.623 1 72.06 446 GLY B CA 1
ATOM 7339 C C . GLY B 1 446 ? 28.922 -32.188 1.224 1 72.06 446 GLY B C 1
ATOM 7340 O O . GLY B 1 446 ? 28.531 -31.156 0.672 1 72.06 446 GLY B O 1
ATOM 7341 N N . LEU B 1 447 ? 29.625 -32.125 2.221 1 82 447 LEU B N 1
ATOM 7342 C CA . LEU B 1 447 ? 30.016 -30.984 3.066 1 82 447 LEU B CA 1
ATOM 7343 C C . LEU B 1 447 ? 31.031 -30.094 2.357 1 82 447 LEU B C 1
ATOM 7345 O O . LEU B 1 447 ? 31.062 -28.891 2.588 1 82 447 LEU B O 1
ATOM 7349 N N . LEU B 1 448 ? 31.672 -30.703 1.354 1 86.06 448 LEU B N 1
ATOM 7350 C CA . LEU B 1 448 ? 32.719 -29.938 0.694 1 86.06 448 LEU B CA 1
ATOM 7351 C C . LEU B 1 448 ? 32.156 -28.844 -0.197 1 86.06 448 LEU B C 1
ATOM 7353 O O . LEU B 1 448 ? 32.562 -27.688 -0.124 1 86.06 448 LEU B O 1
ATOM 7357 N N . MET B 1 449 ? 31.188 -29.281 -1.047 1 88.06 449 MET B N 1
ATOM 7358 C CA . MET B 1 449 ? 30.578 -28.297 -1.949 1 88.06 449 MET B CA 1
ATOM 7359 C C . MET B 1 449 ? 29.875 -27.188 -1.166 1 88.06 449 MET B C 1
ATOM 7361 O O . MET B 1 449 ? 29.875 -26.031 -1.584 1 88.06 449 MET B O 1
ATOM 7365 N N . PHE B 1 450 ? 29.391 -27.531 -0.035 1 88.25 450 PHE B N 1
ATOM 7366 C CA . PHE B 1 450 ? 28.734 -26.562 0.836 1 88.25 450 PHE B CA 1
ATOM 7367 C C . PHE B 1 450 ? 29.75 -25.578 1.404 1 88.25 450 PHE B C 1
ATOM 7369 O O . PHE B 1 450 ? 29.5 -24.375 1.467 1 88.25 450 PHE B O 1
ATOM 7376 N N . GLY B 1 451 ? 30.797 -26.125 1.829 1 91 451 GLY B N 1
ATOM 7377 C CA . GLY B 1 451 ? 31.859 -25.281 2.354 1 91 451 GLY B CA 1
ATOM 7378 C C . GLY B 1 451 ? 32.438 -24.328 1.318 1 91 451 GLY B C 1
ATOM 7379 O O . GLY B 1 451 ? 32.719 -23.172 1.623 1 91 451 GLY B O 1
ATOM 7380 N N . VAL B 1 452 ? 32.594 -24.828 0.113 1 93.44 452 VAL B N 1
ATOM 7381 C CA . VAL B 1 452 ? 33.125 -24.016 -0.973 1 93.44 452 VAL B CA 1
ATOM 7382 C C . VAL B 1 452 ? 32.125 -22.891 -1.302 1 93.44 452 VAL B C 1
ATOM 7384 O O . VAL B 1 452 ? 32.531 -21.75 -1.497 1 93.44 452 VAL B O 1
ATOM 7387 N N . GLY B 1 453 ? 30.828 -23.266 -1.382 1 92.81 453 GLY B N 1
ATOM 7388 C CA . GLY B 1 453 ? 29.812 -22.266 -1.604 1 92.81 453 GLY B CA 1
ATOM 7389 C C . GLY B 1 453 ? 29.797 -21.172 -0.543 1 92.81 453 GLY B C 1
ATOM 7390 O O . GLY B 1 453 ? 29.672 -19.984 -0.861 1 92.81 453 GLY B O 1
ATOM 7391 N N . ALA B 1 454 ? 29.953 -21.578 0.677 1 93.94 454 ALA B N 1
ATOM 7392 C CA . ALA B 1 454 ? 30 -20.641 1.788 1 93.94 454 ALA B CA 1
ATOM 7393 C C . ALA B 1 454 ? 31.203 -19.703 1.675 1 93.94 454 ALA B C 1
ATOM 7395 O O . ALA B 1 454 ? 31.109 -18.516 1.947 1 93.94 454 ALA B O 1
ATOM 7396 N N . ALA B 1 455 ? 32.312 -20.25 1.287 1 96.44 455 ALA B N 1
ATOM 7397 C CA . ALA B 1 455 ? 33.531 -19.453 1.147 1 96.44 455 ALA B CA 1
ATOM 7398 C C . ALA B 1 455 ? 33.375 -18.422 0.038 1 96.44 455 ALA B C 1
ATOM 7400 O O . ALA B 1 455 ? 33.812 -17.281 0.192 1 96.44 455 ALA B O 1
ATOM 7401 N N . ILE B 1 456 ? 32.781 -18.844 -1.05 1 96.62 456 ILE B N 1
ATOM 7402 C CA . ILE B 1 456 ? 32.625 -17.938 -2.188 1 96.62 456 ILE B CA 1
ATOM 7403 C C . ILE B 1 456 ? 31.656 -16.812 -1.808 1 96.62 456 ILE B C 1
ATOM 7405 O O . ILE B 1 456 ? 31.766 -15.703 -2.336 1 96.62 456 ILE B O 1
ATOM 7409 N N . THR B 1 457 ? 30.75 -17.047 -0.868 1 96.12 457 THR B N 1
ATOM 7410 C CA . THR B 1 457 ? 29.812 -16.031 -0.414 1 96.12 457 THR B CA 1
ATOM 7411 C C . THR B 1 457 ? 30.484 -15.086 0.586 1 96.12 457 THR B C 1
ATOM 7413 O O . THR B 1 457 ? 30.359 -13.867 0.474 1 96.12 457 THR B O 1
ATOM 7416 N N . ILE B 1 458 ? 31.297 -15.578 1.489 1 97.06 458 ILE B N 1
ATOM 7417 C CA . ILE B 1 458 ? 31.766 -14.828 2.65 1 97.06 458 ILE B CA 1
ATOM 7418 C C . ILE B 1 458 ? 33.031 -14.047 2.279 1 97.06 458 ILE B C 1
ATOM 7420 O O . ILE B 1 458 ? 33.156 -12.875 2.648 1 97.06 458 ILE B O 1
ATOM 7424 N N . VAL B 1 459 ? 33.906 -14.594 1.557 1 97.38 459 VAL B N 1
ATOM 7425 C CA . VAL B 1 459 ? 35.219 -14.016 1.299 1 97.38 459 VAL B CA 1
ATOM 7426 C C . VAL B 1 459 ? 35.062 -12.688 0.561 1 97.38 459 VAL B C 1
ATOM 7428 O O . VAL B 1 459 ? 35.625 -11.68 0.966 1 97.38 459 VAL B O 1
ATOM 7431 N N . PRO B 1 460 ? 34.312 -12.656 -0.486 1 97.31 460 PRO B N 1
ATOM 7432 C CA . PRO B 1 460 ? 34.156 -11.375 -1.191 1 97.31 460 PRO B CA 1
ATOM 7433 C C . PRO B 1 460 ? 33.562 -10.281 -0.314 1 97.31 460 PRO B C 1
ATOM 7435 O O . PRO B 1 460 ? 33.938 -9.109 -0.451 1 97.31 460 PRO B O 1
ATOM 7438 N N . MET B 1 461 ? 32.625 -10.602 0.515 1 97.56 461 MET B N 1
ATOM 7439 C CA . MET B 1 461 ? 32.031 -9.602 1.384 1 97.56 461 MET B CA 1
ATOM 7440 C C . MET B 1 461 ? 33.031 -9.07 2.398 1 97.56 461 MET B C 1
ATOM 7442 O O . MET B 1 461 ? 33.062 -7.871 2.682 1 97.56 461 MET B O 1
ATOM 7446 N N . LEU B 1 462 ? 33.875 -9.938 2.895 1 97.31 462 LEU B N 1
ATOM 7447 C CA . LEU B 1 462 ? 34.938 -9.531 3.82 1 97.31 462 LEU B CA 1
ATOM 7448 C C . LEU B 1 462 ? 35.938 -8.617 3.127 1 97.31 462 LEU B C 1
ATOM 7450 O O . LEU B 1 462 ? 36.375 -7.605 3.695 1 97.31 462 LEU B O 1
ATOM 7454 N N . VAL B 1 463 ? 36.312 -8.961 1.965 1 97.25 463 VAL B N 1
ATOM 7455 C CA . VAL B 1 463 ? 37.25 -8.156 1.19 1 97.25 463 VAL B CA 1
ATOM 7456 C C . VAL B 1 463 ? 36.656 -6.777 0.934 1 97.25 463 VAL B C 1
ATOM 7458 O O . VAL B 1 463 ? 37.344 -5.766 1.052 1 97.25 463 VAL B O 1
ATOM 7461 N N . ALA B 1 464 ? 35.438 -6.77 0.574 1 96.81 464 ALA B N 1
ATOM 7462 C CA . ALA B 1 464 ? 34.75 -5.504 0.302 1 96.81 464 ALA B CA 1
ATOM 7463 C C . ALA B 1 464 ? 34.75 -4.613 1.54 1 96.81 464 ALA B C 1
ATOM 7465 O O . ALA B 1 464 ? 34.938 -3.398 1.439 1 96.81 464 ALA B O 1
ATOM 7466 N N . VAL B 1 465 ? 34.5 -5.219 2.711 1 96.94 465 VAL B N 1
ATOM 7467 C CA . VAL B 1 465 ? 34.438 -4.453 3.953 1 96.94 465 VAL B CA 1
ATOM 7468 C C . VAL B 1 465 ? 35.844 -3.895 4.266 1 96.94 465 VAL B C 1
ATOM 7470 O O . VAL B 1 465 ? 35.969 -2.723 4.621 1 96.94 465 VAL B O 1
ATOM 7473 N N . LEU B 1 466 ? 36.812 -4.699 4.082 1 96.31 466 LEU B N 1
ATOM 7474 C CA . LEU B 1 466 ? 38.188 -4.297 4.398 1 96.31 466 LEU B CA 1
ATOM 7475 C C . LEU B 1 466 ? 38.656 -3.186 3.463 1 96.31 466 LEU B C 1
ATOM 7477 O O . LEU B 1 466 ? 39.125 -2.15 3.918 1 96.31 466 LEU B O 1
ATOM 7481 N N . VAL B 1 467 ? 38.469 -3.322 2.236 1 96.12 467 VAL B N 1
ATOM 7482 C CA . VAL B 1 467 ? 38.906 -2.336 1.263 1 96.12 467 VAL B CA 1
ATOM 7483 C C . VAL B 1 467 ? 38.031 -1.094 1.329 1 96.12 467 VAL B C 1
ATOM 7485 O O . VAL B 1 467 ? 38.5 0.032 1.214 1 96.12 467 VAL B O 1
ATOM 7488 N N . GLY B 1 468 ? 36.75 -1.277 1.478 1 95.12 468 GLY B N 1
ATOM 7489 C CA . GLY B 1 468 ? 35.812 -0.159 1.566 1 95.12 468 GLY B CA 1
ATOM 7490 C C . GLY B 1 468 ? 36.094 0.747 2.754 1 95.12 468 GLY B C 1
ATOM 7491 O O . GLY B 1 468 ? 36.031 1.973 2.631 1 95.12 468 GLY B O 1
ATOM 7492 N N . ARG B 1 469 ? 36.406 0.109 3.867 1 93.25 469 ARG B N 1
ATOM 7493 C CA . ARG B 1 469 ? 36.594 0.884 5.094 1 93.25 469 ARG B CA 1
ATOM 7494 C C . ARG B 1 469 ? 38.031 1.397 5.223 1 93.25 469 ARG B C 1
ATOM 7496 O O . ARG B 1 469 ? 38.25 2.504 5.719 1 93.25 469 ARG B O 1
ATOM 7503 N N . LEU B 1 470 ? 38.969 0.686 4.82 1 93.38 470 LEU B N 1
ATOM 7504 C CA . LEU B 1 470 ? 40.344 1.031 5.082 1 93.38 470 LEU B CA 1
ATOM 7505 C C . LEU B 1 470 ? 40.938 1.83 3.926 1 93.38 470 LEU B C 1
ATOM 7507 O O . LEU B 1 470 ? 41.75 2.725 4.141 1 93.38 470 LEU B O 1
ATOM 7511 N N . VAL B 1 471 ? 40.562 1.547 2.721 1 94.25 471 VAL B N 1
ATOM 7512 C CA . VAL B 1 471 ? 41.188 2.178 1.562 1 94.25 471 VAL B CA 1
ATOM 7513 C C . VAL B 1 471 ? 40.312 3.336 1.076 1 94.25 471 VAL B C 1
ATOM 7515 O O . VAL B 1 471 ? 40.781 4.477 1.002 1 94.25 471 VAL B O 1
ATOM 7518 N N . PHE B 1 472 ? 39.062 3.062 0.879 1 94.19 472 PHE B N 1
ATOM 7519 C CA . PHE B 1 472 ? 38.219 4.074 0.278 1 94.19 472 PHE B CA 1
ATOM 7520 C C . PHE B 1 472 ? 37.469 4.867 1.353 1 94.19 472 PHE B C 1
ATOM 7522 O O . PHE B 1 472 ? 36.938 5.945 1.08 1 94.19 472 PHE B O 1
ATOM 7529 N N . LYS B 1 473 ? 37.344 4.383 2.566 1 92.88 473 LYS B N 1
ATOM 7530 C CA . LYS B 1 473 ? 36.75 5.047 3.719 1 92.88 473 LYS B CA 1
ATOM 7531 C C . LYS B 1 473 ? 35.312 5.461 3.426 1 92.88 473 LYS B C 1
ATOM 7533 O O . LYS B 1 473 ? 34.938 6.609 3.658 1 92.88 473 LYS B O 1
ATOM 7538 N N . ILE B 1 474 ? 34.625 4.594 2.875 1 92.06 474 ILE B N 1
ATOM 7539 C CA . ILE B 1 474 ? 33.219 4.883 2.59 1 92.06 474 ILE B CA 1
ATOM 7540 C C . ILE B 1 474 ? 32.375 4.621 3.834 1 92.06 474 ILE B C 1
ATOM 7542 O O . ILE B 1 474 ? 32.781 3.871 4.723 1 92.06 474 ILE B O 1
ATOM 7546 N N . ASN B 1 475 ? 31.25 5.293 3.902 1 92.19 475 ASN B N 1
ATOM 7547 C CA . ASN B 1 475 ? 30.359 5.102 5.047 1 92.19 475 ASN B CA 1
ATOM 7548 C C . ASN B 1 475 ? 29.688 3.729 5.016 1 92.19 475 ASN B C 1
ATOM 7550 O O . ASN B 1 475 ? 29.594 3.105 3.959 1 92.19 475 ASN B O 1
ATOM 7554 N N . VAL B 1 476 ? 29.266 3.266 6.105 1 94.69 476 VAL B N 1
ATOM 7555 C CA . VAL B 1 476 ? 28.75 1.909 6.289 1 94.69 476 VAL B CA 1
ATOM 7556 C C . VAL B 1 476 ? 27.469 1.724 5.484 1 94.69 476 VAL B C 1
ATOM 7558 O O . VAL B 1 476 ? 27.203 0.631 4.98 1 94.69 476 VAL B O 1
ATOM 7561 N N . LEU B 1 477 ? 26.672 2.773 5.301 1 93.88 477 LEU B N 1
ATOM 7562 C CA . LEU B 1 477 ? 25.406 2.674 4.566 1 93.88 477 LEU B CA 1
ATOM 7563 C C . LEU B 1 477 ? 25.656 2.426 3.084 1 93.88 477 LEU B C 1
ATOM 7565 O O . LEU B 1 477 ? 25.031 1.552 2.48 1 93.88 477 LEU B O 1
ATOM 7569 N N . ASP B 1 478 ? 26.609 3.133 2.572 1 93.81 478 ASP B N 1
ATOM 7570 C CA . ASP B 1 478 ? 27.016 2.896 1.192 1 93.81 478 ASP B CA 1
ATOM 7571 C C . ASP B 1 478 ? 27.625 1.503 1.029 1 93.81 478 ASP B C 1
ATOM 7573 O O . ASP B 1 478 ? 27.406 0.845 0.009 1 93.81 478 ASP B O 1
ATOM 7577 N N . LEU B 1 479 ? 28.328 1.154 1.986 1 95.94 479 LEU B N 1
ATOM 7578 C CA . LEU B 1 479 ? 28.984 -0.146 1.947 1 95.94 479 LEU B CA 1
ATOM 7579 C C . LEU B 1 479 ? 27.969 -1.275 1.937 1 95.94 479 LEU B C 1
ATOM 7581 O O . LEU B 1 479 ? 28.109 -2.242 1.185 1 95.94 479 LEU B O 1
ATOM 7585 N N . LEU B 1 480 ? 26.984 -1.21 2.779 1 95.94 480 LEU B N 1
ATOM 7586 C CA . LEU B 1 480 ? 25.938 -2.221 2.834 1 95.94 480 LEU B CA 1
ATOM 7587 C C . LEU B 1 480 ? 25.234 -2.344 1.489 1 95.94 480 LEU B C 1
ATOM 7589 O O . LEU B 1 480 ? 25 -3.455 1.003 1 95.94 480 LEU B O 1
ATOM 7593 N N . GLY B 1 481 ? 24.891 -1.204 0.914 1 94.62 481 GLY B N 1
ATOM 7594 C CA . GLY B 1 481 ? 24.281 -1.218 -0.405 1 94.62 481 GLY B CA 1
ATOM 7595 C C . GLY B 1 481 ? 25.188 -1.79 -1.479 1 94.62 481 GLY B C 1
ATOM 7596 O O . GLY B 1 481 ? 24.734 -2.547 -2.34 1 94.62 481 GLY B O 1
ATOM 7597 N N . THR B 1 482 ? 26.438 -1.466 -1.396 1 95.88 482 THR B N 1
ATOM 7598 C CA . THR B 1 482 ? 27.406 -1.914 -2.387 1 95.88 482 THR B CA 1
ATOM 7599 C C . THR B 1 482 ? 27.641 -3.42 -2.277 1 95.88 482 THR B C 1
ATOM 7601 O O . THR B 1 482 ? 27.734 -4.113 -3.291 1 95.88 482 THR B O 1
ATOM 7604 N N . ILE B 1 483 ? 27.719 -3.887 -1.085 1 96.94 483 ILE B N 1
ATOM 7605 C CA . ILE B 1 483 ? 27.938 -5.312 -0.864 1 96.94 483 ILE B CA 1
ATOM 7606 C C . ILE B 1 483 ? 26.734 -6.102 -1.398 1 96.94 483 ILE B C 1
ATOM 7608 O O . ILE B 1 483 ? 26.906 -7.07 -2.143 1 96.94 483 ILE B O 1
ATOM 7612 N N . THR B 1 484 ? 25.562 -5.723 -1.056 1 95.75 484 THR B N 1
ATOM 7613 C CA . THR B 1 484 ? 24.375 -6.441 -1.494 1 95.75 484 THR B CA 1
ATOM 7614 C C . THR B 1 484 ? 24.188 -6.312 -3.004 1 95.75 484 THR B C 1
ATOM 7616 O O . THR B 1 484 ? 23.766 -7.262 -3.666 1 95.75 484 THR B O 1
ATOM 7619 N N . GLY B 1 485 ? 24.5 -5.156 -3.506 1 93.94 485 GLY B N 1
ATOM 7620 C CA . GLY B 1 485 ? 24.469 -4.98 -4.949 1 93.94 485 GLY B CA 1
ATOM 7621 C C . GLY B 1 485 ? 25.531 -5.785 -5.672 1 93.94 485 GLY B C 1
ATOM 7622 O O . GLY B 1 485 ? 25.25 -6.406 -6.703 1 93.94 485 GLY B O 1
ATOM 7623 N N . GLY B 1 486 ? 26.688 -5.777 -5.117 1 95.19 486 GLY B N 1
ATOM 7624 C CA . GLY B 1 486 ? 27.781 -6.531 -5.695 1 95.19 486 GLY B CA 1
ATOM 7625 C C . GLY B 1 486 ? 27.562 -8.031 -5.664 1 95.19 486 GLY B C 1
ATOM 7626 O O . GLY B 1 486 ? 28.016 -8.75 -6.559 1 95.19 486 GLY B O 1
ATOM 7627 N N . MET B 1 487 ? 26.875 -8.438 -4.633 1 95.06 487 MET B N 1
ATOM 7628 C CA . MET B 1 487 ? 26.562 -9.852 -4.488 1 95.06 487 MET B CA 1
ATOM 7629 C C . MET B 1 487 ? 25.281 -10.203 -5.254 1 95.06 487 MET B C 1
ATOM 7631 O O . MET B 1 487 ? 24.828 -11.344 -5.215 1 95.06 487 MET B O 1
ATOM 7635 N N . THR B 1 488 ? 24.688 -9.203 -5.918 1 91.19 488 THR B N 1
ATOM 7636 C CA . THR B 1 488 ? 23.422 -9.336 -6.637 1 91.19 488 THR B CA 1
ATOM 7637 C C . THR B 1 488 ? 22.359 -9.961 -5.746 1 91.19 488 THR B C 1
ATOM 7639 O O . THR B 1 488 ? 21.594 -10.82 -6.191 1 91.19 488 THR B O 1
ATOM 7642 N N . SER B 1 489 ? 22.422 -9.602 -4.488 1 91.12 489 SER B N 1
ATOM 7643 C CA . SER B 1 489 ? 21.516 -10.188 -3.506 1 91.12 489 SER B CA 1
ATOM 7644 C C . SER B 1 489 ? 20.375 -9.242 -3.17 1 91.12 489 SER B C 1
ATOM 7646 O O . SER B 1 489 ? 20.531 -8.32 -2.359 1 91.12 489 SER B O 1
ATOM 7648 N N . THR B 1 490 ? 19.234 -9.594 -3.695 1 84.44 490 THR B N 1
ATOM 7649 C CA . THR B 1 490 ? 18.047 -8.797 -3.398 1 84.44 490 THR B CA 1
ATOM 7650 C C . THR B 1 490 ? 17.609 -9.008 -1.954 1 84.44 490 THR B C 1
ATOM 7652 O O . THR B 1 490 ? 17.266 -8.055 -1.258 1 84.44 490 THR B O 1
ATOM 7655 N N . PRO B 1 491 ? 17.656 -10.258 -1.455 1 85.38 491 PRO B N 1
ATOM 7656 C CA . PRO B 1 491 ? 17.344 -10.445 -0.038 1 85.38 491 PRO B CA 1
ATOM 7657 C C . PRO B 1 491 ? 18.312 -9.703 0.888 1 85.38 491 PRO B C 1
ATOM 7659 O O . PRO B 1 491 ? 17.906 -9.234 1.955 1 85.38 491 PRO B O 1
ATOM 7662 N N . GLY B 1 492 ? 19.484 -9.664 0.469 1 91.31 492 GLY B N 1
ATOM 7663 C CA . GLY B 1 492 ? 20.438 -8.891 1.24 1 91.31 492 GLY B CA 1
ATOM 7664 C C . GLY B 1 492 ? 20.094 -7.418 1.324 1 91.31 492 GLY B C 1
ATOM 7665 O O . GLY B 1 492 ? 20.219 -6.805 2.387 1 91.31 492 GLY B O 1
ATOM 7666 N N . LEU B 1 493 ? 19.719 -6.898 0.216 1 89.75 493 LEU B N 1
ATOM 7667 C CA . LEU B 1 493 ? 19.297 -5.504 0.202 1 89.75 493 LEU B CA 1
ATOM 7668 C C . LEU B 1 493 ? 18.094 -5.293 1.115 1 89.75 493 LEU B C 1
ATOM 7670 O O . LEU B 1 493 ? 18.016 -4.285 1.821 1 89.75 493 LEU B O 1
ATOM 7674 N N . ALA B 1 494 ? 17.25 -6.234 0.981 1 84.62 494 ALA B N 1
ATOM 7675 C CA . ALA B 1 494 ? 16.062 -6.152 1.832 1 84.62 494 ALA B CA 1
ATOM 7676 C C . ALA B 1 494 ? 16.453 -6.098 3.307 1 84.62 494 ALA B C 1
ATOM 7678 O O . ALA B 1 494 ? 15.836 -5.367 4.09 1 84.62 494 ALA B O 1
ATOM 7679 N N . ALA B 1 495 ? 17.375 -6.848 3.674 1 87.31 495 ALA B N 1
ATOM 7680 C CA . ALA B 1 495 ? 17.859 -6.844 5.051 1 87.31 495 ALA B CA 1
ATOM 7681 C C . ALA B 1 495 ? 18.469 -5.492 5.41 1 87.31 495 ALA B C 1
ATOM 7683 O O . ALA B 1 495 ? 18.203 -4.953 6.488 1 87.31 495 ALA B O 1
ATOM 7684 N N . ALA B 1 496 ? 19.188 -4.977 4.535 1 90.19 496 ALA B N 1
ATOM 7685 C CA . ALA B 1 496 ? 19.828 -3.68 4.77 1 90.19 496 ALA B CA 1
ATOM 7686 C C . ALA B 1 496 ? 18.781 -2.57 4.883 1 90.19 496 ALA B C 1
ATOM 7688 O O . ALA B 1 496 ? 18.906 -1.678 5.723 1 90.19 496 ALA B O 1
ATOM 7689 N N . ASP B 1 497 ? 17.828 -2.678 4.051 1 83.75 497 ASP B N 1
ATOM 7690 C CA . ASP B 1 497 ? 16.781 -1.657 3.977 1 83.75 497 ASP B CA 1
ATOM 7691 C C . ASP B 1 497 ? 15.93 -1.653 5.242 1 83.75 497 ASP B C 1
ATOM 7693 O O . ASP B 1 497 ? 15.43 -0.605 5.656 1 83.75 497 ASP B O 1
ATOM 7697 N N . SER B 1 498 ? 15.797 -2.717 5.82 1 79.25 498 SER B N 1
ATOM 7698 C CA . SER B 1 498 ? 14.953 -2.828 7.008 1 79.25 498 SER B CA 1
ATOM 7699 C C . SER B 1 498 ? 15.688 -2.342 8.25 1 79.25 498 SER B C 1
ATOM 7701 O O . SER B 1 498 ? 15.07 -2.072 9.281 1 79.25 498 SER B O 1
ATOM 7703 N N . MET B 1 499 ? 16.938 -2.076 8.18 1 86.75 499 MET B N 1
ATOM 7704 C CA . MET B 1 499 ? 17.75 -1.779 9.352 1 86.75 499 MET B CA 1
ATOM 7705 C C . MET B 1 499 ? 17.875 -0.274 9.562 1 86.75 499 MET B C 1
ATOM 7707 O O . MET B 1 499 ? 18.234 0.178 10.648 1 86.75 499 MET B O 1
ATOM 7711 N N . VAL B 1 500 ? 17.578 0.436 8.5 1 83.62 500 VAL B N 1
ATOM 7712 C CA . VAL B 1 500 ? 17.781 1.876 8.617 1 83.62 500 VAL B CA 1
ATOM 7713 C C . VAL B 1 500 ? 16.734 2.617 7.793 1 83.62 500 VAL B C 1
ATOM 7715 O O . VAL B 1 500 ? 16.359 2.17 6.703 1 83.62 500 VAL B O 1
ATOM 7718 N N . ASP B 1 501 ? 16.344 3.666 8.367 1 78.12 501 ASP B N 1
ATOM 7719 C CA . ASP B 1 501 ? 15.398 4.516 7.645 1 78.12 501 ASP B CA 1
ATOM 7720 C C . ASP B 1 501 ? 16.141 5.508 6.746 1 78.12 501 ASP B C 1
ATOM 7722 O O . ASP B 1 501 ? 16.094 6.715 6.984 1 78.12 501 ASP B O 1
ATOM 7726 N N . SER B 1 502 ? 16.828 5.035 5.828 1 81.94 502 SER B N 1
ATOM 7727 C CA . SER B 1 502 ? 17.594 5.82 4.863 1 81.94 502 SER B CA 1
ATOM 7728 C C . SER B 1 502 ? 17.594 5.148 3.494 1 81.94 502 SER B C 1
ATOM 7730 O O . SER B 1 502 ? 17.609 3.918 3.398 1 81.94 502 SER B O 1
ATOM 7732 N N . ASN B 1 503 ? 17.672 5.91 2.461 1 82.5 503 ASN B N 1
ATOM 7733 C CA . ASN B 1 503 ? 17.672 5.367 1.106 1 82.5 503 ASN B CA 1
ATOM 7734 C C . ASN B 1 503 ? 19.094 5.168 0.589 1 82.5 503 ASN B C 1
ATOM 7736 O O . ASN B 1 503 ? 19.297 4.711 -0.54 1 82.5 503 ASN B O 1
ATOM 7740 N N . ILE B 1 504 ? 20 5.438 1.406 1 86.38 504 ILE B N 1
ATOM 7741 C CA . ILE B 1 504 ? 21.391 5.422 0.971 1 86.38 504 ILE B CA 1
ATOM 7742 C C . ILE B 1 504 ? 21.781 4.012 0.53 1 86.38 504 ILE B C 1
ATOM 7744 O O . ILE B 1 504 ? 22.375 3.824 -0.539 1 86.38 504 ILE B O 1
ATOM 7748 N N . PRO B 1 505 ? 21.375 2.955 1.283 1 90.81 505 PRO B N 1
ATOM 7749 C CA . PRO B 1 505 ? 21.734 1.607 0.832 1 90.81 505 PRO B CA 1
ATOM 7750 C C . PRO B 1 505 ? 21.062 1.235 -0.489 1 90.81 505 PRO B C 1
ATOM 7752 O O . PRO B 1 505 ? 21.688 0.609 -1.349 1 90.81 505 PRO B O 1
ATOM 7755 N N . SER B 1 506 ? 19.875 1.641 -0.66 1 87.69 506 SER B N 1
ATOM 7756 C CA . SER B 1 506 ? 19.141 1.327 -1.88 1 87.69 506 SER B CA 1
ATOM 7757 C C . SER B 1 506 ? 19.75 2.029 -3.09 1 87.69 506 SER B C 1
ATOM 7759 O O . SER B 1 506 ? 19.812 1.454 -4.176 1 87.69 506 SER B O 1
ATOM 7761 N N . VAL B 1 507 ? 20.156 3.25 -2.875 1 86.69 507 VAL B N 1
ATOM 7762 C CA . VAL B 1 507 ? 20.781 4.008 -3.953 1 86.69 507 VAL B CA 1
ATOM 7763 C C . VAL B 1 507 ? 22.109 3.365 -4.332 1 86.69 507 VAL B C 1
ATOM 7765 O O . VAL B 1 507 ? 22.422 3.225 -5.516 1 86.69 507 VAL B O 1
ATOM 7768 N N . ALA B 1 508 ? 22.844 3.016 -3.336 1 91 508 ALA B N 1
ATOM 7769 C CA . ALA B 1 508 ? 24.125 2.348 -3.578 1 91 508 ALA B CA 1
ATOM 7770 C C . ALA B 1 508 ? 23.922 1.02 -4.301 1 91 508 ALA B C 1
ATOM 7772 O O . ALA B 1 508 ? 24.672 0.689 -5.23 1 91 508 ALA B O 1
ATOM 7773 N N . TYR B 1 509 ? 22.969 0.234 -3.887 1 92.19 509 TYR B N 1
ATOM 7774 C CA . TYR B 1 509 ? 22.609 -1.021 -4.535 1 92.19 509 TYR B CA 1
ATOM 7775 C C . TYR B 1 509 ? 22.266 -0.795 -6.004 1 92.19 509 TYR B C 1
ATOM 7777 O O . TYR B 1 509 ? 22.766 -1.501 -6.883 1 92.19 509 TYR B O 1
ATOM 7785 N N . ALA B 1 510 ? 21.484 0.171 -6.238 1 86.5 510 ALA B N 1
ATOM 7786 C CA . ALA B 1 510 ? 21.016 0.465 -7.594 1 86.5 510 ALA B CA 1
ATOM 7787 C C . ALA B 1 510 ? 22.172 0.887 -8.484 1 86.5 510 ALA B C 1
ATOM 7789 O O . ALA B 1 510 ? 22.188 0.595 -9.688 1 86.5 510 ALA B O 1
ATOM 7790 N N . THR B 1 511 ? 23.078 1.517 -7.906 1 86.69 511 THR B N 1
ATOM 7791 C CA . THR B 1 511 ? 24.234 2.031 -8.648 1 86.69 511 THR B CA 1
ATOM 7792 C C . THR B 1 511 ? 25.125 0.888 -9.125 1 86.69 511 THR B C 1
ATOM 7794 O O . THR B 1 511 ? 25.656 0.932 -10.242 1 86.69 511 THR B O 1
ATOM 7797 N N . VAL B 1 512 ? 25.188 -0.081 -8.344 1 92.56 512 VAL B N 1
ATOM 7798 C CA . VAL B 1 512 ? 26.234 -1.046 -8.641 1 92.56 512 VAL B CA 1
ATOM 7799 C C . VAL B 1 512 ? 25.625 -2.332 -9.188 1 92.56 512 VAL B C 1
ATOM 7801 O O . VAL B 1 512 ? 26.297 -3.123 -9.852 1 92.56 512 VAL B O 1
ATOM 7804 N N . TYR B 1 513 ? 24.406 -2.617 -8.992 1 89.06 513 TYR B N 1
ATOM 7805 C CA . TYR B 1 513 ? 23.75 -3.877 -9.344 1 89.06 513 TYR B CA 1
ATOM 7806 C C . TYR B 1 513 ? 23.906 -4.172 -10.828 1 89.06 513 TYR B C 1
ATOM 7808 O O . TYR B 1 513 ? 24.328 -5.27 -11.211 1 89.06 513 TYR B O 1
ATOM 7816 N N . PRO B 1 514 ? 23.562 -3.205 -11.742 1 83.69 514 PRO B N 1
ATOM 7817 C CA . PRO B 1 514 ? 23.719 -3.496 -13.172 1 83.69 514 PRO B CA 1
ATOM 7818 C C . PRO B 1 514 ? 25.172 -3.826 -13.555 1 83.69 514 PRO B C 1
ATOM 7820 O O . PRO B 1 514 ? 25.406 -4.695 -14.398 1 83.69 514 PRO B O 1
ATOM 7823 N N . ILE B 1 515 ? 26.016 -3.162 -12.922 1 87.56 515 ILE B N 1
ATOM 7824 C CA . ILE B 1 515 ? 27.422 -3.375 -13.195 1 87.56 515 ILE B CA 1
ATOM 7825 C C . ILE B 1 515 ? 27.844 -4.754 -12.703 1 87.56 515 ILE B C 1
ATOM 7827 O O . ILE B 1 515 ? 28.562 -5.484 -13.398 1 87.56 515 ILE B O 1
ATOM 7831 N N . ALA B 1 516 ? 27.406 -5.07 -11.547 1 92.75 516 ALA B N 1
ATOM 7832 C CA . ALA B 1 516 ? 27.719 -6.379 -10.969 1 92.75 516 ALA B CA 1
ATOM 7833 C C . ALA B 1 516 ? 27.203 -7.504 -11.867 1 92.75 516 ALA B C 1
ATOM 7835 O O . ALA B 1 516 ? 27.891 -8.508 -12.078 1 92.75 516 ALA B O 1
ATOM 7836 N N . MET B 1 517 ? 26.109 -7.359 -12.406 1 87 517 MET B N 1
ATOM 7837 C CA . MET B 1 517 ? 25.5 -8.383 -13.258 1 87 517 MET B CA 1
ATOM 7838 C C . MET B 1 517 ? 26.312 -8.602 -14.523 1 87 517 MET B C 1
ATOM 7840 O O . MET B 1 517 ? 26.578 -9.742 -14.906 1 87 517 MET B O 1
ATOM 7844 N N . VAL B 1 518 ? 26.703 -7.562 -15.133 1 85.75 518 VAL B N 1
ATOM 7845 C CA . VAL B 1 518 ? 27.453 -7.633 -16.375 1 85.75 518 VAL B CA 1
ATOM 7846 C C . VAL B 1 518 ? 28.812 -8.273 -16.109 1 85.75 518 VAL B C 1
ATOM 7848 O O . VAL B 1 518 ? 29.219 -9.195 -16.828 1 85.75 518 VAL B O 1
ATOM 7851 N N . PHE B 1 519 ? 29.453 -7.867 -15.148 1 90.5 519 PHE B N 1
ATOM 7852 C CA . PHE B 1 519 ? 30.797 -8.375 -14.867 1 90.5 519 PHE B CA 1
ATOM 7853 C C . PHE B 1 519 ? 30.734 -9.828 -14.414 1 90.5 519 PHE B C 1
ATOM 7855 O O . PHE B 1 519 ? 31.625 -10.617 -14.727 1 90.5 519 PHE B O 1
ATOM 7862 N N . LEU B 1 520 ? 29.766 -10.133 -13.633 1 92.06 520 LEU B N 1
ATOM 7863 C CA . LEU B 1 520 ? 29.609 -11.516 -13.18 1 92.06 520 LEU B CA 1
ATOM 7864 C C . LEU B 1 520 ? 29.422 -12.453 -14.367 1 92.06 520 LEU B C 1
ATOM 7866 O O . LEU B 1 520 ? 30.016 -13.531 -14.414 1 92.06 520 LEU B O 1
ATOM 7870 N N . ILE B 1 521 ? 28.609 -12.078 -15.312 1 86.44 521 ILE B N 1
ATOM 7871 C CA . ILE B 1 521 ? 28.359 -12.859 -16.516 1 86.44 521 ILE B CA 1
ATOM 7872 C C . ILE B 1 521 ? 29.672 -13.016 -17.297 1 86.44 521 ILE B C 1
ATOM 7874 O O . ILE B 1 521 ? 30 -14.117 -17.75 1 86.44 521 ILE B O 1
ATOM 7878 N N . LEU B 1 522 ? 30.375 -11.953 -17.422 1 87 522 LEU B N 1
ATOM 7879 C CA . LEU B 1 522 ? 31.641 -11.961 -18.141 1 87 522 LEU B CA 1
ATOM 7880 C C . LEU B 1 522 ? 32.656 -12.883 -17.469 1 87 522 LEU B C 1
ATOM 7882 O O . LEU B 1 522 ? 33.344 -13.648 -18.141 1 87 522 LEU B O 1
ATOM 7886 N N . PHE B 1 523 ? 32.75 -12.828 -16.219 1 92.56 523 PHE B N 1
ATOM 7887 C CA . PHE B 1 523 ? 33.688 -13.641 -15.492 1 92.56 523 PHE B CA 1
ATOM 7888 C C . PHE B 1 523 ? 33.344 -15.117 -15.562 1 92.56 523 PHE B C 1
ATOM 7890 O O . PHE B 1 523 ? 34.219 -15.977 -15.68 1 92.56 523 PHE B O 1
ATOM 7897 N N . ILE B 1 524 ? 32.094 -15.422 -15.406 1 91.44 524 ILE B N 1
ATOM 7898 C CA . ILE B 1 524 ? 31.641 -16.797 -15.508 1 91.44 524 ILE B CA 1
ATOM 7899 C C . ILE B 1 524 ? 31.969 -17.359 -16.891 1 91.44 524 ILE B C 1
ATOM 7901 O O . ILE B 1 524 ? 32.438 -18.484 -17.016 1 91.44 524 ILE B O 1
ATOM 7905 N N . GLN B 1 525 ? 31.828 -16.562 -17.891 1 87.5 525 GLN B N 1
ATOM 7906 C CA . GLN B 1 525 ? 32.156 -16.969 -19.25 1 87.5 525 GLN B CA 1
ATOM 7907 C C . GLN B 1 525 ? 33.656 -17.188 -19.406 1 87.5 525 GLN B C 1
ATOM 7909 O O . GLN B 1 525 ? 34.094 -18.156 -20.047 1 87.5 525 GLN B O 1
ATOM 7914 N N . ILE B 1 526 ? 34.375 -16.281 -18.906 1 90 526 ILE B N 1
ATOM 7915 C CA . ILE B 1 526 ? 35.812 -16.375 -19 1 90 526 ILE B CA 1
ATOM 7916 C C . ILE B 1 526 ? 36.312 -17.625 -18.281 1 90 526 ILE B C 1
ATOM 7918 O O . ILE B 1 526 ? 37.125 -18.375 -18.812 1 90 526 ILE B O 1
ATOM 7922 N N . ILE B 1 527 ? 35.75 -17.875 -17.109 1 93.62 527 ILE B N 1
ATOM 7923 C CA . ILE B 1 527 ? 36.188 -19.031 -16.344 1 93.62 527 ILE B CA 1
ATOM 7924 C C . ILE B 1 527 ? 35.75 -20.312 -17.062 1 93.62 527 ILE B C 1
ATOM 7926 O O . ILE B 1 527 ? 36.5 -21.297 -17.094 1 93.62 527 ILE B O 1
ATOM 7930 N N . SER B 1 528 ? 34.688 -20.344 -17.656 1 90.88 528 SER B N 1
ATOM 7931 C CA . SER B 1 528 ? 34.156 -21.5 -18.359 1 90.88 528 SER B CA 1
ATOM 7932 C C . SER B 1 528 ? 35.031 -21.828 -19.578 1 90.88 528 SER B C 1
ATOM 7934 O O . SER B 1 528 ? 35.125 -23 -19.984 1 90.88 528 SER B O 1
ATOM 7936 N N . THR B 1 529 ? 35.688 -20.812 -20.109 1 85.38 529 THR B N 1
ATOM 7937 C CA . THR B 1 529 ? 36.438 -21 -21.344 1 85.38 529 THR B CA 1
ATOM 7938 C C . THR B 1 529 ? 37.938 -21.172 -21.062 1 85.38 529 THR B C 1
ATOM 7940 O O . THR B 1 529 ? 38.625 -21.891 -21.781 1 85.38 529 THR B O 1
ATOM 7943 N N . VAL B 1 530 ? 38.312 -20.5 -20 1 84.38 530 VAL B N 1
ATOM 7944 C CA . VAL B 1 530 ? 39.781 -20.422 -19.812 1 84.38 530 VAL B CA 1
ATOM 7945 C C . VAL B 1 530 ? 40.219 -21.422 -18.75 1 84.38 530 VAL B C 1
ATOM 7947 O O . VAL B 1 530 ? 41.344 -21.922 -18.797 1 84.38 530 VAL B O 1
ATOM 7950 N N . VAL B 1 531 ? 39.281 -21.688 -17.875 1 80.81 531 VAL B N 1
ATOM 7951 C CA . VAL B 1 531 ? 39.719 -22.5 -16.734 1 80.81 531 VAL B CA 1
ATOM 7952 C C . VAL B 1 531 ? 39.281 -23.953 -16.969 1 80.81 531 VAL B C 1
ATOM 7954 O O . VAL B 1 531 ? 38.094 -24.266 -17.062 1 80.81 531 VAL B O 1
ATOM 7957 N N . TYR B 1 532 ? 40.25 -24.828 -17.25 1 74.62 532 TYR B N 1
ATOM 7958 C CA . TYR B 1 532 ? 40.031 -26.25 -17.547 1 74.62 532 TYR B CA 1
ATOM 7959 C C . TYR B 1 532 ? 40.406 -27.125 -16.359 1 74.62 532 TYR B C 1
ATOM 7961 O O . TYR B 1 532 ? 41.344 -26.797 -15.633 1 74.62 532 TYR B O 1
#

Radius of gyration: 33.32 Å; Cα contacts (8 Å, |Δi|>4): 2117; chains: 2; bounding box: 84×91×75 Å